Protein AF-0000000073463140 (afdb_homodimer)

Solvent-accessible surface area (backbone atoms only — not comparable to full-atom values): 70148 Å² total; per-residue (Å²): 127,76,88,93,91,85,76,89,81,84,81,78,77,73,81,72,80,77,78,74,76,75,75,69,74,69,65,76,69,77,68,77,70,64,74,68,78,74,73,71,63,72,69,52,74,62,47,70,52,56,40,43,68,49,73,24,52,40,45,48,52,51,49,51,51,53,41,50,51,52,51,51,52,51,53,52,48,55,56,46,47,73,68,43,88,80,56,73,58,58,66,54,51,58,48,49,56,59,61,62,65,50,59,75,55,67,75,65,39,47,66,61,47,65,58,56,66,74,60,82,83,72,88,78,72,89,72,83,78,39,94,58,63,52,84,53,73,46,73,44,83,37,68,55,44,85,81,75,66,85,51,87,43,47,28,49,34,39,29,29,46,39,62,60,37,51,43,53,58,90,75,44,62,91,86,49,55,33,41,35,38,40,30,44,38,32,86,33,44,41,75,78,49,46,57,29,51,66,35,4,42,38,28,53,52,14,59,74,65,26,10,30,20,31,42,36,35,26,76,63,17,66,78,14,43,56,58,66,71,69,60,44,89,72,60,53,68,37,39,56,60,46,67,58,73,38,72,69,45,49,51,46,49,54,51,53,47,61,78,63,55,73,56,90,96,56,75,68,82,53,60,68,38,32,34,31,29,14,49,30,69,17,2,23,48,16,48,48,42,34,70,77,35,50,92,67,24,63,22,19,40,15,21,35,22,41,38,29,41,36,51,77,27,34,53,45,50,37,27,48,46,71,62,37,54,55,67,36,34,30,30,46,11,17,15,31,41,53,48,26,60,39,73,32,64,51,72,88,45,40,82,65,49,90,82,45,50,63,66,61,39,52,52,50,28,47,53,31,65,34,64,80,51,81,57,68,43,38,55,31,37,57,64,38,38,62,62,46,32,54,50,41,36,52,87,48,77,92,67,32,37,58,54,36,59,52,51,34,49,39,36,64,48,44,47,68,86,75,53,58,59,90,85,33,64,64,38,52,41,44,73,73,62,58,86,71,54,57,32,36,50,17,49,25,46,51,48,18,68,71,48,38,43,44,44,41,62,24,53,98,87,42,75,42,40,54,43,47,55,21,45,31,64,55,41,68,60,60,37,53,31,60,67,87,43,47,44,59,47,50,51,52,38,27,32,43,31,38,25,56,41,42,28,34,47,55,71,58,42,82,42,66,38,96,86,63,69,44,56,46,70,38,71,38,32,45,35,73,47,28,53,39,24,27,67,72,62,38,46,40,55,47,58,56,31,35,57,70,45,94,82,32,63,67,49,97,46,29,45,30,60,77,46,34,74,70,38,23,60,69,58,77,54,78,38,36,29,41,39,35,21,66,34,12,32,59,32,57,32,18,49,52,2,35,47,57,33,32,40,23,50,53,69,64,40,70,50,35,32,58,44,62,33,67,93,28,24,52,39,62,67,44,62,52,52,89,58,60,84,59,45,56,66,69,48,44,52,48,54,51,48,51,52,52,32,50,56,55,52,69,73,52,135,136,96,64,99,72,88,80,78,85,76,79,81,83,75,80,74,81,77,77,72,76,74,73,70,74,68,65,76,68,77,67,76,70,64,74,68,80,74,71,72,62,72,69,52,74,62,49,70,53,55,40,41,67,49,73,24,51,39,45,48,54,52,51,51,51,52,41,51,50,52,53,51,52,51,52,51,49,54,56,46,48,73,68,43,88,78,60,74,58,58,68,54,52,60,48,51,55,58,58,63,68,51,60,75,57,67,76,65,41,47,67,60,48,65,59,56,67,78,58,78,83,70,87,80,71,89,72,82,76,41,94,58,62,51,84,53,74,47,72,44,84,38,68,55,44,84,82,76,66,84,51,86,42,47,29,49,34,38,30,28,47,39,62,61,39,52,44,54,57,90,75,43,62,90,87,48,55,34,40,34,35,40,29,43,38,32,85,30,44,41,75,79,49,46,59,29,50,68,36,4,40,39,28,52,51,14,59,75,66,24,10,32,22,30,43,37,36,27,75,60,18,66,76,15,42,57,58,65,71,69,61,45,90,76,60,52,66,38,38,57,60,46,66,56,72,40,70,69,45,48,51,47,49,53,51,53,47,62,77,63,54,72,54,88,95,56,74,67,83,53,59,68,39,30,36,31,28,14,50,31,69,18,2,22,48,16,48,48,42,34,71,76,36,51,94,68,24,64,23,19,38,15,21,35,21,41,38,29,42,37,49,76,26,34,53,43,50,38,28,49,47,71,62,38,54,56,66,37,34,32,31,47,12,16,16,32,41,52,48,26,59,39,73,31,66,50,70,88,45,40,82,63,48,92,83,46,50,64,67,60,38,52,51,51,28,48,54,32,66,33,62,80,50,79,57,68,44,36,56,30,37,57,64,39,38,62,63,46,33,53,51,42,37,52,88,50,80,91,70,32,36,58,52,36,60,52,51,34,48,38,37,65,48,44,46,68,86,76,54,58,60,88,87,33,63,63,37,53,41,44,74,72,62,57,85,70,52,57,30,36,50,18,48,26,46,50,46,17,67,71,50,38,42,43,44,41,63,23,52,98,87,43,76,39,41,55,42,47,55,20,44,30,64,55,41,68,60,60,37,53,31,60,65,87,42,48,43,58,48,49,50,53,35,27,32,44,32,39,26,57,42,43,28,34,47,56,72,58,43,82,42,67,38,95,84,63,68,44,56,45,70,39,70,38,31,44,36,75,49,29,54,40,25,28,65,72,63,38,46,41,55,48,59,56,31,34,57,69,44,94,82,34,62,65,50,99,46,28,46,28,60,77,45,35,74,72,37,22,61,68,57,80,54,78,38,36,29,40,39,34,22,64,34,11,32,60,31,56,32,19,51,51,2,35,47,57,32,32,40,24,50,52,70,64,41,69,51,34,32,57,45,63,35,68,92,28,24,53,38,62,66,42,61,52,52,88,57,61,85,60,44,56,66,71,50,44,50,48,54,53,47,51,51,52,32,50,57,54,54,69,73,51,134

Nearest PDB structures (foldseek):
  8bbx-assembly2_B  TM=8.433E-01  e=7.398E-31  Aspergillus niger
  7wab-assembly1_A  TM=8.331E-01  e=1.067E-30  Aspergillus niger
  3n2z-assembly1_B-2  TM=7.384E-01  e=7.784E-21  Homo sapiens
  7omo-assembly1_A  TM=4.587E-01  e=1.616E-05  Renilla reniformis
  6yn2-assembly2_B  TM=4.564E-01  e=3.934E-05  Renilla reniformis

Sequence (1306 aa):
MKLAASLTPWLVLAFSFSALPSSTYAVPRGSNLASSNDAAFYISAERLTHSTPRRMDGFQRMLDRRYRQQQQRAAIQLKQSHTESNSIDVLSRMWTAVSAALPSQQGIGSTLASYVEYITVDAISPNKKSKHDIKEPAYHRQPLDHFDNTTQAQFDQRFFYSTRHYKPASARNKGEAVPIYILDSGEADATARIPFLDTGILDILSKATGGIGIVLEHRYYGTSLPNRTDLGPGDTWGVDQLRWLTNKQALEDSADFIRHLSIPGTDNSEKRKIIYYGGSYPGARSAHMRLLYPELVHGAIASSAVVTAVDEFPEYFYPVARGAPTNCSQAIQAAIAGIDEIVAPNPLTGGDQPDRDANRTQQLLELFGLEGLTNLGDLANLNTFPLGSFQSLNWDPAVTSTEFGQFCQVLTTYGAGGSYEQGSVSEHLESKGLNVSREVHAYAHYIRTNYVQPCTQGEDGERGASPDDCFGTDFDAFASETKLSADRAWTFQYCSTWGYIMTAPPVSRYLPTRDGKSKYFVSSGPKLVSTLLDYAYAHEICEKGFPAGKFFTMPARPDIDEVNKLGNFELSVDRLAFVDGQYDPWRPATVHSEEFAYGGNRPDTIQRPFKLIPDCWHHCDENGVKDDTKTPQRVRLIHEQQLEFVKAWLKQDMKLAASLTPWLVLAFSFSALPSSTYAVPRGSNLASSNDAAFYISAERLTHSTPRRMDGFQRMLDRRYRQQQQRAAIQLKQSHTESNSIDVLSRMWTAVSAALPSQQGIGSTLASYVEYITVDAISPNKKSKHDIKEPAYHRQPLDHFDNTTQAQFDQRFFYSTRHYKPASARNKGEAVPIYILDSGEADATARIPFLDTGILDILSKATGGIGIVLEHRYYGTSLPNRTDLGPGDTWGVDQLRWLTNKQALEDSADFIRHLSIPGTDNSEKRKIIYYGGSYPGARSAHMRLLYPELVHGAIASSAVVTAVDEFPEYFYPVARGAPTNCSQAIQAAIAGIDEIVAPNPLTGGDQPDRDANRTQQLLELFGLEGLTNLGDLANLNTFPLGSFQSLNWDPAVTSTEFGQFCQVLTTYGAGGSYEQGSVSEHLESKGLNVSREVHAYAHYIRTNYVQPCTQGEDGERGASPDDCFGTDFDAFASETKLSADRAWTFQYCSTWGYIMTAPPVSRYLPTRDGKSKYFVSSGPKLVSTLLDYAYAHEICEKGFPAGKFFTMPARPDIDEVNKLGNFELSVDRLAFVDGQYDPWRPATVHSEEFAYGGNRPDTIQRPFKLIPDCWHHCDENGVKDDTKTPQRVRLIHEQQLEFVKAWLKQD

Secondary structure (DSSP, 8-state):
------------------------------------TT------HHHHHSSSSS--HHHHHHHHHHHHHHHHHHHHHHHHHHH-S-THHHHHHHHHHHHHHS---HHHHHHHHTT---------------SS-TTS-EEEEEES-SSS-S---EEEEEEEEE-TT---GGGS-TTPPEEEEEEE--SS-GGGGHHHHHTSHHHHHHHHHT-EEEEEPPTTBTTB---GGGGSSSS---HHHHTT--HHHHHHHHHHHHHT---TTS-TTS-EEEEEEEESHHHHHHHHHHHH-TTT-SEEEEET---S-EEE-GGGGHHHHHHS-HHHHHHHHHHHHHHHHHH-S-TTSTT--TT--HHHHHHHHHHHT-TT---HHHHHHHTTHHHHGGGG--SSTTT---HHHHHHHHHHHTTTTS-PPTT-HHHHHHHTT----HHHHHHHHHHIIIIIHHHHH-STTPPP--HHHHHS--HHHHHT-SS--HHHHHHHHIIIIIEEE--PPPPP-EEE-TTSSSEEEPP-----S-TTS-HHHHHHHHHHSS---SS----SS--THHHHTTTGGG---TTEEEEEETT-TTGGGSTT-TTTSTTT-S---SSS-EEEETT--TTTTS---SSGGGS-HHHHHHHHHHHHHHHHHHT--/------------------------------------TT-PPP--HHHHHSSSSS--HHHHHHHHHHHHHHHHHHHHHHHHHHH-S-THHHHHHHHHHHHHHS---HHHHHHHHTT---------------SS-TTS-EEEEEES-SSS-S---EEEEEEEEE-TT---GGGS-TTPPEEEEEEE--SS-GGGGHHHHHTSHHHHHHHHHT-EEEEEPPTTBTTB---GGGG-SSS---HHHHTT--HHHHHHHHHHHHHT---TTS-TTS-EEEEEEEESHHHHHHHHHHHH-TTT-SEEEEET---S-EEE-GGGGHHHHHHS-HHHHHHHHHHHHHHHHHH-S-TTSTT--TT--HHHHHHHHHHHT-TT---HHHHHHHTTHHHHGGGG--SSTTT---HHHHHHHHHHHTTTTS---TT-HHHHHHHTT----HHHHHHHHHHIIIIIHHHHH-STTPPP--HHHHHS--HHHHHT-SS--HHHHHHHHIIIIIEEE--PPPPP-EEE-TTSS-EEEPP-----S-TTS-HHHHHHHHHHSS---SS----SS--THHHHTTTGGG---TTEEEEEETT-TTGGGSTT-TTTSTT--S---SSS-EEEETT--TTTTS---SSGGGS-HHHHHHHHHHHHHHHHHHT--

Radius of gyration: 34.3 Å; Cα contacts (8 Å, |Δi|>4): 2460; chains: 2; bounding box: 104×109×112 Å

Organism: Mycosarcoma maydis (NCBI:txid5270)

Structure (mmCIF, N/CA/C/O backbone):
data_AF-0000000073463140-model_v1
#
loop_
_entity.id
_entity.type
_entity.pdbx_description
1 polymer 'Serine protease'
#
loop_
_atom_site.group_PDB
_atom_site.id
_atom_site.type_symbol
_atom_site.label_atom_id
_atom_site.label_alt_id
_atom_site.label_comp_id
_atom_site.label_asym_id
_atom_site.label_entity_id
_atom_site.label_seq_id
_atom_site.pdbx_PDB_ins_code
_atom_site.Cartn_x
_atom_site.Cartn_y
_atom_site.Cartn_z
_atom_site.occupancy
_atom_site.B_iso_or_equiv
_atom_site.auth_seq_id
_atom_site.auth_comp_id
_atom_site.auth_asym_id
_atom_site.auth_atom_id
_atom_site.pdbx_PDB_model_num
ATOM 1 N N . MET A 1 1 ? 34.375 -37.469 -74.375 1 16.23 1 MET A N 1
ATOM 2 C CA . MET A 1 1 ? 34.5 -36.969 -73 1 16.23 1 MET A CA 1
ATOM 3 C C . MET A 1 1 ? 34.125 -35.5 -72.938 1 16.23 1 MET A C 1
ATOM 5 O O . MET A 1 1 ? 33.5 -35.062 -72 1 16.23 1 MET A O 1
ATOM 9 N N . LYS A 1 2 ? 34.625 -34.625 -73.75 1 15.27 2 LYS A N 1
ATOM 10 C CA . LYS A 1 2 ? 34.375 -33.469 -72.938 1 15.27 2 LYS A CA 1
ATOM 11 C C . LYS A 1 2 ? 32.906 -33 -73.125 1 15.27 2 LYS A C 1
ATOM 13 O O . LYS A 1 2 ? 32.375 -32.312 -72.25 1 15.27 2 LYS A O 1
ATOM 18 N N . LEU A 1 3 ? 31.844 -33.031 -73.938 1 13.63 3 LEU A N 1
ATOM 19 C CA . LEU A 1 3 ? 31.844 -31.703 -74.562 1 13.63 3 LEU A CA 1
ATOM 20 C C . LEU A 1 3 ? 31.312 -30.672 -73.562 1 13.63 3 LEU A C 1
ATOM 22 O O . LEU A 1 3 ? 31.922 -29.625 -73.312 1 13.63 3 LEU A O 1
ATOM 26 N N . ALA A 1 4 ? 29.906 -30.438 -73.562 1 16.56 4 ALA A N 1
ATOM 27 C CA . ALA A 1 4 ? 29.094 -29.297 -74 1 16.56 4 ALA A CA 1
ATOM 28 C C . ALA A 1 4 ? 28.797 -28.344 -72.812 1 16.56 4 ALA A C 1
ATOM 30 O O . ALA A 1 4 ? 28.312 -28.766 -71.812 1 16.56 4 ALA A O 1
ATOM 31 N N . ALA A 1 5 ? 28.719 -26.75 -72.938 1 16.42 5 ALA A N 1
ATOM 32 C CA . ALA A 1 5 ? 29.25 -25.438 -73.312 1 16.42 5 ALA A CA 1
ATOM 33 C C . ALA A 1 5 ? 28.328 -24.328 -72.812 1 16.42 5 ALA A C 1
ATOM 35 O O . ALA A 1 5 ? 27.125 -24.547 -72.625 1 16.42 5 ALA A O 1
ATOM 36 N N . SER A 1 6 ? 28.562 -22.953 -72.875 1 16.34 6 SER A N 1
ATOM 37 C CA . SER A 1 6 ? 29.031 -21.781 -72.125 1 16.34 6 SER A CA 1
ATOM 38 C C . SER A 1 6 ? 27.922 -20.734 -72 1 16.34 6 SER A C 1
ATOM 40 O O . SER A 1 6 ? 28 -19.859 -71.125 1 16.34 6 SER A O 1
ATOM 42 N N . LEU A 1 7 ? 26.953 -20.516 -72.938 1 15.85 7 LEU A N 1
ATOM 43 C CA . LEU A 1 7 ? 27.062 -19.188 -73.5 1 15.85 7 LEU A CA 1
ATOM 44 C C . LEU A 1 7 ? 26.453 -18.125 -72.625 1 15.85 7 LEU A C 1
ATOM 46 O O . LEU A 1 7 ? 27.094 -17.125 -72.312 1 15.85 7 LEU A O 1
ATOM 50 N N . THR A 1 8 ? 25.172 -17.641 -72.812 1 16.31 8 THR A N 1
ATOM 51 C CA . THR A 1 8 ? 25.016 -16.344 -73.5 1 16.31 8 THR A CA 1
ATOM 52 C C . THR A 1 8 ? 24.859 -15.242 -72.438 1 16.31 8 THR A C 1
ATOM 54 O O . THR A 1 8 ? 24.578 -15.516 -71.25 1 16.31 8 THR A O 1
ATOM 57 N N . PRO A 1 9 ? 23.969 -14.305 -72.625 1 17.39 9 PRO A N 1
ATOM 58 C CA . PRO A 1 9 ? 24.062 -12.891 -73 1 17.39 9 PRO A CA 1
ATOM 59 C C . PRO A 1 9 ? 23.984 -11.969 -71.75 1 17.39 9 PRO A C 1
ATOM 61 O O . PRO A 1 9 ? 24.859 -11.133 -71.562 1 17.39 9 PRO A O 1
ATOM 64 N N . TRP A 1 10 ? 22.828 -11.391 -71.5 1 17.83 10 TRP A N 1
ATOM 65 C CA . TRP A 1 10 ? 22.578 -9.961 -71.688 1 17.83 10 TRP A CA 1
ATOM 66 C C . TRP A 1 10 ? 22.797 -9.211 -70.375 1 17.83 10 TRP A C 1
ATOM 68 O O . TRP A 1 10 ? 22.75 -9.805 -69.25 1 17.83 10 TRP A O 1
ATOM 78 N N . LEU A 1 11 ? 22.953 -7.883 -70.375 1 18.05 11 LEU A N 1
ATOM 79 C CA . LEU A 1 11 ? 23.5 -6.594 -69.938 1 18.05 11 LEU A CA 1
ATOM 80 C C . LEU A 1 11 ? 22.766 -6.098 -68.688 1 18.05 11 LEU A C 1
ATOM 82 O O . LEU A 1 11 ? 21.562 -5.832 -68.75 1 18.05 11 LEU A O 1
ATOM 86 N N . VAL A 1 12 ? 23 -6.707 -67.562 1 19.55 12 VAL A N 1
ATOM 87 C CA . VAL A 1 12 ? 22.344 -6.426 -66.25 1 19.55 12 VAL A CA 1
ATOM 88 C C . VAL A 1 12 ? 22.547 -4.957 -65.875 1 19.55 12 VAL A C 1
ATOM 90 O O . VAL A 1 12 ? 23.672 -4.531 -65.625 1 19.55 12 VAL A O 1
ATOM 93 N N . LEU A 1 13 ? 21.812 -4.059 -66.688 1 18.48 13 LEU A N 1
ATOM 94 C CA . LEU A 1 13 ? 22.016 -2.619 -66.562 1 18.48 13 LEU A CA 1
ATOM 95 C C . LEU A 1 13 ? 22.047 -2.209 -65.125 1 18.48 13 LEU A C 1
ATOM 97 O O . LEU A 1 13 ? 21.203 -2.646 -64.312 1 18.48 13 LEU A O 1
ATOM 101 N N . ALA A 1 14 ? 23.172 -1.653 -64.625 1 19.91 14 ALA A N 1
ATOM 102 C CA . ALA A 1 14 ? 23.766 -1.188 -63.375 1 19.91 14 ALA A CA 1
ATOM 103 C C . ALA A 1 14 ? 23.016 0.003 -62.781 1 19.91 14 ALA A C 1
ATOM 105 O O . ALA A 1 14 ? 23.422 1.151 -62.969 1 19.91 14 ALA A O 1
ATOM 106 N N . PHE A 1 15 ? 21.641 0.103 -62.938 1 19.89 15 PHE A N 1
ATOM 107 C CA . PHE A 1 15 ? 21.188 1.457 -62.656 1 19.89 15 PHE A CA 1
ATOM 108 C C . PHE A 1 15 ? 21.672 1.93 -61.281 1 19.89 15 PHE A C 1
ATOM 110 O O . PHE A 1 15 ? 21.562 1.211 -60.281 1 19.89 15 PHE A O 1
ATOM 117 N N . SER A 1 16 ? 22.656 2.9 -61.188 1 19.34 16 SER A N 1
ATOM 118 C CA . SER A 1 16 ? 23.484 3.594 -60.188 1 19.34 16 SER A CA 1
ATOM 119 C C . SER A 1 16 ? 22.609 4.375 -59.219 1 19.34 16 SER A C 1
ATOM 121 O O . SER A 1 16 ? 22.266 5.527 -59.469 1 19.34 16 SER A O 1
ATOM 123 N N . PHE A 1 17 ? 21.469 3.941 -58.781 1 20.98 17 PHE A N 1
ATOM 124 C CA . PHE A 1 17 ? 20.656 4.953 -58.125 1 20.98 17 PHE A CA 1
ATOM 125 C C . PHE A 1 17 ? 21.453 5.633 -57 1 20.98 17 PHE A C 1
ATOM 127 O O . PHE A 1 17 ? 22.141 4.969 -56.25 1 20.98 17 PHE A O 1
ATOM 134 N N . SER A 1 18 ? 21.797 6.965 -57.125 1 19.58 18 SER A N 1
ATOM 135 C CA . SER A 1 18 ? 22.484 8.023 -56.406 1 19.58 18 SER A CA 1
ATOM 136 C C . SER A 1 18 ? 22.016 8.094 -54.938 1 19.58 18 SER A C 1
ATOM 138 O O . SER A 1 18 ? 20.844 7.848 -54.656 1 19.58 18 SER A O 1
ATOM 140 N N . ALA A 1 19 ? 22.984 8.164 -54 1 21.31 19 ALA A N 1
ATOM 141 C CA . ALA A 1 19 ? 23.125 8.117 -52.531 1 21.31 19 ALA A CA 1
ATOM 142 C C . ALA A 1 19 ? 22.375 9.273 -51.875 1 21.31 19 ALA A C 1
ATOM 144 O O . ALA A 1 19 ? 22.766 10.438 -52.031 1 21.31 19 ALA A O 1
ATOM 145 N N . LEU A 1 20 ? 21.062 9.398 -52.094 1 21.98 20 LEU A N 1
ATOM 146 C CA . LEU A 1 20 ? 20.516 10.609 -51.469 1 21.98 20 LEU A CA 1
ATOM 147 C C . LEU A 1 20 ? 21.062 10.805 -50.062 1 21.98 20 LEU A C 1
ATOM 149 O O . LEU A 1 20 ? 21.203 9.844 -49.312 1 21.98 20 LEU A O 1
ATOM 153 N N . PRO A 1 21 ? 21.828 11.945 -49.812 1 21.17 21 PRO A N 1
ATOM 154 C CA . PRO A 1 21 ? 22.594 12.281 -48.625 1 21.17 21 PRO A CA 1
ATOM 155 C C . PRO A 1 21 ? 21.75 12.18 -47.344 1 21.17 21 PRO A C 1
ATOM 157 O O . PRO A 1 21 ? 20.531 12.328 -47.406 1 21.17 21 PRO A O 1
ATOM 160 N N . SER A 1 22 ? 22.109 11.234 -46.5 1 21.72 22 SER A N 1
ATOM 161 C CA . SER A 1 22 ? 21.594 10.961 -45.156 1 21.72 22 SER A CA 1
ATOM 162 C C . SER A 1 22 ? 21.484 12.242 -44.312 1 21.72 22 SER A C 1
ATOM 164 O O . SER A 1 22 ? 22.5 12.875 -44.031 1 21.72 22 SER A O 1
ATOM 166 N N . SER A 1 23 ? 20.609 13.164 -44.781 1 21.72 23 SER A N 1
ATOM 167 C CA . SER A 1 23 ? 20.5 14.375 -43.969 1 21.72 23 SER A CA 1
ATOM 168 C C . SER A 1 23 ? 20.578 14.039 -42.469 1 21.72 23 SER A C 1
ATOM 170 O O . SER A 1 23 ? 19.891 13.148 -42 1 21.72 23 SER A O 1
ATOM 172 N N . THR A 1 24 ? 21.766 14.195 -41.906 1 22.73 24 THR A N 1
ATOM 173 C CA . THR A 1 24 ? 22.219 14.07 -40.531 1 22.73 24 THR A CA 1
ATOM 174 C C . THR A 1 24 ? 21.234 14.758 -39.562 1 22.73 24 THR A C 1
ATOM 176 O O . THR A 1 24 ? 21.031 15.969 -39.656 1 22.73 24 THR A O 1
ATOM 179 N N . TYR A 1 25 ? 20.062 14.172 -39.469 1 22.08 25 TYR A N 1
ATOM 180 C CA . TYR A 1 25 ? 19.219 14.789 -38.469 1 22.08 25 TYR A CA 1
ATOM 181 C C . TYR A 1 25 ? 20.016 15.141 -37.219 1 22.08 25 TYR A C 1
ATOM 183 O O . TYR A 1 25 ? 20.625 14.266 -36.594 1 22.08 25 TYR A O 1
ATOM 191 N N . ALA A 1 26 ? 20.672 16.266 -37.281 1 22.61 26 ALA A N 1
ATOM 192 C CA . ALA A 1 26 ? 21.422 16.828 -36.156 1 22.61 26 ALA A CA 1
ATOM 193 C C . ALA A 1 26 ? 20.672 16.625 -34.844 1 22.61 26 ALA A C 1
ATOM 195 O O . ALA A 1 26 ? 19.5 16.984 -34.719 1 22.61 26 ALA A O 1
ATOM 196 N N . VAL A 1 27 ? 21.031 15.562 -34.219 1 24.14 27 VAL A N 1
ATOM 197 C CA . VAL A 1 27 ? 20.625 15.383 -32.812 1 24.14 27 VAL A CA 1
ATOM 198 C C . VAL A 1 27 ? 20.766 16.703 -32.062 1 24.14 27 VAL A C 1
ATOM 200 O O . VAL A 1 27 ? 21.844 17.312 -32.062 1 24.14 27 VAL A O 1
ATOM 203 N N . PRO A 1 28 ? 19.734 17.453 -32.156 1 23.52 28 PRO A N 1
ATOM 204 C CA . PRO A 1 28 ? 20.031 18.703 -31.453 1 23.52 28 PRO A CA 1
ATOM 205 C C . PRO A 1 28 ? 20.969 18.516 -30.266 1 23.52 28 PRO A C 1
ATOM 207 O O . PRO A 1 28 ? 20.875 17.531 -29.547 1 23.52 28 PRO A O 1
ATOM 210 N N . ARG A 1 29 ? 22.156 18.875 -30.422 1 24.31 29 ARG A N 1
ATOM 211 C CA . ARG A 1 29 ? 23.172 19.062 -29.375 1 24.31 29 ARG A CA 1
ATOM 212 C C . ARG A 1 29 ? 22.531 19.609 -28.109 1 24.31 29 ARG A C 1
ATOM 214 O O . ARG A 1 29 ? 21.578 20.391 -28.172 1 24.31 29 ARG A O 1
ATOM 221 N N . GLY A 1 30 ? 22.812 18.891 -27.016 1 23.33 30 GLY A N 1
ATOM 222 C CA . GLY A 1 30 ? 22.453 19.109 -25.625 1 23.33 30 GLY A CA 1
ATOM 223 C C . GLY A 1 30 ? 22.562 20.562 -25.219 1 23.33 30 GLY A C 1
ATOM 224 O O . GLY A 1 30 ? 23.656 21.141 -25.25 1 23.33 30 GLY A O 1
ATOM 225 N N . SER A 1 31 ? 21.703 21.375 -25.797 1 24.08 31 SER A N 1
ATOM 226 C CA . SER A 1 31 ? 21.797 22.703 -25.234 1 24.08 31 SER A CA 1
ATOM 227 C C . SER A 1 31 ? 22.172 22.656 -23.75 1 24.08 31 SER A C 1
ATOM 229 O O . SER A 1 31 ? 21.844 21.688 -23.062 1 24.08 31 SER A O 1
ATOM 231 N N . ASN A 1 32 ? 23.281 23.297 -23.484 1 24.27 32 ASN A N 1
ATOM 232 C CA . ASN A 1 32 ? 23.688 23.672 -22.141 1 24.27 32 ASN A CA 1
ATOM 233 C C . ASN A 1 32 ? 22.5 24.078 -21.281 1 24.27 32 ASN A C 1
ATOM 235 O O . ASN A 1 32 ? 21.875 25.125 -21.516 1 24.27 32 ASN A O 1
ATOM 239 N N . LEU A 1 33 ? 21.672 23.156 -21.031 1 25.95 33 LEU A N 1
ATOM 240 C CA . LEU A 1 33 ? 20.812 23.547 -19.906 1 25.95 33 LEU A CA 1
ATOM 241 C C . LEU A 1 33 ? 21.609 24.344 -18.875 1 25.95 33 LEU A C 1
ATOM 243 O O . LEU A 1 33 ? 22.484 23.797 -18.203 1 25.95 33 LEU A O 1
ATOM 247 N N . ALA A 1 34 ? 21.953 25.562 -19.219 1 26.14 34 ALA A N 1
ATOM 248 C CA . ALA A 1 34 ? 22.344 26.453 -18.125 1 26.14 34 ALA A CA 1
ATOM 249 C C . ALA A 1 34 ? 21.609 26.078 -16.828 1 26.14 34 ALA A C 1
ATOM 251 O O . ALA A 1 34 ? 20.422 25.766 -16.859 1 26.14 34 ALA A O 1
ATOM 252 N N . SER A 1 35 ? 22.359 25.5 -15.93 1 30.22 35 SER A N 1
ATOM 253 C CA . SER A 1 35 ? 21.984 25.406 -14.523 1 30.22 35 SER A CA 1
ATOM 254 C C . SER A 1 35 ? 21.078 26.562 -14.125 1 30.22 35 SER A C 1
ATOM 256 O O . SER A 1 35 ? 21.531 27.703 -14 1 30.22 35 SER A O 1
ATOM 258 N N . SER A 1 36 ? 20.094 26.844 -14.82 1 29.95 36 SER A N 1
ATOM 259 C CA . SER A 1 36 ? 19.297 27.875 -14.156 1 29.95 36 SER A CA 1
ATOM 260 C C . SER A 1 36 ? 19.219 27.625 -12.656 1 29.95 36 SER A C 1
ATOM 262 O O . SER A 1 36 ? 18.531 26.719 -12.195 1 29.95 36 SER A O 1
ATOM 264 N N . ASN A 1 37 ? 20.312 27.812 -11.961 1 33.94 37 ASN A N 1
ATOM 265 C CA . ASN A 1 37 ? 20.516 27.969 -10.531 1 33.94 37 ASN A CA 1
ATOM 266 C C . ASN A 1 37 ? 19.266 28.5 -9.836 1 33.94 37 ASN A C 1
ATOM 268 O O . ASN A 1 37 ? 19.234 28.609 -8.609 1 33.94 37 ASN A O 1
ATOM 272 N N . ASP A 1 38 ? 18.516 29.422 -10.5 1 38.19 38 ASP A N 1
ATOM 273 C CA . ASP A 1 38 ? 17.594 30.203 -9.68 1 38.19 38 ASP A CA 1
ATOM 274 C C . ASP A 1 38 ? 16.328 29.406 -9.375 1 38.19 38 ASP A C 1
ATOM 276 O O . ASP A 1 38 ? 15.273 29.969 -9.094 1 38.19 38 ASP A O 1
ATOM 280 N N . ALA A 1 39 ? 16.078 28.281 -9.875 1 43.97 39 ALA A N 1
ATOM 281 C CA . ALA A 1 39 ? 14.719 27.781 -9.766 1 43.97 39 ALA A CA 1
ATOM 282 C C . ALA A 1 39 ? 14.406 27.328 -8.344 1 43.97 39 ALA A C 1
ATOM 284 O O . ALA A 1 39 ? 14.594 26.156 -8.008 1 43.97 39 ALA A O 1
ATOM 285 N N . ALA A 1 40 ? 14.43 28.203 -7.438 1 58.5 40 ALA A N 1
ATOM 286 C CA . ALA A 1 40 ? 13.992 27.906 -6.074 1 58.5 40 ALA A CA 1
ATOM 287 C C . ALA A 1 40 ? 12.617 27.25 -6.07 1 58.5 40 ALA A C 1
ATOM 289 O O . ALA A 1 40 ? 11.711 27.672 -6.789 1 58.5 40 ALA A O 1
ATOM 290 N N . PHE A 1 41 ? 12.648 25.984 -5.59 1 68.88 41 PHE A N 1
ATOM 291 C CA . PHE A 1 41 ? 11.398 25.25 -5.41 1 68.88 41 PHE A CA 1
ATOM 292 C C . PHE A 1 41 ? 10.414 26.062 -4.57 1 68.88 41 PHE A C 1
ATOM 294 O O . PHE A 1 41 ? 10.828 26.828 -3.697 1 68.88 41 PHE A O 1
ATOM 301 N N . TYR A 1 42 ? 9.211 26.031 -4.996 1 70.56 42 TYR A N 1
ATOM 302 C CA . TYR A 1 42 ? 8.18 26.625 -4.148 1 70.56 42 TYR A CA 1
ATOM 303 C C . TYR A 1 42 ? 8.203 26.016 -2.754 1 70.56 42 TYR A C 1
ATOM 305 O O . TYR A 1 42 ? 8.266 24.797 -2.607 1 70.56 42 TYR A O 1
ATOM 313 N N . ILE A 1 43 ? 8.344 26.797 -1.778 1 75.19 43 ILE A N 1
ATOM 314 C CA . ILE A 1 43 ? 8.32 26.375 -0.383 1 75.19 43 ILE A CA 1
ATOM 315 C C . ILE A 1 43 ? 7.02 26.828 0.276 1 75.19 43 ILE A C 1
ATOM 317 O O . ILE A 1 43 ? 6.734 28.031 0.33 1 75.19 43 ILE A O 1
ATOM 321 N N . SER A 1 44 ? 6.211 25.844 0.751 1 72.25 44 SER A N 1
ATOM 322 C CA . SER A 1 44 ? 4.992 26.188 1.479 1 72.25 44 SER A CA 1
ATOM 323 C C . SER A 1 44 ? 5.285 26.453 2.949 1 72.25 44 SER A C 1
ATOM 325 O O . SER A 1 44 ? 6.34 26.078 3.459 1 72.25 44 SER A O 1
ATOM 327 N N . ALA A 1 45 ? 4.336 27.188 3.562 1 69.75 45 ALA A N 1
ATOM 328 C CA . ALA A 1 45 ? 4.453 27.422 5 1 69.75 45 ALA A CA 1
ATOM 329 C C . ALA A 1 45 ? 4.516 26.094 5.762 1 69.75 45 ALA A C 1
ATOM 331 O O . ALA A 1 45 ? 5.25 25.969 6.746 1 69.75 45 ALA A O 1
ATOM 332 N N . GLU A 1 46 ? 3.824 25.172 5.305 1 74.5 46 GLU A N 1
ATOM 333 C CA . GLU A 1 46 ? 3.801 23.859 5.945 1 74.5 46 GLU A CA 1
ATOM 334 C C . GLU A 1 46 ? 5.148 23.172 5.82 1 74.5 46 GLU A C 1
ATOM 336 O O . GLU A 1 46 ? 5.602 22.5 6.758 1 74.5 46 GLU A O 1
ATOM 341 N N . ARG A 1 47 ? 5.738 23.312 4.688 1 78.31 47 ARG A N 1
ATOM 342 C CA . ARG A 1 47 ? 7.047 22.719 4.457 1 78.31 47 ARG A CA 1
ATOM 343 C C . ARG A 1 47 ? 8.094 23.297 5.402 1 78.31 47 ARG A C 1
ATOM 345 O O . ARG A 1 47 ? 9.023 22.609 5.816 1 78.31 47 ARG A O 1
ATOM 352 N N . LEU A 1 48 ? 7.902 24.547 5.746 1 75.06 48 LEU A N 1
ATOM 353 C CA . LEU A 1 48 ? 8.82 25.203 6.672 1 75.06 48 LEU A CA 1
ATOM 354 C C . LEU A 1 48 ? 8.664 24.641 8.086 1 75.06 48 LEU A C 1
ATOM 356 O O . LEU A 1 48 ? 9.648 24.469 8.805 1 75.06 48 LEU A O 1
ATOM 360 N N . THR A 1 49 ? 7.43 24.281 8.391 1 71.88 49 THR A N 1
ATOM 361 C CA . THR A 1 49 ? 7.129 23.812 9.734 1 71.88 49 THR A CA 1
ATOM 362 C C . THR A 1 49 ? 7.48 22.328 9.867 1 71.88 49 THR A C 1
ATOM 364 O O . THR A 1 49 ? 7.906 21.875 10.938 1 71.88 49 THR A O 1
ATOM 367 N N . HIS A 1 50 ? 7.305 21.531 8.773 1 70.38 50 HIS A N 1
ATOM 368 C CA . HIS A 1 50 ? 7.477 20.094 8.781 1 70.38 50 HIS A CA 1
ATOM 369 C C . HIS A 1 50 ? 8.562 19.656 7.801 1 70.38 50 HIS A C 1
ATOM 371 O O . HIS A 1 50 ? 8.359 18.734 7.008 1 70.38 50 HIS A O 1
ATOM 377 N N . SER A 1 51 ? 9.672 20.234 7.961 1 71.5 51 SER A N 1
ATOM 378 C CA . SER A 1 51 ? 10.672 20.031 6.922 1 71.5 51 SER A CA 1
ATOM 379 C C . SER A 1 51 ? 11.32 18.656 7.043 1 71.5 51 SER A C 1
ATOM 381 O O . SER A 1 51 ? 11.422 17.922 6.059 1 71.5 51 SER A O 1
ATOM 383 N N . THR A 1 52 ? 11.703 18.297 8.273 1 82.81 52 THR A N 1
ATOM 384 C CA . THR A 1 52 ? 12.359 17.031 8.555 1 82.81 52 THR A CA 1
ATOM 385 C C . THR A 1 52 ? 11.883 16.453 9.891 1 82.81 52 THR A C 1
ATOM 387 O O . THR A 1 52 ? 11.281 17.172 10.695 1 82.81 52 THR A O 1
ATOM 390 N N . PRO A 1 53 ? 12.156 15.219 10.078 1 84 53 PRO A N 1
ATOM 391 C CA . PRO A 1 53 ? 11.758 14.609 11.352 1 84 53 PRO A CA 1
ATOM 392 C C . PRO A 1 53 ? 12.359 15.32 12.555 1 84 53 PRO A C 1
ATOM 394 O O . PRO A 1 53 ? 11.719 15.414 13.609 1 84 53 PRO A O 1
ATOM 397 N N . ARG A 1 54 ? 13.578 15.852 12.359 1 91.75 54 ARG A N 1
ATOM 398 C CA . ARG A 1 54 ? 14.227 16.656 13.383 1 91.75 54 ARG A CA 1
ATOM 399 C C . ARG A 1 54 ? 14.789 17.953 12.789 1 91.75 54 ARG A C 1
ATOM 401 O O . ARG A 1 54 ? 15.383 17.922 11.703 1 91.75 54 ARG A O 1
ATOM 408 N N . ARG A 1 55 ? 14.633 19 13.508 1 92.69 55 ARG A N 1
ATOM 409 C CA . ARG A 1 55 ? 15.07 20.312 13.039 1 92.69 55 ARG A CA 1
ATOM 410 C C . ARG A 1 55 ? 16.578 20.344 12.82 1 92.69 55 ARG A C 1
ATOM 412 O O . ARG A 1 55 ? 17.344 19.812 13.633 1 92.69 55 ARG A O 1
ATOM 419 N N . MET A 1 56 ? 16.953 20.859 11.695 1 94.69 56 MET A N 1
ATOM 420 C CA . MET A 1 56 ? 18.328 21.219 11.367 1 94.69 56 MET A CA 1
ATOM 421 C C . MET A 1 56 ? 18.5 22.734 11.289 1 94.69 56 MET A C 1
ATOM 423 O O . MET A 1 56 ? 18.109 23.359 10.305 1 94.69 56 MET A O 1
ATOM 427 N N . ASP A 1 57 ? 19.172 23.312 12.297 1 92.06 57 ASP A N 1
ATOM 428 C CA . ASP A 1 57 ? 19.078 24.734 12.555 1 92.06 57 ASP A CA 1
ATOM 429 C C . ASP A 1 57 ? 19.625 25.547 11.383 1 92.06 57 ASP A C 1
ATOM 431 O O . ASP A 1 57 ? 18.969 26.484 10.906 1 92.06 57 ASP A O 1
ATOM 435 N N . GLY A 1 58 ? 20.859 25.219 10.992 1 91.62 58 GLY A N 1
ATOM 436 C CA . GLY A 1 58 ? 21.422 25.953 9.867 1 91.62 58 GLY A CA 1
ATOM 437 C C . GLY A 1 58 ? 20.609 25.812 8.594 1 91.62 58 GLY A C 1
ATOM 438 O O . GLY A 1 58 ? 20.406 26.797 7.875 1 91.62 58 GLY A O 1
ATOM 439 N N . PHE A 1 59 ? 20.172 24.641 8.312 1 93.38 59 PHE A N 1
ATOM 440 C CA . PHE A 1 59 ? 19.359 24.359 7.137 1 93.38 59 PHE A CA 1
ATOM 441 C C . PHE A 1 59 ? 18.016 25.078 7.207 1 93.38 59 PHE A C 1
ATOM 443 O O . PHE A 1 59 ? 17.562 25.641 6.207 1 93.38 59 PHE A O 1
ATOM 450 N N . GLN A 1 60 ? 17.406 25.094 8.383 1 90.69 60 GLN A N 1
ATOM 451 C CA . GLN A 1 60 ? 16.141 25.781 8.586 1 90.69 60 GLN A CA 1
ATOM 452 C C . GLN A 1 60 ? 16.281 27.281 8.312 1 90.69 60 GLN A C 1
ATOM 454 O O . GLN A 1 60 ? 15.391 27.891 7.723 1 90.69 60 GLN A O 1
ATOM 459 N N . ARG A 1 61 ? 17.359 27.859 8.797 1 89.38 61 ARG A N 1
ATOM 460 C CA . ARG A 1 61 ? 17.594 29.281 8.539 1 89.38 61 ARG A CA 1
ATOM 461 C C . ARG A 1 61 ? 17.688 29.547 7.039 1 89.38 61 ARG A C 1
ATOM 463 O O . ARG A 1 61 ? 17.188 30.562 6.551 1 89.38 61 ARG A O 1
ATOM 470 N N . MET A 1 62 ? 18.328 28.625 6.359 1 91.19 62 MET A N 1
ATOM 471 C CA . MET A 1 62 ? 18.438 28.75 4.91 1 91.19 62 MET A CA 1
ATOM 472 C C . MET A 1 62 ? 17.062 28.703 4.258 1 91.19 62 MET A C 1
ATOM 474 O O . MET A 1 62 ? 16.75 29.516 3.396 1 91.19 62 MET A O 1
ATOM 478 N N . LEU A 1 63 ? 16.234 27.766 4.688 1 88.81 63 LEU A N 1
ATOM 479 C CA . LEU A 1 63 ? 14.883 27.609 4.137 1 88.81 63 LEU A CA 1
ATOM 480 C C . LEU A 1 63 ? 14.039 28.844 4.434 1 88.81 63 LEU A C 1
ATOM 482 O O . LEU A 1 63 ? 13.266 29.297 3.584 1 88.81 63 LEU A O 1
ATOM 486 N N . ASP A 1 64 ? 14.172 29.359 5.637 1 86.12 64 ASP A N 1
ATOM 487 C CA . ASP A 1 64 ? 13.445 30.562 6.023 1 86.12 64 ASP A CA 1
ATOM 488 C C . ASP A 1 64 ? 13.805 31.734 5.121 1 86.12 64 ASP A C 1
ATOM 490 O O . ASP A 1 64 ? 12.938 32.531 4.734 1 86.12 64 ASP A O 1
ATOM 494 N N . ARG A 1 65 ? 15.062 31.875 4.879 1 88 65 ARG A N 1
ATOM 495 C CA . ARG A 1 65 ? 15.508 32.938 3.99 1 88 65 ARG A CA 1
ATOM 496 C C . ARG A 1 65 ? 14.938 32.75 2.588 1 88 65 ARG A C 1
ATOM 498 O O . ARG A 1 65 ? 14.477 33.719 1.979 1 88 65 ARG A O 1
ATOM 505 N N . ARG A 1 66 ? 14.969 31.516 2.088 1 87.19 66 ARG A N 1
ATOM 506 C CA . ARG A 1 66 ? 14.406 31.219 0.773 1 87.19 66 ARG A CA 1
ATOM 507 C C . ARG A 1 66 ? 12.922 31.562 0.727 1 87.19 66 ARG A C 1
ATOM 509 O O . ARG A 1 66 ? 12.43 32.094 -0.269 1 87.19 66 ARG A O 1
ATOM 516 N N . TYR A 1 67 ? 12.289 31.203 1.771 1 84.12 67 TYR A N 1
ATOM 517 C CA . TYR A 1 67 ? 10.859 31.453 1.859 1 84.12 67 TYR A CA 1
ATOM 518 C C . TYR A 1 67 ? 10.562 32.938 1.861 1 84.12 67 TYR A C 1
ATOM 520 O O . TYR A 1 67 ? 9.648 33.406 1.178 1 84.12 67 TYR A O 1
ATOM 528 N N . ARG A 1 68 ? 11.312 33.719 2.6 1 83.69 68 ARG A N 1
ATOM 529 C CA . ARG A 1 68 ? 11.141 35.156 2.656 1 83.69 68 ARG A CA 1
ATOM 530 C C . ARG A 1 68 ? 11.367 35.781 1.288 1 83.69 68 ARG A C 1
ATOM 532 O O . ARG A 1 68 ? 10.625 36.688 0.876 1 83.69 68 ARG A O 1
ATOM 539 N N . GLN A 1 69 ? 12.367 35.344 0.671 1 83.94 69 GLN A N 1
ATOM 540 C CA . GLN A 1 69 ? 12.656 35.844 -0.667 1 83.94 69 GLN A CA 1
ATOM 541 C C . GLN A 1 69 ? 11.531 35.5 -1.64 1 83.94 69 GLN A C 1
ATOM 543 O O . GLN A 1 69 ? 11.18 36.312 -2.496 1 83.94 69 GLN A O 1
ATOM 548 N N . GLN A 1 70 ? 11.047 34.25 -1.486 1 81.5 70 GLN A N 1
ATOM 549 C CA . GLN A 1 70 ? 9.906 33.812 -2.283 1 81.5 70 GLN A CA 1
ATOM 550 C C . GLN A 1 70 ? 8.703 34.719 -2.064 1 81.5 70 GLN A C 1
ATOM 552 O O . GLN A 1 70 ? 8.031 35.094 -3.021 1 81.5 70 GLN A O 1
ATOM 557 N N . GLN A 1 71 ? 8.438 35.094 -0.88 1 77.44 71 GLN A N 1
ATOM 558 C CA . GLN A 1 71 ? 7.316 35.969 -0.546 1 77.44 71 GLN A CA 1
ATOM 559 C C . GLN A 1 71 ? 7.531 37.375 -1.097 1 77.44 71 GLN A C 1
ATOM 561 O O . GLN A 1 71 ? 6.59 38.031 -1.571 1 77.44 71 GLN A O 1
ATOM 566 N N . GLN A 1 72 ? 8.734 37.844 -1.04 1 77.19 72 GLN A N 1
ATOM 567 C CA . GLN A 1 72 ? 9.062 39.188 -1.546 1 77.19 72 GLN A CA 1
ATOM 568 C C . GLN A 1 72 ? 8.891 39.25 -3.061 1 77.19 72 GLN A C 1
ATOM 570 O O . GLN A 1 72 ? 8.359 40.219 -3.586 1 77.19 72 GLN A O 1
ATOM 575 N N . ARG A 1 73 ? 9.328 38.25 -3.691 1 75.88 73 ARG A N 1
ATOM 576 C CA . ARG A 1 73 ? 9.195 38.188 -5.145 1 75.88 73 ARG A CA 1
ATOM 577 C C . ARG A 1 73 ? 7.727 38.156 -5.555 1 75.88 73 ARG A C 1
ATOM 579 O O . ARG A 1 73 ? 7.332 38.812 -6.52 1 75.88 73 ARG A O 1
ATOM 586 N N . ALA A 1 74 ? 6.973 37.344 -4.852 1 70.31 74 ALA A N 1
ATOM 587 C CA . ALA A 1 74 ? 5.543 37.25 -5.137 1 70.31 74 ALA A CA 1
ATOM 588 C C . ALA A 1 74 ? 4.848 38.594 -4.914 1 70.31 74 ALA A C 1
ATOM 590 O O . ALA A 1 74 ? 3.971 39 -5.688 1 70.31 74 ALA A O 1
ATOM 591 N N . ALA A 1 75 ? 5.207 39.344 -3.939 1 67.06 75 ALA A N 1
ATOM 592 C CA . ALA A 1 75 ? 4.637 40.656 -3.633 1 67.06 75 ALA A CA 1
ATOM 593 C C . ALA A 1 75 ? 4.98 41.688 -4.719 1 67.06 75 ALA A C 1
ATOM 595 O O . ALA A 1 75 ? 4.141 42.5 -5.098 1 67.06 75 ALA A O 1
ATOM 596 N N . ILE A 1 76 ? 6.121 41.562 -5.191 1 68.12 76 ILE A N 1
ATOM 597 C CA . ILE A 1 76 ? 6.566 42.469 -6.242 1 68.12 76 ILE A CA 1
ATOM 598 C C . ILE A 1 76 ? 5.801 42.156 -7.531 1 68.12 76 ILE A C 1
ATOM 600 O O . ILE A 1 76 ? 5.359 43.094 -8.219 1 68.12 76 ILE A O 1
ATOM 604 N N . GLN A 1 77 ? 5.629 40.875 -7.805 1 63.69 77 GLN A N 1
ATOM 605 C CA . GLN A 1 77 ? 4.902 40.469 -9.008 1 63.69 77 GLN A CA 1
ATOM 606 C C . GLN A 1 77 ? 3.439 40.906 -8.922 1 63.69 77 GLN A C 1
ATOM 608 O O . GLN A 1 77 ? 2.85 41.312 -9.93 1 63.69 77 GLN A O 1
ATOM 613 N N . LEU A 1 78 ? 2.824 40.719 -7.805 1 57.06 78 LEU A N 1
ATOM 614 C CA . LEU A 1 78 ? 1.439 41.125 -7.594 1 57.06 78 LEU A CA 1
ATOM 615 C C . LEU A 1 78 ? 1.285 42.625 -7.75 1 57.06 78 LEU A C 1
ATOM 617 O O . LEU A 1 78 ? 0.29 43.125 -8.297 1 57.06 78 LEU A O 1
ATOM 621 N N . LYS A 1 79 ? 2.168 43.5 -7.363 1 57.28 79 LYS A N 1
ATOM 622 C CA . LYS A 1 79 ? 2.154 44.938 -7.512 1 57.28 79 LYS A CA 1
ATOM 623 C C . LYS A 1 79 ? 2.326 45.344 -8.977 1 57.28 79 LYS A C 1
ATOM 625 O O . LYS A 1 79 ? 1.676 46.281 -9.445 1 57.28 79 LYS A O 1
ATOM 630 N N . GLN A 1 80 ? 3.152 44.562 -9.617 1 55.09 80 GLN A N 1
ATOM 631 C CA . GLN A 1 80 ? 3.387 44.875 -11.023 1 55.09 80 GLN A CA 1
ATOM 632 C C . GLN A 1 80 ? 2.191 44.469 -11.875 1 55.09 80 GLN A C 1
ATOM 634 O O . GLN A 1 80 ? 1.871 45.125 -12.867 1 55.09 80 GLN A O 1
ATOM 639 N N . SER A 1 81 ? 1.649 43.25 -11.555 1 48.75 81 SER A N 1
ATOM 640 C CA . SER A 1 81 ? 0.46 42.812 -12.289 1 48.75 81 SER A CA 1
ATOM 641 C C . SER A 1 81 ? -0.702 43.781 -12.062 1 48.75 81 SER A C 1
ATOM 643 O O . SER A 1 81 ? -1.553 43.969 -12.938 1 48.75 81 SER A O 1
ATOM 645 N N . HIS A 1 82 ? -0.86 44.312 -10.93 1 44.28 82 HIS A N 1
ATOM 646 C CA . HIS A 1 82 ? -1.9 45.312 -10.734 1 44.28 82 HIS A CA 1
ATOM 647 C C . HIS A 1 82 ? -1.64 46.562 -11.578 1 44.28 82 HIS A C 1
ATOM 649 O O . HIS A 1 82 ? -2.557 47.344 -11.844 1 44.28 82 HIS A O 1
ATOM 655 N N . THR A 1 83 ? -0.397 46.844 -11.859 1 37.97 83 THR A N 1
ATOM 656 C CA . THR A 1 83 ? -0.149 47.969 -12.75 1 37.97 83 THR A CA 1
ATOM 657 C C . THR A 1 83 ? -0.316 47.562 -14.211 1 37.97 83 THR A C 1
ATOM 659 O O . THR A 1 83 ? -0.63 48.406 -15.062 1 37.97 83 THR A O 1
ATOM 662 N N . GLU A 1 84 ? 0.317 46.438 -14.617 1 36.75 84 GLU A N 1
ATOM 663 C CA . GLU A 1 84 ? 0.233 46.062 -16.031 1 36.75 84 GLU A CA 1
ATOM 664 C C . GLU A 1 84 ? -1.021 45.25 -16.297 1 36.75 84 GLU A C 1
ATOM 666 O O . GLU A 1 84 ? -1.287 44.25 -15.609 1 36.75 84 GLU A O 1
ATOM 671 N N . SER A 1 85 ? -2.139 45.844 -16.891 1 35.31 85 SER A N 1
ATOM 672 C CA . SER A 1 85 ? -3.42 45.281 -17.297 1 35.31 85 SER A CA 1
ATOM 673 C C . SER A 1 85 ? -3.246 43.844 -17.859 1 35.31 85 SER A C 1
ATOM 675 O O . SER A 1 85 ? -4.145 43.031 -17.75 1 35.31 85 SER A O 1
ATOM 677 N N . ASN A 1 86 ? -2.354 43.594 -18.984 1 31.55 86 ASN A N 1
ATOM 678 C CA . ASN A 1 86 ? -2.379 42.5 -19.953 1 31.55 86 ASN A CA 1
ATOM 679 C C . ASN A 1 86 ? -1.596 41.281 -19.453 1 31.55 86 ASN A C 1
ATOM 681 O O . ASN A 1 86 ? -0.579 40.906 -20.031 1 31.55 86 ASN A O 1
ATOM 685 N N . SER A 1 87 ? -1.403 41.031 -18.297 1 30.67 87 SER A N 1
ATOM 686 C CA . SER A 1 87 ? -0.434 40.125 -17.703 1 30.67 87 SER A CA 1
ATOM 687 C C . SER A 1 87 ? -0.86 38.656 -17.875 1 30.67 87 SER A C 1
ATOM 689 O O . SER A 1 87 ? -0.279 37.781 -17.266 1 30.67 87 SER A O 1
ATOM 691 N N . ILE A 1 88 ? -1.812 38.375 -18.719 1 32.16 88 ILE A N 1
ATOM 692 C CA . ILE A 1 88 ? -2.207 37 -18.984 1 32.16 88 ILE A CA 1
ATOM 693 C C . ILE A 1 88 ? -1.014 36.219 -19.531 1 32.16 88 ILE A C 1
ATOM 695 O O . ILE A 1 88 ? -0.958 35 -19.406 1 32.16 88 ILE A O 1
ATOM 699 N N . ASP A 1 89 ? -0.022 36.938 -20.125 1 32.91 89 ASP A N 1
ATOM 700 C CA . ASP A 1 89 ? 0.965 36.281 -20.984 1 32.91 89 ASP A CA 1
ATOM 701 C C . ASP A 1 89 ? 2.059 35.625 -20.141 1 32.91 89 ASP A C 1
ATOM 703 O O . ASP A 1 89 ? 2.68 34.656 -20.578 1 32.91 89 ASP A O 1
ATOM 707 N N . VAL A 1 90 ? 2.355 36.156 -19.016 1 31.91 90 VAL A N 1
ATOM 708 C CA . VAL A 1 90 ? 3.549 35.656 -18.344 1 31.91 90 VAL A CA 1
ATOM 709 C C . VAL A 1 90 ? 3.262 34.281 -17.734 1 31.91 90 VAL A C 1
ATOM 711 O O . VAL A 1 90 ? 4.117 33.406 -17.75 1 31.91 90 VAL A O 1
ATOM 714 N N . LEU A 1 91 ? 2.076 34.062 -17.266 1 30.75 91 LEU A N 1
ATOM 715 C CA . LEU A 1 91 ? 1.816 32.781 -16.641 1 30.75 91 LEU A CA 1
ATOM 716 C C . LEU A 1 91 ? 1.817 31.672 -17.672 1 30.75 91 LEU A C 1
ATOM 718 O O . LEU A 1 91 ? 2.174 30.531 -17.359 1 30.75 91 LEU A O 1
ATOM 722 N N . SER A 1 92 ? 1.515 32.094 -18.969 1 30.2 92 SER A N 1
ATOM 723 C CA . SER A 1 92 ? 1.536 31.078 -20.031 1 30.2 92 SER A CA 1
ATOM 724 C C . SER A 1 92 ? 2.961 30.625 -20.328 1 30.2 92 SER A C 1
ATOM 726 O O . SER A 1 92 ? 3.193 29.453 -20.625 1 30.2 92 SER A O 1
ATOM 728 N N . ARG A 1 93 ? 3.895 31.562 -20.234 1 31.48 93 ARG A N 1
ATOM 729 C CA . ARG A 1 93 ? 5.27 31.25 -20.625 1 31.48 93 ARG A CA 1
ATOM 730 C C . ARG A 1 93 ? 5.941 30.375 -19.562 1 31.48 93 ARG A C 1
ATOM 732 O O . ARG A 1 93 ? 6.855 29.609 -19.875 1 31.48 93 ARG A O 1
ATOM 739 N N . MET A 1 94 ? 5.695 30.656 -18.344 1 28.72 94 MET A N 1
ATOM 740 C CA . MET A 1 94 ? 6.305 29.797 -17.328 1 28.72 94 MET A CA 1
ATOM 741 C C . MET A 1 94 ? 5.797 28.375 -17.438 1 28.72 94 MET A C 1
ATOM 743 O O . MET A 1 94 ? 6.488 27.422 -17.047 1 28.72 94 MET A O 1
ATOM 747 N N . TRP A 1 95 ? 4.605 28.281 -17.953 1 30.45 95 TRP A N 1
ATOM 748 C CA . TRP A 1 95 ? 4.059 26.938 -18.156 1 30.45 95 TRP A CA 1
ATOM 749 C C . TRP A 1 95 ? 4.777 26.234 -19.297 1 30.45 95 TRP A C 1
ATOM 751 O O . TRP A 1 95 ? 5 25.016 -19.234 1 30.45 95 TRP A O 1
ATOM 761 N N . THR A 1 96 ? 5.16 27.016 -20.344 1 31.14 96 THR A N 1
ATOM 762 C CA . THR A 1 96 ? 5.832 26.375 -21.453 1 31.14 96 THR A CA 1
ATOM 763 C C . THR A 1 96 ? 7.188 25.812 -21.031 1 31.14 96 THR A C 1
ATOM 765 O O . THR A 1 96 ? 7.648 24.812 -21.562 1 31.14 96 THR A O 1
ATOM 768 N N . ALA A 1 97 ? 7.871 26.516 -20.156 1 30.16 97 ALA A N 1
ATOM 769 C CA . ALA A 1 97 ? 9.203 26.031 -19.797 1 30.16 97 ALA A CA 1
ATOM 770 C C . ALA A 1 97 ? 9.109 24.75 -18.969 1 30.16 97 ALA A C 1
ATOM 772 O O . ALA A 1 97 ? 9.977 23.875 -19.062 1 30.16 97 ALA A O 1
ATOM 773 N N . VAL A 1 98 ? 8.094 24.672 -18.141 1 30.7 98 VAL A N 1
ATOM 774 C CA . VAL A 1 98 ? 8 23.453 -17.359 1 30.7 98 VAL A CA 1
ATOM 775 C C . VAL A 1 98 ? 7.551 22.297 -18.25 1 30.7 98 VAL A C 1
ATOM 777 O O . VAL A 1 98 ? 7.961 21.156 -18.047 1 30.7 98 VAL A O 1
ATOM 780 N N . SER A 1 99 ? 6.734 22.594 -19.297 1 29.75 99 SER A N 1
ATOM 781 C CA . SER A 1 99 ? 6.316 21.516 -20.172 1 29.75 99 SER A CA 1
ATOM 782 C C . SER A 1 99 ? 7.484 21 -21 1 29.75 99 SER A C 1
ATOM 784 O O . SER A 1 99 ? 7.473 19.844 -21.438 1 29.75 99 SER A O 1
ATOM 786 N N . ALA A 1 100 ? 8.367 21.844 -21.469 1 29.69 100 ALA A N 1
ATOM 787 C CA . ALA A 1 100 ? 9.406 21.406 -22.406 1 29.69 100 ALA A CA 1
ATOM 788 C C . ALA A 1 100 ? 10.469 20.578 -21.688 1 29.69 100 ALA A C 1
ATOM 790 O O . ALA A 1 100 ? 11.219 19.844 -22.328 1 29.69 100 ALA A O 1
ATOM 791 N N . ALA A 1 101 ? 10.852 21.062 -20.516 1 28.67 101 ALA A N 1
ATOM 792 C CA . ALA A 1 101 ? 11.984 20.344 -19.938 1 28.67 101 ALA A CA 1
ATOM 793 C C . ALA A 1 101 ? 11.547 18.984 -19.422 1 28.67 101 ALA A C 1
ATOM 795 O O . ALA A 1 101 ? 12.367 18.234 -18.875 1 28.67 101 ALA A O 1
ATOM 796 N N . LEU A 1 102 ? 10.266 18.812 -19.094 1 29.58 102 LEU A N 1
ATOM 797 C CA . LEU A 1 102 ? 10.07 17.406 -18.734 1 29.58 102 LEU A CA 1
ATOM 798 C C . LEU A 1 102 ? 10.273 16.516 -19.953 1 29.58 102 LEU A C 1
ATOM 800 O O . LEU A 1 102 ? 9.516 16.578 -20.922 1 29.58 102 LEU A O 1
ATOM 804 N N . PRO A 1 103 ? 11.492 16.266 -20.297 1 26.34 103 PRO A N 1
ATOM 805 C CA . PRO A 1 103 ? 11.578 15.258 -21.344 1 26.34 103 PRO A CA 1
ATOM 806 C C . PRO A 1 103 ? 10.508 14.18 -21.219 1 26.34 103 PRO A C 1
ATOM 808 O O . PRO A 1 103 ? 10.023 13.914 -20.125 1 26.34 103 PRO A O 1
ATOM 811 N N . SER A 1 104 ? 9.734 13.992 -22.297 1 27.88 104 SER A N 1
ATOM 812 C CA . SER A 1 104 ? 8.867 12.852 -22.547 1 27.88 104 SER A CA 1
ATOM 813 C C . SER A 1 104 ? 9.445 11.57 -21.953 1 27.88 104 SER A C 1
ATOM 815 O O . SER A 1 104 ? 9.289 10.492 -22.516 1 27.88 104 SER A O 1
ATOM 817 N N . GLN A 1 105 ? 10.469 11.727 -21.188 1 26.86 105 GLN A N 1
ATOM 818 C CA . GLN A 1 105 ? 10.719 10.328 -20.875 1 26.86 105 GLN A CA 1
ATOM 819 C C . GLN A 1 105 ? 9.477 9.68 -20.266 1 26.86 105 GLN A C 1
ATOM 821 O O . GLN A 1 105 ? 8.875 10.211 -19.328 1 26.86 105 GLN A O 1
ATOM 826 N N . GLN A 1 106 ? 8.812 8.727 -21 1 28.94 106 GLN A N 1
ATOM 827 C CA . GLN A 1 106 ? 7.539 8.023 -21.031 1 28.94 106 GLN A CA 1
ATOM 828 C C . GLN A 1 106 ? 7.094 7.629 -19.625 1 28.94 106 GLN A C 1
ATOM 830 O O . GLN A 1 106 ? 5.898 7.492 -19.359 1 28.94 106 GLN A O 1
ATOM 835 N N . GLY A 1 107 ? 8.023 7.129 -18.828 1 29.05 107 GLY A N 1
ATOM 836 C CA . GLY A 1 107 ? 7.539 6.449 -17.641 1 29.05 107 GLY A CA 1
ATOM 837 C C . GLY A 1 107 ? 7.074 7.398 -16.547 1 29.05 107 GLY A C 1
ATOM 838 O O . GLY A 1 107 ? 6.145 7.086 -15.805 1 29.05 107 GLY A O 1
ATOM 839 N N . ILE A 1 108 ? 7.93 8.359 -16.266 1 30.05 108 ILE A N 1
ATOM 840 C CA . ILE A 1 108 ? 7.691 9.203 -15.102 1 30.05 108 ILE A CA 1
ATOM 841 C C . ILE A 1 108 ? 6.559 10.18 -15.398 1 30.05 108 ILE A C 1
ATOM 843 O O . ILE A 1 108 ? 5.77 10.516 -14.508 1 30.05 108 ILE A O 1
ATOM 847 N N . GLY A 1 109 ? 6.527 10.68 -16.625 1 30.23 109 GLY A N 1
ATOM 848 C CA . GLY A 1 109 ? 5.664 11.758 -17.078 1 30.23 109 GLY A CA 1
ATOM 849 C C . GLY A 1 109 ? 4.191 11.391 -17.062 1 30.23 109 GLY A C 1
ATOM 850 O O . GLY A 1 109 ? 3.332 12.273 -17 1 30.23 109 GLY A O 1
ATOM 851 N N . SER A 1 110 ? 3.951 10.102 -17.391 1 32.38 110 SER A N 1
ATOM 852 C CA . SER A 1 110 ? 2.541 9.828 -17.656 1 32.38 110 SER A CA 1
ATOM 853 C C . SER A 1 110 ? 1.715 9.969 -16.375 1 32.38 110 SER A C 1
ATOM 855 O O . SER A 1 110 ? 0.6 10.5 -16.406 1 32.38 110 SER A O 1
ATOM 857 N N . THR A 1 111 ? 2.291 9.406 -15.297 1 31.2 111 THR A N 1
ATOM 858 C CA . THR A 1 111 ? 1.394 9.461 -14.148 1 31.2 111 THR A CA 1
ATOM 859 C C . THR A 1 111 ? 1.322 10.875 -13.578 1 31.2 111 THR A C 1
ATOM 861 O O . THR A 1 111 ? 0.244 11.352 -13.219 1 31.2 111 THR A O 1
ATOM 864 N N . LEU A 1 112 ? 2.455 11.523 -13.453 1 31.34 112 LEU A N 1
ATOM 865 C CA . LEU A 1 112 ? 2.35 12.906 -12.992 1 31.34 112 LEU A CA 1
ATOM 866 C C . LEU A 1 112 ? 1.77 13.805 -14.078 1 31.34 112 LEU A C 1
ATOM 868 O O . LEU A 1 112 ? 1.032 14.75 -13.781 1 31.34 112 LEU A O 1
ATOM 872 N N . ALA A 1 113 ? 2.174 13.625 -15.344 1 31.61 113 ALA A N 1
ATOM 873 C CA . ALA A 1 113 ? 1.658 14.391 -16.484 1 31.61 113 ALA A CA 1
ATOM 874 C C . ALA A 1 113 ? 0.165 14.148 -16.672 1 31.61 113 ALA A C 1
ATOM 876 O O . ALA A 1 113 ? -0.561 15.031 -17.141 1 31.61 113 ALA A O 1
ATOM 877 N N . SER A 1 114 ? -0.259 12.891 -16.453 1 32.81 114 SER A N 1
ATOM 878 C CA . SER A 1 114 ? -1.699 12.695 -16.578 1 32.81 114 SER A CA 1
ATOM 879 C C . SER A 1 114 ? -2.467 13.578 -15.602 1 32.81 114 SER A C 1
ATOM 881 O O . SER A 1 114 ? -3.693 13.68 -15.68 1 32.81 114 SER A O 1
ATOM 883 N N . TYR A 1 115 ? -1.709 13.906 -14.648 1 31.81 115 TYR A N 1
ATOM 884 C CA . TYR A 1 115 ? -2.473 14.664 -13.664 1 31.81 115 TYR A CA 1
ATOM 885 C C . TYR A 1 115 ? -2.68 16.094 -14.133 1 31.81 115 TYR A C 1
ATOM 887 O O . TYR A 1 115 ? -3.539 16.812 -13.602 1 31.81 115 TYR A O 1
ATOM 895 N N . VAL A 1 116 ? -1.747 16.609 -15.008 1 29.92 116 VAL A N 1
ATOM 896 C CA . VAL A 1 116 ? -1.921 18.016 -15.352 1 29.92 116 VAL A CA 1
ATOM 897 C C . VAL A 1 116 ? -2.854 18.141 -16.547 1 29.92 116 VAL A C 1
ATOM 899 O O . VAL A 1 116 ? -2.443 17.906 -17.688 1 29.92 116 VAL A O 1
ATOM 902 N N . GLU A 1 117 ? -4.012 17.656 -16.562 1 29.2 117 GLU A N 1
ATOM 903 C CA . GLU A 1 117 ? -4.922 18.156 -17.594 1 29.2 117 GLU A CA 1
ATOM 904 C C . GLU A 1 117 ? -4.957 19.672 -17.594 1 29.2 117 GLU A C 1
ATOM 906 O O . GLU A 1 117 ? -5.418 20.297 -16.625 1 29.2 117 GLU A O 1
ATOM 911 N N . TYR A 1 118 ? -3.975 20.25 -18.125 1 27 118 TYR A N 1
ATOM 912 C CA . TYR A 1 118 ? -4.035 21.703 -18.219 1 27 118 TYR A CA 1
ATOM 913 C C . TYR A 1 118 ? -5.25 22.141 -19.031 1 27 118 TYR A C 1
ATOM 915 O O . TYR A 1 118 ? -5.422 21.734 -20.172 1 27 118 TYR A O 1
ATOM 923 N N . ILE A 1 119 ? -6.395 22.344 -18.438 1 27.62 119 ILE A N 1
ATOM 924 C CA . ILE A 1 119 ? -7.453 23.031 -19.172 1 27.62 119 ILE A CA 1
ATOM 925 C C . ILE A 1 119 ? -7.027 24.469 -19.469 1 27.62 119 ILE A C 1
ATOM 927 O O . ILE A 1 119 ? -6.359 25.109 -18.641 1 27.62 119 ILE A O 1
ATOM 931 N N . THR A 1 120 ? -7.109 24.844 -20.656 1 25.59 120 THR A N 1
ATOM 932 C CA . THR A 1 120 ? -7.074 26.172 -21.25 1 25.59 120 THR A CA 1
ATOM 933 C C . THR A 1 120 ? -7.957 27.141 -20.453 1 25.59 120 THR A C 1
ATOM 935 O O . THR A 1 120 ? -9.078 26.797 -20.078 1 25.59 120 THR A O 1
ATOM 938 N N . VAL A 1 121 ? -7.406 28.109 -19.781 1 28.03 121 VAL A N 1
ATOM 939 C CA . VAL A 1 121 ? -7.906 29.219 -18.984 1 28.03 121 VAL A CA 1
ATOM 940 C C . VAL A 1 121 ? -8.828 30.094 -19.828 1 28.03 121 VAL A C 1
ATOM 942 O O . VAL A 1 121 ? -8.383 30.75 -20.781 1 28.03 121 VAL A O 1
ATOM 945 N N . ASP A 1 122 ? -10.094 29.672 -20.062 1 26.66 122 ASP A N 1
ATOM 946 C CA . ASP A 1 122 ? -10.953 30.688 -20.641 1 26.66 122 ASP A CA 1
ATOM 947 C C . ASP A 1 122 ? -11.148 31.859 -19.672 1 26.66 122 ASP A C 1
ATOM 949 O O . ASP A 1 122 ? -10.945 31.703 -18.453 1 26.66 122 ASP A O 1
ATOM 953 N N . ALA A 1 123 ? -11.875 33 -20.062 1 29.77 123 ALA A N 1
ATOM 954 C CA . ALA A 1 123 ? -12.172 34.344 -19.609 1 29.77 123 ALA A CA 1
ATOM 955 C C . ALA A 1 123 ? -12.93 34.312 -18.281 1 29.77 123 ALA A C 1
ATOM 957 O O . ALA A 1 123 ? -13.953 33.656 -18.156 1 29.77 123 ALA A O 1
ATOM 958 N N . ILE A 1 124 ? -12.344 34.719 -17.156 1 32.59 124 ILE A N 1
ATOM 959 C CA . ILE A 1 124 ? -12.688 34.938 -15.758 1 32.59 124 ILE A CA 1
ATOM 960 C C . ILE A 1 124 ? -13.914 35.844 -15.664 1 32.59 124 ILE A C 1
ATOM 962 O O . ILE A 1 124 ? -13.906 36.969 -16.188 1 32.59 124 ILE A O 1
ATOM 966 N N . SER A 1 125 ? -15.07 35.406 -15.516 1 32.91 125 SER A N 1
ATOM 967 C CA . SER A 1 125 ? -16.203 36.281 -15.203 1 32.91 125 SER A CA 1
ATOM 968 C C . SER A 1 125 ? -15.898 37.156 -13.992 1 32.91 125 SER A C 1
ATOM 970 O O . SER A 1 125 ? -15.234 36.719 -13.055 1 32.91 125 SER A O 1
ATOM 972 N N . PRO A 1 126 ? -16.172 38.438 -13.953 1 36.22 126 PRO A N 1
ATOM 973 C CA . PRO A 1 126 ? -15.906 39.375 -12.852 1 36.22 126 PRO A CA 1
ATOM 974 C C . PRO A 1 126 ? -16.547 38.938 -11.547 1 36.22 126 PRO A C 1
ATOM 976 O O . PRO A 1 126 ? -17.75 38.625 -11.516 1 36.22 126 PRO A O 1
ATOM 979 N N . ASN A 1 127 ? -15.859 38.312 -10.648 1 46.41 127 ASN A N 1
ATOM 980 C CA . ASN A 1 127 ? -16.266 37.844 -9.328 1 46.41 127 ASN A CA 1
ATOM 981 C C . ASN A 1 127 ? -16.797 38.969 -8.477 1 46.41 127 ASN A C 1
ATOM 983 O O . ASN A 1 127 ? -16.359 40.125 -8.609 1 46.41 127 ASN A O 1
ATOM 987 N N . LYS A 1 128 ? -17.906 38.938 -7.766 1 52.44 128 LYS A N 1
ATOM 988 C CA . LYS A 1 128 ? -18.469 39.844 -6.773 1 52.44 128 LYS A CA 1
ATOM 989 C C . LYS A 1 128 ? -17.438 40.219 -5.711 1 52.44 128 LYS A C 1
ATOM 991 O O . LYS A 1 128 ? -16.766 39.344 -5.176 1 52.44 128 LYS A O 1
ATOM 996 N N . LYS A 1 129 ? -17 41.469 -5.578 1 54.62 129 LYS A N 1
ATOM 997 C CA . LYS A 1 129 ? -16.047 41.969 -4.594 1 54.62 129 LYS A CA 1
ATOM 998 C C . LYS A 1 129 ? -16.688 42.094 -3.215 1 54.62 129 LYS A C 1
ATOM 1000 O O . LYS A 1 129 ? -17.828 42.562 -3.088 1 54.62 129 LYS A O 1
ATOM 1005 N N . SER A 1 130 ? -16.25 41.375 -2.102 1 59.12 130 SER A N 1
ATOM 1006 C CA . SER A 1 130 ? -16.672 41.594 -0.719 1 59.12 130 SER A CA 1
ATOM 1007 C C . SER A 1 130 ? -16.5 43.062 -0.306 1 59.12 130 SER A C 1
ATOM 1009 O O . SER A 1 130 ? -15.547 43.719 -0.713 1 59.12 130 SER A O 1
ATOM 1011 N N . LYS A 1 131 ? -17.562 43.656 0.301 1 65.69 131 LYS A N 1
ATOM 1012 C CA . LYS A 1 131 ? -17.438 45 0.866 1 65.69 131 LYS A CA 1
ATOM 1013 C C . LYS A 1 131 ? -16.281 45.062 1.865 1 65.69 131 LYS A C 1
ATOM 1015 O O . LYS A 1 131 ? -15.602 46.094 1.97 1 65.69 131 LYS A O 1
ATOM 1020 N N . HIS A 1 132 ? -16.109 43.938 2.514 1 78.88 132 HIS A N 1
ATOM 1021 C CA . HIS A 1 132 ? -15.016 43.781 3.469 1 78.88 132 HIS A CA 1
ATOM 1022 C C . HIS A 1 132 ? -13.789 43.156 2.816 1 78.88 132 HIS A C 1
ATOM 1024 O O . HIS A 1 132 ? -13.906 42.219 2.029 1 78.88 132 HIS A O 1
ATOM 1030 N N . ASP A 1 133 ? -12.625 43.812 3.182 1 85.94 133 ASP A N 1
ATOM 1031 C CA . ASP A 1 133 ? -11.359 43.219 2.758 1 85.94 133 ASP A CA 1
ATOM 1032 C C . ASP A 1 133 ? -11.062 41.938 3.539 1 85.94 133 ASP A C 1
ATOM 1034 O O . ASP A 1 133 ? -10.773 42 4.738 1 85.94 133 ASP A O 1
ATOM 1038 N N . ILE A 1 134 ? -11.039 40.812 2.934 1 91.69 134 ILE A N 1
ATOM 1039 C CA . ILE A 1 134 ? -10.906 39.531 3.605 1 91.69 134 ILE A CA 1
ATOM 1040 C C . ILE A 1 134 ? -9.508 39.406 4.211 1 91.69 134 ILE A C 1
ATOM 1042 O O . ILE A 1 134 ? -9.242 38.5 4.996 1 91.69 134 ILE A O 1
ATOM 1046 N N . LYS A 1 135 ? -8.617 40.344 3.863 1 91.38 135 LYS A N 1
ATOM 1047 C CA . LYS A 1 135 ? -7.258 40.344 4.395 1 91.38 135 LYS A CA 1
ATOM 1048 C C . LYS A 1 135 ? -7.152 41.156 5.672 1 91.38 135 LYS A C 1
ATOM 1050 O O . LYS A 1 135 ? -6.113 41.156 6.34 1 91.38 135 LYS A O 1
ATOM 1055 N N . GLU A 1 136 ? -8.219 41.875 5.984 1 93.5 136 GLU A N 1
ATOM 1056 C CA . GLU A 1 136 ? -8.25 42.625 7.234 1 93.5 136 GLU A CA 1
ATOM 1057 C C . GLU A 1 136 ? -8.703 41.75 8.398 1 93.5 136 GLU A C 1
ATOM 1059 O O . GLU A 1 136 ? -9.812 41.219 8.375 1 93.5 136 GLU A O 1
ATOM 1064 N N . PRO A 1 137 ? -7.875 41.688 9.43 1 95.5 137 PRO A N 1
ATOM 1065 C CA . PRO A 1 137 ? -8.219 40.781 10.516 1 95.5 137 PRO A CA 1
ATOM 1066 C C . PRO A 1 137 ? -9.234 41.375 11.492 1 95.5 137 PRO A C 1
ATOM 1068 O O . PRO A 1 137 ? -9.375 42.594 11.578 1 95.5 137 PRO A O 1
ATOM 1071 N N . ALA A 1 138 ? -9.969 40.562 12.141 1 96.69 138 ALA A N 1
ATOM 1072 C CA . ALA A 1 138 ? -10.734 40.812 13.359 1 96.69 138 ALA A CA 1
ATOM 1073 C C . ALA A 1 138 ? -10.203 40 14.523 1 96.69 138 ALA A C 1
ATOM 1075 O O . ALA A 1 138 ? -9.344 39.125 14.336 1 96.69 138 ALA A O 1
ATOM 1076 N N . TYR A 1 139 ? -10.641 40.375 15.773 1 97.25 139 TYR A N 1
ATOM 1077 C CA . TYR A 1 139 ? -10.07 39.719 16.938 1 97.25 139 TYR A CA 1
ATOM 1078 C C . TYR A 1 139 ? -11.156 39.344 17.953 1 97.25 139 TYR A C 1
ATOM 1080 O O . TYR A 1 139 ? -12.18 40.031 18.031 1 97.25 139 TYR A O 1
ATOM 1088 N N . HIS A 1 140 ? -10.953 38.281 18.578 1 97.81 140 HIS A N 1
ATOM 1089 C CA . HIS A 1 140 ? -11.742 37.812 19.719 1 97.81 140 HIS A CA 1
ATOM 1090 C C . HIS A 1 140 ? -10.867 37.594 20.938 1 97.81 140 HIS A C 1
ATOM 1092 O O . HIS A 1 140 ? -9.875 36.844 20.875 1 97.81 140 HIS A O 1
ATOM 1098 N N . ARG A 1 141 ? -11.219 38.219 22.047 1 97.81 141 ARG A N 1
ATOM 1099 C CA . ARG A 1 141 ? -10.414 38.094 23.25 1 97.81 141 ARG A CA 1
ATOM 1100 C C . ARG A 1 141 ? -10.672 36.75 23.922 1 97.81 141 ARG A C 1
ATOM 1102 O O . ARG A 1 141 ? -11.828 36.375 24.188 1 97.81 141 ARG A O 1
ATOM 1109 N N . GLN A 1 142 ? -9.562 35.969 24.219 1 98 142 GLN A N 1
ATOM 1110 C CA . GLN A 1 142 ? -9.648 34.656 24.797 1 98 142 GLN A CA 1
ATOM 1111 C C . GLN A 1 142 ? -8.875 34.562 26.109 1 98 142 GLN A C 1
ATOM 1113 O O . GLN A 1 142 ? -7.797 35.125 26.234 1 98 142 GLN A O 1
ATOM 1118 N N . PRO A 1 143 ? -9.477 33.844 27.125 1 98 143 PRO A N 1
ATOM 1119 C CA . PRO A 1 143 ? -8.602 33.469 28.234 1 98 143 PRO A CA 1
ATOM 1120 C C . PRO A 1 143 ? -7.562 32.406 27.812 1 98 143 PRO A C 1
ATOM 1122 O O . PRO A 1 143 ? -7.848 31.562 26.969 1 98 143 PRO A O 1
ATOM 1125 N N . LEU A 1 144 ? -6.418 32.438 28.422 1 98.31 144 LEU A N 1
ATOM 1126 C CA . LEU A 1 144 ? -5.387 31.453 28.125 1 98.31 144 LEU A CA 1
ATOM 1127 C C . LEU A 1 144 ? -5.723 30.109 28.75 1 98.31 144 LEU A C 1
ATOM 1129 O O . LEU A 1 144 ? -5.379 29.062 28.188 1 98.31 144 LEU A O 1
ATOM 1133 N N . ASP A 1 145 ? -6.293 30.109 29.859 1 98.31 145 ASP A N 1
ATOM 1134 C CA . ASP A 1 145 ? -6.762 28.906 30.547 1 98.31 145 ASP A CA 1
ATOM 1135 C C . ASP A 1 145 ? -8.273 28.938 30.734 1 98.31 145 ASP A C 1
ATOM 1137 O O . ASP A 1 145 ? -8.781 29.672 31.594 1 98.31 145 ASP A O 1
ATOM 1141 N N . HIS A 1 146 ? -8.992 28.125 30.047 1 98.06 146 HIS A N 1
ATOM 1142 C CA . HIS A 1 146 ? -10.445 28.094 30.078 1 98.06 146 HIS A CA 1
ATOM 1143 C C . HIS A 1 146 ? -10.961 27.297 31.266 1 98.06 146 HIS A C 1
ATOM 1145 O O . HIS A 1 146 ? -12.133 27.391 31.625 1 98.06 146 HIS A O 1
ATOM 1151 N N . PHE A 1 147 ? -10.211 26.531 31.938 1 97.56 147 PHE A N 1
ATOM 1152 C CA . PHE A 1 147 ? -10.773 25.484 32.781 1 97.56 147 PHE A CA 1
ATOM 1153 C C . PHE A 1 147 ? -10.328 25.625 34.219 1 97.56 147 PHE A C 1
ATOM 1155 O O . PHE A 1 147 ? -11.117 25.438 35.156 1 97.56 147 PHE A O 1
ATOM 1162 N N . ASP A 1 148 ? -8.992 25.938 34.5 1 95.81 148 ASP A N 1
ATOM 1163 C CA . ASP A 1 148 ? -8.461 25.703 35.844 1 95.81 148 ASP A CA 1
ATOM 1164 C C . ASP A 1 148 ? -8.008 27 36.5 1 95.81 148 ASP A C 1
ATOM 1166 O O . ASP A 1 148 ? -7.465 26.984 37.594 1 95.81 148 ASP A O 1
ATOM 1170 N N . ASN A 1 149 ? -8.102 28.125 35.875 1 95.38 149 ASN A N 1
ATOM 1171 C CA . ASN A 1 149 ? -7.73 29.438 36.375 1 95.38 149 ASN A CA 1
ATOM 1172 C C . ASN A 1 149 ? -6.285 29.469 36.875 1 95.38 149 ASN A C 1
ATOM 1174 O O . ASN A 1 149 ? -5.992 30.016 37.938 1 95.38 149 ASN A O 1
ATOM 1178 N N . THR A 1 150 ? -5.434 28.797 36.188 1 95.88 150 THR A N 1
ATOM 1179 C CA . THR A 1 150 ? -4.023 28.734 36.562 1 95.88 150 THR A CA 1
ATOM 1180 C C . THR A 1 150 ? -3.309 30.016 36.188 1 95.88 150 THR A C 1
ATOM 1182 O O . THR A 1 150 ? -2.191 30.281 36.625 1 95.88 150 THR A O 1
ATOM 1185 N N . THR A 1 151 ? -3.92 30.844 35.344 1 96.38 151 THR A N 1
ATOM 1186 C CA . THR A 1 151 ? -3.412 32.156 34.906 1 96.38 151 THR A CA 1
ATOM 1187 C C . THR A 1 151 ? -4.559 33.094 34.562 1 96.38 151 THR A C 1
ATOM 1189 O O . THR A 1 151 ? -5.684 32.656 34.312 1 96.38 151 THR A O 1
ATOM 1192 N N . GLN A 1 152 ? -4.258 34.375 34.594 1 95.69 152 GLN A N 1
ATOM 1193 C CA . GLN A 1 152 ? -5.234 35.375 34.188 1 95.69 152 GLN A CA 1
ATOM 1194 C C . GLN A 1 152 ? -4.891 35.938 32.812 1 95.69 152 GLN A C 1
ATOM 1196 O O . GLN A 1 152 ? -5.555 36.875 32.312 1 95.69 152 GLN A O 1
ATOM 1201 N N . ALA A 1 153 ? -3.863 35.344 32.25 1 97.5 153 ALA A N 1
ATOM 1202 C CA . ALA A 1 153 ? -3.434 35.812 30.922 1 97.5 153 ALA A CA 1
ATOM 1203 C C . ALA A 1 153 ? -4.535 35.594 29.891 1 97.5 153 ALA A C 1
ATOM 1205 O O . ALA A 1 153 ? -5.305 34.656 29.969 1 97.5 153 ALA A O 1
ATOM 1206 N N . GLN A 1 154 ? -4.582 36.594 28.969 1 97.75 154 GLN A N 1
ATOM 1207 C CA . GLN A 1 154 ? -5.484 36.562 27.828 1 97.75 154 GLN A CA 1
ATOM 1208 C C . GLN A 1 154 ? -4.727 36.812 26.531 1 97.75 154 GLN A C 1
ATOM 1210 O O . GLN A 1 154 ? -3.557 37.219 26.547 1 97.75 154 GLN A O 1
ATOM 1215 N N . PHE A 1 155 ? -5.324 36.531 25.484 1 98.19 155 PHE A N 1
ATOM 1216 C CA . PHE A 1 155 ? -4.75 36.875 24.172 1 98.19 155 PHE A CA 1
ATOM 1217 C C . PHE A 1 155 ? -5.844 37.188 23.172 1 98.19 155 PHE A C 1
ATOM 1219 O O . PHE A 1 155 ? -7.004 36.812 23.359 1 98.19 155 PHE A O 1
ATOM 1226 N N . ASP A 1 156 ? -5.539 37.969 22.156 1 98.06 156 ASP A N 1
ATOM 1227 C CA . ASP A 1 156 ? -6.449 38.281 21.062 1 98.06 156 ASP A CA 1
ATOM 1228 C C . ASP A 1 156 ? -6.336 37.219 19.953 1 98.06 156 ASP A C 1
ATOM 1230 O O . ASP A 1 156 ? -5.305 37.125 19.297 1 98.06 156 ASP A O 1
ATOM 1234 N N . GLN A 1 157 ? -7.367 36.469 19.812 1 98.38 157 GLN A N 1
ATOM 1235 C CA . GLN A 1 157 ? -7.398 35.469 18.734 1 98.38 157 GLN A CA 1
ATOM 1236 C C . GLN A 1 157 ? -7.816 36.125 17.406 1 98.38 157 GLN A C 1
ATOM 1238 O O . GLN A 1 157 ? -8.906 36.688 17.312 1 98.38 157 GLN A O 1
ATOM 1243 N N . ARG A 1 158 ? -6.977 36 16.438 1 98.38 158 ARG A N 1
ATOM 1244 C CA . ARG A 1 158 ? -7.156 36.625 15.133 1 98.38 158 ARG A CA 1
ATOM 1245 C C . ARG A 1 158 ? -8.039 35.781 14.219 1 98.38 158 ARG A C 1
ATOM 1247 O O . ARG A 1 158 ? -7.914 34.562 14.203 1 98.38 158 ARG A O 1
ATOM 1254 N N . PHE A 1 159 ? -8.938 36.438 13.5 1 97.94 159 PHE A N 1
ATOM 1255 C CA . PHE A 1 159 ? -9.688 35.719 12.484 1 97.94 159 PHE A CA 1
ATOM 1256 C C . PHE A 1 159 ? -9.953 36.594 11.273 1 97.94 159 PHE A C 1
ATOM 1258 O O . PHE A 1 159 ? -9.891 37.812 11.367 1 97.94 159 PHE A O 1
ATOM 1265 N N . PHE A 1 160 ? -10.102 35.969 10.094 1 97.62 160 PHE A N 1
ATOM 1266 C CA . PHE A 1 160 ? -10.477 36.594 8.836 1 97.62 160 PHE A CA 1
ATOM 1267 C C . PHE A 1 160 ? -11.836 36.094 8.359 1 97.62 160 PHE A C 1
ATOM 1269 O O . PHE A 1 160 ? -12.234 34.969 8.711 1 97.62 160 PHE A O 1
ATOM 1276 N N . TYR A 1 161 ? -12.586 36.906 7.645 1 97.38 161 TYR A N 1
ATOM 1277 C CA . TYR A 1 161 ? -13.914 36.469 7.211 1 97.38 161 TYR A CA 1
ATOM 1278 C C . TYR A 1 161 ? -14.273 37.062 5.859 1 97.38 161 TYR A C 1
ATOM 1280 O O . TYR A 1 161 ? -13.664 38.062 5.434 1 97.38 161 TYR A O 1
ATOM 1288 N N . SER A 1 162 ? -15.109 36.438 5.148 1 96.62 162 SER A N 1
ATOM 1289 C CA . SER A 1 162 ? -15.656 36.906 3.889 1 96.62 162 SER A CA 1
ATOM 1290 C C . SER A 1 162 ? -17.188 36.938 3.92 1 96.62 162 SER A C 1
ATOM 1292 O O . SER A 1 162 ? -17.812 35.938 4.227 1 96.62 162 SER A O 1
ATOM 1294 N N . THR A 1 163 ? -17.75 38.094 3.572 1 95.38 163 THR A N 1
ATOM 1295 C CA . THR A 1 163 ? -19.203 38.219 3.49 1 95.38 163 THR A CA 1
ATOM 1296 C C . THR A 1 163 ? -19.656 38.344 2.035 1 95.38 163 THR A C 1
ATOM 1298 O O . THR A 1 163 ? -20.75 38.844 1.758 1 95.38 163 THR A O 1
ATOM 1301 N N . ARG A 1 164 ? -18.781 37.875 1.165 1 93.94 164 ARG A N 1
ATOM 1302 C CA . ARG A 1 164 ? -19.016 38 -0.271 1 93.94 164 ARG A CA 1
ATOM 1303 C C . ARG A 1 164 ? -20.328 37.375 -0.673 1 93.94 164 ARG A C 1
ATOM 1305 O O . ARG A 1 164 ? -21.047 37.875 -1.537 1 93.94 164 ARG A O 1
ATOM 1312 N N . HIS A 1 165 ? -20.703 36.312 -0.075 1 95.19 165 HIS A N 1
ATOM 1313 C CA . HIS A 1 165 ? -21.859 35.531 -0.489 1 95.19 165 HIS A CA 1
ATOM 1314 C C . HIS A 1 165 ? -22.938 35.562 0.585 1 95.19 165 HIS A C 1
ATOM 1316 O O . HIS A 1 165 ? -23.938 34.844 0.48 1 95.19 165 HIS A O 1
ATOM 1322 N N . TYR A 1 166 ? -22.734 36.375 1.59 1 96.12 166 TYR A N 1
ATOM 1323 C CA . TYR A 1 166 ? -23.609 36.438 2.76 1 96.12 166 TYR A CA 1
ATOM 1324 C C . TYR A 1 166 ? -25.031 36.844 2.367 1 96.12 166 TYR A C 1
ATOM 1326 O O . TYR A 1 166 ? -25.25 37.875 1.752 1 96.12 166 TYR A O 1
ATOM 1334 N N . LYS A 1 167 ? -25.984 35.906 2.674 1 96.38 167 LYS A N 1
ATOM 1335 C CA . LYS A 1 167 ? -27.422 36.188 2.609 1 96.38 167 LYS A CA 1
ATOM 1336 C C . LYS A 1 167 ? -28.016 36.281 4.004 1 96.38 167 LYS A C 1
ATOM 1338 O O . LYS A 1 167 ? -28.172 35.281 4.695 1 96.38 167 LYS A O 1
ATOM 1343 N N . PRO A 1 168 ? -28.406 37.469 4.414 1 95.5 168 PRO A N 1
ATOM 1344 C CA . PRO A 1 168 ? -28.969 37.625 5.754 1 95.5 168 PRO A CA 1
ATOM 1345 C C . PRO A 1 168 ? -30.297 36.906 5.922 1 95.5 168 PRO A C 1
ATOM 1347 O O . PRO A 1 168 ? -30.906 36.469 4.934 1 95.5 168 PRO A O 1
ATOM 1350 N N . ALA A 1 169 ? -30.547 36.75 7.188 1 93.88 169 ALA A N 1
ATOM 1351 C CA . ALA A 1 169 ? -31.797 36.062 7.516 1 93.88 169 ALA A CA 1
ATOM 1352 C C . ALA A 1 169 ? -32.969 36.656 6.762 1 93.88 169 ALA A C 1
ATOM 1354 O O . ALA A 1 169 ? -33.906 35.938 6.375 1 93.88 169 ALA A O 1
ATOM 1355 N N . SER A 1 170 ? -33 37.938 6.523 1 91.81 170 SER A N 1
ATOM 1356 C CA . SER A 1 170 ? -34.094 38.656 5.855 1 91.81 170 SER A CA 1
ATOM 1357 C C . SER A 1 170 ? -34.219 38.219 4.402 1 91.81 170 SER A C 1
ATOM 1359 O O . SER A 1 170 ? -35.281 38.375 3.797 1 91.81 170 SER A O 1
ATOM 1361 N N . ALA A 1 171 ? -33.188 37.656 3.896 1 94.31 171 ALA A N 1
ATOM 1362 C CA . ALA A 1 171 ? -33.188 37.25 2.494 1 94.31 171 ALA A CA 1
ATOM 1363 C C . ALA A 1 171 ? -33.344 35.719 2.365 1 94.31 171 ALA A C 1
ATOM 1365 O O . ALA A 1 171 ? -33.094 35.156 1.298 1 94.31 171 ALA A O 1
ATOM 1366 N N . ARG A 1 172 ? -33.688 35.031 3.484 1 94.81 172 ARG A N 1
ATOM 1367 C CA . ARG A 1 172 ? -33.812 33.594 3.523 1 94.81 172 ARG A CA 1
ATOM 1368 C C . ARG A 1 172 ? -35.25 33.188 3.855 1 94.81 172 ARG A C 1
ATOM 1370 O O . ARG A 1 172 ? -36.062 34.031 4.238 1 94.81 172 ARG A O 1
ATOM 1377 N N . ASN A 1 173 ? -35.562 31.844 3.525 1 91.69 173 ASN A N 1
ATOM 1378 C CA . ASN A 1 173 ? -36.844 31.344 3.996 1 91.69 173 ASN A CA 1
ATOM 1379 C C . ASN A 1 173 ? -36.969 31.453 5.516 1 91.69 173 ASN A C 1
ATOM 1381 O O . ASN A 1 173 ? -35.969 31.375 6.227 1 91.69 173 ASN A O 1
ATOM 1385 N N . LYS A 1 174 ? -38.219 31.656 5.906 1 88.31 174 LYS A N 1
ATOM 1386 C CA . LYS A 1 174 ? -38.469 31.844 7.336 1 88.31 174 LYS A CA 1
ATOM 1387 C C . LYS A 1 174 ? -37.875 30.688 8.148 1 88.31 174 LYS A C 1
ATOM 1389 O O . LYS A 1 174 ? -38.125 29.516 7.848 1 88.31 174 LYS A O 1
ATOM 1394 N N . GLY A 1 175 ? -37.031 31.047 9.008 1 88 175 GLY A N 1
ATOM 1395 C CA . GLY A 1 175 ? -36.5 30.062 9.938 1 88 175 GLY A CA 1
ATOM 1396 C C . GLY A 1 175 ? -35.188 29.453 9.469 1 88 175 GLY A C 1
ATOM 1397 O O . GLY A 1 175 ? -34.531 28.75 10.227 1 88 175 GLY A O 1
ATOM 1398 N N . GLU A 1 176 ? -34.812 29.719 8.312 1 93.69 176 GLU A N 1
ATOM 1399 C CA . GLU A 1 176 ? -33.562 29.156 7.785 1 93.69 176 GLU A CA 1
ATOM 1400 C C . GLU A 1 176 ? -32.344 29.844 8.398 1 93.69 176 GLU A C 1
ATOM 1402 O O . GLU A 1 176 ? -32.281 31.062 8.469 1 93.69 176 GLU A O 1
ATOM 1407 N N . ALA A 1 177 ? -31.422 29.047 8.82 1 96.38 177 ALA A N 1
ATOM 1408 C CA . ALA A 1 177 ? -30.234 29.578 9.469 1 96.38 177 ALA A CA 1
ATOM 1409 C C . ALA A 1 177 ? -29.203 30.016 8.438 1 96.38 177 ALA A C 1
ATOM 1411 O O . ALA A 1 177 ? -29.172 29.5 7.316 1 96.38 177 ALA A O 1
ATOM 1412 N N . VAL A 1 178 ? -28.438 31.016 8.781 1 97.44 178 VAL A N 1
ATOM 1413 C CA . VAL A 1 178 ? -27.281 31.406 7.992 1 97.44 178 VAL A CA 1
ATOM 1414 C C . VAL A 1 178 ? -26.109 30.469 8.297 1 97.44 178 VAL A C 1
ATOM 1416 O O . VAL A 1 178 ? -25.656 30.375 9.438 1 97.44 178 VAL A O 1
ATOM 1419 N N . PRO A 1 179 ? -25.625 29.766 7.312 1 98.25 179 PRO A N 1
ATOM 1420 C CA . PRO A 1 179 ? -24.469 28.906 7.57 1 98.25 179 PRO A CA 1
ATOM 1421 C C . PRO A 1 179 ? -23.172 29.703 7.766 1 98.25 179 PRO A C 1
ATOM 1423 O O . PRO A 1 179 ? -22.906 30.641 7.023 1 98.25 179 PRO A O 1
ATOM 1426 N N . ILE A 1 180 ? -22.438 29.375 8.758 1 98.56 180 ILE A N 1
ATOM 1427 C CA . ILE A 1 180 ? -21.109 29.906 9.016 1 98.56 180 ILE A CA 1
ATOM 1428 C C . ILE A 1 180 ? -20.062 28.797 8.875 1 98.56 180 ILE A C 1
ATOM 1430 O O . ILE A 1 180 ? -20.172 27.75 9.516 1 98.56 180 ILE A O 1
ATOM 1434 N N . TYR A 1 181 ? -19.125 29 7.996 1 98.75 181 TYR A N 1
ATOM 1435 C CA . TYR A 1 181 ? -18.047 28.031 7.789 1 98.75 181 TYR A CA 1
ATOM 1436 C C . TYR A 1 181 ? -16.766 28.516 8.453 1 98.75 181 TYR A C 1
ATOM 1438 O O . TYR A 1 181 ? -16.172 29.516 8.047 1 98.75 181 TYR A O 1
ATOM 1446 N N . ILE A 1 182 ? -16.281 27.812 9.453 1 98.75 182 ILE A N 1
ATOM 1447 C CA . ILE A 1 182 ? -15.094 28.203 10.203 1 98.75 182 ILE A CA 1
ATOM 1448 C C . ILE A 1 182 ? -13.953 27.219 9.898 1 98.75 182 ILE A C 1
ATOM 1450 O O . ILE A 1 182 ? -14.062 26.031 10.195 1 98.75 182 ILE A O 1
ATOM 1454 N N . LEU A 1 183 ? -12.953 27.719 9.289 1 98.25 183 LEU A N 1
ATOM 1455 C CA . LEU A 1 183 ? -11.758 26.922 9.047 1 98.25 183 LEU A CA 1
ATOM 1456 C C . LEU A 1 183 ? -10.672 27.234 10.07 1 98.25 183 LEU A C 1
ATOM 1458 O O . LEU A 1 183 ? -10.258 28.391 10.195 1 98.25 183 LEU A O 1
ATOM 1462 N N . ASP A 1 184 ? -10.266 26.188 10.75 1 96.06 184 ASP A N 1
ATOM 1463 C CA . ASP A 1 184 ? -9.156 26.266 11.695 1 96.06 184 ASP A CA 1
ATOM 1464 C C . ASP A 1 184 ? -7.816 26.359 10.961 1 96.06 184 ASP A C 1
ATOM 1466 O O . ASP A 1 184 ? -7.508 25.516 10.125 1 96.06 184 ASP A O 1
ATOM 1470 N N . SER A 1 185 ? -7 27.344 11.359 1 94.06 185 SER A N 1
ATOM 1471 C CA . SER A 1 185 ? -5.77 27.562 10.602 1 94.06 185 SER A CA 1
ATOM 1472 C C . SER A 1 185 ? -4.695 26.562 10.977 1 94.06 185 SER A C 1
ATOM 1474 O O . SER A 1 185 ? -3.742 26.344 10.227 1 94.06 185 SER A O 1
ATOM 1476 N N . GLY A 1 186 ? -4.793 26.031 12.141 1 93.56 186 GLY A N 1
ATOM 1477 C CA . GLY A 1 186 ? -3.848 25.016 12.57 1 93.56 186 GLY A CA 1
ATOM 1478 C C . GLY A 1 186 ? -2.455 25.562 12.82 1 93.56 186 GLY A C 1
ATOM 1479 O O . GLY A 1 186 ? -2.295 26.594 13.469 1 93.56 186 GLY A O 1
ATOM 1480 N N . GLU A 1 187 ? -1.367 24.859 12.352 1 91.56 187 GLU A N 1
ATOM 1481 C CA . GLU A 1 187 ? 0.033 25.047 12.727 1 91.56 187 GLU A CA 1
ATOM 1482 C C . GLU A 1 187 ? 0.697 26.125 11.867 1 91.56 187 GLU A C 1
ATOM 1484 O O . GLU A 1 187 ? 1.837 25.953 11.43 1 91.56 187 GLU A O 1
ATOM 1489 N N . ALA A 1 188 ? -0.118 27.141 11.531 1 86.88 188 ALA A N 1
ATOM 1490 C CA . ALA A 1 188 ? 0.427 28.203 10.68 1 86.88 188 ALA A CA 1
ATOM 1491 C C . ALA A 1 188 ? -0.254 29.531 10.969 1 86.88 188 ALA A C 1
ATOM 1493 O O . ALA A 1 188 ? -1.283 29.578 11.641 1 86.88 188 ALA A O 1
ATOM 1494 N N . ASP A 1 189 ? 0.431 30.594 10.422 1 91.12 189 ASP A N 1
ATOM 1495 C CA . ASP A 1 189 ? -0.215 31.891 10.383 1 91.12 189 ASP A CA 1
ATOM 1496 C C . ASP A 1 189 ? -1.494 31.859 9.555 1 91.12 189 ASP A C 1
ATOM 1498 O O . ASP A 1 189 ? -1.505 31.297 8.453 1 91.12 189 ASP A O 1
ATOM 1502 N N . ALA A 1 190 ? -2.521 32.406 10.102 1 95.06 190 ALA A N 1
ATOM 1503 C CA . ALA A 1 190 ? -3.84 32.312 9.484 1 95.06 190 ALA A CA 1
ATOM 1504 C C . ALA A 1 190 ? -3.838 32.906 8.086 1 95.06 190 ALA A C 1
ATOM 1506 O O . ALA A 1 190 ? -4.68 32.594 7.25 1 95.06 190 ALA A O 1
ATOM 1507 N N . THR A 1 191 ? -2.916 33.844 7.812 1 91.75 191 THR A N 1
ATOM 1508 C CA . THR A 1 191 ? -2.867 34.469 6.5 1 91.75 191 THR A CA 1
ATOM 1509 C C . THR A 1 191 ? -2.611 33.469 5.406 1 91.75 191 THR A C 1
ATOM 1511 O O . THR A 1 191 ? -3.018 33.656 4.258 1 91.75 191 THR A O 1
ATOM 1514 N N . ALA A 1 192 ? -2.004 32.344 5.801 1 86.38 192 ALA A N 1
ATOM 1515 C CA . ALA A 1 192 ? -1.7 31.266 4.848 1 86.38 192 ALA A CA 1
ATOM 1516 C C . ALA A 1 192 ? -2.973 30.562 4.395 1 86.38 192 ALA A C 1
ATOM 1518 O O . ALA A 1 192 ? -2.965 29.828 3.398 1 86.38 192 ALA A O 1
ATOM 1519 N N . ARG A 1 193 ? -4.098 30.797 5.07 1 91.69 193 ARG A N 1
ATOM 1520 C CA . ARG A 1 193 ? -5.34 30.094 4.766 1 91.69 193 ARG A CA 1
ATOM 1521 C C . ARG A 1 193 ? -6.32 31.016 4.047 1 91.69 193 ARG A C 1
ATOM 1523 O O . ARG A 1 193 ? -7.402 30.594 3.637 1 91.69 193 ARG A O 1
ATOM 1530 N N . ILE A 1 194 ? -5.984 32.25 3.777 1 91.69 194 ILE A N 1
ATOM 1531 C CA . ILE A 1 194 ? -6.855 33.25 3.152 1 91.69 194 ILE A CA 1
ATOM 1532 C C . ILE A 1 194 ? -7.262 32.75 1.759 1 91.69 194 ILE A C 1
ATOM 1534 O O . ILE A 1 194 ? -8.391 33 1.321 1 91.69 194 ILE A O 1
ATOM 1538 N N . PRO A 1 195 ? -6.387 32 1.035 1 88.5 195 PRO A N 1
ATOM 1539 C CA . PRO A 1 195 ? -6.797 31.516 -0.281 1 88.5 195 PRO A CA 1
ATOM 1540 C C . PRO A 1 195 ? -8.023 30.594 -0.216 1 88.5 195 PRO A C 1
ATOM 1542 O O . PRO A 1 195 ? -8.812 30.562 -1.161 1 88.5 195 PRO A O 1
ATOM 1545 N N . PHE A 1 196 ? -8.211 29.938 0.881 1 91.75 196 PHE A N 1
ATOM 1546 C CA . PHE A 1 196 ? -9.391 29.094 1.034 1 91.75 196 PHE A CA 1
ATOM 1547 C C . PHE A 1 196 ? -10.648 29.938 1.161 1 91.75 196 PHE A C 1
ATOM 1549 O O . PHE A 1 196 ? -11.742 29.484 0.812 1 91.75 196 PHE A O 1
ATOM 1556 N N . LEU A 1 197 ? -10.492 31.156 1.683 1 92.81 197 LEU A N 1
ATOM 1557 C CA . LEU A 1 197 ? -11.578 32.125 1.807 1 92.81 197 LEU A CA 1
ATOM 1558 C C . LEU A 1 197 ? -11.898 32.75 0.458 1 92.81 197 LEU A C 1
ATOM 1560 O O . LEU A 1 197 ? -13.047 33.125 0.189 1 92.81 197 LEU A O 1
ATOM 1564 N N . ASP A 1 198 ? -10.945 32.844 -0.327 1 91.31 198 ASP A N 1
ATOM 1565 C CA . ASP A 1 198 ? -11.062 33.594 -1.57 1 91.31 198 ASP A CA 1
ATOM 1566 C C . ASP A 1 198 ? -11.625 32.719 -2.691 1 91.31 198 ASP A C 1
ATOM 1568 O O . ASP A 1 198 ? -12.625 33.062 -3.322 1 91.31 198 ASP A O 1
ATOM 1572 N N . THR A 1 199 ? -10.922 31.578 -2.885 1 90.62 199 THR A N 1
ATOM 1573 C CA . THR A 1 199 ? -11.344 30.75 -4.012 1 90.62 199 THR A CA 1
ATOM 1574 C C . THR A 1 199 ? -11.508 29.297 -3.584 1 90.62 199 THR A C 1
ATOM 1576 O O . THR A 1 199 ? -12.023 28.484 -4.344 1 90.62 199 THR A O 1
ATOM 1579 N N . GLY A 1 200 ? -11.086 28.938 -2.41 1 93.75 200 GLY A N 1
ATOM 1580 C CA . GLY A 1 200 ? -11.078 27.562 -1.96 1 93.75 200 GLY A CA 1
ATOM 1581 C C . GLY A 1 200 ? -12.414 27.109 -1.399 1 93.75 200 GLY A C 1
ATOM 1582 O O . GLY A 1 200 ? -13.469 27.594 -1.824 1 93.75 200 GLY A O 1
ATOM 1583 N N . ILE A 1 201 ? -12.328 26.141 -0.558 1 95.5 201 ILE A N 1
ATOM 1584 C CA . ILE A 1 201 ? -13.484 25.375 -0.107 1 95.5 201 ILE A CA 1
ATOM 1585 C C . ILE A 1 201 ? -14.445 26.297 0.64 1 95.5 201 ILE A C 1
ATOM 1587 O O . ILE A 1 201 ? -15.664 26.125 0.565 1 95.5 201 ILE A O 1
ATOM 1591 N N . LEU A 1 202 ? -13.938 27.344 1.386 1 97.44 202 LEU A N 1
ATOM 1592 C CA . LEU A 1 202 ? -14.812 28.25 2.121 1 97.44 202 LEU A CA 1
ATOM 1593 C C . LEU A 1 202 ? -15.641 29.109 1.164 1 97.44 202 LEU A C 1
ATOM 1595 O O . LEU A 1 202 ? -16.812 29.375 1.426 1 97.44 202 LEU A O 1
ATOM 1599 N N . ASP A 1 203 ? -15.008 29.531 0.107 1 96.06 203 ASP A N 1
ATOM 1600 C CA . ASP A 1 203 ? -15.742 30.297 -0.904 1 96.06 203 ASP A CA 1
ATOM 1601 C C . ASP A 1 203 ? -16.75 29.406 -1.626 1 96.06 203 ASP A C 1
ATOM 1603 O O . ASP A 1 203 ? -17.875 29.844 -1.888 1 96.06 203 ASP A O 1
ATOM 1607 N N . ILE A 1 204 ? -16.375 28.188 -1.933 1 96.69 204 ILE A N 1
ATOM 1608 C CA . ILE A 1 204 ? -17.219 27.234 -2.645 1 96.69 204 ILE A CA 1
ATOM 1609 C C . ILE A 1 204 ? -18.469 26.953 -1.829 1 96.69 204 ILE A C 1
ATOM 1611 O O . ILE A 1 204 ? -19.594 27.047 -2.344 1 96.69 204 ILE A O 1
ATOM 1615 N N . LEU A 1 205 ? -18.297 26.672 -0.584 1 98.12 205 LEU A N 1
ATOM 1616 C CA . LEU A 1 205 ? -19.422 26.344 0.293 1 98.12 205 LEU A CA 1
ATOM 1617 C C . LEU A 1 205 ? -20.297 27.578 0.529 1 98.12 205 LEU A C 1
ATOM 1619 O O . LEU A 1 205 ? -21.516 27.5 0.471 1 98.12 205 LEU A O 1
ATOM 1623 N N . SER A 1 206 ? -19.688 28.781 0.786 1 97.5 206 SER A N 1
ATOM 1624 C CA . SER A 1 206 ? -20.422 30 1.054 1 97.5 206 SER A CA 1
ATOM 1625 C C . SER A 1 206 ? -21.234 30.438 -0.161 1 97.5 206 SER A C 1
ATOM 1627 O O . SER A 1 206 ? -22.375 30.875 -0.024 1 97.5 206 SER A O 1
ATOM 1629 N N . LYS A 1 207 ? -20.609 30.281 -1.318 1 96.5 207 LYS A N 1
ATOM 1630 C CA . LYS A 1 207 ? -21.297 30.641 -2.559 1 96.5 207 LYS A CA 1
ATOM 1631 C C . LYS A 1 207 ? -22.547 29.781 -2.77 1 96.5 207 LYS A C 1
ATOM 1633 O O . LYS A 1 207 ? -23.594 30.297 -3.133 1 96.5 207 LYS A O 1
ATOM 1638 N N . ALA A 1 208 ? -22.391 28.562 -2.48 1 97.06 208 ALA A N 1
ATOM 1639 C CA . ALA A 1 208 ? -23.453 27.609 -2.76 1 97.06 208 ALA A CA 1
ATOM 1640 C C . ALA A 1 208 ? -24.594 27.75 -1.756 1 97.06 208 ALA A C 1
ATOM 1642 O O . ALA A 1 208 ? -25.734 27.391 -2.047 1 97.06 208 ALA A O 1
ATOM 1643 N N . THR A 1 209 ? -24.359 28.312 -0.515 1 97.75 209 THR A N 1
ATOM 1644 C CA . THR A 1 209 ? -25.359 28.25 0.545 1 97.75 209 THR A CA 1
ATOM 1645 C C . THR A 1 209 ? -25.703 29.656 1.042 1 97.75 209 THR A C 1
ATOM 1647 O O . THR A 1 209 ? -26.562 29.828 1.907 1 97.75 209 THR A O 1
ATOM 1650 N N . GLY A 1 210 ? -25.016 30.688 0.525 1 97.25 210 GLY A N 1
ATOM 1651 C CA . GLY A 1 210 ? -25.219 32.031 1.028 1 97.25 210 GLY A CA 1
ATOM 1652 C C . GLY A 1 210 ? -24.656 32.25 2.424 1 97.25 210 GLY A C 1
ATOM 1653 O O . GLY A 1 210 ? -25.266 32.938 3.25 1 97.25 210 GLY A O 1
ATOM 1654 N N . GLY A 1 211 ? -23.578 31.594 2.65 1 97.69 211 GLY A N 1
ATOM 1655 C CA . GLY A 1 211 ? -23 31.625 3.988 1 97.69 211 GLY A CA 1
ATOM 1656 C C . GLY A 1 211 ? -21.859 32.594 4.121 1 97.69 211 GLY A C 1
ATOM 1657 O O . GLY A 1 211 ? -21.688 33.5 3.281 1 97.69 211 GLY A O 1
ATOM 1658 N N . ILE A 1 212 ? -21.172 32.5 5.289 1 97.5 212 ILE A N 1
ATOM 1659 C CA . ILE A 1 212 ? -20 33.312 5.625 1 97.5 212 ILE A CA 1
ATOM 1660 C C . ILE A 1 212 ? -18.828 32.375 5.938 1 97.5 212 ILE A C 1
ATOM 1662 O O . ILE A 1 212 ? -18.969 31.422 6.691 1 97.5 212 ILE A O 1
ATOM 1666 N N . GLY A 1 213 ? -17.703 32.656 5.285 1 97.88 213 GLY A N 1
ATOM 1667 C CA . GLY A 1 213 ? -16.484 31.938 5.602 1 97.88 213 GLY A CA 1
ATOM 1668 C C . GLY A 1 213 ? -15.602 32.656 6.605 1 97.88 213 GLY A C 1
ATOM 1669 O O . GLY A 1 213 ? -15.477 33.875 6.555 1 97.88 213 GLY A O 1
ATOM 1670 N N . ILE A 1 214 ? -15.031 31.938 7.508 1 98.38 214 ILE A N 1
ATOM 1671 C CA . ILE A 1 214 ? -14.141 32.469 8.531 1 98.38 214 ILE A CA 1
ATOM 1672 C C . ILE A 1 214 ? -12.883 31.625 8.625 1 98.38 214 ILE A C 1
ATOM 1674 O O . ILE A 1 214 ? -12.953 30.391 8.609 1 98.38 214 ILE A O 1
ATOM 1678 N N . VAL A 1 215 ? -11.703 32.219 8.617 1 98.12 215 VAL A N 1
ATOM 1679 C CA . VAL A 1 215 ? -10.453 31.562 9.008 1 98.12 215 VAL A CA 1
ATOM 1680 C C . VAL A 1 215 ? -10.094 31.969 10.438 1 98.12 215 VAL A C 1
ATOM 1682 O O . VAL A 1 215 ? -9.914 33.156 10.734 1 98.12 215 VAL A O 1
ATOM 1685 N N . LEU A 1 216 ? -10.023 31.016 11.312 1 98.5 216 LEU A N 1
ATOM 1686 C CA . LEU A 1 216 ? -9.742 31.266 12.727 1 98.5 216 LEU A CA 1
ATOM 1687 C C . LEU A 1 216 ? -8.336 30.812 13.086 1 98.5 216 LEU A C 1
ATOM 1689 O O . LEU A 1 216 ? -7.977 29.641 12.875 1 98.5 216 LEU A O 1
ATOM 1693 N N . GLU A 1 217 ? -7.574 31.688 13.633 1 98.44 217 GLU A N 1
ATOM 1694 C CA . GLU A 1 217 ? -6.188 31.375 13.961 1 98.44 217 GLU A CA 1
ATOM 1695 C C . GLU A 1 217 ? -6.098 30.547 15.234 1 98.44 217 GLU A C 1
ATOM 1697 O O . GLU A 1 217 ? -6.848 30.781 16.188 1 98.44 217 GLU A O 1
ATOM 1702 N N . HIS A 1 218 ? -5.211 29.625 15.273 1 97.94 218 HIS A N 1
ATOM 1703 C CA . HIS A 1 218 ? -4.977 28.734 16.406 1 97.94 218 HIS A CA 1
ATOM 1704 C C . HIS A 1 218 ? -4.148 29.422 17.484 1 97.94 218 HIS A C 1
ATOM 1706 O O . HIS A 1 218 ? -3.246 30.203 17.172 1 97.94 218 HIS A O 1
ATOM 1712 N N . ARG A 1 219 ? -4.453 29.156 18.766 1 98.31 219 ARG A N 1
ATOM 1713 C CA . ARG A 1 219 ? -3.609 29.703 19.828 1 98.31 219 ARG A CA 1
ATOM 1714 C C . ARG A 1 219 ? -2.145 29.344 19.594 1 98.31 219 ARG A C 1
ATOM 1716 O O . ARG A 1 219 ? -1.838 28.266 19.094 1 98.31 219 ARG A O 1
ATOM 1723 N N . TYR A 1 220 ? -1.22 30.281 19.953 1 97.56 220 TYR A N 1
ATOM 1724 C CA . TYR A 1 220 ? 0.229 30.109 19.953 1 97.56 220 TYR A CA 1
ATOM 1725 C C . TYR A 1 220 ? 0.771 30.047 18.531 1 97.56 220 TYR A C 1
ATOM 1727 O O . TYR A 1 220 ? 1.919 29.641 18.312 1 97.56 220 TYR A O 1
ATOM 1735 N N . TYR A 1 221 ? -0.041 30.344 17.516 1 95.81 221 TYR A N 1
ATOM 1736 C CA . TYR A 1 221 ? 0.414 30.484 16.141 1 95.81 221 TYR A CA 1
ATOM 1737 C C . TYR A 1 221 ? 0.074 31.859 15.586 1 95.81 221 TYR A C 1
ATOM 1739 O O . TYR A 1 221 ? -0.833 32.531 16.078 1 95.81 221 TYR A O 1
ATOM 1747 N N . GLY A 1 222 ? 0.806 32.281 14.555 1 94.44 222 GLY A N 1
ATOM 1748 C CA . GLY A 1 222 ? 0.574 33.594 14.016 1 94.44 222 GLY A CA 1
ATOM 1749 C C . GLY A 1 222 ? 0.708 34.688 15.047 1 94.44 222 GLY A C 1
ATOM 1750 O O . GLY A 1 222 ? 1.729 34.781 15.734 1 94.44 222 GLY A O 1
ATOM 1751 N N . THR A 1 223 ? -0.407 35.469 15.188 1 95.81 223 THR A N 1
ATOM 1752 C CA . THR A 1 223 ? -0.366 36.562 16.156 1 95.81 223 THR A CA 1
ATOM 1753 C C . THR A 1 223 ? -1.299 36.281 17.328 1 95.81 223 THR A C 1
ATOM 1755 O O . THR A 1 223 ? -1.462 37.125 18.203 1 95.81 223 THR A O 1
ATOM 1758 N N . SER A 1 224 ? -1.835 35.094 17.312 1 98 224 SER A N 1
ATOM 1759 C CA . SER A 1 224 ? -2.76 34.719 18.375 1 98 224 SER A CA 1
ATOM 1760 C C . SER A 1 224 ? -2.018 34.094 19.562 1 98 224 SER A C 1
ATOM 1762 O O . SER A 1 224 ? -2.172 32.906 19.844 1 98 224 SER A O 1
ATOM 1764 N N . LEU A 1 225 ? -1.256 34.844 20.25 1 95.56 225 LEU A N 1
ATOM 1765 C CA . LEU A 1 225 ? -0.464 34.375 21.375 1 95.56 225 LEU A CA 1
ATOM 1766 C C . LEU A 1 225 ? -0.494 35.375 22.516 1 95.56 225 LEU A C 1
ATOM 1768 O O . LEU A 1 225 ? -0.636 36.562 22.297 1 95.56 225 LEU A O 1
ATOM 1772 N N . PRO A 1 226 ? -0.412 34.875 23.734 1 96 226 PRO A N 1
ATOM 1773 C CA . PRO A 1 226 ? -0.33 35.75 24.891 1 96 226 PRO A CA 1
ATOM 1774 C C . PRO A 1 226 ? 0.967 36.562 24.922 1 96 226 PRO A C 1
ATOM 1776 O O . PRO A 1 226 ? 1.939 36.219 24.266 1 96 226 PRO A O 1
ATOM 1779 N N . ASN A 1 227 ? 0.829 37.562 25.672 1 95.38 227 ASN A N 1
ATOM 1780 C CA . ASN A 1 227 ? 2.072 38.312 25.922 1 95.38 227 ASN A CA 1
ATOM 1781 C C . ASN A 1 227 ? 3.039 37.469 26.766 1 95.38 227 ASN A C 1
ATOM 1783 O O . ASN A 1 227 ? 2.668 36.969 27.828 1 95.38 227 ASN A O 1
ATOM 1787 N N . ARG A 1 228 ? 4.23 37.406 26.25 1 95.56 228 ARG A N 1
ATOM 1788 C CA . ARG A 1 228 ? 5.238 36.562 26.906 1 95.56 228 ARG A CA 1
ATOM 1789 C C . ARG A 1 228 ? 5.438 37 28.359 1 95.56 228 ARG A C 1
ATOM 1791 O O . ARG A 1 228 ? 5.668 36.156 29.234 1 95.56 228 ARG A O 1
ATOM 1798 N N . THR A 1 229 ? 5.332 38.25 28.688 1 93.69 229 THR A N 1
ATOM 1799 C CA . THR A 1 229 ? 5.586 38.812 30.016 1 93.69 229 THR A CA 1
ATOM 1800 C C . THR A 1 229 ? 4.484 38.406 30.984 1 93.69 229 THR A C 1
ATOM 1802 O O . THR A 1 229 ? 4.684 38.406 32.188 1 93.69 229 THR A O 1
ATOM 1805 N N . ASP A 1 230 ? 3.367 38 30.438 1 95.25 230 ASP A N 1
ATOM 1806 C CA . ASP A 1 230 ? 2.252 37.594 31.281 1 95.25 230 ASP A CA 1
ATOM 1807 C C . ASP A 1 230 ? 2.451 36.156 31.797 1 95.25 230 ASP A C 1
ATOM 1809 O O . ASP A 1 230 ? 1.752 35.719 32.719 1 95.25 230 ASP A O 1
ATOM 1813 N N . LEU A 1 231 ? 3.443 35.5 31.312 1 96 231 LEU A N 1
ATOM 1814 C CA . LEU A 1 231 ? 3.58 34.094 31.594 1 96 231 LEU A CA 1
ATOM 1815 C C . LEU A 1 231 ? 4.773 33.812 32.5 1 96 231 LEU A C 1
ATOM 1817 O O . LEU A 1 231 ? 5.281 32.688 32.562 1 96 231 LEU A O 1
ATOM 1821 N N . GLY A 1 232 ? 5.219 34.812 33.156 1 91.88 232 GLY A N 1
ATOM 1822 C CA . GLY A 1 232 ? 6.328 34.656 34.094 1 91.88 232 GLY A CA 1
ATOM 1823 C C . GLY A 1 232 ? 7.582 35.406 33.656 1 91.88 232 GLY A C 1
ATOM 1824 O O . GLY A 1 232 ? 7.602 36 32.562 1 91.88 232 GLY A O 1
ATOM 1825 N N . PRO A 1 233 ? 8.625 35.312 34.469 1 92.25 233 PRO A N 1
ATOM 1826 C CA . PRO A 1 233 ? 9.859 36.031 34.156 1 92.25 233 PRO A CA 1
ATOM 1827 C C . PRO A 1 233 ? 10.648 35.406 33 1 92.25 233 PRO A C 1
ATOM 1829 O O . PRO A 1 233 ? 10.453 34.219 32.688 1 92.25 233 PRO A O 1
ATOM 1832 N N . GLY A 1 234 ? 11.445 36.25 32.375 1 92.81 234 GLY A N 1
ATOM 1833 C CA . GLY A 1 234 ? 12.289 35.781 31.281 1 92.81 234 GLY A CA 1
ATOM 1834 C C . GLY A 1 234 ? 11.688 36.031 29.922 1 92.81 234 GLY A C 1
ATOM 1835 O O . GLY A 1 234 ? 10.641 36.656 29.797 1 92.81 234 GLY A O 1
ATOM 1836 N N . ASP A 1 235 ? 12.422 35.5 28.891 1 94.69 235 ASP A N 1
ATOM 1837 C CA . ASP A 1 235 ? 11.992 35.781 27.516 1 94.69 235 ASP A CA 1
ATOM 1838 C C . ASP A 1 235 ? 11.805 34.5 26.719 1 94.69 235 ASP A C 1
ATOM 1840 O O . ASP A 1 235 ? 11.312 34.531 25.594 1 94.69 235 ASP A O 1
ATOM 1844 N N . THR A 1 236 ? 12.156 33.375 27.359 1 95.75 236 THR A N 1
ATOM 1845 C CA . THR A 1 236 ? 12.156 32.094 26.641 1 95.75 236 THR A CA 1
ATOM 1846 C C . THR A 1 236 ? 10.742 31.516 26.594 1 95.75 236 THR A C 1
ATOM 1848 O O . THR A 1 236 ? 9.992 31.609 27.562 1 95.75 236 THR A O 1
ATOM 1851 N N . TRP A 1 237 ? 10.359 31.016 25.469 1 97.12 237 TRP A N 1
ATOM 1852 C CA . TRP A 1 237 ? 9.141 30.219 25.344 1 97.12 237 TRP A CA 1
ATOM 1853 C C . TRP A 1 237 ? 9.414 28.75 25.719 1 97.12 237 TRP A C 1
ATOM 1855 O O . TRP A 1 237 ? 9.531 27.906 24.844 1 97.12 237 TRP A O 1
ATOM 1865 N N . GLY A 1 238 ? 9.539 28.453 27.016 1 96.62 238 GLY A N 1
ATOM 1866 C CA . GLY A 1 238 ? 9.773 27.125 27.531 1 96.62 238 GLY A CA 1
ATOM 1867 C C . GLY A 1 238 ? 8.5 26.344 27.812 1 96.62 238 GLY A C 1
ATOM 1868 O O . GLY A 1 238 ? 7.414 26.781 27.422 1 96.62 238 GLY A O 1
ATOM 1869 N N . VAL A 1 239 ? 8.617 25.188 28.484 1 97.62 239 VAL A N 1
ATOM 1870 C CA . VAL A 1 239 ? 7.492 24.281 28.703 1 97.62 239 VAL A CA 1
ATOM 1871 C C . VAL A 1 239 ? 6.449 24.969 29.594 1 97.62 239 VAL A C 1
ATOM 1873 O O . VAL A 1 239 ? 5.246 24.75 29.422 1 97.62 239 VAL A O 1
ATOM 1876 N N . ASP A 1 240 ? 6.867 25.844 30.531 1 97.44 240 ASP A N 1
ATOM 1877 C CA . ASP A 1 240 ? 5.938 26.531 31.422 1 97.44 240 ASP A CA 1
ATOM 1878 C C . ASP A 1 240 ? 5.074 27.531 30.656 1 97.44 240 ASP A C 1
ATOM 1880 O O . ASP A 1 240 ? 3.918 27.766 31 1 97.44 240 ASP A O 1
ATOM 1884 N N . GLN A 1 241 ? 5.641 28.156 29.656 1 97.44 241 GLN A N 1
ATOM 1885 C CA . GLN A 1 241 ? 4.934 29.141 28.859 1 97.44 241 GLN A CA 1
ATOM 1886 C C . GLN A 1 241 ? 4.062 28.484 27.797 1 97.44 241 GLN A C 1
ATOM 1888 O O . GLN A 1 241 ? 3.078 29.078 27.344 1 97.44 241 GLN A O 1
ATOM 1893 N N . LEU A 1 242 ? 4.418 27.203 27.438 1 98.06 242 LEU A N 1
ATOM 1894 C CA . LEU A 1 242 ? 3.73 26.516 26.344 1 98.06 242 LEU A CA 1
ATOM 1895 C C . LEU A 1 242 ? 2.695 25.531 26.875 1 98.06 242 LEU A C 1
ATOM 1897 O O . LEU A 1 242 ? 1.896 25 26.109 1 98.06 242 LEU A O 1
ATOM 1901 N N . ARG A 1 243 ? 2.57 25.375 28.156 1 97.5 243 ARG A N 1
ATOM 1902 C CA . ARG A 1 243 ? 1.819 24.281 28.781 1 97.5 243 ARG A CA 1
ATOM 1903 C C . ARG A 1 243 ? 0.328 24.422 28.5 1 97.5 243 ARG A C 1
ATOM 1905 O O . ARG A 1 243 ? -0.429 23.469 28.656 1 97.5 243 ARG A O 1
ATOM 1912 N N . TRP A 1 244 ? -0.178 25.594 28.016 1 98 244 TRP A N 1
ATOM 1913 C CA . TRP A 1 244 ? -1.596 25.766 27.703 1 98 244 TRP A CA 1
ATOM 1914 C C . TRP A 1 244 ? -1.866 25.484 26.234 1 98 244 TRP A C 1
ATOM 1916 O O . TRP A 1 244 ? -3.008 25.594 25.766 1 98 244 TRP A O 1
ATOM 1926 N N . LEU A 1 245 ? -0.827 25.141 25.453 1 97.94 245 LEU A N 1
ATOM 1927 C CA . LEU A 1 245 ? -0.991 24.688 24.062 1 97.94 245 LEU A CA 1
ATOM 1928 C C . LEU A 1 245 ? -1.421 23.219 24.031 1 97.94 245 LEU A C 1
ATOM 1930 O O . LEU A 1 245 ? -0.655 22.359 23.594 1 97.94 245 LEU A O 1
ATOM 1934 N N . THR A 1 246 ? -2.662 23.016 24.484 1 97.19 246 THR A N 1
ATOM 1935 C CA . THR A 1 246 ? -3.254 21.688 24.5 1 97.19 246 THR A CA 1
ATOM 1936 C C . THR A 1 246 ? -4.457 21.609 23.578 1 97.19 246 THR A C 1
ATOM 1938 O O . THR A 1 246 ? -5.027 22.641 23.219 1 97.19 246 THR A O 1
ATOM 1941 N N . ASN A 1 247 ? -4.785 20.422 23.172 1 97.19 247 ASN A N 1
ATOM 1942 C CA . ASN A 1 247 ? -5.969 20.219 22.344 1 97.19 247 ASN A CA 1
ATOM 1943 C C . ASN A 1 247 ? -7.234 20.703 23.047 1 97.19 247 ASN A C 1
ATOM 1945 O O . ASN A 1 247 ? -8.094 21.328 22.422 1 97.19 247 ASN A O 1
ATOM 1949 N N . LYS A 1 248 ? -7.332 20.453 24.312 1 97.12 248 LYS A N 1
ATOM 1950 C CA . LYS A 1 248 ? -8.5 20.812 25.109 1 97.12 248 LYS A CA 1
ATOM 1951 C C . LYS A 1 248 ? -8.688 22.328 25.156 1 97.12 248 LYS A C 1
ATOM 1953 O O . LYS A 1 248 ? -9.789 22.828 24.922 1 97.12 248 LYS A O 1
ATOM 1958 N N . GLN A 1 249 ? -7.641 23.125 25.453 1 97.94 249 GLN A N 1
ATOM 1959 C CA . GLN A 1 249 ? -7.703 24.578 25.484 1 97.94 249 GLN A CA 1
ATOM 1960 C C . GLN A 1 249 ? -8.047 25.156 24.109 1 97.94 249 GLN A C 1
ATOM 1962 O O . GLN A 1 249 ? -8.867 26.062 24 1 97.94 249 GLN A O 1
ATOM 1967 N N . ALA A 1 250 ? -7.402 24.562 23.125 1 98.19 250 ALA A N 1
ATOM 1968 C CA . ALA A 1 250 ? -7.605 25.078 21.781 1 98.19 250 ALA A CA 1
ATOM 1969 C C . ALA A 1 250 ? -9.039 24.828 21.312 1 98.19 250 ALA A C 1
ATOM 1971 O O . ALA A 1 250 ? -9.625 25.672 20.625 1 98.19 250 ALA A O 1
ATOM 1972 N N . LEU A 1 251 ? -9.594 23.641 21.609 1 98.56 251 LEU A N 1
ATOM 1973 C CA . LEU A 1 251 ? -10.984 23.375 21.25 1 98.56 251 LEU A CA 1
ATOM 1974 C C . LEU A 1 251 ? -11.93 24.344 21.953 1 98.56 251 LEU A C 1
ATOM 1976 O O . LEU A 1 251 ? -12.906 24.797 21.375 1 98.56 251 LEU A O 1
ATOM 1980 N N . GLU A 1 252 ? -11.586 24.641 23.172 1 98.69 252 GLU A N 1
ATOM 1981 C CA . GLU A 1 252 ? -12.43 25.562 23.922 1 98.69 252 GLU A CA 1
ATOM 1982 C C . GLU A 1 252 ? -12.305 26.984 23.375 1 98.69 252 GLU A C 1
ATOM 1984 O O . GLU A 1 252 ? -13.25 27.766 23.453 1 98.69 252 GLU A O 1
ATOM 1989 N N . ASP A 1 253 ? -11.141 27.375 22.844 1 98.69 253 ASP A N 1
ATOM 1990 C CA . ASP A 1 253 ? -11.047 28.625 22.109 1 98.69 253 ASP A CA 1
ATOM 1991 C C . ASP A 1 253 ? -12.133 28.719 21.031 1 98.69 253 ASP A C 1
ATOM 1993 O O . ASP A 1 253 ? -12.82 29.734 20.922 1 98.69 253 ASP A O 1
ATOM 1997 N N . SER A 1 254 ? -12.211 27.656 20.25 1 98.75 254 SER A N 1
ATOM 1998 C CA . SER A 1 254 ? -13.18 27.609 19.156 1 98.75 254 SER A CA 1
ATOM 1999 C C . SER A 1 254 ? -14.602 27.688 19.688 1 98.75 254 SER A C 1
ATOM 2001 O O . SER A 1 254 ? -15.445 28.391 19.125 1 98.75 254 SER A O 1
ATOM 2003 N N . ALA A 1 255 ? -14.867 26.953 20.75 1 98.81 255 ALA A N 1
ATOM 2004 C CA . ALA A 1 255 ? -16.203 26.953 21.344 1 98.81 255 ALA A CA 1
ATOM 2005 C C . ALA A 1 255 ? -16.562 28.344 21.844 1 98.81 255 ALA A C 1
ATOM 2007 O O . ALA A 1 255 ? -17.672 28.844 21.594 1 98.81 255 ALA A O 1
ATOM 2008 N N . ASP A 1 256 ? -15.664 28.969 22.547 1 98.69 256 ASP A N 1
ATOM 2009 C CA . ASP A 1 256 ? -15.891 30.297 23.078 1 98.69 256 ASP A CA 1
ATOM 2010 C C . ASP A 1 256 ? -16.094 31.312 21.953 1 98.69 256 ASP A C 1
ATOM 2012 O O . ASP A 1 256 ? -16.953 32.188 22.031 1 98.69 256 ASP A O 1
ATOM 2016 N N . PHE A 1 257 ? -15.289 31.25 20.938 1 98.62 257 PHE A N 1
ATOM 2017 C CA . PHE A 1 257 ? -15.414 32.094 19.75 1 98.62 257 PHE A CA 1
ATOM 2018 C C . PHE A 1 257 ? -16.812 31.984 19.156 1 98.62 257 PHE A C 1
ATOM 2020 O O . PHE A 1 257 ? -17.438 33 18.844 1 98.62 257 PHE A O 1
ATOM 2027 N N . ILE A 1 258 ? -17.297 30.719 19.016 1 98.56 258 ILE A N 1
ATOM 2028 C CA . ILE A 1 258 ? -18.594 30.453 18.406 1 98.56 258 ILE A CA 1
ATOM 2029 C C . ILE A 1 258 ? -19.703 31.016 19.297 1 98.56 258 ILE A C 1
ATOM 2031 O O . ILE A 1 258 ? -20.625 31.672 18.812 1 98.56 258 ILE A O 1
ATOM 2035 N N . ARG A 1 259 ? -19.641 30.891 20.641 1 97.88 259 ARG A N 1
ATOM 2036 C CA . ARG A 1 259 ? -20.641 31.359 21.594 1 97.88 259 ARG A CA 1
ATOM 2037 C C . ARG A 1 259 ? -20.781 32.875 21.531 1 97.88 259 ARG A C 1
ATOM 2039 O O . ARG A 1 259 ? -21.875 33.406 21.75 1 97.88 259 ARG A O 1
ATOM 2046 N N . HIS A 1 260 ? -19.672 33.531 21.141 1 97.12 260 HIS A N 1
ATOM 2047 C CA . HIS A 1 260 ? -19.656 35 21.172 1 97.12 260 HIS A CA 1
ATOM 2048 C C . HIS A 1 260 ? -19.438 35.562 19.781 1 97.12 260 HIS A C 1
ATOM 2050 O O . HIS A 1 260 ? -18.938 36.688 19.656 1 97.12 260 HIS A O 1
ATOM 2056 N N . LEU A 1 261 ? -19.734 34.781 18.875 1 95.94 261 LEU A N 1
ATOM 2057 C CA . LEU A 1 261 ? -19.422 35.156 17.484 1 95.94 261 LEU A CA 1
ATOM 2058 C C . LEU A 1 261 ? -20.109 36.469 17.109 1 95.94 261 LEU A C 1
ATOM 2060 O O . LEU A 1 261 ? -21.328 36.562 17.156 1 95.94 261 LEU A O 1
ATOM 2064 N N . SER A 1 262 ? -19.281 37.406 16.781 1 94.25 262 SER A N 1
ATOM 2065 C CA . SER A 1 262 ? -19.719 38.719 16.25 1 94.25 262 SER A CA 1
ATOM 2066 C C . SER A 1 262 ? -18.953 39.062 14.969 1 94.25 262 SER A C 1
ATOM 2068 O O . SER A 1 262 ? -17.734 39.281 15.008 1 94.25 262 SER A O 1
ATOM 2070 N N . ILE A 1 263 ? -19.672 39.094 13.859 1 94.88 263 ILE A N 1
ATOM 2071 C CA . ILE A 1 263 ? -19.062 39.375 12.57 1 94.88 263 ILE A CA 1
ATOM 2072 C C . ILE A 1 263 ? -19.438 40.781 12.102 1 94.88 263 ILE A C 1
ATOM 2074 O O . ILE A 1 263 ? -20.609 41.031 11.789 1 94.88 263 ILE A O 1
ATOM 2078 N N . PRO A 1 264 ? -18.469 41.625 12.016 1 91.62 264 PRO A N 1
ATOM 2079 C CA . PRO A 1 264 ? -18.781 43 11.57 1 91.62 264 PRO A CA 1
ATOM 2080 C C . PRO A 1 264 ? -19.5 43.031 10.227 1 91.62 264 PRO A C 1
ATOM 2082 O O . PRO A 1 264 ? -19.156 42.281 9.32 1 91.62 264 PRO A O 1
ATOM 2085 N N . GLY A 1 265 ? -20.469 43.812 10.172 1 89.56 265 GLY A N 1
ATOM 2086 C CA . GLY A 1 265 ? -21.172 44 8.914 1 89.56 265 GLY A CA 1
ATOM 2087 C C . GLY A 1 265 ? -22.281 43 8.695 1 89.56 265 GLY A C 1
ATOM 2088 O O . GLY A 1 265 ? -22.938 43 7.641 1 89.56 265 GLY A O 1
ATOM 2089 N N . THR A 1 266 ? -22.531 42.156 9.68 1 93.44 266 THR A N 1
ATOM 2090 C CA . THR A 1 266 ? -23.609 41.156 9.586 1 93.44 266 THR A CA 1
ATOM 2091 C C . THR A 1 266 ? -24.578 41.312 10.75 1 93.44 266 THR A C 1
ATOM 2093 O O . THR A 1 266 ? -24.297 42.031 11.711 1 93.44 266 THR A O 1
ATOM 2096 N N . ASP A 1 267 ? -25.766 40.781 10.617 1 93 267 ASP A N 1
ATOM 2097 C CA . ASP A 1 267 ? -26.719 40.688 11.727 1 93 267 ASP A CA 1
ATOM 2098 C C . ASP A 1 267 ? -26.344 39.562 12.68 1 93 267 ASP A C 1
ATOM 2100 O O . ASP A 1 267 ? -26.609 38.375 12.398 1 93 267 ASP A O 1
ATOM 2104 N N . ASN A 1 268 ? -25.844 39.906 13.812 1 92.12 268 ASN A N 1
ATOM 2105 C CA . ASN A 1 268 ? -25.312 38.906 14.742 1 92.12 268 ASN A CA 1
ATOM 2106 C C . ASN A 1 268 ? -26.422 38.312 15.609 1 92.12 268 ASN A C 1
ATOM 2108 O O . ASN A 1 268 ? -26.172 37.438 16.438 1 92.12 268 ASN A O 1
ATOM 2112 N N . SER A 1 269 ? -27.703 38.719 15.328 1 91 269 SER A N 1
ATOM 2113 C CA . SER A 1 269 ? -28.844 38.156 16.062 1 91 269 SER A CA 1
ATOM 2114 C C . SER A 1 269 ? -29.516 37.031 15.297 1 91 269 SER A C 1
ATOM 2116 O O . SER A 1 269 ? -30.344 36.312 15.852 1 91 269 SER A O 1
ATOM 2118 N N . GLU A 1 270 ? -29.094 36.875 14.125 1 93.31 270 GLU A N 1
ATOM 2119 C CA . GLU A 1 270 ? -29.734 35.844 13.273 1 93.31 270 GLU A CA 1
ATOM 2120 C C . GLU A 1 270 ? -29.344 34.438 13.719 1 93.31 270 GLU A C 1
ATOM 2122 O O . GLU A 1 270 ? -28.328 34.25 14.375 1 93.31 270 GLU A O 1
ATOM 2127 N N . LYS A 1 271 ? -30.266 33.469 13.391 1 94.56 271 LYS A N 1
ATOM 2128 C CA . LYS A 1 271 ? -29.953 32.062 13.617 1 94.56 271 LYS A CA 1
ATOM 2129 C C . LYS A 1 271 ? -28.812 31.609 12.727 1 94.56 271 LYS A C 1
ATOM 2131 O O . LYS A 1 271 ? -28.812 31.891 11.523 1 94.56 271 LYS A O 1
ATOM 2136 N N . ARG A 1 272 ? -27.891 30.953 13.344 1 96.88 272 ARG A N 1
ATOM 2137 C CA . ARG A 1 272 ? -26.719 30.5 12.594 1 96.88 272 ARG A CA 1
ATOM 2138 C C . ARG A 1 272 ? -26.469 29.016 12.797 1 96.88 272 ARG A C 1
ATOM 2140 O O . ARG A 1 272 ? -26.859 28.453 13.828 1 96.88 272 ARG A O 1
ATOM 2147 N N . LYS A 1 273 ? -25.969 28.328 11.828 1 98.12 273 LYS A N 1
ATOM 2148 C CA . LYS A 1 273 ? -25.453 26.969 11.906 1 98.12 273 LYS A CA 1
ATOM 2149 C C . LYS A 1 273 ? -23.984 26.922 11.531 1 98.12 273 LYS A C 1
ATOM 2151 O O . LYS A 1 273 ? -23.578 27.422 10.477 1 98.12 273 LYS A O 1
ATOM 2156 N N . ILE A 1 274 ? -23.234 26.328 12.422 1 98.75 274 ILE A N 1
ATOM 2157 C CA . ILE A 1 274 ? -21.797 26.312 12.227 1 98.75 274 ILE A CA 1
ATOM 2158 C C . ILE A 1 274 ? -21.375 24.984 11.57 1 98.75 274 ILE A C 1
ATOM 2160 O O . ILE A 1 274 ? -21.734 23.906 12.047 1 98.75 274 ILE A O 1
ATOM 2164 N N . ILE A 1 275 ? -20.719 25.062 10.445 1 98.88 275 ILE A N 1
ATOM 2165 C CA . ILE A 1 275 ? -19.969 23.938 9.875 1 98.88 275 ILE A CA 1
ATOM 2166 C C . ILE A 1 275 ? -18.469 24.172 10.07 1 98.88 275 ILE A C 1
ATOM 2168 O O . ILE A 1 275 ? -17.906 25.109 9.5 1 98.88 275 ILE A O 1
ATOM 2172 N N . TYR A 1 276 ? -17.875 23.359 10.883 1 98.75 276 TYR A N 1
ATOM 2173 C CA . TYR A 1 276 ? -16.453 23.5 11.18 1 98.75 276 TYR A CA 1
ATOM 2174 C C . TYR A 1 276 ? -15.602 22.734 10.172 1 98.75 276 TYR A C 1
ATOM 2176 O O . TYR A 1 276 ? -15.961 21.625 9.766 1 98.75 276 TYR A O 1
ATOM 2184 N N . TYR A 1 277 ? -14.531 23.328 9.703 1 98.38 277 TYR A N 1
ATOM 2185 C CA . TYR A 1 277 ? -13.664 22.766 8.68 1 98.38 277 TYR A CA 1
ATOM 2186 C C . TYR A 1 277 ? -12.203 22.797 9.125 1 98.38 277 TYR A C 1
ATOM 2188 O O . TYR A 1 277 ? -11.773 23.75 9.789 1 98.38 277 TYR A O 1
ATOM 2196 N N . GLY A 1 278 ? -11.453 21.766 8.75 1 97.5 278 GLY A N 1
ATOM 2197 C CA . GLY A 1 278 ? -10.016 21.75 8.977 1 97.5 278 GLY A CA 1
ATOM 2198 C C . GLY A 1 278 ? -9.297 20.719 8.133 1 97.5 278 GLY A C 1
ATOM 2199 O O . GLY A 1 278 ? -9.891 19.719 7.711 1 97.5 278 GLY A O 1
ATOM 2200 N N . GLY A 1 279 ? -8.039 20.953 7.883 1 96.38 279 GLY A N 1
ATOM 2201 C CA . GLY A 1 279 ? -7.156 20.031 7.191 1 96.38 279 GLY A CA 1
ATOM 2202 C C . GLY A 1 279 ? -5.961 19.609 8.023 1 96.38 279 GLY A C 1
ATOM 2203 O O . GLY A 1 279 ? -5.336 20.438 8.688 1 96.38 279 GLY A O 1
ATOM 2204 N N . SER A 1 280 ? -5.668 18.328 7.953 1 96 280 SER A N 1
ATOM 2205 C CA . SER A 1 280 ? -4.512 17.828 8.688 1 96 280 SER A CA 1
ATOM 2206 C C . SER A 1 280 ? -4.75 17.875 10.195 1 96 280 SER A C 1
ATOM 2208 O O . SER A 1 280 ? -5.754 17.344 10.688 1 96 280 SER A O 1
ATOM 2210 N N . TYR A 1 281 ? -3.857 18.531 10.945 1 96.56 281 TYR A N 1
ATOM 2211 C CA . TYR A 1 281 ? -4.043 18.734 12.383 1 96.56 281 TYR A CA 1
ATOM 2212 C C . TYR A 1 281 ? -5.336 19.484 12.664 1 96.56 281 TYR A C 1
ATOM 2214 O O . TYR A 1 281 ? -6.152 19.047 13.484 1 96.56 281 TYR A O 1
ATOM 2222 N N . PRO A 1 282 ? -5.613 20.547 11.969 1 97.38 282 PRO A N 1
ATOM 2223 C CA . PRO A 1 282 ? -6.914 21.188 12.164 1 97.38 282 PRO A CA 1
ATOM 2224 C C . PRO A 1 282 ? -8.078 20.297 11.742 1 97.38 282 PRO A C 1
ATOM 2226 O O . PRO A 1 282 ? -9.211 20.5 12.195 1 97.38 282 PRO A O 1
ATOM 2229 N N . GLY A 1 283 ? -7.801 19.344 10.789 1 98.31 283 GLY A N 1
ATOM 2230 C CA . GLY A 1 283 ? -8.828 18.359 10.477 1 98.31 283 GLY A CA 1
ATOM 2231 C C . GLY A 1 283 ? -9.25 17.547 11.68 1 98.31 283 GLY A C 1
ATOM 2232 O O . GLY A 1 283 ? -10.445 17.328 11.906 1 98.31 283 GLY A O 1
ATOM 2233 N N . ALA A 1 284 ? -8.258 17.062 12.398 1 98.62 284 ALA A N 1
ATOM 2234 C CA . ALA A 1 284 ? -8.555 16.359 13.641 1 98.62 284 ALA A CA 1
ATOM 2235 C C . ALA A 1 284 ? -9.367 17.219 14.594 1 98.62 284 ALA A C 1
ATOM 2237 O O . ALA A 1 284 ? -10.328 16.75 15.203 1 98.62 284 ALA A O 1
ATOM 2238 N N . ARG A 1 285 ? -9.023 18.469 14.695 1 98.38 285 ARG A N 1
ATOM 2239 C CA . ARG A 1 285 ? -9.727 19.375 15.594 1 98.38 285 ARG A CA 1
ATOM 2240 C C . ARG A 1 285 ? -11.156 19.609 15.133 1 98.38 285 ARG A C 1
ATOM 2242 O O . ARG A 1 285 ? -12.07 19.734 15.961 1 98.38 285 ARG A O 1
ATOM 2249 N N . SER A 1 286 ? -11.32 19.672 13.82 1 98.62 286 SER A N 1
ATOM 2250 C CA . SER A 1 286 ? -12.688 19.797 13.328 1 98.62 286 SER A CA 1
ATOM 2251 C C . SER A 1 286 ? -13.547 18.609 13.742 1 98.62 286 SER A C 1
ATOM 2253 O O . SER A 1 286 ? -14.703 18.797 14.141 1 98.62 286 SER A O 1
ATOM 2255 N N . ALA A 1 287 ? -12.961 17.422 13.633 1 98.88 287 ALA A N 1
ATOM 2256 C CA . ALA A 1 287 ? -13.672 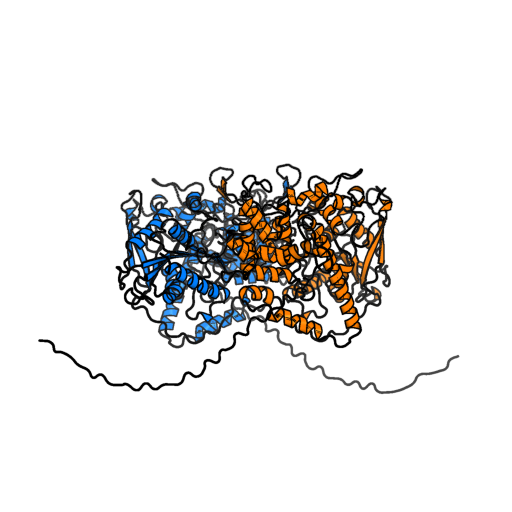16.234 14.062 1 98.88 287 ALA A CA 1
ATOM 2257 C C . ALA A 1 287 ? -13.953 16.266 15.562 1 98.88 287 ALA A C 1
ATOM 2259 O O . ALA A 1 287 ? -15.055 15.922 16.016 1 98.88 287 ALA A O 1
ATOM 2260 N N . HIS A 1 288 ? -12.992 16.719 16.344 1 98.88 288 HIS A N 1
ATOM 2261 C CA . HIS A 1 288 ? -13.133 16.781 17.781 1 98.88 288 HIS A CA 1
ATOM 2262 C C . HIS A 1 288 ? -14.164 17.844 18.188 1 98.88 288 HIS A C 1
ATOM 2264 O O . HIS A 1 288 ? -14.891 17.656 19.156 1 98.88 288 HIS A O 1
ATOM 2270 N N . MET A 1 289 ? -14.203 18.953 17.422 1 98.81 289 MET A N 1
ATOM 2271 C CA . MET A 1 289 ? -15.219 19.969 17.688 1 98.81 289 MET A CA 1
ATOM 2272 C C . MET A 1 289 ? -16.625 19.406 17.516 1 98.81 289 MET A C 1
ATOM 2274 O O . MET A 1 289 ? -17.5 19.641 18.344 1 98.81 289 MET A O 1
ATOM 2278 N N . ARG A 1 290 ? -16.828 18.656 16.438 1 98.81 290 ARG A N 1
ATOM 2279 C CA . ARG A 1 290 ? -18.141 18.062 16.188 1 98.81 290 ARG A CA 1
ATOM 2280 C C . ARG A 1 290 ? -18.484 17.047 17.281 1 98.81 290 ARG A C 1
ATOM 2282 O O . ARG A 1 290 ? -19.641 16.953 17.688 1 98.81 290 ARG A O 1
ATOM 2289 N N . LEU A 1 291 ? -17.5 16.297 17.703 1 98.81 291 LEU A N 1
ATOM 2290 C CA . LEU A 1 291 ? -17.703 15.242 18.688 1 98.81 291 LEU A CA 1
ATOM 2291 C C . LEU A 1 291 ? -18.047 15.828 20.047 1 98.81 291 LEU A C 1
ATOM 2293 O O . LEU A 1 291 ? -18.984 15.375 20.703 1 98.81 291 LEU A O 1
ATOM 2297 N N . LEU A 1 292 ? -17.344 16.875 20.484 1 98.62 292 LEU A N 1
ATOM 2298 C CA . LEU A 1 292 ? -17.375 17.328 21.875 1 98.62 292 LEU A CA 1
ATOM 2299 C C . LEU A 1 292 ? -18.344 18.484 22.047 1 98.62 292 LEU A C 1
ATOM 2301 O O . LEU A 1 292 ? -18.828 18.75 23.156 1 98.62 292 LEU A O 1
ATOM 2305 N N . TYR A 1 293 ? -18.609 19.25 20.953 1 98.56 293 TYR A N 1
ATOM 2306 C CA . TYR A 1 293 ? -19.484 20.422 21.031 1 98.56 293 TYR A CA 1
ATOM 2307 C C . TYR A 1 293 ? -20.594 20.344 20 1 98.56 293 TYR A C 1
ATOM 2309 O O . TYR A 1 293 ? -20.797 21.266 19.219 1 98.56 293 TYR A O 1
ATOM 2317 N N . PRO A 1 294 ? -21.344 19.266 20.016 1 97.94 294 PRO A N 1
ATOM 2318 C CA . PRO A 1 294 ? -22.391 19.109 18.984 1 97.94 294 PRO A CA 1
ATOM 2319 C C . PRO A 1 294 ? -23.469 20.188 19.062 1 97.94 294 PRO A C 1
ATOM 2321 O O . PRO A 1 294 ? -24.156 20.438 18.078 1 97.94 294 PRO A O 1
ATOM 2324 N N . GLU A 1 295 ? -23.656 20.859 20.188 1 97.69 295 GLU A N 1
ATOM 2325 C CA . GLU A 1 295 ? -24.656 21.922 20.344 1 97.69 295 GLU A CA 1
ATOM 2326 C C . GLU A 1 295 ? -24.203 23.203 19.641 1 97.69 295 GLU A C 1
ATOM 2328 O O . GLU A 1 295 ? -25.047 24.047 19.297 1 97.69 295 GLU A O 1
ATOM 2333 N N . LEU A 1 296 ? -22.891 23.359 19.438 1 98.56 296 LEU A N 1
ATOM 2334 C CA . LEU A 1 296 ? -22.344 24.562 18.828 1 98.56 296 LEU A CA 1
ATOM 2335 C C . LEU A 1 296 ? -22 24.312 17.359 1 98.56 296 LEU A C 1
ATOM 2337 O O . LEU A 1 296 ? -22.109 25.219 16.531 1 98.56 296 LEU A O 1
ATOM 2341 N N . VAL A 1 297 ? -21.578 23.078 17.094 1 98.81 297 VAL A N 1
ATOM 2342 C CA . VAL A 1 297 ? -21.109 22.719 15.766 1 98.81 297 VAL A CA 1
ATOM 2343 C C . VAL A 1 297 ? -22.141 21.797 15.094 1 98.81 297 VAL A C 1
ATOM 2345 O O . VAL A 1 297 ? -22.188 20.594 15.383 1 98.81 297 VAL A O 1
ATOM 2348 N N . HIS A 1 298 ? -22.812 22.359 14.141 1 98.69 298 HIS A N 1
ATOM 2349 C CA . HIS A 1 298 ? -23.875 21.641 13.445 1 98.69 298 HIS A CA 1
ATOM 2350 C C . HIS A 1 298 ? -23.312 20.5 12.617 1 98.69 298 HIS A C 1
ATOM 2352 O O . HIS A 1 298 ? -23.938 19.422 12.523 1 98.69 298 HIS A O 1
ATOM 2358 N N . GLY A 1 299 ? -22.25 20.672 11.969 1 98.81 299 GLY A N 1
ATOM 2359 C CA . GLY A 1 299 ? -21.5 19.672 11.211 1 98.81 299 GLY A CA 1
ATOM 2360 C C . GLY A 1 299 ? -20.031 20.031 11.062 1 98.81 299 GLY A C 1
ATOM 2361 O O . GLY A 1 299 ? -19.609 21.125 11.422 1 98.81 299 GLY A O 1
ATOM 2362 N N . ALA A 1 300 ? -19.266 19.078 10.539 1 98.94 300 ALA A N 1
ATOM 2363 C CA . ALA A 1 300 ? -17.844 19.328 10.352 1 98.94 300 ALA A CA 1
ATOM 2364 C C . ALA A 1 300 ? -17.297 18.531 9.164 1 98.94 300 ALA A C 1
ATOM 2366 O O . ALA A 1 300 ? -17.781 17.438 8.875 1 98.94 300 ALA A O 1
ATOM 2367 N N . ILE A 1 301 ? -16.391 19.062 8.477 1 98.88 301 ILE A N 1
ATOM 2368 C CA . ILE A 1 301 ? -15.633 18.391 7.422 1 98.88 301 ILE A CA 1
ATOM 2369 C C . ILE A 1 301 ? -14.164 18.297 7.832 1 98.88 301 ILE A C 1
ATOM 2371 O O . ILE A 1 301 ? -13.5 19.328 8.031 1 98.88 301 ILE A O 1
ATOM 2375 N N . ALA A 1 302 ? -13.727 17.109 7.988 1 98.75 302 ALA A N 1
ATOM 2376 C CA . ALA A 1 302 ? -12.352 16.812 8.406 1 98.75 302 ALA A CA 1
ATOM 2377 C C . ALA A 1 302 ? -11.523 16.312 7.227 1 98.75 302 ALA A C 1
ATOM 2379 O O . ALA A 1 302 ? -11.578 15.133 6.883 1 98.75 302 ALA A O 1
ATOM 2380 N N . SER A 1 303 ? -10.672 17.188 6.676 1 98.38 303 SER A N 1
ATOM 2381 C CA . SER A 1 303 ? -9.836 16.891 5.52 1 98.38 303 SER A CA 1
ATOM 2382 C C . SER A 1 303 ? -8.438 16.453 5.945 1 98.38 303 SER A C 1
ATOM 2384 O O . SER A 1 303 ? -7.781 17.141 6.73 1 98.38 303 SER A O 1
ATOM 2386 N N . SER A 1 304 ? -7.973 15.289 5.395 1 97.94 304 SER A N 1
ATOM 2387 C CA . SER A 1 304 ? -6.668 14.758 5.781 1 97.94 304 SER A CA 1
ATOM 2388 C C . SER A 1 304 ? -6.48 14.797 7.297 1 97.94 304 SER A C 1
ATOM 2390 O O . SER A 1 304 ? -5.422 15.188 7.785 1 97.94 304 SER A O 1
ATOM 2392 N N . ALA A 1 305 ? -7.535 14.422 8.039 1 98.56 305 ALA A N 1
ATOM 2393 C CA . ALA A 1 305 ? -7.605 14.641 9.484 1 98.56 305 ALA A CA 1
ATOM 2394 C C . ALA A 1 305 ? -6.816 13.578 10.242 1 98.56 305 ALA A C 1
ATOM 2396 O O . ALA A 1 305 ? -7.188 12.398 10.234 1 98.56 305 ALA A O 1
ATOM 2397 N N . VAL A 1 306 ? -5.793 13.953 10.875 1 98.12 306 VAL A N 1
ATOM 2398 C CA . VAL A 1 306 ? -5 13.023 11.672 1 98.12 306 VAL A CA 1
ATOM 2399 C C . VAL A 1 306 ? -5.637 12.852 13.055 1 98.12 306 VAL A C 1
ATOM 2401 O O . VAL A 1 306 ? -5.051 13.234 14.062 1 98.12 306 VAL A O 1
ATOM 2404 N N . VAL A 1 307 ? -6.773 12.156 13.102 1 98.5 307 VAL A N 1
ATOM 2405 C CA . VAL A 1 307 ? -7.578 12 14.305 1 98.5 307 VAL A CA 1
ATOM 2406 C C . VAL A 1 307 ? -6.906 11.008 15.25 1 98.5 307 VAL A C 1
ATOM 2408 O O . VAL A 1 307 ? -7.355 10.82 16.391 1 98.5 307 VAL A O 1
ATOM 2411 N N . THR A 1 308 ? -5.836 10.391 14.844 1 98.5 308 THR A N 1
ATOM 2412 C CA . THR A 1 308 ? -5.117 9.43 15.672 1 98.5 308 THR A CA 1
ATOM 2413 C C . THR A 1 308 ? -3.689 9.906 15.938 1 98.5 308 THR A C 1
ATOM 2415 O O . THR A 1 308 ? -2.93 10.148 14.992 1 98.5 308 THR A O 1
ATOM 2418 N N . ALA A 1 309 ? -3.377 10.07 17.203 1 98.5 309 ALA A N 1
ATOM 2419 C CA . ALA A 1 309 ? -1.99 10.305 17.609 1 98.5 309 ALA A CA 1
ATOM 2420 C C . ALA A 1 309 ? -1.186 9.008 17.578 1 98.5 309 ALA A C 1
ATOM 2422 O O . ALA A 1 309 ? -1.69 7.949 17.953 1 98.5 309 ALA A O 1
ATOM 2423 N N . VAL A 1 310 ? -0.026 9.07 17.047 1 98 310 VAL A N 1
ATOM 2424 C CA . VAL A 1 310 ? 0.852 7.918 16.891 1 98 310 VAL A CA 1
ATOM 2425 C C . VAL A 1 310 ? 2.242 8.242 17.422 1 98 310 VAL A C 1
ATOM 2427 O O . VAL A 1 310 ? 2.887 9.188 16.953 1 98 310 VAL A O 1
ATOM 2430 N N . ASP A 1 311 ? 2.738 7.516 18.391 1 97.69 311 ASP A N 1
ATOM 2431 C CA . ASP A 1 311 ? 4.023 7.793 19.016 1 97.69 311 ASP A CA 1
ATOM 2432 C C . ASP A 1 311 ? 5.168 7.688 18.016 1 97.69 311 ASP A C 1
ATOM 2434 O O . ASP A 1 311 ? 5.652 8.703 17.516 1 97.69 311 ASP A O 1
ATOM 2438 N N . GLU A 1 312 ? 5.52 6.488 17.562 1 96.56 312 GLU A N 1
ATOM 2439 C CA . GLU A 1 312 ? 6.488 6.238 16.5 1 96.56 312 GLU A CA 1
ATOM 2440 C C . GLU A 1 312 ? 5.797 6.023 15.156 1 96.56 312 GLU A C 1
ATOM 2442 O O . GLU A 1 312 ? 4.898 5.188 15.047 1 96.56 312 GLU A O 1
ATOM 2447 N N . PHE A 1 313 ? 6.246 6.801 14.109 1 97.12 313 PHE A N 1
ATOM 2448 C CA . PHE A 1 313 ? 5.402 6.922 12.922 1 97.12 313 PHE A CA 1
ATOM 2449 C C . PHE A 1 313 ? 6.219 6.707 11.656 1 97.12 313 PHE A C 1
ATOM 2451 O O . PHE A 1 313 ? 6.289 7.598 10.797 1 97.12 313 PHE A O 1
ATOM 2458 N N . PRO A 1 314 ? 6.812 5.469 11.422 1 97 314 PRO A N 1
ATOM 2459 C CA . PRO A 1 314 ? 7.469 5.188 10.141 1 97 314 PRO A CA 1
ATOM 2460 C C . PRO A 1 314 ? 6.504 5.215 8.961 1 97 314 PRO A C 1
ATOM 2462 O O . PRO A 1 314 ? 6.918 5.449 7.824 1 97 314 PRO A O 1
ATOM 2465 N N . GLU A 1 315 ? 5.195 5.125 9.227 1 97.19 315 GLU A N 1
ATOM 2466 C CA . GLU A 1 315 ? 4.164 4.953 8.203 1 97.19 315 GLU A CA 1
ATOM 2467 C C . GLU A 1 315 ? 3.961 6.238 7.406 1 97.19 315 GLU A C 1
ATOM 2469 O O . GLU A 1 315 ? 3.346 6.223 6.34 1 97.19 315 GLU A O 1
ATOM 2474 N N . TYR A 1 316 ? 4.52 7.391 7.895 1 97.38 316 TYR A N 1
ATOM 2475 C CA . TYR A 1 316 ? 4.461 8.633 7.137 1 97.38 316 TYR A CA 1
ATOM 2476 C C . TYR A 1 316 ? 5.012 8.445 5.727 1 97.38 316 TYR A C 1
ATOM 2478 O O . TYR A 1 316 ? 4.516 9.047 4.773 1 97.38 316 TYR A O 1
ATOM 2486 N N . PHE A 1 317 ? 5.984 7.59 5.52 1 97.62 317 PHE A N 1
ATOM 2487 C CA . PHE A 1 317 ? 6.719 7.48 4.262 1 97.62 317 PHE A CA 1
ATOM 2488 C C . PHE A 1 317 ? 6.086 6.434 3.354 1 97.62 317 PHE A C 1
ATOM 2490 O O . PHE A 1 317 ? 6.426 6.344 2.174 1 97.62 317 PHE A O 1
ATOM 2497 N N . TYR A 1 318 ? 5.125 5.66 3.871 1 97.19 318 TYR A N 1
ATOM 2498 C CA . TYR A 1 318 ? 4.582 4.543 3.105 1 97.19 318 TYR A CA 1
ATOM 2499 C C . TYR A 1 318 ? 3.793 5.043 1.9 1 97.19 318 TYR A C 1
ATOM 2501 O O . TYR A 1 318 ? 4.012 4.59 0.775 1 97.19 318 TYR A O 1
ATOM 2509 N N . PRO A 1 319 ? 2.873 6.07 2.088 1 97.38 319 PRO A N 1
ATOM 2510 C CA . PRO A 1 319 ? 2.16 6.57 0.909 1 97.38 319 PRO A CA 1
ATOM 2511 C C . PRO A 1 319 ? 3.092 7.223 -0.111 1 97.38 319 PRO A C 1
ATOM 2513 O O . PRO A 1 319 ? 2.791 7.23 -1.308 1 97.38 319 PRO A O 1
ATOM 2516 N N . VAL A 1 320 ? 4.23 7.754 0.35 1 97.38 320 VAL A N 1
ATOM 2517 C CA . VAL A 1 320 ? 5.203 8.336 -0.567 1 97.38 320 VAL A CA 1
ATOM 2518 C C . VAL A 1 320 ? 5.754 7.254 -1.494 1 97.38 320 VAL A C 1
ATOM 2520 O O . VAL A 1 320 ? 5.82 7.445 -2.711 1 97.38 320 VAL A O 1
ATOM 2523 N N . ALA A 1 321 ? 6.094 6.156 -0.909 1 97.44 321 ALA A N 1
ATOM 2524 C CA . ALA A 1 321 ? 6.602 5.035 -1.696 1 97.44 321 ALA A CA 1
ATOM 2525 C C . ALA A 1 321 ? 5.543 4.523 -2.668 1 97.44 321 ALA A C 1
ATOM 2527 O O . ALA A 1 321 ? 5.848 4.23 -3.828 1 97.44 321 ALA A O 1
ATOM 2528 N N . ARG A 1 322 ? 4.316 4.43 -2.238 1 96.06 322 ARG A N 1
ATOM 2529 C CA . ARG A 1 322 ? 3.229 3.836 -3.012 1 96.06 322 ARG A CA 1
ATOM 2530 C C . ARG A 1 322 ? 2.766 4.777 -4.117 1 96.06 322 ARG A C 1
ATOM 2532 O O . ARG A 1 322 ? 2.348 4.328 -5.188 1 96.06 322 ARG A O 1
ATOM 2539 N N . GLY A 1 323 ? 2.852 6.07 -3.828 1 96.19 323 GLY A N 1
ATOM 2540 C CA . GLY A 1 323 ? 2.314 7.051 -4.758 1 96.19 323 GLY A CA 1
ATOM 2541 C C . GLY A 1 323 ? 3.342 7.555 -5.754 1 96.19 323 GLY A C 1
ATOM 2542 O O . GLY A 1 323 ? 2.984 8.133 -6.781 1 96.19 323 GLY A O 1
ATOM 2543 N N . ALA A 1 324 ? 4.652 7.348 -5.488 1 96.44 324 ALA A N 1
ATOM 2544 C CA . ALA A 1 324 ? 5.711 7.73 -6.418 1 96.44 324 ALA A CA 1
ATOM 2545 C C . ALA A 1 324 ? 5.746 6.805 -7.629 1 96.44 324 ALA A C 1
ATOM 2547 O O . ALA A 1 324 ? 5.289 5.66 -7.555 1 96.44 324 ALA A O 1
ATOM 2548 N N . PRO A 1 325 ? 6.285 7.367 -8.758 1 94.25 325 PRO A N 1
ATOM 2549 C CA . PRO A 1 325 ? 6.555 6.41 -9.828 1 94.25 325 PRO A CA 1
ATOM 2550 C C . PRO A 1 325 ? 7.383 5.215 -9.359 1 94.25 325 PRO A C 1
ATOM 2552 O O . PRO A 1 325 ? 8.297 5.375 -8.547 1 94.25 325 PRO A O 1
ATOM 2555 N N . THR A 1 326 ? 7.062 3.998 -9.867 1 94.25 326 THR A N 1
ATOM 2556 C CA . THR A 1 326 ? 7.652 2.764 -9.359 1 94.25 326 THR A CA 1
ATOM 2557 C C . THR A 1 326 ? 9.172 2.799 -9.484 1 94.25 326 THR A C 1
ATOM 2559 O O . THR A 1 326 ? 9.883 2.363 -8.578 1 94.25 326 THR A O 1
ATOM 2562 N N . ASN A 1 327 ? 9.68 3.314 -10.609 1 93.94 327 ASN A N 1
ATOM 2563 C CA . ASN A 1 327 ? 11.125 3.344 -10.797 1 93.94 327 ASN A CA 1
ATOM 2564 C C . ASN A 1 327 ? 11.797 4.32 -9.828 1 93.94 327 ASN A C 1
ATOM 2566 O O . ASN A 1 327 ? 12.914 4.078 -9.375 1 93.94 327 ASN A O 1
ATOM 2570 N N . CYS A 1 328 ? 11.148 5.426 -9.516 1 96.69 328 CYS A N 1
ATOM 2571 C CA . CYS A 1 328 ? 11.68 6.383 -8.555 1 96.69 328 CYS A CA 1
ATOM 2572 C C . CYS A 1 328 ? 11.688 5.797 -7.148 1 96.69 328 CYS A C 1
ATOM 2574 O O . CYS A 1 328 ? 12.688 5.883 -6.438 1 96.69 328 CYS A O 1
ATOM 2576 N N . SER A 1 329 ? 10.531 5.234 -6.766 1 96.94 329 SER A N 1
ATOM 2577 C CA . SER A 1 329 ? 10.453 4.59 -5.461 1 96.94 329 SER A CA 1
ATOM 2578 C C . SER A 1 329 ? 11.539 3.531 -5.301 1 96.94 329 SER A C 1
ATOM 2580 O O . SER A 1 329 ? 12.195 3.455 -4.254 1 96.94 329 SER A O 1
ATOM 2582 N N . GLN A 1 330 ? 11.773 2.689 -6.301 1 96.38 330 GLN A N 1
ATOM 2583 C CA . GLN A 1 330 ? 12.805 1.662 -6.266 1 96.38 330 GLN A CA 1
ATOM 2584 C C . GLN A 1 330 ? 14.195 2.285 -6.148 1 96.38 330 GLN A C 1
ATOM 2586 O O . GLN A 1 330 ? 15.047 1.773 -5.422 1 96.38 330 GLN A O 1
ATOM 2591 N N . ALA A 1 331 ? 14.398 3.375 -6.883 1 97.06 331 ALA A N 1
ATOM 2592 C CA . ALA A 1 331 ? 15.703 4.043 -6.852 1 97.06 331 ALA A CA 1
ATOM 2593 C C . ALA A 1 331 ? 15.992 4.609 -5.461 1 97.06 331 ALA A C 1
ATOM 2595 O O . ALA A 1 331 ? 17.109 4.516 -4.969 1 97.06 331 ALA A O 1
ATOM 2596 N N . ILE A 1 332 ? 14.984 5.23 -4.824 1 98.31 332 ILE A N 1
ATOM 2597 C CA . ILE A 1 332 ? 15.148 5.762 -3.479 1 98.31 332 ILE A CA 1
ATOM 2598 C C . ILE A 1 332 ? 15.516 4.633 -2.516 1 98.31 332 ILE A C 1
ATOM 2600 O O . ILE A 1 332 ? 16.469 4.746 -1.745 1 98.31 332 ILE A O 1
ATOM 2604 N N . GLN A 1 333 ? 14.773 3.545 -2.604 1 97.75 333 GLN A N 1
ATOM 2605 C CA . GLN A 1 333 ? 14.984 2.42 -1.697 1 97.75 333 GLN A CA 1
ATOM 2606 C C . GLN A 1 333 ? 16.359 1.782 -1.924 1 97.75 333 GLN A C 1
ATOM 2608 O O . GLN A 1 333 ? 17.031 1.396 -0.969 1 97.75 333 GLN A O 1
ATOM 2613 N N . ALA A 1 334 ? 16.766 1.651 -3.172 1 97.56 334 ALA A N 1
ATOM 2614 C CA . ALA A 1 334 ? 18.094 1.13 -3.488 1 97.56 334 ALA A CA 1
ATOM 2615 C C . ALA A 1 334 ? 19.188 2.031 -2.924 1 97.56 334 ALA A C 1
ATOM 2617 O O . ALA A 1 334 ? 20.172 1.547 -2.385 1 97.56 334 ALA A O 1
ATOM 2618 N N . ALA A 1 335 ? 19 3.328 -3.098 1 98.44 335 ALA A N 1
ATOM 2619 C CA . ALA A 1 335 ? 19.984 4.281 -2.592 1 98.44 335 ALA A CA 1
ATOM 2620 C C . ALA A 1 335 ? 20.125 4.18 -1.075 1 98.44 335 ALA A C 1
ATOM 2622 O O . ALA A 1 335 ? 21.234 4.121 -0.546 1 98.44 335 ALA A O 1
ATOM 2623 N N . ILE A 1 336 ? 19.031 4.148 -0.376 1 98.25 336 ILE A N 1
ATOM 2624 C CA . ILE A 1 336 ? 19.031 4.086 1.081 1 98.25 336 ILE A CA 1
ATOM 2625 C C . ILE A 1 336 ? 19.672 2.771 1.535 1 98.25 336 ILE A C 1
ATOM 2627 O O . ILE A 1 336 ? 20.438 2.748 2.496 1 98.25 336 ILE A O 1
ATOM 2631 N N . ALA A 1 337 ? 19.328 1.684 0.82 1 97 337 ALA A N 1
ATOM 2632 C CA . ALA A 1 337 ? 19.953 0.403 1.141 1 97 337 ALA A CA 1
ATOM 2633 C C . ALA A 1 337 ? 21.469 0.486 1.015 1 97 337 ALA A C 1
ATOM 2635 O O . ALA A 1 337 ? 22.203 -0.012 1.877 1 97 337 ALA A O 1
ATOM 2636 N N . GLY A 1 338 ? 21.953 1.084 -0.097 1 97.5 338 GLY A N 1
ATOM 2637 C CA . GLY A 1 338 ? 23.391 1.241 -0.299 1 97.5 338 GLY A CA 1
ATOM 2638 C C . GLY A 1 338 ? 24.047 2.127 0.743 1 97.5 338 GLY A C 1
ATOM 2639 O O . GLY A 1 338 ? 25.141 1.842 1.2 1 97.5 338 GLY A O 1
ATOM 2640 N N . ILE A 1 339 ? 23.359 3.168 1.11 1 98.44 339 ILE A N 1
ATOM 2641 C CA . ILE A 1 339 ? 23.859 4.07 2.141 1 98.44 339 ILE A CA 1
ATOM 2642 C C . ILE A 1 339 ? 23.953 3.334 3.475 1 98.44 339 ILE A C 1
ATOM 2644 O O . ILE A 1 339 ? 24.969 3.402 4.164 1 98.44 339 ILE A O 1
ATOM 2648 N N . ASP A 1 340 ? 22.953 2.594 3.846 1 97.19 340 ASP A N 1
ATOM 2649 C CA . ASP A 1 340 ? 22.891 1.882 5.121 1 97.19 340 ASP A CA 1
ATOM 2650 C C . ASP A 1 340 ? 23.969 0.803 5.195 1 97.19 340 ASP A C 1
ATOM 2652 O O . ASP A 1 340 ? 24.469 0.497 6.277 1 97.19 340 ASP A O 1
ATOM 2656 N N . GLU A 1 341 ? 24.328 0.219 4.055 1 96.69 341 GLU A N 1
ATOM 2657 C CA . GLU A 1 341 ? 25.406 -0.756 4.051 1 96.69 341 GLU A CA 1
ATOM 2658 C C . GLU A 1 341 ? 26.688 -0.16 4.633 1 96.69 341 GLU A C 1
ATOM 2660 O O . GLU A 1 341 ? 27.516 -0.876 5.215 1 96.69 341 GLU A O 1
ATOM 2665 N N . ILE A 1 342 ? 26.781 1.115 4.461 1 97.81 342 ILE A N 1
ATOM 2666 C CA . ILE A 1 342 ? 28 1.796 4.895 1 97.81 342 ILE A CA 1
ATOM 2667 C C . ILE A 1 342 ? 27.781 2.389 6.285 1 97.81 342 ILE A C 1
ATOM 2669 O O . ILE A 1 342 ? 28.547 2.104 7.211 1 97.81 342 ILE A O 1
ATOM 2673 N N . VAL A 1 343 ? 26.703 3.107 6.527 1 98 343 VAL A N 1
ATOM 2674 C CA . VAL A 1 343 ? 26.594 3.924 7.73 1 98 343 VAL A CA 1
ATOM 2675 C C . VAL A 1 343 ? 25.891 3.129 8.828 1 98 343 VAL A C 1
ATOM 2677 O O . VAL A 1 343 ? 26.016 3.451 10.016 1 98 343 VAL A O 1
ATOM 2680 N N . ALA A 1 344 ? 25.156 2.135 8.477 1 97.31 344 ALA A N 1
ATOM 2681 C CA . ALA A 1 344 ? 24.406 1.302 9.422 1 97.31 344 ALA A CA 1
ATOM 2682 C C . ALA A 1 344 ? 24.453 -0.167 9.008 1 97.31 344 ALA A C 1
ATOM 2684 O O . ALA A 1 344 ? 23.406 -0.796 8.82 1 97.31 344 ALA A O 1
ATOM 2685 N N . PRO A 1 345 ? 25.641 -0.765 9.055 1 96.12 345 PRO A N 1
ATOM 2686 C CA . PRO A 1 345 ? 25.781 -2.143 8.578 1 96.12 345 PRO A CA 1
ATOM 2687 C C . PRO A 1 345 ? 24.984 -3.143 9.422 1 96.12 345 PRO A C 1
ATOM 2689 O O . PRO A 1 345 ? 24.609 -4.211 8.93 1 96.12 345 PRO A O 1
ATOM 2692 N N . ASN A 1 346 ? 24.734 -2.834 10.695 1 95.31 346 ASN A N 1
ATOM 2693 C CA . ASN A 1 346 ? 23.828 -3.625 11.523 1 95.31 346 ASN A CA 1
ATOM 2694 C C . ASN A 1 346 ? 22.5 -2.914 11.734 1 95.31 346 ASN A C 1
ATOM 2696 O O . ASN A 1 346 ? 22.375 -2.049 12.602 1 95.31 346 ASN A O 1
ATOM 2700 N N . PRO A 1 347 ? 21.5 -3.316 10.984 1 91.81 347 PRO A N 1
ATOM 2701 C CA . PRO A 1 347 ? 20.234 -2.578 11.031 1 91.81 347 PRO A CA 1
ATOM 2702 C C . PRO A 1 347 ? 19.5 -2.738 12.367 1 91.81 347 PRO A C 1
ATOM 2704 O O . PRO A 1 347 ? 18.531 -2.027 12.633 1 91.81 347 PRO A O 1
ATOM 2707 N N . LEU A 1 348 ? 19.953 -3.602 13.281 1 92.19 348 LEU A N 1
ATOM 2708 C CA . LEU A 1 348 ? 19.219 -3.928 14.5 1 92.19 348 LEU A CA 1
ATOM 2709 C C . LEU A 1 348 ? 19.719 -3.074 15.672 1 92.19 348 LEU A C 1
ATOM 2711 O O . LEU A 1 348 ? 19.109 -3.078 16.75 1 92.19 348 LEU A O 1
ATOM 2715 N N . THR A 1 349 ? 20.781 -2.254 15.398 1 92.81 349 THR A N 1
ATOM 2716 C CA . THR A 1 349 ? 21.375 -1.603 16.547 1 92.81 349 THR A CA 1
ATOM 2717 C C . THR A 1 349 ? 21.328 -0.084 16.406 1 92.81 349 THR A C 1
ATOM 2719 O O . THR A 1 349 ? 22.062 0.637 17.078 1 92.81 349 THR A O 1
ATOM 2722 N N . GLY A 1 350 ? 20.547 0.432 15.5 1 89.31 350 GLY A N 1
ATOM 2723 C CA . GLY A 1 350 ? 20.359 1.865 15.352 1 89.31 350 GLY A CA 1
ATOM 2724 C C . GLY A 1 350 ? 21.656 2.625 15.18 1 89.31 350 GLY A C 1
ATOM 2725 O O . GLY A 1 350 ? 22.484 2.264 14.344 1 89.31 350 GLY A O 1
ATOM 2726 N N . GLY A 1 351 ? 21.875 3.641 15.984 1 90.19 351 GLY A N 1
ATOM 2727 C CA . GLY A 1 351 ? 23.047 4.5 15.906 1 90.19 351 GLY A CA 1
ATOM 2728 C C . GLY A 1 351 ? 24.312 3.828 16.391 1 90.19 351 GLY A C 1
ATOM 2729 O O . GLY A 1 351 ? 25.422 4.293 16.109 1 90.19 351 GLY A O 1
ATOM 2730 N N . ASP A 1 352 ? 24.188 2.717 17.094 1 93.12 352 ASP A N 1
ATOM 2731 C CA . ASP A 1 352 ? 25.344 2.004 17.609 1 93.12 352 ASP A CA 1
ATOM 2732 C C . ASP A 1 352 ? 25.906 1.037 16.578 1 93.12 352 ASP A C 1
ATOM 2734 O O . ASP A 1 352 ? 25.469 -0.108 16.469 1 93.12 352 ASP A O 1
ATOM 2738 N N . GLN A 1 353 ? 26.984 1.561 15.898 1 95.81 353 GLN A N 1
ATOM 2739 C CA . GLN A 1 353 ? 27.562 0.818 14.781 1 95.81 353 GLN A CA 1
ATOM 2740 C C . GLN A 1 353 ? 29.062 0.618 14.977 1 95.81 353 GLN A C 1
ATOM 2742 O O . GLN A 1 353 ? 29.875 1.205 14.258 1 95.81 353 GLN A O 1
ATOM 2747 N N . PRO A 1 354 ? 29.469 -0.319 15.867 1 93.56 354 PRO A N 1
ATOM 2748 C CA . PRO A 1 354 ? 30.891 -0.461 16.156 1 93.56 354 PRO A CA 1
ATOM 2749 C C . PRO A 1 354 ? 31.688 -1.006 14.969 1 93.56 354 PRO A C 1
ATOM 2751 O O . PRO A 1 354 ? 32.875 -0.762 14.859 1 93.56 354 PRO A O 1
ATOM 2754 N N . ASP A 1 355 ? 31.031 -1.725 14.016 1 93.56 355 ASP A N 1
ATOM 2755 C CA . ASP A 1 355 ? 31.75 -2.379 12.922 1 93.56 355 ASP A CA 1
ATOM 2756 C C . ASP A 1 355 ? 31.703 -1.53 11.656 1 93.56 355 ASP A C 1
ATOM 2758 O O . ASP A 1 355 ? 32.125 -1.984 10.586 1 93.56 355 ASP A O 1
ATOM 2762 N N . ARG A 1 356 ? 31.281 -0.306 11.758 1 96.12 356 ARG A N 1
ATOM 2763 C CA . ARG A 1 356 ? 31.172 0.581 10.602 1 96.12 356 ARG A CA 1
ATOM 2764 C C . ARG A 1 356 ? 32.562 0.875 10.023 1 96.12 356 ARG A C 1
ATOM 2766 O O . ARG A 1 356 ? 33.5 1.134 10.758 1 96.12 356 ARG A O 1
ATOM 2773 N N . ASP A 1 357 ? 32.688 0.831 8.711 1 96.5 357 ASP A N 1
ATOM 2774 C CA . ASP A 1 357 ? 33.906 1.138 8.008 1 96.5 357 ASP A CA 1
ATOM 2775 C C . ASP A 1 357 ? 34.156 2.645 7.941 1 96.5 357 ASP A C 1
ATOM 2777 O O . ASP A 1 357 ? 33.469 3.354 7.199 1 96.5 357 ASP A O 1
ATOM 2781 N N . ALA A 1 358 ? 35.156 3.115 8.617 1 95.62 358 ALA A N 1
ATOM 2782 C CA . ALA A 1 358 ? 35.438 4.547 8.734 1 95.62 358 ALA A CA 1
ATOM 2783 C C . ALA A 1 358 ? 35.812 5.148 7.391 1 95.62 358 ALA A C 1
ATOM 2785 O O . ALA A 1 358 ? 35.438 6.273 7.066 1 95.62 358 ALA A O 1
ATOM 2786 N N . ASN A 1 359 ? 36.625 4.449 6.641 1 96.25 359 ASN A N 1
ATOM 2787 C CA . ASN A 1 359 ? 37.062 4.957 5.352 1 96.25 359 ASN A CA 1
ATOM 2788 C C . ASN A 1 359 ? 35.906 5.082 4.359 1 96.25 359 ASN A C 1
ATOM 2790 O O . ASN A 1 359 ? 35.781 6.105 3.684 1 96.25 359 ASN A O 1
ATOM 2794 N N . ARG A 1 360 ? 35.094 4.039 4.258 1 97.06 360 ARG A N 1
ATOM 2795 C CA . ARG A 1 360 ? 33.938 4.09 3.369 1 97.06 360 ARG A CA 1
ATOM 2796 C C . ARG A 1 360 ? 32.969 5.18 3.795 1 97.06 360 ARG A C 1
ATOM 2798 O O . ARG A 1 360 ? 32.344 5.836 2.949 1 97.06 360 ARG A O 1
ATOM 2805 N N . THR A 1 361 ? 32.844 5.32 5.113 1 97.81 361 THR A N 1
ATOM 2806 C CA . THR A 1 361 ? 31.984 6.367 5.641 1 97.81 361 THR A CA 1
ATOM 2807 C C . THR A 1 361 ? 32.5 7.746 5.223 1 97.81 361 THR A C 1
ATOM 2809 O O . THR A 1 361 ? 31.703 8.602 4.805 1 97.81 361 THR A O 1
ATOM 2812 N N . GLN A 1 362 ? 33.781 7.98 5.324 1 97.5 362 GLN A N 1
ATOM 2813 C CA . GLN A 1 362 ? 34.375 9.258 4.926 1 97.5 362 GLN A CA 1
ATOM 2814 C C . GLN A 1 362 ? 34.156 9.516 3.438 1 97.5 362 GLN A C 1
ATOM 2816 O O . GLN A 1 362 ? 33.844 10.641 3.035 1 97.5 362 GLN A O 1
ATOM 2821 N N . GLN A 1 363 ? 34.312 8.477 2.619 1 98.06 363 GLN A N 1
ATOM 2822 C CA . GLN A 1 363 ? 34.094 8.602 1.182 1 98.06 363 GLN A CA 1
ATOM 2823 C C . GLN A 1 363 ? 32.656 8.945 0.874 1 98.06 363 GLN A C 1
ATOM 2825 O O . GLN A 1 363 ? 32.375 9.758 -0.009 1 98.06 363 GLN A O 1
ATOM 2830 N N . LEU A 1 364 ? 31.719 8.258 1.581 1 98.56 364 LEU A N 1
ATOM 2831 C CA . LEU A 1 364 ? 30.297 8.547 1.391 1 98.56 364 LEU A CA 1
ATOM 2832 C C . LEU A 1 364 ? 29.984 9.992 1.762 1 98.56 364 LEU A C 1
ATOM 2834 O O . LEU A 1 364 ? 29.25 10.672 1.051 1 98.56 364 LEU A O 1
ATOM 2838 N N . LEU A 1 365 ? 30.547 10.492 2.918 1 98.69 365 LEU A N 1
ATOM 2839 C CA . LEU A 1 365 ? 30.328 11.875 3.338 1 98.69 365 LEU A CA 1
ATOM 2840 C C . LEU A 1 365 ? 30.891 12.852 2.311 1 98.69 365 LEU A C 1
ATOM 2842 O O . LEU A 1 365 ? 30.297 13.898 2.055 1 98.69 365 LEU A O 1
ATOM 2846 N N . GLU A 1 366 ? 32.031 12.523 1.737 1 98.44 366 GLU A N 1
ATOM 2847 C CA . GLU A 1 366 ? 32.562 13.344 0.662 1 98.44 366 GLU A CA 1
ATOM 2848 C C . GLU A 1 366 ? 31.641 13.375 -0.541 1 98.44 366 GLU A C 1
ATOM 2850 O O . GLU A 1 366 ? 31.453 14.43 -1.155 1 98.44 366 GLU A O 1
ATOM 2855 N N . LEU A 1 367 ? 31.062 12.195 -0.905 1 98.69 367 LEU A N 1
ATOM 2856 C CA . LEU A 1 367 ? 30.125 12.102 -2.02 1 98.69 367 LEU A CA 1
ATOM 2857 C C . LEU A 1 367 ? 28.938 13.047 -1.817 1 98.69 367 LEU A C 1
ATOM 2859 O O . LEU A 1 367 ? 28.469 13.664 -2.773 1 98.69 367 LEU A O 1
ATOM 2863 N N . PHE A 1 368 ? 28.484 13.211 -0.542 1 98.81 368 PHE A N 1
ATOM 2864 C CA . PHE A 1 368 ? 27.359 14.07 -0.193 1 98.81 368 PHE A CA 1
ATOM 2865 C C . PHE A 1 368 ? 27.828 15.5 0.021 1 98.81 368 PHE A C 1
ATOM 2867 O O . PHE A 1 368 ? 27 16.406 0.202 1 98.81 368 PHE A O 1
ATOM 2874 N N . GLY A 1 369 ? 29.156 15.789 0.019 1 98.31 369 GLY A N 1
ATOM 2875 C CA . GLY A 1 369 ? 29.688 17.109 0.352 1 98.31 369 GLY A CA 1
ATOM 2876 C C . GLY A 1 369 ? 29.594 17.422 1.83 1 98.31 369 GLY A C 1
ATOM 2877 O O . GLY A 1 369 ? 29.469 18.594 2.209 1 98.31 369 GLY A O 1
ATOM 2878 N N . LEU A 1 370 ? 29.594 16.422 2.652 1 98.62 370 LEU A N 1
ATOM 2879 C CA . LEU A 1 370 ? 29.344 16.578 4.078 1 98.62 370 LEU A CA 1
ATOM 2880 C C . LEU A 1 370 ? 30.578 16.219 4.898 1 98.62 370 LEU A C 1
ATOM 2882 O O . LEU A 1 370 ? 30.453 15.711 6.016 1 98.62 370 LEU A O 1
ATOM 2886 N N . GLU A 1 371 ? 31.734 16.359 4.301 1 96.88 371 GLU A N 1
ATOM 2887 C CA . GLU A 1 371 ? 32.969 16.125 5.066 1 96.88 371 GLU A CA 1
ATOM 2888 C C . GLU A 1 371 ? 32.938 16.906 6.375 1 96.88 371 GLU A C 1
ATOM 2890 O O . GLU A 1 371 ? 32.688 18.109 6.379 1 96.88 371 GLU A O 1
ATOM 2895 N N . GLY A 1 372 ? 33.188 16.141 7.477 1 95 372 GLY A N 1
ATOM 2896 C CA . GLY A 1 372 ? 33.219 16.812 8.766 1 95 372 GLY A CA 1
ATOM 2897 C C . GLY A 1 372 ? 31.938 16.656 9.562 1 95 372 GLY A C 1
ATOM 2898 O O . GLY A 1 372 ? 31.891 17 10.742 1 95 372 GLY A O 1
ATOM 2899 N N . LEU A 1 373 ? 30.875 16.109 8.945 1 98 373 LEU A N 1
ATOM 2900 C CA . LEU A 1 373 ? 29.656 15.852 9.688 1 98 373 LEU A CA 1
ATOM 2901 C C . LEU A 1 373 ? 29.906 14.828 10.797 1 98 373 LEU A C 1
ATOM 2903 O O . LEU A 1 373 ? 30.406 13.734 10.539 1 98 373 LEU A O 1
ATOM 2907 N N . THR A 1 374 ? 29.5 15.125 12.008 1 96.56 374 THR A N 1
ATOM 2908 C CA . THR A 1 374 ? 29.891 14.32 13.156 1 96.56 374 THR A CA 1
ATOM 2909 C C . THR A 1 374 ? 28.812 13.273 13.469 1 96.56 374 THR A C 1
ATOM 2911 O O . THR A 1 374 ? 29.141 12.164 13.906 1 96.56 374 THR A O 1
ATOM 2914 N N . ASN A 1 375 ? 27.562 13.625 13.383 1 97 375 ASN A N 1
ATOM 2915 C CA . ASN A 1 375 ? 26.453 12.727 13.664 1 97 375 ASN A CA 1
ATOM 2916 C C . ASN A 1 375 ? 25.797 12.219 12.375 1 97 375 ASN A C 1
ATOM 2918 O O . ASN A 1 375 ? 25.094 12.969 11.695 1 97 375 ASN A O 1
ATOM 2922 N N . LEU A 1 376 ? 25.906 10.906 12.086 1 98 376 LEU A N 1
ATOM 2923 C CA . LEU A 1 376 ? 25.422 10.344 10.828 1 98 376 LEU A CA 1
ATOM 2924 C C . LEU A 1 376 ? 23.891 10.273 10.828 1 98 376 LEU A C 1
ATOM 2926 O O . LEU A 1 376 ? 23.281 10.109 9.773 1 98 376 LEU A O 1
ATOM 2930 N N . GLY A 1 377 ? 23.234 10.398 12.016 1 97.94 377 GLY A N 1
ATOM 2931 C CA . GLY A 1 377 ? 21.797 10.594 12.062 1 97.94 377 GLY A CA 1
ATOM 2932 C C . GLY A 1 377 ? 21.344 11.836 11.328 1 97.94 377 GLY A C 1
ATOM 2933 O O . GLY A 1 377 ? 20.219 11.883 10.797 1 97.94 377 GLY A O 1
ATOM 2934 N N . ASP A 1 378 ? 22.234 12.883 11.273 1 98.19 378 ASP A N 1
ATOM 2935 C CA . ASP A 1 378 ? 21.922 14.117 10.562 1 98.19 378 ASP A CA 1
ATOM 2936 C C . ASP A 1 378 ? 21.891 13.883 9.047 1 98.19 378 ASP A C 1
ATOM 2938 O O . ASP A 1 378 ? 21.125 14.523 8.336 1 98.19 378 ASP A O 1
ATOM 2942 N N . LEU A 1 379 ? 22.781 12.977 8.555 1 98.5 379 LEU A N 1
ATOM 2943 C CA . LEU A 1 379 ? 22.703 12.586 7.152 1 98.5 379 LEU A CA 1
ATOM 2944 C C . LEU A 1 379 ? 21.375 11.898 6.852 1 98.5 379 LEU A C 1
ATOM 2946 O O . LEU A 1 379 ? 20.734 12.203 5.844 1 98.5 379 LEU A O 1
ATOM 2950 N N . ALA A 1 380 ? 21 10.938 7.73 1 98.5 380 ALA A N 1
ATOM 2951 C CA . ALA A 1 380 ? 19.719 10.242 7.586 1 98.5 380 ALA A CA 1
ATOM 2952 C C . ALA A 1 380 ? 18.547 11.219 7.586 1 98.5 380 ALA A C 1
ATOM 2954 O O . ALA A 1 380 ? 17.625 11.102 6.773 1 98.5 380 ALA A O 1
ATOM 2955 N N . ASN A 1 381 ? 18.578 12.195 8.484 1 98.12 381 ASN A N 1
ATOM 2956 C CA . ASN A 1 381 ? 17.547 13.227 8.594 1 98.12 381 ASN A CA 1
ATOM 2957 C C . ASN A 1 381 ? 17.5 14.109 7.352 1 98.12 381 ASN A C 1
ATOM 2959 O O . ASN A 1 381 ? 16.422 14.367 6.809 1 98.12 381 ASN A O 1
ATOM 2963 N N . LEU A 1 382 ? 18.641 14.555 6.883 1 97.94 382 LEU A N 1
ATOM 2964 C CA . LEU A 1 382 ? 18.75 15.398 5.699 1 97.94 382 LEU A CA 1
ATOM 2965 C C . LEU A 1 382 ? 18.172 14.695 4.477 1 97.94 382 LEU A C 1
ATOM 2967 O O . LEU A 1 382 ? 17.5 15.32 3.65 1 97.94 382 LEU A O 1
ATOM 2971 N N . ASN A 1 383 ? 18.391 13.398 4.383 1 98.25 383 ASN A N 1
ATOM 2972 C CA . ASN A 1 383 ? 17.953 12.609 3.234 1 98.25 383 ASN A CA 1
ATOM 2973 C C . ASN A 1 383 ? 16.438 12.523 3.162 1 98.25 383 ASN A C 1
ATOM 2975 O O . ASN A 1 383 ? 15.883 12.117 2.141 1 98.25 383 ASN A O 1
ATOM 2979 N N . THR A 1 384 ? 15.711 12.938 4.191 1 97.69 384 THR A N 1
ATOM 2980 C CA . THR A 1 384 ? 14.25 12.891 4.168 1 97.69 384 THR A CA 1
ATOM 2981 C C . THR A 1 384 ? 13.672 14.148 3.533 1 97.69 384 THR A C 1
ATOM 2983 O O . THR A 1 384 ? 12.5 14.188 3.174 1 97.69 384 THR A O 1
ATOM 2986 N N . PHE A 1 385 ? 14.484 15.203 3.381 1 96.06 385 PHE A N 1
ATOM 2987 C CA . PHE A 1 385 ? 13.953 16.516 3.025 1 96.06 385 PHE A CA 1
ATOM 2988 C C . PHE A 1 385 ? 13.219 16.453 1.691 1 96.06 385 PHE A C 1
ATOM 2990 O O . PHE A 1 385 ? 12.086 16.938 1.579 1 96.06 385 PHE A O 1
ATOM 2997 N N . PRO A 1 386 ? 13.797 15.82 0.622 1 95.81 386 PRO A N 1
ATOM 2998 C CA . PRO A 1 386 ? 13.062 15.789 -0.645 1 95.81 386 PRO A CA 1
ATOM 2999 C C . PRO A 1 386 ? 11.781 14.969 -0.561 1 95.81 386 PRO A C 1
ATOM 3001 O O . PRO A 1 386 ? 10.836 15.203 -1.32 1 95.81 386 PRO A O 1
ATOM 3004 N N . LEU A 1 387 ? 11.758 13.953 0.331 1 96.81 387 LEU A N 1
ATOM 3005 C CA . LEU A 1 387 ? 10.57 13.117 0.492 1 96.81 387 LEU A CA 1
ATOM 3006 C C . LEU A 1 387 ? 9.398 13.945 1.008 1 96.81 387 LEU A C 1
ATOM 3008 O O . LEU A 1 387 ? 8.25 13.703 0.627 1 96.81 387 LEU A O 1
ATOM 3012 N N . GLY A 1 388 ? 9.742 14.953 1.834 1 93.25 388 GLY A N 1
ATOM 3013 C CA . GLY A 1 388 ? 8.711 15.836 2.367 1 93.25 388 GLY A CA 1
ATOM 3014 C C . GLY A 1 388 ? 8.008 16.641 1.298 1 93.25 388 GLY A C 1
ATOM 3015 O O . GLY A 1 388 ? 6.879 17.109 1.501 1 93.25 388 GLY A O 1
ATOM 3016 N N . SER A 1 389 ? 8.656 16.812 0.113 1 93 389 SER A N 1
ATOM 3017 C CA . SER A 1 389 ? 8.055 17.594 -0.961 1 93 389 SER A CA 1
ATOM 3018 C C . SER A 1 389 ? 6.902 16.844 -1.618 1 93 389 SER A C 1
ATOM 3020 O O . SER A 1 389 ? 6.098 17.438 -2.34 1 93 389 SER A O 1
ATOM 3022 N N . PHE A 1 390 ? 6.832 15.539 -1.358 1 94.75 390 PHE A N 1
ATOM 3023 C CA . PHE A 1 390 ? 5.715 14.758 -1.877 1 94.75 390 PHE A CA 1
ATOM 3024 C C . PHE A 1 390 ? 4.391 15.273 -1.321 1 94.75 390 PHE A C 1
ATOM 3026 O O . PHE A 1 390 ? 3.387 15.312 -2.035 1 94.75 390 PHE A O 1
ATOM 3033 N N . GLN A 1 391 ? 4.379 15.648 -0.078 1 92.5 391 GLN A N 1
ATOM 3034 C CA . GLN A 1 391 ? 3.191 16.203 0.562 1 92.5 391 GLN A CA 1
ATOM 3035 C C . GLN A 1 391 ? 2.812 17.547 -0.053 1 92.5 391 GLN A C 1
ATOM 3037 O O . GLN A 1 391 ? 1.666 17.984 0.059 1 92.5 391 GLN A O 1
ATOM 3042 N N . SER A 1 392 ? 3.775 18.234 -0.688 1 89.44 392 SER A N 1
ATOM 3043 C CA . SER A 1 392 ? 3.555 19.547 -1.284 1 89.44 392 SER A CA 1
ATOM 3044 C C . SER A 1 392 ? 2.99 19.422 -2.695 1 89.44 392 SER A C 1
ATOM 3046 O O . SER A 1 392 ? 2.756 20.438 -3.365 1 89.44 392 SER A O 1
ATOM 3048 N N . LEU A 1 393 ? 2.787 18.172 -3.133 1 90.81 393 LEU A N 1
ATOM 3049 C CA . LEU A 1 393 ? 2.094 17.984 -4.402 1 90.81 393 LEU A CA 1
ATOM 3050 C C . LEU A 1 393 ? 0.636 18.422 -4.293 1 90.81 393 LEU A C 1
ATOM 3052 O O . LEU A 1 393 ? 0.016 18.281 -3.238 1 90.81 393 LEU A O 1
ATOM 3056 N N . ASN A 1 394 ? 0.172 19.047 -5.371 1 89.62 394 ASN A N 1
ATOM 3057 C CA . ASN A 1 394 ? -1.197 19.531 -5.473 1 89.62 394 ASN A CA 1
ATOM 3058 C C . ASN A 1 394 ? -1.713 19.469 -6.91 1 89.62 394 ASN A C 1
ATOM 3060 O O . ASN A 1 394 ? -0.927 19.484 -7.855 1 89.62 394 ASN A O 1
ATOM 3064 N N . TRP A 1 395 ? -3.01 19.297 -7.047 1 90.06 395 TRP A N 1
ATOM 3065 C CA . TRP A 1 395 ? -3.6 19.281 -8.383 1 90.06 395 TRP A CA 1
ATOM 3066 C C . TRP A 1 395 ? -3.605 20.672 -9 1 90.06 395 TRP A C 1
ATOM 3068 O O . TRP A 1 395 ? -3.703 20.812 -10.219 1 90.06 395 TRP A O 1
ATOM 3078 N N . ASP A 1 396 ? -3.531 21.703 -8.148 1 85.25 396 ASP A N 1
ATOM 3079 C CA . ASP A 1 396 ? -3.455 23.078 -8.602 1 85.25 396 ASP A CA 1
ATOM 3080 C C . ASP A 1 396 ? -2.031 23.453 -9.016 1 85.25 396 ASP A C 1
ATOM 3082 O O . ASP A 1 396 ? -1.135 23.531 -8.18 1 85.25 396 ASP A O 1
ATOM 3086 N N . PRO A 1 397 ? -1.829 23.75 -10.258 1 81.5 397 PRO A N 1
ATOM 3087 C CA . PRO A 1 397 ? -0.474 24.047 -10.734 1 81.5 397 PRO A CA 1
ATOM 3088 C C . PRO A 1 397 ? 0.115 25.297 -10.094 1 81.5 397 PRO A C 1
ATOM 3090 O O . PRO A 1 397 ? 1.337 25.484 -10.078 1 81.5 397 PRO A O 1
ATOM 3093 N N . ALA A 1 398 ? -0.719 26.172 -9.562 1 74.75 398 ALA A N 1
ATOM 3094 C CA . ALA A 1 398 ? -0.242 27.422 -8.969 1 74.75 398 ALA A CA 1
ATOM 3095 C C . ALA A 1 398 ? 0.44 27.156 -7.625 1 74.75 398 ALA A C 1
ATOM 3097 O O . ALA A 1 398 ? 1.226 27.984 -7.152 1 74.75 398 ALA A O 1
ATOM 3098 N N . VAL A 1 399 ? 0.185 26 -7.07 1 79.69 399 VAL A N 1
ATOM 3099 C CA . VAL A 1 399 ? 0.683 25.828 -5.711 1 79.69 399 VAL A CA 1
ATOM 3100 C C . VAL A 1 399 ? 1.459 24.516 -5.605 1 79.69 399 VAL A C 1
ATOM 3102 O O . VAL A 1 399 ? 2.156 24.281 -4.617 1 79.69 399 VAL A O 1
ATOM 3105 N N . THR A 1 400 ? 1.454 23.672 -6.566 1 85.44 400 THR A N 1
ATOM 3106 C CA . THR A 1 400 ? 2.133 22.391 -6.473 1 85.44 400 THR A CA 1
ATOM 3107 C C . THR A 1 400 ? 3.646 22.562 -6.512 1 85.44 400 THR A C 1
ATOM 3109 O O . THR A 1 400 ? 4.156 23.438 -7.219 1 85.44 400 THR A O 1
ATOM 3112 N N . SER A 1 401 ? 4.344 21.719 -5.773 1 86.88 401 SER A N 1
ATOM 3113 C CA . SER A 1 401 ? 5.805 21.719 -5.801 1 86.88 401 SER A CA 1
ATOM 3114 C C . SER A 1 401 ? 6.336 20.828 -6.922 1 86.88 401 SER A C 1
ATOM 3116 O O . SER A 1 401 ? 5.781 19.766 -7.188 1 86.88 401 SER A O 1
ATOM 3118 N N . THR A 1 402 ? 7.422 21.188 -7.531 1 89.06 402 THR A N 1
ATOM 3119 C CA . THR A 1 402 ? 8.07 20.375 -8.555 1 89.06 402 THR A CA 1
ATOM 3120 C C . THR A 1 402 ? 9.273 19.656 -7.984 1 89.06 402 THR A C 1
ATOM 3122 O O . THR A 1 402 ? 9.953 18.906 -8.695 1 89.06 402 THR A O 1
ATOM 3125 N N . GLU A 1 403 ? 9.531 19.891 -6.781 1 92.12 403 GLU A N 1
ATOM 3126 C CA . GLU A 1 403 ? 10.75 19.391 -6.137 1 92.12 403 GLU A CA 1
ATOM 3127 C C . GLU A 1 403 ? 10.82 17.875 -6.188 1 92.12 403 GLU A C 1
ATOM 3129 O O . GLU A 1 403 ? 11.859 17.312 -6.539 1 92.12 403 GLU A O 1
ATOM 3134 N N . PHE A 1 404 ? 9.828 17.141 -5.871 1 94.94 404 PHE A N 1
ATOM 3135 C CA . PHE A 1 404 ? 9.836 15.688 -5.848 1 94.94 404 PHE A CA 1
ATOM 3136 C C . PHE A 1 404 ? 10.07 15.125 -7.242 1 94.94 404 PHE A C 1
ATOM 3138 O O . PHE A 1 404 ? 10.789 14.133 -7.406 1 94.94 404 PHE A O 1
ATOM 3145 N N . GLY A 1 405 ? 9.406 15.758 -8.195 1 94.19 405 GLY A N 1
ATOM 3146 C CA . GLY A 1 405 ? 9.617 15.336 -9.57 1 94.19 405 GLY A CA 1
ATOM 3147 C C . GLY A 1 405 ? 11.062 15.484 -10.016 1 94.19 405 GLY A C 1
ATOM 3148 O O . GLY A 1 405 ? 11.602 14.609 -10.695 1 94.19 405 GLY A O 1
ATOM 3149 N N . GLN A 1 406 ? 11.68 16.531 -9.656 1 94.81 406 GLN A N 1
ATOM 3150 C CA . GLN A 1 406 ? 13.078 16.766 -10 1 94.81 406 GLN A CA 1
ATOM 3151 C C . GLN A 1 406 ? 13.984 15.742 -9.297 1 94.81 406 GLN A C 1
ATOM 3153 O O . GLN A 1 406 ? 14.93 15.234 -9.898 1 94.81 406 GLN A O 1
ATOM 3158 N N . PHE A 1 407 ? 13.68 15.562 -8.094 1 97.5 407 PHE A N 1
ATOM 3159 C CA . PHE A 1 407 ? 14.391 14.547 -7.32 1 97.5 407 PHE A CA 1
ATOM 3160 C C . PHE A 1 407 ? 14.328 13.195 -8.016 1 97.5 407 PHE A C 1
ATOM 3162 O O . PHE A 1 407 ? 15.359 12.547 -8.227 1 97.5 407 PHE A O 1
ATOM 3169 N N . CYS A 1 408 ? 13.141 12.789 -8.422 1 97.44 408 CYS A N 1
ATOM 3170 C CA . CYS A 1 408 ? 12.93 11.516 -9.109 1 97.44 408 CYS A CA 1
ATOM 3171 C C . CYS A 1 408 ? 13.68 11.484 -10.438 1 97.44 408 CYS A C 1
ATOM 3173 O O . CYS A 1 408 ? 14.266 10.461 -10.797 1 97.44 408 CYS A O 1
ATOM 3175 N N . GLN A 1 409 ? 13.633 12.625 -11.109 1 96.06 409 GLN A N 1
ATOM 3176 C CA . GLN A 1 409 ? 14.328 12.703 -12.391 1 96.06 409 GLN A CA 1
ATOM 3177 C C . GLN A 1 409 ? 15.82 12.438 -12.219 1 96.06 409 GLN A C 1
ATOM 3179 O O . GLN A 1 409 ? 16.406 11.648 -12.961 1 96.06 409 GLN A O 1
ATOM 3184 N N . VAL A 1 410 ? 16.391 13.039 -11.258 1 97.5 410 VAL A N 1
ATOM 3185 C CA . VAL A 1 410 ? 17.812 12.859 -11.023 1 97.5 410 VAL A CA 1
ATOM 3186 C C . VAL A 1 410 ? 18.094 11.422 -10.609 1 97.5 410 VAL A C 1
ATOM 3188 O O . VAL A 1 410 ? 19.016 10.781 -11.125 1 97.5 410 VAL A O 1
ATOM 3191 N N . LEU A 1 411 ? 17.297 10.891 -9.703 1 97.5 411 LEU A N 1
ATOM 3192 C CA . LEU A 1 411 ? 17.531 9.547 -9.18 1 97.5 411 LEU A CA 1
ATOM 3193 C C . LEU A 1 411 ? 17.453 8.508 -10.289 1 97.5 411 LEU A C 1
ATOM 3195 O O . LEU A 1 411 ? 18.141 7.484 -10.242 1 97.5 411 LEU A O 1
ATOM 3199 N N . THR A 1 412 ? 16.641 8.766 -11.297 1 95.31 412 THR A N 1
ATOM 3200 C CA . THR A 1 412 ? 16.391 7.734 -12.305 1 95.31 412 THR A CA 1
ATOM 3201 C C . THR A 1 412 ? 17.25 7.965 -13.547 1 95.31 412 THR A C 1
ATOM 3203 O O . THR A 1 412 ? 17.328 7.105 -14.422 1 95.31 412 THR A O 1
ATOM 3206 N N . THR A 1 413 ? 18 9.164 -13.68 1 95 413 THR A N 1
ATOM 3207 C CA . THR A 1 413 ? 18.719 9.438 -14.922 1 95 413 THR A CA 1
ATOM 3208 C C . THR A 1 413 ? 20.203 9.625 -14.664 1 95 413 THR A C 1
ATOM 3210 O O . THR A 1 413 ? 21.031 9.352 -15.531 1 95 413 THR A O 1
ATOM 3213 N N . TYR A 1 414 ? 20.562 10.156 -13.547 1 96.56 414 TYR A N 1
ATOM 3214 C CA . TYR A 1 414 ? 21.953 10.453 -13.258 1 96.56 414 TYR A CA 1
ATOM 3215 C C . TYR A 1 414 ? 22.797 9.188 -13.305 1 96.56 414 TYR A C 1
ATOM 3217 O O . TYR A 1 414 ? 22.516 8.219 -12.594 1 96.56 414 TYR A O 1
ATOM 3225 N N . GLY A 1 415 ? 23.781 9.188 -14.172 1 94.31 415 GLY A N 1
ATOM 3226 C CA . GLY A 1 415 ? 24.688 8.055 -14.297 1 94.31 415 GLY A CA 1
ATOM 3227 C C . GLY A 1 415 ? 24.078 6.895 -15.07 1 94.31 415 GLY A C 1
ATOM 3228 O O . GLY A 1 415 ? 24.672 5.809 -15.125 1 94.31 415 GLY A O 1
ATOM 3229 N N . ALA A 1 416 ? 22.922 7.016 -15.664 1 88.62 416 ALA A N 1
ATOM 3230 C CA . ALA A 1 416 ? 22.219 5.93 -16.328 1 88.62 416 ALA A CA 1
ATOM 3231 C C . ALA A 1 416 ? 22.953 5.461 -17.578 1 88.62 416 ALA A C 1
ATOM 3233 O O . ALA A 1 416 ? 22.797 4.32 -18.016 1 88.62 416 ALA A O 1
ATOM 3234 N N . GLY A 1 417 ? 23.812 6.309 -18.094 1 86.06 417 GLY A N 1
ATOM 3235 C CA . GLY A 1 417 ? 24.594 5.945 -19.266 1 86.06 417 GLY A CA 1
ATOM 3236 C C . GLY A 1 417 ? 25.859 5.164 -18.922 1 86.06 417 GLY A C 1
ATOM 3237 O O . GLY A 1 417 ? 26.625 4.789 -19.797 1 86.06 417 GLY A O 1
ATOM 3238 N N . GLY A 1 418 ? 26.109 4.922 -17.688 1 86.75 418 GLY A N 1
ATOM 3239 C CA . GLY A 1 418 ? 27.219 4.09 -17.266 1 86.75 418 GLY A CA 1
ATOM 3240 C C . GLY A 1 418 ? 28.453 4.891 -16.891 1 86.75 418 GLY A C 1
ATOM 3241 O O . GLY A 1 418 ? 29.5 4.316 -16.578 1 86.75 418 GLY A O 1
ATOM 3242 N N . SER A 1 419 ? 28.297 6.191 -17 1 89.69 419 SER A N 1
ATOM 3243 C CA . SER A 1 419 ? 29.422 7.035 -16.625 1 89.69 419 SER A CA 1
ATOM 3244 C C . SER A 1 419 ? 28.953 8.344 -16 1 89.69 419 SER A C 1
ATOM 3246 O O . SER A 1 419 ? 27.781 8.711 -16.141 1 89.69 419 SER A O 1
ATOM 3248 N N . TYR A 1 420 ? 29.828 8.883 -15.219 1 95.56 420 TYR A N 1
ATOM 3249 C CA . TYR A 1 420 ? 29.562 10.195 -14.641 1 95.56 420 TYR A CA 1
ATOM 3250 C C . TYR A 1 420 ? 30.344 11.281 -15.359 1 95.56 420 TYR A C 1
ATOM 3252 O O . TYR A 1 420 ? 31.391 11.008 -15.969 1 95.56 420 TYR A O 1
ATOM 3260 N N . GLU A 1 421 ? 29.906 12.531 -15.289 1 94.06 421 GLU A N 1
ATOM 3261 C CA . GLU A 1 421 ? 30.594 13.656 -15.922 1 94.06 421 GLU A CA 1
ATOM 3262 C C . GLU A 1 421 ? 32.031 13.789 -15.406 1 94.06 421 GLU A C 1
ATOM 3264 O O . GLU A 1 421 ? 32.281 13.625 -14.211 1 94.06 421 GLU A O 1
ATOM 3269 N N . GLN A 1 422 ? 32.938 14.109 -16.391 1 94 422 GLN A N 1
ATOM 3270 C CA . GLN A 1 422 ? 34.344 14.32 -16.016 1 94 422 GLN A CA 1
ATOM 3271 C C . GLN A 1 422 ? 34.469 15.445 -14.992 1 94 422 GLN A C 1
ATOM 3273 O O . GLN A 1 422 ? 33.875 16.516 -15.164 1 94 422 GLN A O 1
ATOM 3278 N N . GLY A 1 423 ? 35.188 15.148 -13.961 1 94.75 423 GLY A N 1
ATOM 3279 C CA . GLY A 1 423 ? 35.406 16.156 -12.945 1 94.75 423 GLY A CA 1
ATOM 3280 C C . GLY A 1 423 ? 34.344 16.172 -11.859 1 94.75 423 GLY A C 1
ATOM 3281 O O . GLY A 1 423 ? 34.5 16.891 -10.859 1 94.75 423 GLY A O 1
ATOM 3282 N N . SER A 1 424 ? 33.344 15.391 -12.039 1 96.62 424 SER A N 1
ATOM 3283 C CA . SER A 1 424 ? 32.281 15.328 -11.023 1 96.62 424 SER A CA 1
ATOM 3284 C C . SER A 1 424 ? 32.781 14.609 -9.773 1 96.62 424 SER A C 1
ATOM 3286 O O . SER A 1 424 ? 33.75 13.875 -9.82 1 96.62 424 SER A O 1
ATOM 3288 N N . VAL A 1 425 ? 32.156 14.906 -8.703 1 97.69 425 VAL A N 1
ATOM 3289 C CA . VAL A 1 425 ? 32.469 14.258 -7.441 1 97.69 425 VAL A CA 1
ATOM 3290 C C . VAL A 1 425 ? 32.312 12.742 -7.574 1 97.69 425 VAL A C 1
ATOM 3292 O O . VAL A 1 425 ? 33.125 11.969 -7.09 1 97.69 425 VAL A O 1
ATOM 3295 N N . SER A 1 426 ? 31.234 12.273 -8.242 1 97.75 426 SER A N 1
ATOM 3296 C CA . SER A 1 426 ? 30.953 10.859 -8.453 1 97.75 426 SER A CA 1
ATOM 3297 C C . SER A 1 426 ? 32.094 10.172 -9.203 1 97.75 426 SER A C 1
ATOM 3299 O O . SER A 1 426 ? 32.531 9.094 -8.812 1 97.75 426 SER A O 1
ATOM 3301 N N . GLU A 1 427 ? 32.531 10.875 -10.289 1 96.81 427 GLU A N 1
ATOM 3302 C CA . GLU A 1 427 ? 33.625 10.32 -11.07 1 96.81 427 GLU A CA 1
ATOM 3303 C C . GLU A 1 427 ? 34.906 10.195 -10.227 1 96.81 427 GLU A C 1
ATOM 3305 O O . GLU A 1 427 ? 35.594 9.172 -10.273 1 96.81 427 GLU A O 1
ATOM 3310 N N . HIS A 1 428 ? 35.188 11.188 -9.531 1 97.25 428 HIS A N 1
ATOM 3311 C CA . HIS A 1 428 ? 36.375 11.234 -8.695 1 97.25 428 HIS A CA 1
ATOM 3312 C C . HIS A 1 428 ? 36.375 10.117 -7.656 1 97.25 428 HIS A C 1
ATOM 3314 O O . HIS A 1 428 ? 37.344 9.391 -7.512 1 97.25 428 HIS A O 1
ATOM 3320 N N . LEU A 1 429 ? 35.25 9.969 -6.941 1 97.19 429 LEU A N 1
ATOM 3321 C CA . LEU A 1 429 ? 35.188 9.008 -5.848 1 97.19 429 LEU A CA 1
ATOM 3322 C C . LEU A 1 429 ? 35.156 7.578 -6.383 1 97.19 429 LEU A C 1
ATOM 3324 O O . LEU A 1 429 ? 35.688 6.656 -5.758 1 97.19 429 LEU A O 1
ATOM 3328 N N . GLU A 1 430 ? 34.469 7.402 -7.453 1 94.75 430 GLU A N 1
ATOM 3329 C CA . GLU A 1 430 ? 34.5 6.09 -8.094 1 94.75 430 GLU A CA 1
ATOM 3330 C C . GLU A 1 430 ? 35.938 5.699 -8.43 1 94.75 430 GLU A C 1
ATOM 3332 O O . GLU A 1 430 ? 36.344 4.551 -8.227 1 94.75 430 GLU A O 1
ATOM 3337 N N . SER A 1 431 ? 36.688 6.645 -8.969 1 94.56 431 SER A N 1
ATOM 3338 C CA . SER A 1 431 ? 38.094 6.402 -9.312 1 94.56 431 SER A CA 1
ATOM 3339 C C . SER A 1 431 ? 38.938 6.105 -8.07 1 94.56 431 SER A C 1
ATOM 3341 O O . SER A 1 431 ? 39.938 5.41 -8.148 1 94.56 431 SER A O 1
ATOM 3343 N N . LYS A 1 432 ? 38.531 6.594 -6.957 1 95 432 LYS A N 1
ATOM 3344 C CA . LYS A 1 432 ? 39.219 6.371 -5.703 1 95 432 LYS A CA 1
ATOM 3345 C C . LYS A 1 432 ? 38.781 5.074 -5.035 1 95 432 LYS A C 1
ATOM 3347 O O . LYS A 1 432 ? 39.188 4.77 -3.916 1 95 432 LYS A O 1
ATOM 3352 N N . GLY A 1 433 ? 37.844 4.375 -5.648 1 93.44 433 GLY A N 1
ATOM 3353 C CA . GLY A 1 433 ? 37.531 3.031 -5.188 1 93.44 433 GLY A CA 1
ATOM 3354 C C . GLY A 1 433 ? 36.219 2.951 -4.434 1 93.44 433 GLY A C 1
ATOM 3355 O O . GLY A 1 433 ? 35.875 1.907 -3.869 1 93.44 433 GLY A O 1
ATOM 3356 N N . LEU A 1 434 ? 35.438 4.059 -4.301 1 95.38 434 LEU A N 1
ATOM 3357 C CA . LEU A 1 434 ? 34.125 3.953 -3.691 1 95.38 434 LEU A CA 1
ATOM 3358 C C . LEU A 1 434 ? 33.219 3.09 -4.543 1 95.38 434 LEU A C 1
ATOM 3360 O O . LEU A 1 434 ? 32.812 3.484 -5.648 1 95.38 434 LEU A O 1
ATOM 3364 N N . ASN A 1 435 ? 32.938 1.938 -4.02 1 93.69 435 ASN A N 1
ATOM 3365 C CA . ASN A 1 435 ? 32.062 1.004 -4.734 1 93.69 435 ASN A CA 1
ATOM 3366 C C . ASN A 1 435 ? 30.641 1.032 -4.188 1 93.69 435 ASN A C 1
ATOM 3368 O O . ASN A 1 435 ? 30.297 0.251 -3.299 1 93.69 435 ASN A O 1
ATOM 3372 N N . VAL A 1 436 ? 29.781 1.866 -4.68 1 96.56 436 VAL A N 1
ATOM 3373 C CA . VAL A 1 436 ? 28.359 1.96 -4.363 1 96.56 436 VAL A CA 1
ATOM 3374 C C . VAL A 1 436 ? 27.531 2.01 -5.652 1 96.56 436 VAL A C 1
ATOM 3376 O O . VAL A 1 436 ? 28.094 2.209 -6.738 1 96.56 436 VAL A O 1
ATOM 3379 N N . SER A 1 437 ? 26.266 1.806 -5.543 1 96.12 437 SER A N 1
ATOM 3380 C CA . SER A 1 437 ? 25.391 1.741 -6.711 1 96.12 437 SER A CA 1
ATOM 3381 C C . SER A 1 437 ? 25.219 3.117 -7.344 1 96.12 437 SER A C 1
ATOM 3383 O O . SER A 1 437 ? 25.484 4.137 -6.707 1 96.12 437 SER A O 1
ATOM 3385 N N . ARG A 1 438 ? 24.75 3.139 -8.586 1 96.5 438 ARG A N 1
ATOM 3386 C CA . ARG A 1 438 ? 24.422 4.371 -9.289 1 96.5 438 ARG A CA 1
ATOM 3387 C C . ARG A 1 438 ? 23.391 5.191 -8.523 1 96.5 438 ARG A C 1
ATOM 3389 O O . ARG A 1 438 ? 23.453 6.422 -8.508 1 96.5 438 ARG A O 1
ATOM 3396 N N . GLU A 1 439 ? 22.406 4.488 -7.871 1 97.62 439 GLU A N 1
ATOM 3397 C CA . GLU A 1 439 ? 21.344 5.148 -7.129 1 97.62 439 GLU A CA 1
ATOM 3398 C C . GLU A 1 439 ? 21.906 5.934 -5.941 1 97.62 439 GLU A C 1
ATOM 3400 O O . GLU A 1 439 ? 21.391 7.008 -5.613 1 97.62 439 GLU A O 1
ATOM 3405 N N . VAL A 1 440 ? 22.969 5.402 -5.285 1 98.5 440 VAL A N 1
ATOM 3406 C CA . VAL A 1 440 ? 23.609 6.129 -4.191 1 98.5 440 VAL A CA 1
ATOM 3407 C C . VAL A 1 440 ? 24.266 7.398 -4.73 1 98.5 440 VAL A C 1
ATOM 3409 O O . VAL A 1 440 ? 24.109 8.477 -4.145 1 98.5 440 VAL A O 1
ATOM 3412 N N . HIS A 1 441 ? 25.016 7.277 -5.883 1 98.5 441 HIS A N 1
ATOM 3413 C CA . HIS A 1 441 ? 25.625 8.438 -6.508 1 98.5 441 HIS A CA 1
ATOM 3414 C C . HIS A 1 441 ? 24.578 9.492 -6.867 1 98.5 441 HIS A C 1
ATOM 3416 O O . HIS A 1 441 ? 24.797 10.688 -6.648 1 98.5 441 HIS A O 1
ATOM 3422 N N . ALA A 1 442 ? 23.438 9.023 -7.426 1 98.56 442 ALA A N 1
ATOM 3423 C CA . ALA A 1 442 ? 22.375 9.938 -7.855 1 98.56 442 ALA A CA 1
ATOM 3424 C C . ALA A 1 442 ? 21.766 10.664 -6.66 1 98.56 442 ALA A C 1
ATOM 3426 O O . ALA A 1 442 ? 21.547 11.875 -6.707 1 98.56 442 ALA A O 1
ATOM 3427 N N . TYR A 1 443 ? 21.453 9.883 -5.605 1 98.69 443 TYR A N 1
ATOM 3428 C CA . TYR A 1 443 ? 20.875 10.453 -4.395 1 98.69 443 TYR A CA 1
ATOM 3429 C C . TYR A 1 443 ? 21.812 11.5 -3.789 1 98.69 443 TYR A C 1
ATOM 3431 O O . TYR A 1 443 ? 21.375 12.609 -3.475 1 98.69 443 TYR A O 1
ATOM 3439 N N . ALA A 1 444 ? 23.078 11.164 -3.652 1 98.81 444 ALA A N 1
ATOM 3440 C CA . ALA A 1 444 ? 24.078 12.07 -3.08 1 98.81 444 ALA A CA 1
ATOM 3441 C C . ALA A 1 444 ? 24.25 13.32 -3.938 1 98.81 444 ALA A C 1
ATOM 3443 O O . ALA A 1 444 ? 24.375 14.43 -3.412 1 98.81 444 ALA A O 1
ATOM 3444 N N . HIS A 1 445 ? 24.266 13.102 -5.266 1 98.5 445 HIS A N 1
ATOM 3445 C CA . HIS A 1 445 ? 24.391 14.234 -6.18 1 98.5 445 HIS A CA 1
ATOM 3446 C C . HIS A 1 445 ? 23.266 15.242 -5.977 1 98.5 445 HIS A C 1
ATOM 3448 O O . HIS A 1 445 ? 23.516 16.438 -5.902 1 98.5 445 HIS A O 1
ATOM 3454 N N . TYR A 1 446 ? 22.062 14.75 -5.91 1 98.56 446 TYR A N 1
ATOM 3455 C CA . TYR A 1 446 ? 20.906 15.633 -5.734 1 98.56 446 TYR A CA 1
ATOM 3456 C C . TYR A 1 446 ? 21 16.391 -4.41 1 98.56 446 TYR A C 1
ATOM 3458 O O . TYR A 1 446 ? 20.828 17.609 -4.371 1 98.56 446 TYR A O 1
ATOM 3466 N N . ILE A 1 447 ? 21.266 15.664 -3.295 1 98.5 447 ILE A N 1
ATOM 3467 C CA . ILE A 1 447 ? 21.328 16.25 -1.959 1 98.5 447 ILE A CA 1
ATOM 3468 C C . ILE A 1 447 ? 22.453 17.281 -1.899 1 98.5 447 ILE A C 1
ATOM 3470 O O . ILE A 1 447 ? 22.266 18.391 -1.383 1 98.5 447 ILE A O 1
ATOM 3474 N N . ARG A 1 448 ? 23.578 16.938 -2.439 1 98.25 448 ARG A N 1
ATOM 3475 C CA . ARG A 1 448 ? 24.766 17.797 -2.398 1 98.25 448 ARG A CA 1
ATOM 3476 C C . ARG A 1 448 ? 24.5 19.109 -3.135 1 98.25 448 ARG A C 1
ATOM 3478 O O . ARG A 1 448 ? 24.734 20.188 -2.594 1 98.25 448 ARG A O 1
ATOM 3485 N N . THR A 1 449 ? 23.938 19.016 -4.309 1 96.94 449 THR A N 1
ATOM 3486 C CA . THR A 1 449 ? 23.812 20.172 -5.188 1 96.94 449 THR A CA 1
ATOM 3487 C C . THR A 1 449 ? 22.656 21.078 -4.758 1 96.94 449 THR A C 1
ATOM 3489 O O . THR A 1 449 ? 22.734 22.297 -4.875 1 96.94 449 THR A O 1
ATOM 3492 N N . ASN A 1 450 ? 21.625 20.469 -4.223 1 95.25 450 ASN A N 1
ATOM 3493 C CA . ASN A 1 450 ? 20.406 21.234 -3.986 1 95.25 450 ASN A CA 1
ATOM 3494 C C . ASN A 1 450 ? 20.328 21.734 -2.543 1 95.25 450 ASN A C 1
ATOM 3496 O O . ASN A 1 450 ? 19.656 22.719 -2.254 1 95.25 450 ASN A O 1
ATOM 3500 N N . TYR A 1 451 ? 21.047 21.062 -1.599 1 95.81 451 TYR A N 1
ATOM 3501 C CA . TYR A 1 451 ? 20.844 21.406 -0.196 1 95.81 451 TYR A CA 1
ATOM 3502 C C . TYR A 1 451 ? 22.172 21.641 0.513 1 95.81 451 TYR A C 1
ATOM 3504 O O . TYR A 1 451 ? 22.328 22.625 1.231 1 95.81 451 TYR A O 1
ATOM 3512 N N . VAL A 1 452 ? 23.125 20.75 0.297 1 97.94 452 VAL A N 1
ATOM 3513 C CA . VAL A 1 452 ? 24.359 20.797 1.073 1 97.94 452 VAL A CA 1
ATOM 3514 C C . VAL A 1 452 ? 25.203 21.984 0.637 1 97.94 452 VAL A C 1
ATOM 3516 O O . VAL A 1 452 ? 25.578 22.828 1.462 1 97.94 452 VAL A O 1
ATOM 3519 N N . GLN A 1 453 ? 25.484 22.141 -0.631 1 96.75 453 GLN A N 1
ATOM 3520 C CA . GLN A 1 453 ? 26.359 23.188 -1.134 1 96.75 453 GLN A CA 1
ATOM 3521 C C . GLN A 1 453 ? 25.797 24.578 -0.84 1 96.75 453 GLN A C 1
ATOM 3523 O O . GLN A 1 453 ? 26.5 25.453 -0.346 1 96.75 453 GLN A O 1
ATOM 3528 N N . PRO A 1 454 ? 24.484 24.734 -1.062 1 95 454 PRO A N 1
ATOM 3529 C CA . PRO A 1 454 ? 23.938 26.062 -0.737 1 95 454 PRO A CA 1
ATOM 3530 C C . PRO A 1 454 ? 24.094 26.406 0.741 1 95 454 PRO A C 1
ATOM 3532 O O . PRO A 1 454 ? 24.281 27.578 1.084 1 95 454 PRO A O 1
ATOM 3535 N N . CYS A 1 455 ? 24.016 25.438 1.613 1 95.81 455 CYS A N 1
ATOM 3536 C CA . CYS A 1 455 ? 24.125 25.688 3.045 1 95.81 455 CYS A CA 1
ATOM 3537 C C . CYS A 1 455 ? 25.578 25.859 3.453 1 95.81 455 CYS A C 1
ATOM 3539 O O . CYS A 1 455 ? 25.922 26.766 4.223 1 95.81 455 CYS A O 1
ATOM 3541 N N . THR A 1 456 ? 26.484 25.062 2.914 1 96.94 456 THR A N 1
ATOM 3542 C CA . THR A 1 456 ? 27.859 25.031 3.367 1 96.94 456 THR A CA 1
ATOM 3543 C C . THR A 1 456 ? 28.703 26.062 2.615 1 96.94 456 THR A C 1
ATOM 3545 O O . THR A 1 456 ? 29.719 26.516 3.121 1 96.94 456 THR A O 1
ATOM 3548 N N . GLN A 1 457 ? 28.312 26.422 1.422 1 94.88 457 GLN A N 1
ATOM 3549 C CA . GLN A 1 457 ? 29.078 27.391 0.632 1 94.88 457 GLN A CA 1
ATOM 3550 C C . GLN A 1 457 ? 28.406 28.766 0.672 1 94.88 457 GLN A C 1
ATOM 3552 O O . GLN A 1 457 ? 29.031 29.781 0.351 1 94.88 457 GLN A O 1
ATOM 3557 N N . GLY A 1 458 ? 27.203 28.75 1.113 1 92.25 458 GLY A N 1
ATOM 3558 C CA . GLY A 1 458 ? 26.438 30 1.141 1 92.25 458 GLY A CA 1
ATOM 3559 C C . GLY A 1 458 ? 25.672 30.25 -0.141 1 92.25 458 GLY A C 1
ATOM 3560 O O . GLY A 1 458 ? 25.953 29.641 -1.174 1 92.25 458 GLY A O 1
ATOM 3561 N N . GLU A 1 459 ? 24.609 31.016 -0.02 1 88.94 459 GLU A N 1
ATOM 3562 C CA . GLU A 1 459 ? 23.828 31.438 -1.176 1 88.94 459 GLU A CA 1
ATOM 3563 C C . GLU A 1 459 ? 23.266 32.844 -0.977 1 88.94 459 GLU A C 1
ATOM 3565 O O . GLU A 1 459 ? 23.125 33.312 0.157 1 88.94 459 GLU A O 1
ATOM 3570 N N . ASP A 1 460 ? 23.109 33.562 -2.037 1 83.56 460 ASP A N 1
ATOM 3571 C CA . ASP A 1 460 ? 22.484 34.875 -2.049 1 83.56 460 ASP A CA 1
ATOM 3572 C C . ASP A 1 460 ? 23.172 35.812 -1.054 1 83.56 460 ASP A C 1
ATOM 3574 O O . ASP A 1 460 ? 22.5 36.5 -0.264 1 83.56 460 ASP A O 1
ATOM 3578 N N . GLY A 1 461 ? 24.453 35.75 -0.912 1 85.5 461 GLY A N 1
ATOM 3579 C CA . GLY A 1 461 ? 25.234 36.688 -0.106 1 85.5 461 GLY A CA 1
ATOM 3580 C C . GLY A 1 461 ? 25.484 36.188 1.304 1 85.5 461 GLY A C 1
ATOM 3581 O O . GLY A 1 461 ? 26.203 36.812 2.072 1 85.5 461 GLY A O 1
ATOM 3582 N N . GLU A 1 462 ? 24.828 35.156 1.721 1 89.31 462 GLU A N 1
ATOM 3583 C CA . GLU A 1 462 ? 25.062 34.562 3.043 1 89.31 462 GLU A CA 1
ATOM 3584 C C . GLU A 1 462 ? 26.297 33.656 3.049 1 89.31 462 GLU A C 1
ATOM 3586 O O . GLU A 1 462 ? 26.531 32.938 2.086 1 89.31 462 GLU A O 1
ATOM 3591 N N . ARG A 1 463 ? 27.016 33.719 4.086 1 91.62 463 ARG A N 1
ATOM 3592 C CA . ARG A 1 463 ? 28.219 32.906 4.219 1 91.62 463 ARG A CA 1
ATOM 3593 C C . ARG A 1 463 ? 27.859 31.438 4.492 1 91.62 463 ARG A C 1
ATOM 3595 O O . ARG A 1 463 ? 26.859 31.156 5.16 1 91.62 463 ARG A O 1
ATOM 3602 N N . GLY A 1 464 ? 28.672 30.625 4.02 1 93 464 GLY A N 1
ATOM 3603 C CA . GLY A 1 464 ? 28.5 29.203 4.289 1 93 464 GLY A CA 1
ATOM 3604 C C . GLY A 1 464 ? 28.828 28.828 5.723 1 93 464 GLY A C 1
ATOM 3605 O O . GLY A 1 464 ? 29.344 29.656 6.484 1 93 464 GLY A O 1
ATOM 3606 N N . ALA A 1 465 ? 28.422 27.672 6.105 1 95.56 465 ALA A N 1
ATOM 3607 C CA . ALA A 1 465 ? 28.672 27.125 7.438 1 95.56 465 ALA A CA 1
ATOM 3608 C C . ALA A 1 465 ? 29.172 25.688 7.355 1 95.56 465 ALA A C 1
ATOM 3610 O O . ALA A 1 465 ? 29.109 25.062 6.293 1 95.56 465 ALA A O 1
ATOM 3611 N N . SER A 1 466 ? 29.703 25.172 8.461 1 97.38 466 SER A N 1
ATOM 3612 C CA . SER A 1 466 ? 30.141 23.797 8.508 1 97.38 466 SER A CA 1
ATOM 3613 C C . SER A 1 466 ? 28.969 22.828 8.375 1 97.38 466 SER A C 1
ATOM 3615 O O . SER A 1 466 ? 27.812 23.203 8.617 1 97.38 466 SER A O 1
ATOM 3617 N N . PRO A 1 467 ? 29.234 21.578 7.996 1 97.88 467 PRO A N 1
ATOM 3618 C CA . PRO A 1 467 ? 28.156 20.594 7.93 1 97.88 467 PRO A CA 1
ATOM 3619 C C . PRO A 1 467 ? 27.406 20.438 9.258 1 97.88 467 PRO A C 1
ATOM 3621 O O . PRO A 1 467 ? 26.172 20.359 9.273 1 97.88 467 PRO A O 1
ATOM 3624 N N . ASP A 1 468 ? 28.078 20.5 10.375 1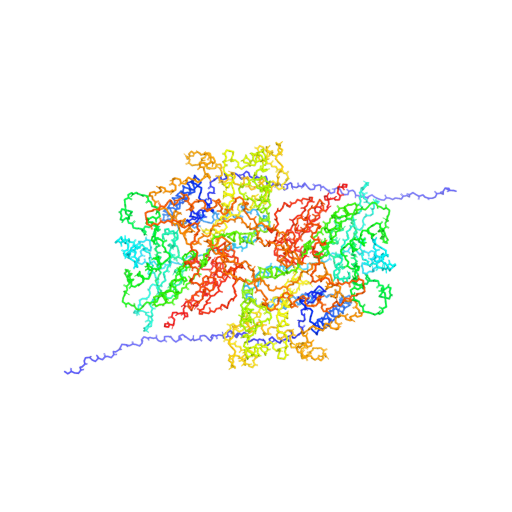 97.88 468 ASP A N 1
ATOM 3625 C CA . ASP A 1 468 ? 27.422 20.391 11.68 1 97.88 468 ASP A CA 1
ATOM 3626 C C . ASP A 1 468 ? 26.547 21.594 11.953 1 97.88 468 ASP A C 1
ATOM 3628 O O . ASP A 1 468 ? 25.453 21.469 12.516 1 97.88 468 ASP A O 1
ATOM 3632 N N . ASP A 1 469 ? 27.016 22.781 11.539 1 96.88 469 ASP A N 1
ATOM 3633 C CA . ASP A 1 469 ? 26.234 24 11.75 1 96.88 469 ASP A CA 1
ATOM 3634 C C . ASP A 1 469 ? 25 24.031 10.852 1 96.88 469 ASP A C 1
ATOM 3636 O O . ASP A 1 469 ? 23.953 24.562 11.242 1 96.88 469 ASP A O 1
ATOM 3640 N N . CYS A 1 470 ? 25.141 23.438 9.703 1 96.62 470 CYS A N 1
ATOM 3641 C CA . CYS A 1 470 ? 24.047 23.422 8.734 1 96.62 470 CYS A CA 1
ATOM 3642 C C . CYS A 1 470 ? 23 22.375 9.117 1 96.62 470 CYS A C 1
ATOM 3644 O O . CYS A 1 470 ? 21.812 22.672 9.094 1 96.62 470 CYS A O 1
ATOM 3646 N N . PHE A 1 471 ? 23.453 21.172 9.492 1 97.5 471 PHE A N 1
ATOM 3647 C CA . PHE A 1 471 ? 22.516 20.047 9.469 1 97.5 471 PHE A CA 1
ATOM 3648 C C . PHE A 1 471 ? 22.375 19.422 10.852 1 97.5 471 PHE A C 1
ATOM 3650 O O . PHE A 1 471 ? 21.547 18.531 11.055 1 97.5 471 PHE A O 1
ATOM 3657 N N . GLY A 1 472 ? 23.156 19.891 11.828 1 96.5 472 GLY A N 1
ATOM 3658 C CA . GLY A 1 472 ? 22.969 19.5 13.219 1 96.5 472 GLY A CA 1
ATOM 3659 C C . GLY A 1 472 ? 21.859 20.281 13.906 1 96.5 472 GLY A C 1
ATOM 3660 O O . GLY A 1 472 ? 21.281 21.188 13.312 1 96.5 472 GLY A O 1
ATOM 3661 N N . THR A 1 473 ? 21.516 19.859 15.117 1 95.88 473 THR A N 1
ATOM 3662 C CA . THR A 1 473 ? 20.531 20.547 15.945 1 95.88 473 THR A CA 1
ATOM 3663 C C . THR A 1 473 ? 21.219 21.281 17.094 1 95.88 473 THR A C 1
ATOM 3665 O O . THR A 1 473 ? 21.969 20.656 17.875 1 95.88 473 THR A O 1
ATOM 3668 N N . ASP A 1 474 ? 21.047 22.531 17.172 1 95.44 474 ASP A N 1
ATOM 3669 C CA . ASP A 1 474 ? 21.5 23.312 18.312 1 95.44 474 ASP A CA 1
ATOM 3670 C C . ASP A 1 474 ? 20.469 23.281 19.438 1 95.44 474 ASP A C 1
ATOM 3672 O O . ASP A 1 474 ? 19.703 24.234 19.609 1 95.44 474 ASP A O 1
ATOM 3676 N N . PHE A 1 475 ? 20.578 22.281 20.281 1 96.19 475 PHE A N 1
ATOM 3677 C CA . PHE A 1 475 ? 19.594 22.031 21.328 1 96.19 475 PHE A CA 1
ATOM 3678 C C . PHE A 1 475 ? 19.516 23.203 22.281 1 96.19 475 PHE A C 1
ATOM 3680 O O . PHE A 1 475 ? 18.438 23.578 22.75 1 96.19 475 PHE A O 1
ATOM 3687 N N . ASP A 1 476 ? 20.641 23.812 22.594 1 95.81 476 ASP A N 1
ATOM 3688 C CA . ASP A 1 476 ? 20.672 24.938 23.516 1 95.81 476 ASP A CA 1
ATOM 3689 C C . ASP A 1 476 ? 19.969 26.156 22.938 1 95.81 476 ASP A C 1
ATOM 3691 O O . ASP A 1 476 ? 19.188 26.828 23.625 1 95.81 476 ASP A O 1
ATOM 3695 N N . ALA A 1 477 ? 20.297 26.391 21.688 1 94.25 477 ALA A N 1
ATOM 3696 C CA . ALA A 1 477 ? 19.625 27.5 21.031 1 94.25 477 ALA A CA 1
ATOM 3697 C C . ALA A 1 477 ? 18.125 27.281 20.922 1 94.25 477 ALA A C 1
ATOM 3699 O O . ALA A 1 477 ? 17.328 28.203 21.141 1 94.25 477 ALA A O 1
ATOM 3700 N N . PHE A 1 478 ? 17.75 26.094 20.547 1 94.5 478 PHE A N 1
ATOM 3701 C CA . PHE A 1 478 ? 16.344 25.75 20.438 1 94.5 478 PHE A CA 1
ATOM 3702 C C . PHE A 1 478 ? 15.648 25.875 21.781 1 94.5 478 PHE A C 1
ATOM 3704 O O . PHE A 1 478 ? 14.539 26.406 21.875 1 94.5 478 PHE A O 1
ATOM 3711 N N . ALA A 1 479 ? 16.297 25.453 22.859 1 95.81 479 ALA A N 1
ATOM 3712 C CA . ALA A 1 479 ? 15.734 25.469 24.203 1 95.81 479 ALA A CA 1
ATOM 3713 C C . ALA A 1 479 ? 15.578 26.891 24.719 1 95.81 479 ALA A C 1
ATOM 3715 O O . ALA A 1 479 ? 14.773 27.141 25.609 1 95.81 479 ALA A O 1
ATOM 3716 N N . SER A 1 480 ? 16.297 27.859 24.141 1 95.12 480 SER A N 1
ATOM 3717 C CA . SER A 1 480 ? 16.328 29.219 24.672 1 95.12 480 SER A CA 1
ATOM 3718 C C . SER A 1 480 ? 15.641 30.203 23.719 1 95.12 480 SER A C 1
ATOM 3720 O O . SER A 1 480 ? 15.852 31.422 23.812 1 95.12 480 SER A O 1
ATOM 3722 N N . GLU A 1 481 ? 14.867 29.703 22.844 1 93.75 481 GLU A N 1
ATOM 3723 C CA . GLU A 1 481 ? 14.227 30.578 21.859 1 93.75 481 GLU A CA 1
ATOM 3724 C C . GLU A 1 481 ? 13.336 31.609 22.547 1 93.75 481 GLU A C 1
ATOM 3726 O O . GLU A 1 481 ? 12.531 31.281 23.406 1 93.75 481 GLU A O 1
ATOM 3731 N N . THR A 1 482 ? 13.477 32.875 22.078 1 95.5 482 THR A N 1
ATOM 3732 C CA . THR A 1 482 ? 12.742 33.969 22.703 1 95.5 482 THR A CA 1
ATOM 3733 C C . THR A 1 482 ? 11.578 34.438 21.828 1 95.5 482 THR A C 1
ATOM 3735 O O . THR A 1 482 ? 10.711 35.188 22.266 1 95.5 482 THR A O 1
ATOM 3738 N N . LYS A 1 483 ? 11.555 34.031 20.656 1 93.19 483 LYS A N 1
ATOM 3739 C CA . LYS A 1 483 ? 10.406 34.188 19.766 1 93.19 483 LYS A CA 1
ATOM 3740 C C . LYS A 1 483 ? 9.719 32.875 19.5 1 93.19 483 LYS A C 1
ATOM 3742 O O . LYS A 1 483 ? 10.383 31.844 19.297 1 93.19 483 LYS A O 1
ATOM 3747 N N . LEU A 1 484 ? 8.445 32.906 19.531 1 94.69 484 LEU A N 1
ATOM 3748 C CA . LEU A 1 484 ? 7.719 31.656 19.297 1 94.69 484 LEU A CA 1
ATOM 3749 C C . LEU A 1 484 ? 7.488 31.438 17.812 1 94.69 484 LEU A C 1
ATOM 3751 O O . LEU A 1 484 ? 6.672 32.125 17.188 1 94.69 484 LEU A O 1
ATOM 3755 N N . SER A 1 485 ? 8.211 30.516 17.234 1 89.12 485 SER A N 1
ATOM 3756 C CA . SER A 1 485 ? 7.996 30.109 15.852 1 89.12 485 SER A CA 1
ATOM 3757 C C . SER A 1 485 ? 6.957 29 15.75 1 89.12 485 SER A C 1
ATOM 3759 O O . SER A 1 485 ? 6.668 28.328 16.734 1 89.12 485 SER A O 1
ATOM 3761 N N . ALA A 1 486 ? 6.316 28.875 14.586 1 90.38 486 ALA A N 1
ATOM 3762 C CA . ALA A 1 486 ? 5.391 27.781 14.344 1 90.38 486 ALA A CA 1
ATOM 3763 C C . ALA A 1 486 ? 6.074 26.422 14.578 1 90.38 486 ALA A C 1
ATOM 3765 O O . ALA A 1 486 ? 5.453 25.484 15.078 1 90.38 486 ALA A O 1
ATOM 3766 N N . ASP A 1 487 ? 7.324 26.344 14.234 1 90.31 487 ASP A N 1
ATOM 3767 C CA . ASP A 1 487 ? 8.102 25.109 14.398 1 90.31 487 ASP A CA 1
ATOM 3768 C C . ASP A 1 487 ? 8.234 24.75 15.875 1 90.31 487 ASP A C 1
ATOM 3770 O O . ASP A 1 487 ? 8.125 23.578 16.25 1 90.31 487 ASP A O 1
ATOM 3774 N N . ARG A 1 488 ? 8.562 25.734 16.672 1 92.94 488 ARG A N 1
ATOM 3775 C CA . ARG A 1 488 ? 8.703 25.453 18.109 1 92.94 488 ARG A CA 1
ATOM 3776 C C . ARG A 1 488 ? 7.375 25.016 18.719 1 92.94 488 ARG A C 1
ATOM 3778 O O . ARG A 1 488 ? 7.328 24.078 19.5 1 92.94 488 ARG A O 1
ATOM 3785 N N . ALA A 1 489 ? 6.285 25.734 18.328 1 95.81 489 ALA A N 1
ATOM 3786 C CA . ALA A 1 489 ? 4.961 25.391 18.844 1 95.81 489 ALA A CA 1
ATOM 3787 C C . ALA A 1 489 ? 4.578 23.969 18.453 1 95.81 489 ALA A C 1
ATOM 3789 O O . ALA A 1 489 ? 4.121 23.188 19.281 1 95.81 489 ALA A O 1
ATOM 3790 N N . TRP A 1 490 ? 4.789 23.609 17.219 1 95.44 490 TRP A N 1
ATOM 3791 C CA . TRP A 1 490 ? 4.434 22.281 16.734 1 95.44 490 TRP A CA 1
ATOM 3792 C C . TRP A 1 490 ? 5.305 21.219 17.391 1 95.44 490 TRP A C 1
ATOM 3794 O O . TRP A 1 490 ? 4.824 20.125 17.719 1 95.44 490 TRP A O 1
ATOM 3804 N N . THR A 1 491 ? 6.617 21.484 17.562 1 96.19 491 THR A N 1
ATOM 3805 C CA . THR A 1 491 ? 7.504 20.547 18.234 1 96.19 491 THR A CA 1
ATOM 3806 C C . THR A 1 491 ? 7.012 20.266 19.641 1 96.19 491 THR A C 1
ATOM 3808 O O . THR A 1 491 ? 7.043 19.109 20.094 1 96.19 491 THR A O 1
ATOM 3811 N N . PHE A 1 492 ? 6.57 21.344 20.344 1 97.31 492 PHE A N 1
ATOM 3812 C CA . PHE A 1 492 ? 6.016 21.141 21.672 1 97.31 492 PHE A CA 1
ATOM 3813 C C . PHE A 1 492 ? 4.809 20.203 21.625 1 97.31 492 PHE A C 1
ATOM 3815 O O . PHE A 1 492 ? 4.68 19.312 22.453 1 97.31 492 PHE A O 1
ATOM 3822 N N . GLN A 1 493 ? 3.955 20.375 20.625 1 97.62 493 GLN A N 1
ATOM 3823 C CA . GLN A 1 493 ? 2.717 19.609 20.5 1 97.62 493 GLN A CA 1
ATOM 3824 C C . GLN A 1 493 ? 3.004 18.141 20.203 1 97.62 493 GLN A C 1
ATOM 3826 O O . GLN A 1 493 ? 2.4 17.25 20.797 1 97.62 493 GLN A O 1
ATOM 3831 N N . TYR A 1 494 ? 3.898 17.812 19.219 1 96.81 494 TYR A N 1
ATOM 3832 C CA . TYR A 1 494 ? 4.098 16.406 18.891 1 96.81 494 TYR A CA 1
ATOM 3833 C C . TYR A 1 494 ? 4.918 15.711 19.953 1 96.81 494 TYR A C 1
ATOM 3835 O O . TYR A 1 494 ? 4.812 14.492 20.141 1 96.81 494 TYR A O 1
ATOM 3843 N N . CYS A 1 495 ? 5.73 16.516 20.766 1 97.56 495 CYS A N 1
ATOM 3844 C CA . CYS A 1 495 ? 6.488 15.938 21.875 1 97.56 495 CYS A CA 1
ATOM 3845 C C . CYS A 1 495 ? 5.582 15.641 23.062 1 97.56 495 CYS A C 1
ATOM 3847 O O . CYS A 1 495 ? 5.82 14.695 23.812 1 97.56 495 CYS A O 1
ATOM 3849 N N . SER A 1 496 ? 4.562 16.453 23.219 1 97.94 496 SER A N 1
ATOM 3850 C CA . SER A 1 496 ? 3.756 16.344 24.438 1 97.94 496 SER A CA 1
ATOM 3851 C C . SER A 1 496 ? 2.57 15.398 24.219 1 97.94 496 SER A C 1
ATOM 3853 O O . SER A 1 496 ? 2.227 14.617 25.109 1 97.94 496 SER A O 1
ATOM 3855 N N . THR A 1 497 ? 1.931 15.461 23.031 1 97.5 497 THR A N 1
ATOM 3856 C CA . THR A 1 497 ? 0.62 14.82 22.969 1 97.5 497 THR A CA 1
ATOM 3857 C C . THR A 1 497 ? 0.453 14.039 21.672 1 97.5 497 THR A C 1
ATOM 3859 O O . THR A 1 497 ? -0.146 12.961 21.656 1 97.5 497 THR A O 1
ATOM 3862 N N . TRP A 1 498 ? 0.894 14.477 20.5 1 97.62 498 TRP A N 1
ATOM 3863 C CA . TRP A 1 498 ? 0.469 13.969 19.203 1 97.62 498 TRP A CA 1
ATOM 3864 C C . TRP A 1 498 ? 1.408 12.867 18.719 1 97.62 498 TRP A C 1
ATOM 3866 O O . TRP A 1 498 ? 0.977 11.922 18.062 1 97.62 498 TRP A O 1
ATOM 3876 N N . GLY A 1 499 ? 2.729 13.023 19.109 1 97.56 499 GLY A N 1
ATOM 3877 C CA . GLY A 1 499 ? 3.717 12.078 18.625 1 97.56 499 GLY A CA 1
ATOM 3878 C C . GLY A 1 499 ? 4.109 12.328 17.172 1 97.56 499 GLY A C 1
ATOM 3879 O O . GLY A 1 499 ? 4.496 13.445 16.812 1 97.56 499 GLY A O 1
ATOM 3880 N N . TYR A 1 500 ? 4.008 11.328 16.359 1 97.44 500 TYR A N 1
ATOM 3881 C CA . TYR A 1 500 ? 4.395 11.383 14.953 1 97.44 500 TYR A CA 1
ATOM 3882 C C . TYR A 1 500 ? 5.91 11.484 14.805 1 97.44 500 TYR A C 1
ATOM 3884 O O . TYR A 1 500 ? 6.414 12.258 13.992 1 97.44 500 TYR A O 1
ATOM 3892 N N . ILE A 1 501 ? 6.609 10.789 15.734 1 97.56 501 ILE A N 1
ATOM 3893 C CA . ILE A 1 501 ? 8.062 10.688 15.594 1 97.56 501 ILE A CA 1
ATOM 3894 C C . ILE A 1 501 ? 8.398 9.82 14.391 1 97.56 501 ILE A C 1
ATOM 3896 O O . ILE A 1 501 ? 8.297 8.594 14.445 1 97.56 501 ILE A O 1
ATOM 3900 N N . MET A 1 502 ? 8.805 10.445 13.32 1 97.38 502 MET A N 1
ATOM 3901 C CA . MET A 1 502 ? 9.031 9.758 12.055 1 97.38 502 MET A CA 1
ATOM 3902 C C . MET A 1 502 ? 10.352 8.992 12.078 1 97.38 502 MET A C 1
ATOM 3904 O O . MET A 1 502 ? 11.398 9.562 12.398 1 97.38 502 MET A O 1
ATOM 3908 N N . THR A 1 503 ? 10.336 7.715 11.797 1 97.19 503 THR A N 1
ATOM 3909 C CA . THR A 1 503 ? 11.508 6.852 11.836 1 97.19 503 THR A CA 1
ATOM 3910 C C . THR A 1 503 ? 11.523 5.902 10.641 1 97.19 503 THR A C 1
ATOM 3912 O O . THR A 1 503 ? 10.609 5.922 9.812 1 97.19 503 THR A O 1
ATOM 3915 N N . ALA A 1 504 ? 12.656 5.168 10.469 1 96.75 504 ALA A N 1
ATOM 3916 C CA . ALA A 1 504 ? 12.703 4.051 9.531 1 96.75 504 ALA A CA 1
ATOM 3917 C C . ALA A 1 504 ? 11.742 2.943 9.945 1 96.75 504 ALA A C 1
ATOM 3919 O O . ALA A 1 504 ? 11.422 2.807 11.125 1 96.75 504 ALA A O 1
ATOM 3920 N N . PRO A 1 505 ? 11.203 2.203 8.953 1 95.88 505 PRO A N 1
ATOM 3921 C CA . PRO A 1 505 ? 10.32 1.093 9.32 1 95.88 505 PRO A CA 1
ATOM 3922 C C . PRO A 1 505 ? 11.055 -0.015 10.07 1 95.88 505 PRO A C 1
ATOM 3924 O O . PRO A 1 505 ? 12.289 -0.058 10.07 1 95.88 505 PRO A O 1
ATOM 3927 N N . PRO A 1 506 ? 10.328 -0.875 10.734 1 92.5 506 PRO A N 1
ATOM 3928 C CA . PRO A 1 506 ? 10.961 -1.998 11.43 1 92.5 506 PRO A CA 1
ATOM 3929 C C . PRO A 1 506 ? 11.812 -2.861 10.5 1 92.5 506 PRO A C 1
ATOM 3931 O O . PRO A 1 506 ? 11.477 -3.025 9.32 1 92.5 506 PRO A O 1
ATOM 3934 N N . VAL A 1 507 ? 12.852 -3.391 11.086 1 91.69 507 VAL A N 1
ATOM 3935 C CA . VAL A 1 507 ? 13.727 -4.273 10.32 1 91.69 507 VAL A CA 1
ATOM 3936 C C . VAL A 1 507 ? 13.023 -5.602 10.055 1 91.69 507 VAL A C 1
ATOM 3938 O O . VAL A 1 507 ? 12.438 -6.191 10.969 1 91.69 507 VAL A O 1
ATOM 3941 N N . SER A 1 508 ? 12.992 -5.98 8.75 1 86.62 508 SER A N 1
ATOM 3942 C CA . SER A 1 508 ? 12.43 -7.285 8.422 1 86.62 508 SER A CA 1
ATOM 3943 C C . SER A 1 508 ? 13.25 -8.414 9.039 1 86.62 508 SER A C 1
ATOM 3945 O O . SER A 1 508 ? 14.484 -8.375 9.008 1 86.62 508 SER A O 1
ATOM 3947 N N . ARG A 1 509 ? 12.641 -9.336 9.812 1 91.5 509 ARG A N 1
ATOM 3948 C CA . ARG A 1 509 ? 13.273 -10.492 10.438 1 91.5 509 ARG A CA 1
ATOM 3949 C C . ARG A 1 509 ? 12.453 -11.758 10.211 1 91.5 509 ARG A C 1
ATOM 3951 O O . ARG A 1 509 ? 11.242 -11.695 10.008 1 91.5 509 ARG A O 1
ATOM 3958 N N . TYR A 1 510 ? 13.125 -12.797 10.07 1 95.69 510 TYR A N 1
ATOM 3959 C CA . TYR A 1 510 ? 12.562 -14.141 9.953 1 95.69 510 TYR A CA 1
ATOM 3960 C C . TYR A 1 510 ? 12.664 -14.891 11.281 1 95.69 510 TYR A C 1
ATOM 3962 O O . TYR A 1 510 ? 13.75 -15.297 11.688 1 95.69 510 TYR A O 1
ATOM 3970 N N . LEU A 1 511 ? 11.492 -15.023 12.062 1 96 511 LEU A N 1
ATOM 3971 C CA . LEU A 1 511 ? 11.5 -15.5 13.438 1 96 511 LEU A CA 1
ATOM 3972 C C . LEU A 1 511 ? 10.578 -16.703 13.609 1 96 511 LEU A C 1
ATOM 3974 O O . LEU A 1 511 ? 9.633 -16.875 12.828 1 96 511 LEU A O 1
ATOM 3978 N N . PRO A 1 512 ? 10.836 -17.562 14.562 1 95.75 512 PRO A N 1
ATOM 3979 C CA . PRO A 1 512 ? 9.914 -18.656 14.859 1 95.75 512 PRO A CA 1
ATOM 3980 C C . PRO A 1 512 ? 8.562 -18.172 15.391 1 95.75 512 PRO A C 1
ATOM 3982 O O . PRO A 1 512 ? 8.508 -17.156 16.094 1 95.75 512 PRO A O 1
ATOM 3985 N N . THR A 1 513 ? 7.535 -18.797 14.984 1 93 513 THR A N 1
ATOM 3986 C CA . THR A 1 513 ? 6.246 -18.516 15.602 1 93 513 THR A CA 1
ATOM 3987 C C . THR A 1 513 ? 6.285 -18.828 17.094 1 93 513 THR A C 1
ATOM 3989 O O . THR A 1 513 ? 7.172 -19.547 17.562 1 93 513 THR A O 1
ATOM 3992 N N . ARG A 1 514 ? 5.309 -18.297 17.844 1 87.75 514 ARG A N 1
ATOM 3993 C CA . ARG A 1 514 ? 5.273 -18.453 19.297 1 87.75 514 ARG A CA 1
ATOM 3994 C C . ARG A 1 514 ? 5.215 -19.938 19.672 1 87.75 514 ARG A C 1
ATOM 3996 O O . ARG A 1 514 ? 5.824 -20.344 20.672 1 87.75 514 ARG A O 1
ATOM 4003 N N . ASP A 1 515 ? 4.512 -20.797 18.844 1 88.38 515 ASP A N 1
ATOM 4004 C CA . ASP A 1 515 ? 4.34 -22.203 19.156 1 88.38 515 ASP A CA 1
ATOM 4005 C C . ASP A 1 515 ? 5.531 -23.016 18.641 1 88.38 515 ASP A C 1
ATOM 4007 O O . ASP A 1 515 ? 5.613 -24.234 18.891 1 88.38 515 ASP A O 1
ATOM 4011 N N . GLY A 1 516 ? 6.418 -22.391 17.891 1 90.38 516 GLY A N 1
ATOM 4012 C CA . GLY A 1 516 ? 7.637 -23.031 17.422 1 90.38 516 GLY A CA 1
ATOM 4013 C C . GLY A 1 516 ? 7.402 -23.969 16.25 1 90.38 516 GLY A C 1
ATOM 4014 O O . GLY A 1 516 ? 8.312 -24.703 15.844 1 90.38 516 GLY A O 1
ATOM 4015 N N . LYS A 1 517 ? 6.219 -23.969 15.68 1 90.5 517 LYS A N 1
ATOM 4016 C CA . LYS A 1 517 ? 5.871 -24.953 14.656 1 90.5 517 LYS A CA 1
ATOM 4017 C C . LYS A 1 517 ? 6.156 -24.422 13.258 1 90.5 517 LYS A C 1
ATOM 4019 O O . LYS A 1 517 ? 6.137 -25.172 12.281 1 90.5 517 LYS A O 1
ATOM 4024 N N . SER A 1 518 ? 6.344 -23.172 13.18 1 94.88 518 SER A N 1
ATOM 4025 C CA . SER A 1 518 ? 6.672 -22.516 11.922 1 94.88 518 SER A CA 1
ATOM 4026 C C . SER A 1 518 ? 7.496 -21.25 12.164 1 94.88 518 SER A C 1
ATOM 4028 O O . SER A 1 518 ? 8.039 -21.062 13.25 1 94.88 518 SER A O 1
ATOM 4030 N N . LYS A 1 519 ? 7.734 -20.531 11.148 1 96.19 519 LYS A N 1
ATOM 4031 C CA . LYS A 1 519 ? 8.375 -19.219 11.211 1 96.19 519 LYS A CA 1
ATOM 4032 C C . LYS A 1 519 ? 7.559 -18.172 10.461 1 96.19 519 LYS A C 1
ATOM 4034 O O . LYS A 1 519 ? 6.602 -18.5 9.758 1 96.19 519 LYS A O 1
ATOM 4039 N N . TYR A 1 520 ? 7.797 -16.953 10.727 1 94.56 520 TYR A N 1
ATOM 4040 C CA . TYR A 1 520 ? 7.117 -15.859 10.055 1 94.56 520 TYR A CA 1
ATOM 4041 C C . TYR A 1 520 ? 8.062 -14.68 9.836 1 94.56 520 TYR A C 1
ATOM 4043 O O . TYR A 1 520 ? 9.117 -14.602 10.469 1 94.56 520 TYR A O 1
ATOM 4051 N N . PHE A 1 521 ? 7.75 -13.859 8.891 1 93.88 521 PHE A N 1
ATOM 4052 C CA . PHE A 1 521 ? 8.477 -12.617 8.656 1 93.88 521 PHE A CA 1
ATOM 4053 C C . PHE A 1 521 ? 7.836 -11.461 9.406 1 93.88 521 PHE A C 1
ATOM 4055 O O . PHE A 1 521 ? 6.613 -11.289 9.367 1 93.88 521 PHE A O 1
ATOM 4062 N N . VAL A 1 522 ? 8.656 -10.703 10.125 1 91.62 522 VAL A N 1
ATOM 4063 C CA . VAL A 1 522 ? 8.18 -9.484 10.773 1 91.62 522 VAL A CA 1
ATOM 4064 C C . VAL A 1 522 ? 7.836 -8.438 9.719 1 91.62 522 VAL A C 1
ATOM 4066 O O . VAL A 1 522 ? 8.648 -8.141 8.844 1 91.62 522 VAL A O 1
ATOM 4069 N N . SER A 1 523 ? 6.637 -7.91 9.859 1 91.19 523 SER A N 1
ATOM 4070 C CA . SER A 1 523 ? 6.191 -6.91 8.891 1 91.19 523 SER A CA 1
ATOM 4071 C C . SER A 1 523 ? 7.008 -5.629 9.008 1 91.19 523 SER A C 1
ATOM 4073 O O . SER A 1 523 ? 7.254 -5.137 10.109 1 91.19 523 SER A O 1
ATOM 4075 N N . SER A 1 524 ? 7.418 -5.125 7.961 1 92.75 524 SER A N 1
ATOM 4076 C CA . SER A 1 524 ? 8.117 -3.846 7.844 1 92.75 524 SER A CA 1
ATOM 4077 C C . SER A 1 524 ? 7.289 -2.84 7.047 1 92.75 524 SER A C 1
ATOM 4079 O O . SER A 1 524 ? 6.152 -2.531 7.414 1 92.75 524 SER A O 1
ATOM 4081 N N . GLY A 1 525 ? 7.602 -2.312 5.957 1 94.06 525 GLY A N 1
ATOM 4082 C CA . GLY A 1 525 ? 7.09 -1.385 4.957 1 94.06 525 GLY A CA 1
ATOM 4083 C C . GLY A 1 525 ? 8.164 -0.886 4.004 1 94.06 525 GLY A C 1
ATOM 4084 O O . GLY A 1 525 ? 9.328 -1.258 4.125 1 94.06 525 GLY A O 1
ATOM 4085 N N . PRO A 1 526 ? 7.691 -0.155 3.051 1 96.38 526 PRO A N 1
ATOM 4086 C CA . PRO A 1 526 ? 8.719 0.428 2.184 1 96.38 526 PRO A CA 1
ATOM 4087 C C . PRO A 1 526 ? 9.695 1.321 2.943 1 96.38 526 PRO A C 1
ATOM 4089 O O . PRO A 1 526 ? 9.289 2.057 3.846 1 96.38 526 PRO A O 1
ATOM 4092 N N . LYS A 1 527 ? 10.914 1.152 2.678 1 96.69 527 LYS A N 1
ATOM 4093 C CA . LYS A 1 527 ? 11.945 1.856 3.438 1 96.69 527 LYS A CA 1
ATOM 4094 C C . LYS A 1 527 ? 12.586 2.963 2.604 1 96.69 527 LYS A C 1
ATOM 4096 O O . LYS A 1 527 ? 13.555 2.719 1.88 1 96.69 527 LYS A O 1
ATOM 4101 N N . LEU A 1 528 ? 12.148 4.168 2.846 1 97.75 528 LEU A N 1
ATOM 4102 C CA . LEU A 1 528 ? 12.648 5.324 2.107 1 97.75 528 LEU A CA 1
ATOM 4103 C C . LEU A 1 528 ? 13.664 6.102 2.938 1 97.75 528 LEU A C 1
ATOM 4105 O O . LEU A 1 528 ? 14.234 7.086 2.461 1 97.75 528 LEU A O 1
ATOM 4109 N N . VAL A 1 529 ? 13.93 5.637 4.156 1 97.5 529 VAL A N 1
ATOM 4110 C CA . VAL A 1 529 ? 14.828 6.391 5.027 1 97.5 529 VAL A CA 1
ATOM 4111 C C . VAL A 1 529 ? 15.797 5.438 5.727 1 97.5 529 VAL A C 1
ATOM 4113 O O . VAL A 1 529 ? 15.484 4.262 5.918 1 97.5 529 VAL A O 1
ATOM 4116 N N . SER A 1 530 ? 16.953 5.934 6.117 1 97.88 530 SER A N 1
ATOM 4117 C CA . SER A 1 530 ? 18.016 5.152 6.762 1 97.88 530 SER A CA 1
ATOM 4118 C C . SER A 1 530 ? 17.578 4.68 8.148 1 97.88 530 SER A C 1
ATOM 4120 O O . SER A 1 530 ? 16.859 5.387 8.852 1 97.88 530 SER A O 1
ATOM 4122 N N . THR A 1 531 ? 18.141 3.541 8.539 1 96.06 531 THR A N 1
ATOM 4123 C CA . THR A 1 531 ? 17.891 2.971 9.859 1 96.06 531 THR A CA 1
ATOM 4124 C C . THR A 1 531 ? 18.422 3.887 10.953 1 96.06 531 THR A C 1
ATOM 4126 O O . THR A 1 531 ? 18.016 3.791 12.109 1 96.06 531 THR A O 1
ATOM 4129 N N . LEU A 1 532 ? 19.25 4.84 10.57 1 97.88 532 LEU A N 1
ATOM 4130 C CA . LEU A 1 532 ? 19.812 5.754 11.555 1 97.88 532 LEU A CA 1
ATOM 4131 C C . LEU A 1 532 ? 18.781 6.801 11.984 1 97.88 532 LEU A C 1
ATOM 4133 O O . LEU A 1 532 ? 18.969 7.492 12.984 1 97.88 532 LEU A O 1
ATOM 4137 N N . LEU A 1 533 ? 17.766 6.969 11.172 1 97.75 533 LEU A N 1
ATOM 4138 C CA . LEU A 1 533 ? 16.625 7.754 11.625 1 97.75 533 LEU A CA 1
ATOM 4139 C C . LEU A 1 533 ? 15.734 6.934 12.555 1 97.75 533 LEU A C 1
ATOM 4141 O O . LEU A 1 533 ? 14.617 6.57 12.195 1 97.75 533 LEU A O 1
ATOM 4145 N N . ASP A 1 534 ? 16.188 6.625 13.719 1 96.38 534 ASP A N 1
ATOM 4146 C CA . ASP A 1 534 ? 15.461 5.828 14.695 1 96.38 534 ASP A CA 1
ATOM 4147 C C . ASP A 1 534 ? 14.844 6.719 15.773 1 96.38 534 ASP A C 1
ATOM 4149 O O . ASP A 1 534 ? 14.953 7.945 15.711 1 96.38 534 ASP A O 1
ATOM 4153 N N . TYR A 1 535 ? 14.109 6.148 16.688 1 95.88 535 TYR A N 1
ATOM 4154 C CA . TYR A 1 535 ? 13.352 6.883 17.688 1 95.88 535 TYR A CA 1
ATOM 4155 C C . TYR A 1 535 ? 14.273 7.711 18.578 1 95.88 535 TYR A C 1
ATOM 4157 O O . TYR A 1 535 ? 13.961 8.859 18.906 1 95.88 535 TYR A O 1
ATOM 4165 N N . ALA A 1 536 ? 15.438 7.152 18.984 1 95.62 536 ALA A N 1
ATOM 4166 C CA . ALA A 1 536 ? 16.375 7.867 19.844 1 95.62 536 ALA A CA 1
ATOM 4167 C C . ALA A 1 536 ? 16.859 9.156 19.188 1 95.62 536 ALA A C 1
ATOM 4169 O O . ALA A 1 536 ? 16.906 10.211 19.812 1 95.62 536 ALA A O 1
ATOM 4170 N N . TYR A 1 537 ? 17.156 9.078 17.922 1 97 537 TYR A N 1
ATOM 4171 C CA . TYR A 1 537 ? 17.641 10.25 17.188 1 97 537 TYR A CA 1
ATOM 4172 C C . TYR A 1 537 ? 16.531 11.289 17.047 1 97 537 TYR A C 1
ATOM 4174 O O . TYR A 1 537 ? 16.703 12.461 17.391 1 97 537 TYR A O 1
ATOM 4182 N N . ALA A 1 538 ? 15.383 10.859 16.516 1 96.75 538 ALA A N 1
ATOM 4183 C CA . ALA A 1 538 ? 14.312 11.781 16.141 1 96.75 538 ALA A CA 1
ATOM 4184 C C . ALA A 1 538 ? 13.672 12.406 17.375 1 96.75 538 ALA A C 1
ATOM 4186 O O . ALA A 1 538 ? 13.227 13.555 17.344 1 96.75 538 ALA A O 1
ATOM 4187 N N . HIS A 1 539 ? 13.625 11.688 18.484 1 96.81 539 HIS A N 1
ATOM 4188 C CA . HIS A 1 539 ? 12.945 12.109 19.688 1 96.81 539 HIS A CA 1
ATOM 4189 C C . HIS A 1 539 ? 13.852 12.977 20.562 1 96.81 539 HIS A C 1
ATOM 4191 O O . HIS A 1 539 ? 13.383 13.648 21.484 1 96.81 539 HIS A O 1
ATOM 4197 N N . GLU A 1 540 ? 15.102 13.07 20.266 1 96.81 540 GLU A N 1
ATOM 4198 C CA . GLU A 1 540 ? 16.078 13.758 21.109 1 96.81 540 GLU A CA 1
ATOM 4199 C C . GLU A 1 540 ? 15.703 15.219 21.312 1 96.81 540 GLU A C 1
ATOM 4201 O O . GLU A 1 540 ? 15.945 15.789 22.375 1 96.81 540 GLU A O 1
ATOM 4206 N N . ILE A 1 541 ? 15.117 15.852 20.328 1 97.06 541 ILE A N 1
ATOM 4207 C CA . ILE A 1 541 ? 14.75 17.266 20.422 1 97.06 541 ILE A CA 1
ATOM 4208 C C . ILE A 1 541 ? 13.656 17.438 21.469 1 97.06 541 ILE A C 1
ATOM 4210 O O . ILE A 1 541 ? 13.531 18.516 22.062 1 97.06 541 ILE A O 1
ATOM 4214 N N . CYS A 1 542 ? 12.797 16.453 21.672 1 97.25 542 CYS A N 1
ATOM 4215 C CA . CYS A 1 542 ? 11.758 16.5 22.688 1 97.25 542 CYS A CA 1
ATOM 4216 C C . CYS A 1 542 ? 12.367 16.484 24.094 1 97.25 542 CYS A C 1
ATOM 4218 O O . CYS A 1 542 ? 11.805 17.078 25.016 1 97.25 542 CYS A O 1
ATOM 4220 N N . GLU A 1 543 ? 13.453 15.852 24.203 1 96.06 543 GLU A N 1
ATOM 4221 C CA . GLU A 1 543 ? 14.141 15.742 25.5 1 96.06 543 GLU A CA 1
ATOM 4222 C C . GLU A 1 543 ? 15.016 16.953 25.766 1 96.06 543 GLU A C 1
ATOM 4224 O O . GLU A 1 543 ? 14.883 17.609 26.797 1 96.06 543 GLU A O 1
ATOM 4229 N N . LYS A 1 544 ? 15.836 17.312 24.812 1 97.06 544 LYS A N 1
ATOM 4230 C CA . LYS A 1 544 ? 16.844 18.344 25.016 1 97.06 544 LYS A CA 1
ATOM 4231 C C . LYS A 1 544 ? 16.297 19.734 24.672 1 97.06 544 LYS A C 1
ATOM 4233 O O . LYS A 1 544 ? 16.781 20.734 25.188 1 97.06 544 LYS A O 1
ATOM 4238 N N . GLY A 1 545 ? 15.328 19.797 23.844 1 96.81 545 GLY A N 1
ATOM 4239 C CA . GLY A 1 545 ? 14.781 21.078 23.391 1 96.81 545 GLY A CA 1
ATOM 4240 C C . GLY A 1 545 ? 13.789 21.672 24.375 1 96.81 545 GLY A C 1
ATOM 4241 O O . GLY A 1 545 ? 13.453 22.859 24.281 1 96.81 545 GLY A O 1
ATOM 4242 N N . PHE A 1 546 ? 13.406 20.922 25.375 1 97.75 546 PHE A N 1
ATOM 4243 C CA . PHE A 1 546 ? 12.406 21.375 26.328 1 97.75 546 PHE A CA 1
ATOM 4244 C C . PHE A 1 546 ? 12.82 21 27.75 1 97.75 546 PHE A C 1
ATOM 4246 O O . PHE A 1 546 ? 12.211 20.141 28.375 1 97.75 546 PHE A O 1
ATOM 4253 N N . PRO A 1 547 ? 13.742 21.719 28.312 1 97.12 547 PRO A N 1
ATOM 4254 C CA . PRO A 1 547 ? 14.125 21.469 29.703 1 97.12 547 PRO A CA 1
ATOM 4255 C C . PRO A 1 547 ? 12.961 21.625 30.672 1 97.12 547 PRO A C 1
ATOM 4257 O O . PRO A 1 547 ? 12.047 22.422 30.422 1 97.12 547 PRO A O 1
ATOM 4260 N N . ALA A 1 548 ? 13.055 20.906 31.75 1 97.75 548 ALA A N 1
ATOM 4261 C CA . ALA A 1 548 ? 11.984 20.906 32.75 1 97.75 548 ALA A CA 1
ATOM 4262 C C . ALA A 1 548 ? 11.758 22.312 33.281 1 97.75 548 ALA A C 1
ATOM 4264 O O . ALA A 1 548 ? 12.711 23.062 33.531 1 97.75 548 ALA A O 1
ATOM 4265 N N . GLY A 1 549 ? 10.484 22.703 33.406 1 96.75 549 GLY A N 1
ATOM 4266 C CA . GLY A 1 549 ? 10.102 23.969 34.031 1 96.75 549 GLY A CA 1
ATOM 4267 C C . GLY A 1 549 ? 9.672 23.797 35.469 1 96.75 549 GLY A C 1
ATOM 4268 O O . GLY A 1 549 ? 9.953 22.781 36.094 1 96.75 549 GLY A O 1
ATOM 4269 N N . LYS A 1 550 ? 9.133 24.859 35.969 1 96.69 550 LYS A N 1
ATOM 4270 C CA . LYS A 1 550 ? 8.617 24.844 37.344 1 96.69 550 LYS A CA 1
ATOM 4271 C C . LYS A 1 550 ? 7.273 24.125 37.406 1 96.69 550 LYS A C 1
ATOM 4273 O O . LYS A 1 550 ? 6.969 23.453 38.406 1 96.69 550 LYS A O 1
ATOM 4278 N N . PHE A 1 551 ? 6.477 24.266 36.344 1 96.5 551 PHE A N 1
ATOM 4279 C CA . PHE A 1 551 ? 5.09 23.828 36.406 1 96.5 551 PHE A CA 1
ATOM 4280 C C . PHE A 1 551 ? 4.859 22.656 35.469 1 96.5 551 PHE A C 1
ATOM 4282 O O . PHE A 1 551 ? 3.857 21.953 35.562 1 96.5 551 PHE A O 1
ATOM 4289 N N . PHE A 1 552 ? 5.742 22.469 34.5 1 97.19 552 PHE A N 1
ATOM 4290 C CA . PHE A 1 552 ? 5.535 21.453 33.469 1 97.19 552 PHE A CA 1
ATOM 4291 C C . PHE A 1 552 ? 6.848 20.75 33.125 1 97.19 552 PHE A C 1
ATOM 4293 O O . PHE A 1 552 ? 7.902 21.391 33.062 1 97.19 552 PHE A O 1
ATOM 4300 N N . THR A 1 553 ? 6.832 19.469 32.969 1 97.94 553 THR A N 1
ATOM 4301 C CA . THR A 1 553 ? 7.926 18.641 32.469 1 97.94 553 THR A CA 1
ATOM 4302 C C . THR A 1 553 ? 7.488 17.844 31.234 1 97.94 553 THR A C 1
ATOM 4304 O O . THR A 1 553 ? 6.461 17.156 31.266 1 97.94 553 THR A O 1
ATOM 4307 N N . MET A 1 554 ? 8.25 18.047 30.188 1 97.81 554 MET A N 1
ATOM 4308 C CA . MET A 1 554 ? 7.957 17.281 28.969 1 97.81 554 MET A CA 1
ATOM 4309 C C . MET A 1 554 ? 7.945 15.789 29.266 1 97.81 554 MET A C 1
ATOM 4311 O O . MET A 1 554 ? 8.867 15.266 29.891 1 97.81 554 MET A O 1
ATOM 4315 N N . PRO A 1 555 ? 6.863 15.102 28.938 1 96.25 555 PRO A N 1
ATOM 4316 C CA . PRO A 1 555 ? 6.855 13.656 29.172 1 96.25 555 PRO A CA 1
ATOM 4317 C C . PRO A 1 555 ? 7.93 12.922 28.375 1 96.25 555 PRO A C 1
ATOM 4319 O O . PRO A 1 555 ? 8.359 13.398 27.328 1 96.25 555 PRO A O 1
ATOM 4322 N N . ALA A 1 556 ? 8.305 11.695 28.891 1 95.19 556 ALA A N 1
ATOM 4323 C CA . ALA A 1 556 ? 9.344 10.898 28.234 1 95.19 556 ALA A CA 1
ATOM 4324 C C . ALA A 1 556 ? 8.906 10.484 26.828 1 95.19 556 ALA A C 1
ATOM 4326 O O . ALA A 1 556 ? 9.734 10.383 25.922 1 95.19 556 ALA A O 1
ATOM 4327 N N . ARG A 1 557 ? 7.641 10.195 26.672 1 96.69 557 ARG A N 1
ATOM 4328 C CA . ARG A 1 557 ? 6.965 9.961 25.391 1 96.69 557 ARG A CA 1
ATOM 4329 C C . ARG A 1 557 ? 5.648 10.727 25.328 1 96.69 557 ARG A C 1
ATOM 4331 O O . ARG A 1 557 ? 5.035 11.016 26.359 1 96.69 557 ARG A O 1
ATOM 4338 N N . PRO A 1 558 ? 5.285 11.086 24.156 1 97.38 558 PRO A N 1
ATOM 4339 C CA . PRO A 1 558 ? 4.035 11.844 24.062 1 97.38 558 PRO A CA 1
ATOM 4340 C C . PRO A 1 558 ? 2.848 11.102 24.672 1 97.38 558 PRO A C 1
ATOM 4342 O O . PRO A 1 558 ? 2.734 9.883 24.516 1 97.38 558 PRO A O 1
ATOM 4345 N N . ASP A 1 559 ? 2.02 11.82 25.359 1 97.19 559 ASP A N 1
ATOM 4346 C CA . ASP A 1 559 ? 0.785 11.258 25.891 1 97.19 559 ASP A CA 1
ATOM 4347 C C . ASP A 1 559 ? -0.282 11.148 24.812 1 97.19 559 ASP A C 1
ATOM 4349 O O . ASP A 1 559 ? -1.224 11.938 24.766 1 97.19 559 ASP A O 1
ATOM 4353 N N . ILE A 1 560 ? -0.243 10.07 24.031 1 98.25 560 ILE A N 1
ATOM 4354 C CA . ILE A 1 560 ? -1.084 9.945 22.844 1 98.25 560 ILE A CA 1
ATOM 4355 C C . ILE A 1 560 ? -2.51 9.594 23.25 1 98.25 560 ILE A C 1
ATOM 4357 O O . ILE A 1 560 ? -3.447 9.734 22.469 1 98.25 560 ILE A O 1
ATOM 4361 N N . ASP A 1 561 ? -2.795 9.211 24.484 1 97.25 561 ASP A N 1
ATOM 4362 C CA . ASP A 1 561 ? -4.129 8.875 24.969 1 97.25 561 ASP A CA 1
ATOM 4363 C C . ASP A 1 561 ? -5.02 10.117 25.016 1 97.25 561 ASP A C 1
ATOM 4365 O O . ASP A 1 561 ? -6.242 10.016 24.906 1 97.25 561 ASP A O 1
ATOM 4369 N N . GLU A 1 562 ? -4.371 11.305 25.203 1 96.5 562 GLU A N 1
ATOM 4370 C CA . GLU A 1 562 ? -5.148 12.539 25.219 1 96.5 562 GLU A CA 1
ATOM 4371 C C . GLU A 1 562 ? -5.973 12.695 23.953 1 96.5 562 GLU A C 1
ATOM 4373 O O . GLU A 1 562 ? -7.113 13.164 23.984 1 96.5 562 GLU A O 1
ATOM 4378 N N . VAL A 1 563 ? -5.414 12.312 22.875 1 98.12 563 VAL A N 1
ATOM 4379 C CA . VAL A 1 563 ? -6.074 12.438 21.578 1 98.12 563 VAL A CA 1
ATOM 4380 C C . VAL A 1 563 ? -6.906 11.188 21.297 1 98.12 563 VAL A C 1
ATOM 4382 O O . VAL A 1 563 ? -8.07 11.289 20.891 1 98.12 563 VAL A O 1
ATOM 4385 N N . ASN A 1 564 ? -6.301 10.008 21.562 1 98.19 564 ASN A N 1
ATOM 4386 C CA . ASN A 1 564 ? -6.863 8.758 21.078 1 98.19 564 ASN A CA 1
ATOM 4387 C C . ASN A 1 564 ? -8.125 8.375 21.844 1 98.19 564 ASN A C 1
ATOM 4389 O O . ASN A 1 564 ? -8.953 7.602 21.344 1 98.19 564 ASN A O 1
ATOM 4393 N N . LYS A 1 565 ? -8.328 8.906 23.078 1 97.62 565 LYS A N 1
ATOM 4394 C CA . LYS A 1 565 ? -9.547 8.641 23.828 1 97.62 565 LYS A CA 1
ATOM 4395 C C . LYS A 1 565 ? -10.766 9.266 23.141 1 97.62 565 LYS A C 1
ATOM 4397 O O . LYS A 1 565 ? -11.906 8.922 23.453 1 97.62 565 LYS A O 1
ATOM 4402 N N . LEU A 1 566 ? -10.5 10.156 22.172 1 98.25 566 LEU A N 1
ATOM 4403 C CA . LEU A 1 566 ? -11.586 10.844 21.469 1 98.25 566 LEU A CA 1
ATOM 4404 C C . LEU A 1 566 ? -12.062 10.031 20.281 1 98.25 566 LEU A C 1
ATOM 4406 O O . LEU A 1 566 ? -12.789 10.539 19.422 1 98.25 566 LEU A O 1
ATOM 4410 N N . GLY A 1 567 ? -11.648 8.828 20.172 1 96.75 567 GLY A N 1
ATOM 4411 C CA . GLY A 1 567 ? -12.203 7.949 19.141 1 96.75 567 GLY A CA 1
ATOM 4412 C C . GLY A 1 567 ? -11.156 7.41 18.188 1 96.75 567 GLY A C 1
ATOM 4413 O O . GLY A 1 567 ? -11.352 6.363 17.578 1 96.75 567 GLY A O 1
ATOM 4414 N N . ASN A 1 568 ? -9.977 8.086 18 1 97.12 568 ASN A N 1
ATOM 4415 C CA . ASN A 1 568 ? -8.898 7.668 17.109 1 97.12 568 ASN A CA 1
ATOM 4416 C C . ASN A 1 568 ? -9.438 7.195 15.758 1 97.12 568 ASN A C 1
ATOM 4418 O O . ASN A 1 568 ? -10.242 7.887 15.133 1 97.12 568 ASN A O 1
ATOM 4422 N N . PHE A 1 569 ? -9.055 5.984 15.211 1 96.75 569 PHE A N 1
ATOM 4423 C CA . PHE A 1 569 ? -9.438 5.496 13.891 1 96.75 569 PHE A CA 1
ATOM 4424 C C . PHE A 1 569 ? -10.93 5.199 13.828 1 96.75 569 PHE A C 1
ATOM 4426 O O . PHE A 1 569 ? -11.492 5.062 12.742 1 96.75 569 PHE A O 1
ATOM 4433 N N . GLU A 1 570 ? -11.617 5.156 14.953 1 95.19 570 GLU A N 1
ATOM 4434 C CA . GLU A 1 570 ? -13.016 4.727 15.008 1 95.19 570 GLU A CA 1
ATOM 4435 C C . GLU A 1 570 ? -13.953 5.922 15.125 1 95.19 570 GLU A C 1
ATOM 4437 O O . GLU A 1 570 ? -15.172 5.758 15.156 1 95.19 570 GLU A O 1
ATOM 4442 N N . LEU A 1 571 ? -13.406 7.121 15.148 1 97.75 571 LEU A N 1
ATOM 4443 C CA . LEU A 1 571 ? -14.227 8.32 15.312 1 97.75 571 LEU A CA 1
ATOM 4444 C C . LEU A 1 571 ? -15.273 8.414 14.211 1 97.75 571 LEU A C 1
ATOM 4446 O O . LEU A 1 571 ? -14.945 8.383 13.023 1 97.75 571 LEU A O 1
ATOM 4450 N N . SER A 1 572 ? -16.516 8.422 14.633 1 96.81 572 SER A N 1
ATOM 4451 C CA . SER A 1 572 ? -17.656 8.484 13.719 1 96.81 572 SER A CA 1
ATOM 4452 C C . SER A 1 572 ? -18.891 9.062 14.414 1 96.81 572 SER A C 1
ATOM 4454 O O . SER A 1 572 ? -19.375 8.5 15.391 1 96.81 572 SER A O 1
ATOM 4456 N N . VAL A 1 573 ? -19.375 10.188 13.984 1 98.12 573 VAL A N 1
ATOM 4457 C CA . VAL A 1 573 ? -20.609 10.805 14.477 1 98.12 573 VAL A CA 1
ATOM 4458 C C . VAL A 1 573 ? -21.359 11.438 13.312 1 98.12 573 VAL A C 1
ATOM 4460 O O . VAL A 1 573 ? -20.797 11.648 12.234 1 98.12 573 VAL A O 1
ATOM 4463 N N . ASP A 1 574 ? -22.656 11.688 13.492 1 98.25 574 ASP A N 1
ATOM 4464 C CA . ASP A 1 574 ? -23.484 12.273 12.438 1 98.25 574 ASP A CA 1
ATOM 4465 C C . ASP A 1 574 ? -22.984 13.672 12.078 1 98.25 574 ASP A C 1
ATOM 4467 O O . ASP A 1 574 ? -22.531 14.422 12.938 1 98.25 574 ASP A O 1
ATOM 4471 N N . ARG A 1 575 ? -23.078 14.031 10.82 1 98.81 575 ARG A N 1
ATOM 4472 C CA . ARG A 1 575 ? -22.734 15.312 10.211 1 98.81 575 ARG A CA 1
ATOM 4473 C C . ARG A 1 575 ? -21.25 15.617 10.414 1 98.81 575 ARG A C 1
ATOM 4475 O O . ARG A 1 575 ? -20.891 16.75 10.758 1 98.81 575 ARG A O 1
ATOM 4482 N N . LEU A 1 576 ? -20.453 14.562 10.398 1 98.88 576 LEU A N 1
ATOM 4483 C CA . LEU A 1 576 ? -19 14.648 10.344 1 98.88 576 LEU A CA 1
ATOM 4484 C C . LEU A 1 576 ? -18.453 13.922 9.109 1 98.88 576 LEU A C 1
ATOM 4486 O O . LEU A 1 576 ? -18.641 12.711 8.969 1 98.88 576 LEU A O 1
ATOM 4490 N N . ALA A 1 577 ? -17.844 14.656 8.227 1 98.81 577 ALA A N 1
ATOM 4491 C CA . ALA A 1 577 ? -17.281 14.102 6.996 1 98.81 577 ALA A CA 1
ATOM 4492 C C . ALA A 1 577 ? -15.766 13.922 7.125 1 98.81 577 ALA A C 1
ATOM 4494 O O . ALA A 1 577 ? -15.078 14.766 7.699 1 98.81 577 ALA A O 1
ATOM 4495 N N . PHE A 1 578 ? -15.289 12.852 6.684 1 98.62 578 PHE A N 1
ATOM 4496 C CA . PHE A 1 578 ? -13.859 12.633 6.492 1 98.62 578 PHE A CA 1
ATOM 4497 C C . PHE A 1 578 ? -13.508 12.586 5.012 1 98.62 578 PHE A C 1
ATOM 4499 O O . PHE A 1 578 ? -14.117 11.836 4.246 1 98.62 578 PHE A O 1
ATOM 4506 N N . VAL A 1 579 ? -12.578 13.43 4.566 1 98.44 579 VAL A N 1
ATOM 4507 C CA . VAL A 1 579 ? -12.102 13.508 3.191 1 98.44 579 VAL A CA 1
ATOM 4508 C C . VAL A 1 579 ? -10.578 13.359 3.168 1 98.44 579 VAL A C 1
ATOM 4510 O O . VAL A 1 579 ? -9.852 14.234 3.641 1 98.44 579 VAL A O 1
ATOM 4513 N N . ASP A 1 580 ? -10.078 12.266 2.648 1 97.88 580 ASP A N 1
ATOM 4514 C CA . ASP A 1 580 ? -8.648 11.984 2.662 1 97.88 580 ASP A CA 1
ATOM 4515 C C . ASP A 1 580 ? -8.125 11.703 1.253 1 97.88 580 ASP A C 1
ATOM 4517 O O . ASP A 1 580 ? -8.914 11.422 0.342 1 97.88 580 ASP A O 1
ATOM 4521 N N . GLY A 1 581 ? -6.844 11.898 1.026 1 97.44 581 GLY A N 1
ATOM 4522 C CA . GLY A 1 581 ? -6.199 11.586 -0.239 1 97.44 581 GLY A CA 1
ATOM 4523 C C . GLY A 1 581 ? -5.516 10.227 -0.241 1 97.44 581 GLY A C 1
ATOM 4524 O O . GLY A 1 581 ? -4.922 9.828 0.761 1 97.44 581 GLY A O 1
ATOM 4525 N N . GLN A 1 582 ? -5.566 9.578 -1.351 1 97.12 582 GLN A N 1
ATOM 4526 C CA . GLN A 1 582 ? -5.051 8.219 -1.489 1 97.12 582 GLN A CA 1
ATOM 4527 C C . GLN A 1 582 ? -3.562 8.156 -1.16 1 97.12 582 GLN A C 1
ATOM 4529 O O . GLN A 1 582 ? -3.104 7.215 -0.515 1 97.12 582 GLN A O 1
ATOM 4534 N N . TYR A 1 583 ? -2.83 9.148 -1.583 1 97.62 583 TYR A N 1
ATOM 4535 C CA . TYR A 1 583 ? -1.381 9.125 -1.421 1 97.62 583 TYR A CA 1
ATOM 4536 C C . TYR A 1 583 ? -0.917 10.203 -0.454 1 97.62 583 TYR A C 1
ATOM 4538 O O . TYR A 1 583 ? 0.209 10.695 -0.555 1 97.62 583 TYR A O 1
ATOM 4546 N N . ASP A 1 584 ? -1.823 10.672 0.43 1 97.31 584 ASP A N 1
ATOM 4547 C CA . ASP A 1 584 ? -1.473 11.578 1.52 1 97.31 584 ASP A CA 1
ATOM 4548 C C . ASP A 1 584 ? -0.503 10.922 2.494 1 97.31 584 ASP A C 1
ATOM 4550 O O . ASP A 1 584 ? -0.837 9.914 3.123 1 97.31 584 ASP A O 1
ATOM 4554 N N . PRO A 1 585 ? 0.7 11.492 2.666 1 97.19 585 PRO A N 1
ATOM 4555 C CA . PRO A 1 585 ? 1.644 10.891 3.615 1 97.19 585 PRO A CA 1
ATOM 4556 C C . PRO A 1 585 ? 1.067 10.773 5.023 1 97.19 585 PRO A C 1
ATOM 4558 O O . PRO A 1 585 ? 1.502 9.922 5.801 1 97.19 585 PRO A O 1
ATOM 4561 N N . TRP A 1 586 ? 0.056 11.547 5.34 1 97.75 586 TRP A N 1
ATOM 4562 C CA . TRP A 1 586 ? -0.537 11.531 6.672 1 97.75 586 TRP A CA 1
ATOM 4563 C C . TRP A 1 586 ? -1.721 10.578 6.734 1 97.75 586 TRP A C 1
ATOM 4565 O O . TRP A 1 586 ? -2.305 10.367 7.805 1 97.75 586 TRP A O 1
ATOM 4575 N N . ARG A 1 587 ? -2.094 9.875 5.66 1 97.75 587 ARG A N 1
ATOM 4576 C CA . ARG A 1 587 ? -3.23 8.961 5.605 1 97.75 587 ARG A CA 1
ATOM 4577 C C . ARG A 1 587 ? -3.117 7.883 6.672 1 97.75 587 ARG A C 1
ATOM 4579 O O . ARG A 1 587 ? -4.113 7.512 7.297 1 97.75 587 ARG A O 1
ATOM 4586 N N . PRO A 1 588 ? -1.922 7.387 7.02 1 97.81 588 PRO A N 1
ATOM 4587 C CA . PRO A 1 588 ? -1.821 6.328 8.023 1 97.81 588 PRO A CA 1
ATOM 4588 C C . PRO A 1 588 ? -2.291 6.785 9.406 1 97.81 588 PRO A C 1
ATOM 4590 O O . PRO A 1 588 ? -2.512 5.953 10.289 1 97.81 588 PRO A O 1
ATOM 4593 N N . ALA A 1 589 ? -2.432 8.07 9.633 1 98.12 589 ALA A N 1
ATOM 4594 C CA . ALA A 1 589 ? -2.906 8.57 10.914 1 98.12 589 ALA A CA 1
ATOM 4595 C C . ALA A 1 589 ? -4.367 9 10.836 1 98.12 589 ALA A C 1
ATOM 4597 O O . ALA A 1 589 ? -4.902 9.586 11.781 1 98.12 589 ALA A O 1
ATOM 4598 N N . THR A 1 590 ? -5.051 8.781 9.703 1 98.12 590 THR A N 1
ATOM 4599 C CA . THR A 1 590 ? -6.445 9.141 9.484 1 98.12 590 THR A CA 1
ATOM 4600 C C . THR A 1 590 ? -7.344 7.91 9.578 1 98.12 590 THR A C 1
ATOM 4602 O O . THR A 1 590 ? -6.852 6.785 9.688 1 98.12 590 THR A O 1
ATOM 4605 N N . VAL A 1 591 ? -8.609 8.141 9.453 1 97.62 591 VAL A N 1
ATOM 4606 C CA . VAL A 1 591 ? -9.594 7.066 9.539 1 97.62 591 VAL A CA 1
ATOM 4607 C C . VAL A 1 591 ? -9.492 6.168 8.305 1 97.62 591 VAL A C 1
ATOM 4609 O O . VAL A 1 591 ? -10.039 5.062 8.289 1 97.62 591 VAL A O 1
ATOM 4612 N N . HIS A 1 592 ? -8.789 6.562 7.273 1 97.62 592 HIS A N 1
ATOM 4613 C CA . HIS A 1 592 ? -8.57 5.766 6.07 1 97.62 592 HIS A CA 1
ATOM 4614 C C . HIS A 1 592 ? -7.234 5.039 6.129 1 97.62 592 HIS A C 1
ATOM 4616 O O . HIS A 1 592 ? -6.727 4.582 5.102 1 97.62 592 HIS A O 1
ATOM 4622 N N . SER A 1 593 ? -6.645 4.887 7.301 1 97.38 593 SER A N 1
ATOM 4623 C CA . SER A 1 593 ? -5.363 4.211 7.453 1 97.38 593 SER A CA 1
ATOM 4624 C C . SER A 1 593 ? -5.434 2.771 6.953 1 97.38 593 SER A C 1
ATOM 4626 O O . SER A 1 593 ? -6.27 1.99 7.414 1 97.38 593 SER A O 1
ATOM 4628 N N . GLU A 1 594 ? -4.57 2.447 6.039 1 94.88 594 GLU A N 1
ATOM 4629 C CA . GLU A 1 594 ? -4.453 1.062 5.594 1 94.88 594 GLU A CA 1
ATOM 4630 C C . GLU A 1 594 ? -3.809 0.189 6.664 1 94.88 594 GLU A C 1
ATOM 4632 O O . GLU A 1 594 ? -4.184 -0.973 6.836 1 94.88 594 GLU A O 1
ATOM 4637 N N . GLU A 1 595 ? -2.91 0.742 7.402 1 95.31 595 GLU A N 1
ATOM 4638 C CA . GLU A 1 595 ? -2.055 0.024 8.344 1 95.31 595 GLU A CA 1
ATOM 4639 C C . GLU A 1 595 ? -2.801 -0.301 9.633 1 95.31 595 GLU A C 1
ATOM 4641 O O . GLU A 1 595 ? -2.588 -1.357 10.227 1 95.31 595 GLU A O 1
ATOM 4646 N N . PHE A 1 596 ? -3.754 0.662 10.008 1 96.06 596 PHE A N 1
ATOM 4647 C CA . PHE A 1 596 ? -4.254 0.516 11.367 1 96.06 596 PHE A CA 1
ATOM 4648 C C . PHE A 1 596 ? -5.781 0.507 11.383 1 96.06 596 PHE A C 1
ATOM 4650 O O . PHE A 1 596 ? -6.391 0.168 12.398 1 96.06 596 PHE A O 1
ATOM 4657 N N . ALA A 1 597 ? -6.398 0.864 10.219 1 95.12 597 ALA A N 1
ATOM 4658 C CA . ALA A 1 597 ? -7.855 0.961 10.156 1 95.12 597 ALA A CA 1
ATOM 4659 C C . ALA A 1 597 ? -8.398 0.231 8.938 1 95.12 597 ALA A C 1
ATOM 4661 O O . ALA A 1 597 ? -9.414 0.64 8.359 1 95.12 597 ALA A O 1
ATOM 4662 N N . TYR A 1 598 ? -7.707 -0.769 8.406 1 92.38 598 TYR A N 1
ATOM 4663 C CA . TYR A 1 598 ? -8.102 -1.649 7.312 1 92.38 598 TYR A CA 1
ATOM 4664 C C . TYR A 1 598 ? -8.32 -0.859 6.031 1 92.38 598 TYR A C 1
ATOM 4666 O O . TYR A 1 598 ? -9.039 -1.306 5.133 1 92.38 598 TYR A O 1
ATOM 4674 N N . GLY A 1 599 ? -7.871 0.42 5.941 1 86.12 599 GLY A N 1
ATOM 4675 C CA . GLY A 1 599 ? -8.094 1.258 4.773 1 86.12 599 GLY A CA 1
ATOM 4676 C C . GLY A 1 599 ? -9.445 1.946 4.773 1 86.12 599 GLY A C 1
ATOM 4677 O O . GLY A 1 599 ? -9.812 2.609 3.803 1 86.12 599 GLY A O 1
ATOM 4678 N N . GLY A 1 600 ? -10.203 1.853 5.852 1 83.5 600 GLY A N 1
ATOM 4679 C CA . GLY A 1 600 ? -11.523 2.451 5.973 1 83.5 600 GLY A CA 1
ATOM 4680 C C . GLY A 1 600 ? -12.648 1.448 5.82 1 83.5 600 GLY A C 1
ATOM 4681 O O . GLY A 1 600 ? -13.266 1.356 4.758 1 83.5 600 GLY A O 1
ATOM 4682 N N . ASN A 1 601 ? -13.078 0.813 6.836 1 88 601 ASN A N 1
ATOM 4683 C CA . ASN A 1 601 ? -14.07 -0.26 6.82 1 88 601 ASN A CA 1
ATOM 4684 C C . ASN A 1 601 ? -15.43 0.228 7.289 1 88 601 ASN A C 1
ATOM 4686 O O . ASN A 1 601 ? -16.047 -0.382 8.172 1 88 601 ASN A O 1
ATOM 4690 N N . ARG A 1 602 ? -15.93 1.336 6.621 1 94.31 602 ARG A N 1
ATOM 4691 C CA . ARG A 1 602 ? -17.25 1.86 6.965 1 94.31 602 ARG A CA 1
ATOM 4692 C C . ARG A 1 602 ? -17.953 2.42 5.73 1 94.31 602 ARG A C 1
ATOM 4694 O O . ARG A 1 602 ? -17.297 2.758 4.738 1 94.31 602 ARG A O 1
ATOM 4701 N N . PRO A 1 603 ? -19.297 2.547 5.77 1 94.62 603 PRO A N 1
ATOM 4702 C CA . PRO A 1 603 ? -20.031 3.051 4.605 1 94.62 603 PRO A CA 1
ATOM 4703 C C . PRO A 1 603 ? -19.859 4.555 4.406 1 94.62 603 PRO A C 1
ATOM 4705 O O . PRO A 1 603 ? -19.562 5.277 5.359 1 94.62 603 PRO A O 1
ATOM 4708 N N . ASP A 1 604 ? -19.922 4.941 3.215 1 94.88 604 ASP A N 1
ATOM 4709 C CA . ASP A 1 604 ? -20.016 6.344 2.812 1 94.88 604 ASP A CA 1
ATOM 4710 C C . ASP A 1 604 ? -21.469 6.793 2.684 1 94.88 604 ASP A C 1
ATOM 4712 O O . ASP A 1 604 ? -22.172 6.371 1.766 1 94.88 604 ASP A O 1
ATOM 4716 N N . THR A 1 605 ? -21.953 7.664 3.6 1 95.25 605 THR A N 1
ATOM 4717 C CA . THR A 1 605 ? -23.328 8.109 3.619 1 95.25 605 THR A CA 1
ATOM 4718 C C . THR A 1 605 ? -23.422 9.633 3.686 1 95.25 605 THR A C 1
ATOM 4720 O O . THR A 1 605 ? -22.422 10.297 3.949 1 95.25 605 THR A O 1
ATOM 4723 N N . ILE A 1 606 ? -24.594 10.18 3.504 1 95.94 606 ILE A N 1
ATOM 4724 C CA . ILE A 1 606 ? -24.828 11.617 3.6 1 95.94 606 ILE A CA 1
ATOM 4725 C C . ILE A 1 606 ? -24.625 12.078 5.039 1 95.94 606 ILE A C 1
ATOM 4727 O O . ILE A 1 606 ? -24.094 13.164 5.285 1 95.94 606 ILE A O 1
ATOM 4731 N N . GLN A 1 607 ? -25 11.289 6.023 1 97.31 607 GLN A N 1
ATOM 4732 C CA . GLN A 1 607 ? -24.906 11.664 7.434 1 97.31 607 GLN A CA 1
ATOM 4733 C C . GLN A 1 607 ? -23.469 11.539 7.938 1 97.31 607 GLN A C 1
ATOM 4735 O O . GLN A 1 607 ? -23.062 12.258 8.852 1 97.31 607 GLN A O 1
ATOM 4740 N N . ARG A 1 608 ? -22.75 10.594 7.379 1 97.88 608 ARG A N 1
ATOM 4741 C CA . ARG A 1 608 ? -21.344 10.359 7.742 1 97.88 608 ARG A CA 1
ATOM 4742 C C . ARG A 1 608 ? -20.5 10.125 6.5 1 97.88 608 ARG A C 1
ATOM 4744 O O . ARG A 1 608 ? -20.016 9.008 6.273 1 97.88 608 ARG A O 1
ATOM 4751 N N . PRO A 1 609 ? -20.312 11.219 5.711 1 97.94 609 PRO A N 1
ATOM 4752 C CA . PRO A 1 609 ? -19.531 11.055 4.477 1 97.94 609 PRO A CA 1
ATOM 4753 C C . PRO A 1 609 ? -18.125 10.531 4.719 1 97.94 609 PRO A C 1
ATOM 4755 O O . PRO A 1 609 ? -17.469 10.922 5.688 1 97.94 609 PRO A O 1
ATOM 4758 N N . PHE A 1 610 ? -17.672 9.625 4.004 1 97.62 610 PHE A N 1
ATOM 4759 C CA . PHE A 1 610 ? -16.406 8.898 4.078 1 97.62 610 PHE A CA 1
ATOM 4760 C C . PHE A 1 610 ? -15.758 8.812 2.705 1 97.62 610 PHE A C 1
ATOM 4762 O O . PHE A 1 610 ? -15.969 7.84 1.976 1 97.62 610 PHE A O 1
ATOM 4769 N N . LYS A 1 611 ? -14.867 9.859 2.373 1 97.69 611 LYS A N 1
ATOM 4770 C CA . LYS A 1 611 ? -14.398 10.078 1.007 1 97.69 611 LYS A CA 1
ATOM 4771 C C . LYS A 1 611 ? -12.891 9.875 0.902 1 97.69 611 LYS A C 1
ATOM 4773 O O . LYS A 1 611 ? -12.133 10.422 1.707 1 97.69 611 LYS A O 1
ATOM 4778 N N . LEU A 1 612 ? -12.438 9.07 -0.009 1 97.06 612 LEU A N 1
ATOM 4779 C CA . LEU A 1 612 ? -11.031 8.922 -0.372 1 97.06 612 LEU A CA 1
ATOM 4780 C C . LEU A 1 612 ? -10.797 9.359 -1.812 1 97.06 612 LEU A C 1
ATOM 4782 O O . LEU A 1 612 ? -11.305 8.742 -2.748 1 97.06 612 LEU A O 1
ATOM 4786 N N . ILE A 1 613 ? -10.055 10.414 -2.045 1 97.12 613 ILE A N 1
ATOM 4787 C CA . ILE A 1 613 ? -9.828 10.984 -3.367 1 97.12 613 ILE A CA 1
ATOM 4788 C C . ILE A 1 613 ? -8.711 10.219 -4.074 1 97.12 613 ILE A C 1
ATOM 4790 O O . ILE A 1 613 ? -7.582 10.156 -3.576 1 97.12 613 ILE A O 1
ATOM 4794 N N . PRO A 1 614 ? -8.984 9.617 -5.215 1 95.12 614 PRO A N 1
ATOM 4795 C CA . PRO A 1 614 ? -7.93 8.906 -5.938 1 95.12 614 PRO A CA 1
ATOM 4796 C C . PRO A 1 614 ? -6.836 9.844 -6.449 1 95.12 614 PRO A C 1
ATOM 4798 O O . PRO A 1 614 ? -7.125 10.961 -6.875 1 95.12 614 PRO A O 1
ATOM 4801 N N . ASP A 1 615 ? -5.625 9.391 -6.414 1 92.81 615 ASP A N 1
ATOM 4802 C CA . ASP A 1 615 ? -4.473 10.109 -6.949 1 92.81 615 ASP A CA 1
ATOM 4803 C C . ASP A 1 615 ? -4.41 11.531 -6.398 1 92.81 615 ASP A C 1
ATOM 4805 O O . ASP A 1 615 ? -4.324 12.5 -7.164 1 92.81 615 ASP A O 1
ATOM 4809 N N . CYS A 1 616 ? -4.578 11.609 -5.133 1 95.75 616 CYS A N 1
ATOM 4810 C CA . CYS A 1 616 ? -4.527 12.898 -4.457 1 95.75 616 CYS A CA 1
ATOM 4811 C C . CYS A 1 616 ? -3.664 12.82 -3.203 1 95.75 616 CYS A C 1
ATOM 4813 O O . CYS A 1 616 ? -3.357 11.734 -2.721 1 95.75 616 CYS A O 1
ATOM 4815 N N . TRP A 1 617 ? -3.258 13.961 -2.752 1 95.56 617 TRP A N 1
ATOM 4816 C CA . TRP A 1 617 ? -2.297 14.094 -1.662 1 95.56 617 TRP A CA 1
ATOM 4817 C C . TRP A 1 617 ? -2.918 14.82 -0.471 1 95.56 617 TRP A C 1
ATOM 4819 O O . TRP A 1 617 ? -4.059 14.539 -0.096 1 95.56 617 TRP A O 1
ATOM 4829 N N . HIS A 1 618 ? -2.184 15.68 0.157 1 93.56 618 HIS A N 1
ATOM 4830 C CA . HIS A 1 618 ? -2.553 16.281 1.436 1 93.56 618 HIS A CA 1
ATOM 4831 C C . HIS A 1 618 ? -3.605 17.359 1.252 1 93.56 618 HIS A C 1
ATOM 4833 O O . HIS A 1 618 ? -3.367 18.359 0.557 1 93.56 618 HIS A O 1
ATOM 4839 N N . HIS A 1 619 ? -4.84 17.125 1.774 1 87.75 619 HIS A N 1
ATOM 4840 C CA . HIS A 1 619 ? -6.023 17.984 1.812 1 87.75 619 HIS A CA 1
ATOM 4841 C C . HIS A 1 619 ? -6.301 18.609 0.447 1 87.75 619 HIS A C 1
ATOM 4843 O O . HIS A 1 619 ? -6.398 19.828 0.323 1 87.75 619 HIS A O 1
ATOM 4849 N N . CYS A 1 620 ? -6.539 17.75 -0.483 1 91.94 620 CYS A N 1
ATOM 4850 C CA . CYS A 1 620 ? -6.734 18.094 -1.885 1 91.94 620 CYS A CA 1
ATOM 4851 C C . CYS A 1 620 ? -8.039 18.859 -2.076 1 91.94 620 CYS A C 1
ATOM 4853 O O . CYS A 1 620 ? -8.18 19.625 -3.033 1 91.94 620 CYS A O 1
ATOM 4855 N N . ASP A 1 621 ? -8.945 18.766 -1.203 1 95.12 621 ASP A N 1
ATOM 4856 C CA . ASP A 1 621 ? -10.281 19.328 -1.395 1 95.12 621 ASP A CA 1
ATOM 4857 C C . ASP A 1 621 ? -10.336 20.781 -0.92 1 95.12 621 ASP A C 1
ATOM 4859 O O . ASP A 1 621 ? -11.305 21.484 -1.2 1 95.12 621 ASP A O 1
ATOM 4863 N N . GLU A 1 622 ? -9.297 21.25 -0.249 1 93.88 622 GLU A N 1
ATOM 4864 C CA . GLU A 1 622 ? -9.328 22.594 0.331 1 93.88 622 GLU A CA 1
ATOM 4865 C C . GLU A 1 622 ? -9.133 23.656 -0.738 1 93.88 622 GLU A C 1
ATOM 4867 O O . GLU A 1 622 ? -9.695 24.75 -0.647 1 93.88 622 GLU A O 1
ATOM 4872 N N . ASN A 1 623 ? -8.375 23.312 -1.733 1 89.62 623 ASN A N 1
ATOM 4873 C CA . ASN A 1 623 ? -8.062 24.281 -2.779 1 89.62 623 ASN A CA 1
ATOM 4874 C C . ASN A 1 623 ? -9.227 24.453 -3.752 1 89.62 623 ASN A C 1
ATOM 4876 O O . ASN A 1 623 ? -10.109 23.594 -3.83 1 89.62 623 ASN A O 1
ATOM 4880 N N . GLY A 1 624 ? -9.195 25.562 -4.344 1 89.31 624 GLY A N 1
ATOM 4881 C CA . GLY A 1 624 ? -10.125 25.875 -5.418 1 89.31 624 GLY A CA 1
ATOM 4882 C C . GLY A 1 624 ? -9.594 26.938 -6.363 1 89.31 624 GLY A C 1
ATOM 4883 O O . GLY A 1 624 ? -8.625 27.641 -6.043 1 89.31 624 GLY A O 1
ATOM 4884 N N . VAL A 1 625 ? -10.227 26.922 -7.492 1 88.31 625 VAL A N 1
ATOM 4885 C CA . VAL A 1 625 ? -9.891 27.938 -8.484 1 88.31 625 VAL A CA 1
ATOM 4886 C C . VAL A 1 625 ? -11.156 28.641 -8.953 1 88.31 625 VAL A C 1
ATOM 4888 O O . VAL A 1 625 ? -12.258 28.109 -8.805 1 88.31 625 VAL A O 1
ATOM 4891 N N . LYS A 1 626 ? -10.953 29.828 -9.414 1 84.56 626 LYS A N 1
ATOM 4892 C CA . LYS A 1 626 ? -12.102 30.641 -9.82 1 84.56 626 LYS A CA 1
ATOM 4893 C C . LYS A 1 626 ? -12.914 29.922 -10.898 1 84.56 626 LYS A C 1
ATOM 4895 O O . LYS A 1 626 ? -14.141 29.906 -10.852 1 84.56 626 LYS A O 1
ATOM 4900 N N . ASP A 1 627 ? -12.172 29.312 -11.828 1 86.75 627 ASP A N 1
ATOM 4901 C CA . ASP A 1 627 ? -12.805 28.516 -12.883 1 86.75 627 ASP A CA 1
ATOM 4902 C C . ASP A 1 627 ? -12.852 27.047 -12.516 1 86.75 627 ASP A C 1
ATOM 4904 O O . ASP A 1 627 ? -11.898 26.297 -12.758 1 86.75 627 ASP A O 1
ATOM 4908 N N . ASP A 1 628 ? -13.977 26.625 -12.086 1 84.31 628 ASP A N 1
ATOM 4909 C CA . ASP A 1 628 ? -14.141 25.281 -11.562 1 84.31 628 ASP A CA 1
ATOM 4910 C C . ASP A 1 628 ? -13.859 24.234 -12.641 1 84.31 628 ASP A C 1
ATOM 4912 O O . ASP A 1 628 ? -13.578 23.078 -12.328 1 84.31 628 ASP A O 1
ATOM 4916 N N . THR A 1 629 ? -13.992 24.547 -13.859 1 85.94 629 THR A N 1
ATOM 4917 C CA . THR A 1 629 ? -13.773 23.609 -14.938 1 85.94 629 THR A CA 1
ATOM 4918 C C . THR A 1 629 ? -12.297 23.203 -15.016 1 85.94 629 THR A C 1
ATOM 4920 O O . THR A 1 629 ? -11.953 22.203 -15.641 1 85.94 629 THR A O 1
ATOM 4923 N N . LYS A 1 630 ? -11.492 23.969 -14.336 1 87.5 630 LYS A N 1
ATOM 4924 C CA . LYS A 1 630 ? -10.062 23.688 -14.32 1 87.5 630 LYS A CA 1
ATOM 4925 C C . LYS A 1 630 ? -9.695 22.766 -13.164 1 87.5 630 LYS A C 1
ATOM 4927 O O . LYS A 1 630 ? -8.555 22.312 -13.062 1 87.5 630 LYS A O 1
ATOM 4932 N N . THR A 1 631 ? -10.648 22.578 -12.336 1 90.94 631 THR A N 1
ATOM 4933 C CA . THR A 1 631 ? -10.453 21.594 -11.258 1 90.94 631 THR A CA 1
ATOM 4934 C C . THR A 1 631 ? -10.57 20.172 -11.797 1 90.94 631 THR A C 1
ATOM 4936 O O . THR A 1 631 ? -11.531 19.844 -12.5 1 90.94 631 THR A O 1
ATOM 4939 N N . PRO A 1 632 ? -9.555 19.297 -11.531 1 92.12 632 PRO A N 1
ATOM 4940 C CA . PRO A 1 632 ? -9.672 17.922 -12.008 1 92.12 632 PRO A CA 1
ATOM 4941 C C . PRO A 1 632 ? -10.969 17.25 -11.547 1 92.12 632 PRO A C 1
ATOM 4943 O O . PRO A 1 632 ? -11.438 17.5 -10.43 1 92.12 632 PRO A O 1
ATOM 4946 N N . GLN A 1 633 ? -11.477 16.344 -12.359 1 92.56 633 GLN A N 1
ATOM 4947 C CA . GLN A 1 633 ? -12.773 15.711 -12.133 1 92.56 633 GLN A CA 1
ATOM 4948 C C . GLN A 1 633 ? -12.828 15.047 -10.758 1 92.56 633 GLN A C 1
ATOM 4950 O O . GLN A 1 633 ? -13.844 15.133 -10.062 1 92.56 633 GLN A O 1
ATOM 4955 N N . ARG A 1 634 ? -11.758 14.359 -10.352 1 92.62 634 ARG A N 1
ATOM 4956 C CA . ARG A 1 634 ? -11.734 13.633 -9.086 1 92.62 634 ARG A CA 1
ATOM 4957 C C . ARG A 1 634 ? -11.914 14.578 -7.906 1 92.62 634 ARG A C 1
ATOM 4959 O O . ARG A 1 634 ? -12.523 14.211 -6.898 1 92.62 634 ARG A O 1
ATOM 4966 N N . VAL A 1 635 ? -11.453 15.828 -7.977 1 95.62 635 VAL A N 1
ATOM 4967 C CA . VAL A 1 635 ? -11.586 16.812 -6.914 1 95.62 635 VAL A CA 1
ATOM 4968 C C . VAL A 1 635 ? -12.922 17.547 -7.047 1 95.62 635 VAL A C 1
ATOM 4970 O O . VAL A 1 635 ? -13.586 17.828 -6.043 1 95.62 635 VAL A O 1
ATOM 4973 N N . ARG A 1 636 ? -13.305 17.844 -8.281 1 95.12 636 ARG A N 1
ATOM 4974 C CA . ARG A 1 636 ? -14.586 18.484 -8.523 1 95.12 636 ARG A CA 1
ATOM 4975 C C . ARG A 1 636 ? -15.742 17.656 -7.969 1 95.12 636 ARG A C 1
ATOM 4977 O O . ARG A 1 636 ? -16.688 18.188 -7.395 1 95.12 636 ARG A O 1
ATOM 4984 N N . LEU A 1 637 ? -15.633 16.391 -8.203 1 95 637 LEU A N 1
ATOM 4985 C CA . LEU A 1 637 ? -16.656 15.484 -7.688 1 95 637 LEU A CA 1
ATOM 4986 C C . LEU A 1 637 ? -16.75 15.578 -6.168 1 95 637 LEU A C 1
ATOM 4988 O O . LEU A 1 637 ? -17.844 15.523 -5.602 1 95 637 LEU A O 1
ATOM 4992 N N . ILE A 1 638 ? -15.648 15.672 -5.512 1 96.94 638 ILE A N 1
ATOM 4993 C CA . ILE A 1 638 ? -15.625 15.789 -4.055 1 96.94 638 ILE A CA 1
ATOM 4994 C C . ILE A 1 638 ? -16.266 17.109 -3.633 1 96.94 638 ILE A C 1
ATOM 4996 O O . ILE A 1 638 ? -17.031 17.156 -2.674 1 96.94 638 ILE A O 1
ATOM 5000 N N . HIS A 1 639 ? -15.93 18.234 -4.312 1 97 639 HIS A N 1
ATOM 5001 C CA . HIS A 1 639 ? -16.578 19.516 -4.039 1 97 639 HIS A CA 1
ATOM 5002 C C . HIS A 1 639 ? -18.094 19.422 -4.164 1 97 639 HIS A C 1
ATOM 5004 O O . HIS A 1 639 ? -18.828 19.906 -3.305 1 97 639 HIS A O 1
ATOM 5010 N N . GLU A 1 640 ? -18.531 18.75 -5.242 1 96.88 640 GLU A N 1
ATOM 5011 C CA . GLU A 1 640 ? -19.953 18.562 -5.461 1 96.88 640 GLU A CA 1
ATOM 5012 C C . GLU A 1 640 ? -20.594 17.75 -4.332 1 96.88 640 GLU A C 1
ATOM 5014 O O . GLU A 1 640 ? -21.688 18.078 -3.871 1 96.88 640 GLU A O 1
ATOM 5019 N N . GLN A 1 641 ? -19.906 16.766 -3.934 1 97.25 641 GLN A N 1
ATOM 5020 C CA . GLN A 1 641 ? -20.406 15.93 -2.854 1 97.25 641 GLN A CA 1
ATOM 5021 C C . GLN A 1 641 ? -20.422 16.688 -1.527 1 97.25 641 GLN A C 1
ATOM 5023 O O . GLN A 1 641 ? -21.344 16.516 -0.717 1 97.25 641 GLN A O 1
ATOM 5028 N N . GLN A 1 642 ? -19.422 17.453 -1.272 1 98.31 642 GLN A N 1
ATOM 5029 C CA . GLN A 1 642 ? -19.391 18.297 -0.085 1 98.31 642 GLN A CA 1
ATOM 5030 C C . GLN A 1 642 ? -20.594 19.25 -0.059 1 98.31 642 GLN A C 1
ATOM 5032 O O . GLN A 1 642 ? -21.219 19.438 0.987 1 98.31 642 GLN A O 1
ATOM 5037 N N . LEU A 1 643 ? -20.953 19.859 -1.209 1 98.25 643 LEU A N 1
ATOM 5038 C CA . LEU A 1 643 ? -22.125 20.719 -1.298 1 98.25 643 LEU A CA 1
ATOM 5039 C C . LEU A 1 643 ? -23.391 19.922 -0.998 1 98.25 643 LEU A C 1
ATOM 5041 O O . LEU A 1 643 ? -24.281 20.406 -0.276 1 98.25 643 LEU A O 1
ATOM 5045 N N . GLU A 1 644 ? -23.406 18.719 -1.534 1 97.69 644 GLU A N 1
ATOM 5046 C CA . GLU A 1 644 ? -24.578 17.875 -1.377 1 97.69 644 GLU A CA 1
ATOM 5047 C C . GLU A 1 644 ? -24.828 17.547 0.091 1 97.69 644 GLU A C 1
ATOM 5049 O O . GLU A 1 644 ? -25.922 17.781 0.608 1 97.69 644 GLU A O 1
ATOM 5054 N N . PHE A 1 645 ? -23.844 17.047 0.81 1 98.06 645 PHE A N 1
ATOM 5055 C CA . PHE A 1 645 ? -24.109 16.609 2.174 1 98.06 645 PHE A CA 1
ATOM 5056 C C . PHE A 1 645 ? -24.234 17.797 3.115 1 98.06 645 PHE A C 1
ATOM 5058 O O . PHE A 1 645 ? -24.984 17.75 4.09 1 98.06 645 PHE A O 1
ATOM 5065 N N . VAL A 1 646 ? -23.531 18.906 2.861 1 98.69 646 VAL A N 1
ATOM 5066 C CA . VAL A 1 646 ? -23.672 20.094 3.707 1 98.69 646 VAL A CA 1
ATOM 5067 C C . VAL A 1 646 ? -25.078 20.656 3.58 1 98.69 646 VAL A C 1
ATOM 5069 O O . VAL A 1 646 ? -25.703 21.016 4.582 1 98.69 646 VAL A O 1
ATOM 5072 N N . LYS A 1 647 ? -25.609 20.75 2.352 1 98.25 647 LYS A N 1
ATOM 5073 C CA . LYS A 1 647 ? -26.969 21.234 2.148 1 98.25 647 LYS A CA 1
ATOM 5074 C C . LYS A 1 647 ? -27.984 20.328 2.855 1 98.25 647 LYS A C 1
ATOM 5076 O O . LYS A 1 647 ? -28.953 20.812 3.424 1 98.25 647 LYS A O 1
ATOM 5081 N N . ALA A 1 648 ? -27.672 19.062 2.787 1 98.06 648 ALA A N 1
ATOM 5082 C CA . ALA A 1 648 ? -28.531 18.125 3.494 1 98.06 648 ALA A CA 1
ATOM 5083 C C . ALA A 1 648 ? -28.469 18.344 5 1 98.06 648 ALA A C 1
ATOM 5085 O O . ALA A 1 648 ? -29.5 18.312 5.684 1 98.06 648 ALA A O 1
ATOM 5086 N N . TRP A 1 649 ? -27.312 18.578 5.555 1 98.62 649 TRP A N 1
ATOM 5087 C CA . TRP A 1 649 ? -27.125 18.812 6.984 1 98.62 649 TRP A CA 1
ATOM 5088 C C . TRP A 1 649 ? -27.859 20.078 7.418 1 98.62 649 TRP A C 1
ATOM 5090 O O . TRP A 1 649 ? -28.469 20.125 8.5 1 98.62 649 TRP A O 1
ATOM 5100 N N . LEU A 1 650 ? -27.781 21.109 6.57 1 97.88 650 LEU A N 1
ATOM 5101 C CA . LEU A 1 650 ? -28.312 22.422 6.926 1 97.88 650 LEU A CA 1
ATOM 5102 C C . LEU A 1 650 ? -29.844 22.359 7.02 1 97.88 650 LEU A C 1
ATOM 5104 O O . LEU A 1 650 ? -30.453 23.25 7.613 1 97.88 650 LEU A O 1
ATOM 5108 N N . LYS A 1 651 ? -30.5 21.328 6.48 1 96.12 651 LYS A N 1
ATOM 5109 C CA . LYS A 1 651 ? -31.938 21.156 6.555 1 96.12 651 LYS A CA 1
ATOM 5110 C C . LYS A 1 651 ? -32.344 20.453 7.852 1 96.12 651 LYS A C 1
ATOM 5112 O O . LYS A 1 651 ? -33.531 20.406 8.203 1 96.12 651 LYS A O 1
ATOM 5117 N N . GLN A 1 652 ? -31.375 20.016 8.523 1 95.44 652 GLN A N 1
ATOM 5118 C CA . GLN A 1 652 ? -31.641 19.312 9.773 1 95.44 652 GLN A CA 1
ATOM 5119 C C . GLN A 1 652 ? -31.594 20.281 10.961 1 95.44 652 GLN A C 1
ATOM 5121 O O . GLN A 1 652 ? -31.016 21.359 10.875 1 95.44 652 GLN A O 1
ATOM 5126 N N . ASP A 1 653 ? -32.281 19.766 12.125 1 88.06 653 ASP A N 1
ATOM 5127 C CA . ASP A 1 653 ? -32.25 20.562 13.344 1 88.06 653 ASP A CA 1
ATOM 5128 C C . ASP A 1 653 ? -31.047 20.188 14.203 1 88.06 653 ASP A C 1
ATOM 5130 O O . ASP A 1 653 ? -30.609 19.047 14.203 1 88.06 653 ASP A O 1
ATOM 5134 N N . MET B 1 1 ? -64.375 59.75 8.477 1 16.14 1 MET B N 1
ATOM 5135 C CA . MET B 1 1 ? -64.938 58.688 7.68 1 16.14 1 MET B CA 1
ATOM 5136 C C . MET B 1 1 ? -63.938 58.156 6.656 1 16.14 1 MET B C 1
ATOM 5138 O O . MET B 1 1 ? -62.969 58.844 6.344 1 16.14 1 MET B O 1
ATOM 5142 N N . LYS B 1 2 ? -64.375 57.25 5.473 1 16.56 2 LYS B N 1
ATOM 5143 C CA . LYS B 1 2 ? -64 55.844 5.195 1 16.56 2 LYS B CA 1
ATOM 5144 C C . LYS B 1 2 ? -62.812 55.75 4.25 1 16.56 2 LYS B C 1
ATOM 5146 O O . LYS B 1 2 ? -62.219 54.688 4.102 1 16.56 2 LYS B O 1
ATOM 5151 N N . LEU B 1 3 ? -62.188 56.875 3.521 1 13.83 3 LEU B N 1
ATOM 5152 C CA . LEU B 1 3 ? -62.281 57 2.07 1 13.83 3 LEU B CA 1
ATOM 5153 C C . LEU B 1 3 ? -61.031 56.438 1.386 1 13.83 3 LEU B C 1
ATOM 5155 O O . LEU B 1 3 ? -61.031 56.219 0.171 1 13.83 3 LEU B O 1
ATOM 5159 N N . ALA B 1 4 ? -59.875 56.781 1.906 1 17.92 4 ALA B N 1
ATOM 5160 C CA . ALA B 1 4 ? -58.844 57.156 0.947 1 17.92 4 ALA B CA 1
ATOM 5161 C C . ALA B 1 4 ? -58.344 55.938 0.152 1 17.92 4 ALA B C 1
ATOM 5163 O O . ALA B 1 4 ? -57.531 55.156 0.647 1 17.92 4 ALA B O 1
ATOM 5164 N N . ALA B 1 5 ? -59.25 55.406 -1.006 1 15.8 5 ALA B N 1
ATOM 5165 C CA . ALA B 1 5 ? -59.625 54.438 -2.023 1 15.8 5 ALA B CA 1
ATOM 5166 C C . ALA B 1 5 ? -58.594 54.344 -3.127 1 15.8 5 ALA B C 1
ATOM 5168 O O . ALA B 1 5 ? -57.688 55.188 -3.189 1 15.8 5 ALA B O 1
ATOM 5169 N N . SER B 1 6 ? -58.781 54.75 -4.426 1 16.2 6 SER B N 1
ATOM 5170 C CA . SER B 1 6 ? -59.062 53.719 -5.418 1 16.2 6 SER B CA 1
ATOM 5171 C C . SER B 1 6 ? -57.812 53.344 -6.207 1 16.2 6 SER B C 1
ATOM 5173 O O . SER B 1 6 ? -56.781 54.031 -6.098 1 16.2 6 SER B O 1
ATOM 5175 N N . LEU B 1 7 ? -57.812 53.219 -7.66 1 16.95 7 LEU B N 1
ATOM 5176 C CA . LEU B 1 7 ? -58 52.062 -8.531 1 16.95 7 LEU B CA 1
ATOM 5177 C C . LEU B 1 7 ? -56.781 51.844 -9.422 1 16.95 7 LEU B C 1
ATOM 5179 O O . LEU B 1 7 ? -56.344 50.719 -9.609 1 16.95 7 LEU B O 1
ATOM 5183 N N . THR B 1 8 ? -56.062 52.844 -10.195 1 17.02 8 THR B N 1
ATOM 5184 C CA . THR B 1 8 ? -56.219 52.625 -11.633 1 17.02 8 THR B CA 1
ATOM 5185 C C . THR B 1 8 ? -55.062 51.781 -12.188 1 17.02 8 THR B C 1
ATOM 5187 O O . THR B 1 8 ? -55.031 51.469 -13.375 1 17.02 8 THR B O 1
ATOM 5190 N N . PRO B 1 9 ? -54 51.125 -11.508 1 20.58 9 PRO B N 1
ATOM 5191 C CA . PRO B 1 9 ? -52.719 51.156 -12.227 1 20.58 9 PRO B CA 1
ATOM 5192 C C . PRO B 1 9 ? -52.688 50.188 -13.422 1 20.58 9 PRO B C 1
ATOM 5194 O O . PRO B 1 9 ? -53.062 49.031 -13.289 1 20.58 9 PRO B O 1
ATOM 5197 N N . TRP B 1 10 ? -53 50.688 -14.617 1 17.83 10 TRP B N 1
ATOM 5198 C CA . TRP B 1 10 ? -53.25 50.031 -15.906 1 17.83 10 TRP B CA 1
ATOM 5199 C C . TRP B 1 10 ? -52.219 48.938 -16.172 1 17.83 10 TRP B C 1
ATOM 5201 O O . TRP B 1 10 ? -51.156 48.906 -15.547 1 17.83 10 TRP B O 1
ATOM 5211 N N . LEU B 1 11 ? -52.312 48.25 -17.391 1 17.77 11 LEU B N 1
ATOM 5212 C CA . LEU B 1 11 ? -52.5 47 -18.141 1 17.77 11 LEU B CA 1
ATOM 5213 C C . LEU B 1 11 ? -51.188 46.594 -18.828 1 17.77 11 LEU B C 1
ATOM 5215 O O . LEU B 1 11 ? -50.781 47.219 -19.812 1 17.77 11 LEU B O 1
ATOM 5219 N N . VAL B 1 12 ? -49.938 46.875 -18.281 1 20.3 12 VAL B N 1
ATOM 5220 C CA . VAL B 1 12 ? -48.812 46.688 -19.188 1 20.3 12 VAL B CA 1
ATOM 5221 C C . VAL B 1 12 ? -48.938 45.344 -19.906 1 20.3 12 VAL B C 1
ATOM 5223 O O . VAL B 1 12 ? -49.375 44.344 -19.328 1 20.3 12 VAL B O 1
ATOM 5226 N N . LEU B 1 13 ? -48.781 45.312 -21.266 1 19.2 13 LEU B N 1
ATOM 5227 C CA . LEU B 1 13 ? -48.938 44.469 -22.438 1 19.2 13 LEU B CA 1
ATOM 5228 C C . LEU B 1 13 ? -48.219 43.125 -22.25 1 19.2 13 LEU B C 1
ATOM 5230 O O . LEU B 1 13 ? -47.031 43.125 -21.875 1 19.2 13 LEU B O 1
ATOM 5234 N N . ALA B 1 14 ? -48.906 41.938 -22.094 1 19.61 14 ALA B N 1
ATOM 5235 C CA . ALA B 1 14 ? -48.75 40.5 -21.812 1 19.61 14 ALA B CA 1
ATOM 5236 C C . ALA B 1 14 ? -48 39.812 -22.953 1 19.61 14 ALA B C 1
ATOM 5238 O O . ALA B 1 14 ? -48.625 39.188 -23.812 1 19.61 14 ALA B O 1
ATOM 5239 N N . PHE B 1 15 ? -47 40.531 -23.703 1 20.83 15 PHE B N 1
ATOM 5240 C CA . PHE B 1 15 ? -46.719 39.781 -24.906 1 20.83 15 PHE B CA 1
ATOM 5241 C C . PHE B 1 15 ? -46.469 38.312 -24.594 1 20.83 15 PHE B C 1
ATOM 5243 O O . PHE B 1 15 ? -45.781 37.969 -23.625 1 20.83 15 PHE B O 1
ATOM 5250 N N . SER B 1 16 ? -47.312 37.344 -25.062 1 18.81 16 SER B N 1
ATOM 5251 C CA . SER B 1 16 ? -47.594 35.906 -24.938 1 18.81 16 SER B CA 1
ATOM 5252 C C . SER B 1 16 ? -46.438 35.062 -25.5 1 18.81 16 SER B C 1
ATOM 5254 O O . SER B 1 16 ? -46.406 34.781 -26.688 1 18.81 16 SER B O 1
ATOM 5256 N N . PHE B 1 17 ? -45.188 35.469 -25.453 1 21.52 17 PHE B N 1
ATOM 5257 C CA . PHE B 1 17 ? -44.312 34.688 -26.328 1 21.52 17 PHE B CA 1
ATOM 5258 C C . PHE B 1 17 ? -44.5 33.219 -26.094 1 21.52 17 PHE B C 1
ATOM 5260 O O . PHE B 1 17 ? -44.594 32.75 -24.953 1 21.52 17 PHE B O 1
ATOM 5267 N N . SER B 1 18 ? -45.125 32.406 -27.031 1 19.36 18 SER B N 1
ATOM 5268 C CA . SER B 1 18 ? -45.5 31.016 -27.219 1 19.36 18 SER B CA 1
ATOM 5269 C C . SER B 1 18 ? -44.375 30.078 -26.859 1 19.36 18 SER B C 1
ATOM 5271 O O . SER B 1 18 ? -43.188 30.391 -27.094 1 19.36 18 SER B O 1
ATOM 5273 N N . ALA B 1 19 ? -44.656 29.047 -26.031 1 20.62 19 ALA B N 1
ATOM 5274 C CA . ALA B 1 19 ? -44 27.953 -25.312 1 20.62 19 ALA B CA 1
ATOM 5275 C C . ALA B 1 19 ? -43.312 26.984 -26.281 1 20.62 19 ALA B C 1
ATOM 5277 O O . ALA B 1 19 ? -44 26.297 -27.047 1 20.62 19 ALA B O 1
ATOM 5278 N N . LEU B 1 20 ? -42.375 27.484 -27.094 1 22.31 20 LEU B N 1
ATOM 5279 C CA . LEU B 1 20 ? -41.906 26.453 -28.016 1 22.31 20 LEU B CA 1
ATOM 5280 C C . LEU B 1 20 ? -41.75 25.109 -27.281 1 22.31 20 LEU B C 1
ATOM 5282 O O . LEU B 1 20 ? -41.312 25.078 -26.125 1 22.31 20 LEU B O 1
ATOM 5286 N N . PRO B 1 21 ? -42.5 24.031 -27.703 1 21.11 21 PRO B N 1
ATOM 5287 C CA . PRO B 1 21 ? -42.625 22.719 -27.062 1 21.11 21 PRO B CA 1
ATOM 5288 C C . PRO B 1 21 ? -41.25 22.078 -26.766 1 21.11 21 PRO B C 1
ATOM 5290 O O . PRO B 1 21 ? -40.312 22.266 -27.516 1 21.11 21 PRO B O 1
ATOM 5293 N N . SER B 1 22 ? -40.844 22.172 -25.516 1 21.61 22 SER B N 1
ATOM 5294 C CA . SER B 1 22 ? -39.625 21.531 -24.984 1 21.61 22 SER B CA 1
ATOM 5295 C C . SER B 1 22 ? -39.531 20.094 -25.469 1 21.61 22 SER B C 1
ATOM 5297 O O . SER B 1 22 ? -40.406 19.266 -25.188 1 21.61 22 SER B O 1
ATOM 5299 N N . SER B 1 23 ? -39.188 19.906 -26.75 1 21.75 23 SER B N 1
ATOM 5300 C CA . SER B 1 23 ? -39 18.547 -27.234 1 21.75 23 SER B CA 1
ATOM 5301 C C . SER B 1 23 ? -38.344 17.672 -26.172 1 21.75 23 SER B C 1
ATOM 5303 O O . SER B 1 23 ? -37.312 18.062 -25.594 1 21.75 23 SER B O 1
ATOM 5305 N N . THR B 1 24 ? -39.156 16.953 -25.438 1 22.36 24 THR B N 1
ATOM 5306 C CA . THR B 1 24 ? -38.875 15.945 -24.422 1 22.36 24 THR B CA 1
ATOM 5307 C C . THR B 1 24 ? -37.75 15.016 -24.875 1 22.36 24 THR B C 1
ATOM 5309 O O . THR B 1 24 ? -37.875 14.344 -25.906 1 22.36 24 THR B O 1
ATOM 5312 N N . TYR B 1 25 ? -36.562 15.602 -24.922 1 21.48 25 TYR B N 1
ATOM 5313 C CA . TYR B 1 25 ? -35.531 14.625 -25.219 1 21.48 25 TYR B CA 1
ATOM 5314 C C . TYR B 1 25 ? -35.75 13.328 -24.453 1 21.48 25 TYR B C 1
ATOM 5316 O O . TYR B 1 25 ? -35.875 13.328 -23.234 1 21.48 25 TYR B O 1
ATOM 5324 N N . ALA B 1 26 ? -36.594 12.492 -25.031 1 22.17 26 ALA B N 1
ATOM 5325 C CA . ALA B 1 26 ? -36.875 11.156 -24.516 1 22.17 26 ALA B CA 1
ATOM 5326 C C . ALA B 1 26 ? -35.625 10.5 -23.953 1 22.17 26 ALA B C 1
ATOM 5328 O O . ALA B 1 26 ? -34.594 10.422 -24.641 1 22.17 26 ALA B O 1
ATOM 5329 N N . VAL B 1 27 ? -35.469 10.68 -22.672 1 23.8 27 VAL B N 1
ATOM 5330 C CA . VAL B 1 27 ? -34.469 9.883 -21.969 1 23.8 27 VAL B CA 1
ATOM 5331 C C . VAL B 1 27 ? -34.5 8.438 -22.469 1 23.8 27 VAL B C 1
ATOM 5333 O O . VAL B 1 27 ? -35.562 7.812 -22.484 1 23.8 27 VAL B O 1
ATOM 5336 N N . PRO B 1 28 ? -33.75 8.227 -23.484 1 23.55 28 PRO B N 1
ATOM 5337 C CA . PRO B 1 28 ? -33.938 6.832 -23.891 1 23.55 28 PRO B CA 1
ATOM 5338 C C . PRO B 1 28 ? -34.25 5.906 -22.719 1 23.55 28 PRO B C 1
ATOM 5340 O O . PRO B 1 28 ? -33.688 6.062 -21.641 1 23.55 28 PRO B O 1
ATOM 5343 N N . ARG B 1 29 ? -35.438 5.547 -22.594 1 24.69 29 ARG B N 1
ATOM 5344 C CA . ARG B 1 29 ? -35.906 4.465 -21.734 1 24.69 29 ARG B CA 1
ATOM 5345 C C . ARG B 1 29 ? -34.906 3.326 -21.688 1 24.69 29 ARG B C 1
ATOM 5347 O O . ARG B 1 29 ? -34.219 3.064 -22.672 1 24.69 29 ARG B O 1
ATOM 5354 N N . GLY B 1 30 ? -34.594 2.994 -20.422 1 23.2 30 GLY B N 1
ATOM 5355 C CA . GLY B 1 30 ? -33.719 1.931 -19.953 1 23.2 30 GLY B CA 1
ATOM 5356 C C . GLY B 1 30 ? -33.875 0.639 -20.734 1 23.2 30 GLY B C 1
ATOM 5357 O O . GLY B 1 30 ? -34.969 0.042 -20.734 1 23.2 30 GLY B O 1
ATOM 5358 N N . SER B 1 31 ? -33.5 0.708 -22 1 24.12 31 SER B N 1
ATOM 5359 C CA . SER B 1 31 ? -33.562 -0.619 -22.609 1 24.12 31 SER B CA 1
ATOM 5360 C C . SER B 1 31 ? -33.25 -1.708 -21.578 1 24.12 31 SER B C 1
ATOM 5362 O O . SER B 1 31 ? -32.531 -1.479 -20.625 1 24.12 31 SER B O 1
ATOM 5364 N N . ASN B 1 32 ? -34.25 -2.541 -21.422 1 24.09 32 ASN B N 1
ATOM 5365 C CA . ASN B 1 32 ? -34.094 -3.83 -20.75 1 24.09 32 ASN B CA 1
ATOM 5366 C C . ASN B 1 32 ? -32.75 -4.457 -21.047 1 24.09 32 ASN B C 1
ATOM 5368 O O . ASN B 1 32 ? -32.469 -4.863 -22.188 1 24.09 32 ASN B O 1
ATOM 5372 N N . LEU B 1 33 ? -31.75 -3.82 -20.578 1 25.83 33 LEU B N 1
ATOM 5373 C CA . LEU B 1 33 ? -30.594 -4.707 -20.578 1 25.83 33 LEU B CA 1
ATOM 5374 C C . LEU B 1 33 ? -31 -6.133 -20.219 1 25.83 33 LEU B C 1
ATOM 5376 O O . LEU B 1 33 ? -31.422 -6.398 -19.094 1 25.83 33 LEU B O 1
ATOM 5380 N N . ALA B 1 34 ? -31.625 -6.766 -21.141 1 27.83 34 ALA B N 1
ATOM 5381 C CA . ALA B 1 34 ? -31.688 -8.219 -21 1 27.83 34 ALA B CA 1
ATOM 5382 C C . ALA B 1 34 ? -30.453 -8.758 -20.297 1 27.83 34 ALA B C 1
ATOM 5384 O O . ALA B 1 34 ? -29.328 -8.328 -20.578 1 27.83 34 ALA B O 1
ATOM 5385 N N . SER B 1 35 ? -30.688 -9.164 -19.078 1 29.97 35 SER B N 1
ATOM 5386 C CA . SER B 1 35 ? -29.766 -10.055 -18.375 1 29.97 35 SER B CA 1
ATOM 5387 C C . SER B 1 35 ? -29.016 -10.953 -19.344 1 29.97 35 SER B C 1
ATOM 5389 O O . SER B 1 35 ? -29.594 -11.891 -19.906 1 29.97 35 SER B O 1
ATOM 5391 N N . SER B 1 36 ? -28.469 -10.469 -20.359 1 29.84 36 SER B N 1
ATOM 5392 C CA . SER B 1 36 ? -27.688 -11.492 -21.047 1 29.84 36 SER B CA 1
ATOM 5393 C C . SER B 1 36 ? -26.953 -12.383 -20.047 1 29.84 36 SER B C 1
ATOM 5395 O O . SER B 1 36 ? -25.984 -11.961 -19.422 1 29.84 36 SER B O 1
ATOM 5397 N N . ASN B 1 37 ? -27.672 -13.219 -19.375 1 33.78 37 ASN B N 1
ATOM 5398 C CA . ASN B 1 37 ? -27.281 -14.391 -18.594 1 33.78 37 ASN B CA 1
ATOM 5399 C C . ASN B 1 37 ? -25.969 -14.992 -19.094 1 33.78 37 ASN B C 1
ATOM 5401 O O . ASN B 1 37 ? -25.469 -15.969 -18.531 1 33.78 37 ASN B O 1
ATOM 5405 N N . ASP B 1 38 ? -25.703 -14.945 -20.438 1 38.12 38 ASP B N 1
ATOM 5406 C CA . ASP B 1 38 ? -24.672 -15.852 -20.922 1 38.12 38 ASP B CA 1
ATOM 5407 C C . ASP B 1 38 ? -23.281 -15.289 -20.656 1 38.12 38 ASP B C 1
ATOM 5409 O O . ASP B 1 38 ? -22.312 -15.648 -21.344 1 38.12 38 ASP B O 1
ATOM 5413 N N . ALA B 1 39 ? -23.062 -14.172 -20.156 1 43.78 39 ALA B N 1
ATOM 5414 C CA . ALA B 1 39 ? -21.703 -13.633 -20.234 1 43.78 39 ALA B CA 1
ATOM 5415 C C . ALA B 1 39 ? -20.781 -14.344 -19.25 1 43.78 39 ALA B C 1
ATOM 5417 O O . ALA B 1 39 ? -20.625 -13.898 -18.125 1 43.78 39 ALA B O 1
ATOM 5418 N N . ALA B 1 40 ? -20.609 -15.578 -19.422 1 58.19 40 ALA B N 1
ATOM 5419 C CA . ALA B 1 40 ? -19.625 -16.312 -18.625 1 58.19 40 ALA B CA 1
ATOM 5420 C C . ALA B 1 40 ? -18.266 -15.633 -18.672 1 58.19 40 ALA B C 1
ATOM 5422 O O . ALA B 1 40 ? -17.812 -15.211 -19.734 1 58.19 40 ALA B O 1
ATOM 5423 N N . PHE B 1 41 ? -17.875 -15.18 -17.453 1 68.56 41 PHE B N 1
ATOM 5424 C CA . PHE B 1 41 ? -16.547 -14.602 -17.312 1 68.56 41 PHE B CA 1
ATOM 5425 C C . PHE B 1 41 ? -15.484 -15.562 -17.828 1 68.56 41 PHE B C 1
ATOM 5427 O O . PHE B 1 41 ? -15.656 -16.781 -17.75 1 68.56 41 PHE B O 1
ATOM 5434 N N . TYR B 1 42 ? -14.555 -15 -18.5 1 70.62 42 TYR B N 1
ATOM 5435 C CA . TYR B 1 42 ? -13.406 -15.82 -18.859 1 70.62 42 TYR B CA 1
ATOM 5436 C C . TYR B 1 42 ? -12.773 -16.453 -17.641 1 70.62 42 TYR B C 1
ATOM 5438 O O . TYR B 1 42 ? -12.547 -15.781 -16.625 1 70.62 42 TYR B O 1
ATOM 5446 N N . ILE B 1 43 ? -12.664 -17.703 -17.625 1 74.81 43 ILE B N 1
ATOM 5447 C CA . ILE B 1 43 ? -12.023 -18.453 -16.547 1 74.81 43 ILE B CA 1
ATOM 5448 C C . ILE B 1 43 ? -10.68 -19 -17.031 1 74.81 43 ILE B C 1
ATOM 5450 O O . ILE B 1 43 ? -10.617 -19.766 -18 1 74.81 43 ILE B O 1
ATOM 5454 N N . SER B 1 44 ? -9.586 -18.562 -16.344 1 71.94 44 SER B N 1
ATOM 5455 C CA . SER B 1 44 ? -8.266 -19.094 -16.672 1 71.94 44 SER B CA 1
ATOM 5456 C C . SER B 1 44 ? -8.008 -20.422 -15.945 1 71.94 44 SER B C 1
ATOM 5458 O O . SER B 1 44 ? -8.695 -20.75 -14.977 1 71.94 44 SER B O 1
ATOM 5460 N N . ALA B 1 45 ? -7.062 -21.172 -16.516 1 69.5 45 ALA B N 1
ATOM 5461 C CA . ALA B 1 45 ? -6.656 -22.406 -15.844 1 69.5 45 ALA B CA 1
ATOM 5462 C C . ALA B 1 45 ? -6.168 -22.125 -14.422 1 69.5 45 ALA B C 1
ATOM 5464 O O . ALA B 1 45 ? -6.43 -22.906 -13.508 1 69.5 45 ALA B O 1
ATOM 5465 N N . GLU B 1 46 ? -5.551 -21.062 -14.273 1 74.12 46 GLU B N 1
ATOM 5466 C CA . GLU B 1 46 ? -5.035 -20.672 -12.961 1 74.12 46 GLU B CA 1
ATOM 5467 C C . GLU B 1 46 ? -6.172 -20.375 -11.984 1 74.12 46 GLU B C 1
ATOM 5469 O O . GLU B 1 46 ? -6.094 -20.734 -10.805 1 74.12 46 GLU B O 1
ATOM 5474 N N . ARG B 1 47 ? -7.168 -19.75 -12.5 1 77.94 47 ARG B N 1
ATOM 5475 C CA . ARG B 1 47 ? -8.32 -19.422 -11.672 1 77.94 47 ARG B CA 1
ATOM 5476 C C . ARG B 1 47 ? -9.008 -20.703 -11.18 1 77.94 47 ARG B C 1
ATOM 5478 O O . ARG B 1 47 ? -9.562 -20.719 -10.078 1 77.94 47 ARG B O 1
ATOM 5485 N N . LEU B 1 48 ? -8.938 -21.734 -11.977 1 74.69 48 LEU B N 1
ATOM 5486 C CA . LEU B 1 48 ? -9.531 -23 -11.586 1 74.69 48 LEU B CA 1
ATOM 5487 C C . LEU B 1 48 ? -8.734 -23.656 -10.453 1 74.69 48 LEU B C 1
ATOM 5489 O O . LEU B 1 48 ? -9.312 -24.25 -9.547 1 74.69 48 LEU B O 1
ATOM 5493 N N . THR B 1 49 ? -7.438 -23.422 -10.5 1 71.25 49 THR B N 1
ATOM 5494 C CA . THR B 1 49 ? -6.555 -24.047 -9.523 1 71.25 49 THR B CA 1
ATOM 5495 C C . THR B 1 49 ? -6.543 -23.234 -8.219 1 71.25 49 THR B C 1
ATOM 5497 O O . THR B 1 49 ? -6.434 -23.812 -7.133 1 71.25 49 THR B O 1
ATOM 5500 N N . HIS B 1 50 ? -6.668 -21.891 -8.32 1 70 50 HIS B N 1
ATOM 5501 C CA . HIS B 1 50 ? -6.539 -21 -7.176 1 70 50 HIS B CA 1
ATOM 5502 C C . HIS B 1 50 ? -7.816 -20.188 -6.969 1 70 50 HIS B C 1
ATOM 5504 O O . HIS B 1 50 ? -7.766 -18.969 -6.805 1 70 50 HIS B O 1
ATOM 5510 N N . SER B 1 51 ? -8.859 -20.891 -6.879 1 71.44 51 SER B N 1
ATOM 5511 C CA . SER B 1 51 ? -10.133 -20.172 -6.906 1 71.44 51 SER B CA 1
ATOM 5512 C C . SER B 1 51 ? -10.414 -19.484 -5.574 1 71.44 51 SER B C 1
ATOM 5514 O O . SER B 1 51 ? -10.758 -18.312 -5.539 1 71.44 51 SER B O 1
ATOM 5516 N N . THR B 1 52 ? -10.203 -20.234 -4.488 1 82.88 52 THR B N 1
ATOM 5517 C CA . THR B 1 52 ? -10.453 -19.75 -3.137 1 82.88 52 THR B CA 1
ATOM 5518 C C . THR B 1 52 ? -9.391 -20.266 -2.17 1 82.88 52 THR B C 1
ATOM 5520 O O . THR B 1 52 ? -8.672 -21.219 -2.486 1 82.88 52 THR B O 1
ATOM 5523 N N . PRO B 1 53 ? -9.336 -19.656 -1.054 1 84.12 53 PRO B N 1
ATOM 5524 C CA . PRO B 1 53 ? -8.367 -20.109 -0.063 1 84.12 53 PRO B CA 1
ATOM 5525 C C . PRO B 1 53 ? -8.57 -21.578 0.318 1 84.12 53 PRO B C 1
ATOM 5527 O O . PRO B 1 53 ? -7.594 -22.297 0.57 1 84.12 53 PRO B O 1
ATOM 5530 N N . ARG B 1 54 ? -9.844 -22 0.315 1 91.94 54 ARG B N 1
ATOM 5531 C CA . ARG B 1 54 ? -10.172 -23.406 0.533 1 91.94 54 ARG B CA 1
ATOM 5532 C C . ARG B 1 54 ? -11.148 -23.906 -0.523 1 91.94 54 ARG B C 1
ATOM 5534 O O . ARG B 1 54 ? -12.102 -23.203 -0.875 1 91.94 54 ARG B O 1
ATOM 5541 N N . ARG B 1 55 ? -10.922 -25.094 -0.974 1 92.69 55 ARG B N 1
ATOM 5542 C CA . ARG B 1 55 ? -11.734 -25.688 -2.033 1 92.69 55 ARG B CA 1
ATOM 5543 C C . ARG B 1 55 ? -13.188 -25.828 -1.594 1 92.69 55 ARG B C 1
ATOM 5545 O O . ARG B 1 55 ? -13.461 -26.219 -0.458 1 92.69 55 ARG B O 1
ATOM 5552 N N . MET B 1 56 ? -14.062 -25.406 -2.445 1 94.69 56 MET B N 1
ATOM 5553 C CA . MET B 1 56 ? -15.5 -25.641 -2.35 1 94.69 56 MET B CA 1
ATOM 5554 C C . MET B 1 56 ? -15.961 -26.609 -3.436 1 94.69 56 MET B C 1
ATOM 5556 O O . MET B 1 56 ? -16.109 -26.219 -4.594 1 94.69 56 MET B O 1
ATOM 5560 N N . ASP B 1 57 ? -16.281 -27.844 -3.039 1 92 57 ASP B N 1
ATOM 5561 C CA . ASP B 1 57 ? -16.359 -28.953 -3.986 1 92 57 ASP B CA 1
ATOM 5562 C C . ASP B 1 57 ? -17.469 -28.719 -5.02 1 92 57 ASP B C 1
ATOM 5564 O O . ASP B 1 57 ? -17.234 -28.844 -6.223 1 92 57 ASP B O 1
ATOM 5568 N N . GLY B 1 58 ? -18.656 -28.438 -4.512 1 91.62 58 GLY B N 1
ATOM 5569 C CA . GLY B 1 58 ? -19.75 -28.188 -5.445 1 91.62 58 GLY B CA 1
ATOM 5570 C C . GLY B 1 58 ? -19.5 -27.016 -6.363 1 91.62 58 GLY B C 1
ATOM 5571 O O . GLY B 1 58 ? -19.766 -27.078 -7.562 1 91.62 58 GLY B O 1
ATOM 5572 N N . PHE B 1 59 ? -18.984 -25.969 -5.836 1 93.38 59 PHE B N 1
ATOM 5573 C CA . PHE B 1 59 ? -18.672 -24.766 -6.586 1 93.38 59 PHE B CA 1
ATOM 5574 C C . PHE B 1 59 ? -17.562 -25.031 -7.605 1 93.38 59 PHE B C 1
ATOM 5576 O O . PHE B 1 59 ? -17.641 -24.578 -8.75 1 93.38 59 PHE B O 1
ATOM 5583 N N . GLN B 1 60 ? -16.547 -25.797 -7.207 1 90.56 60 GLN B N 1
ATOM 5584 C CA . GLN B 1 60 ? -15.461 -26.172 -8.109 1 90.56 60 GLN B CA 1
ATOM 5585 C C . GLN B 1 60 ? -15.984 -26.953 -9.305 1 90.56 60 GLN B C 1
ATOM 5587 O O . GLN B 1 60 ? -15.523 -26.75 -10.438 1 90.56 60 GLN B O 1
ATOM 5592 N N . ARG B 1 61 ? -16.875 -27.891 -9.047 1 89.31 61 ARG B N 1
ATOM 5593 C CA . ARG B 1 61 ? -17.453 -28.656 -10.141 1 89.31 61 ARG B CA 1
ATOM 5594 C C . ARG B 1 61 ? -18.172 -27.75 -11.125 1 89.31 61 ARG B C 1
ATOM 5596 O O . ARG B 1 61 ? -18.109 -27.953 -12.336 1 89.31 61 ARG B O 1
ATOM 5603 N N . MET B 1 62 ? -18.844 -26.766 -10.57 1 91.12 62 MET B N 1
ATOM 5604 C CA . MET B 1 62 ? -19.531 -25.797 -11.414 1 91.12 62 MET B CA 1
ATOM 5605 C C . MET B 1 62 ? -18.531 -25.031 -12.273 1 91.12 62 MET B C 1
ATOM 5607 O O . MET B 1 62 ? -18.734 -24.875 -13.484 1 91.12 62 MET B O 1
ATOM 5611 N N . LEU B 1 63 ? -17.438 -24.594 -11.672 1 88.75 63 LEU B N 1
ATOM 5612 C CA . LEU B 1 63 ? -16.422 -23.828 -12.391 1 88.75 63 LEU B CA 1
ATOM 5613 C C . LEU B 1 63 ? -15.766 -24.703 -13.469 1 88.75 63 LEU B C 1
ATOM 5615 O O . LEU B 1 63 ? -15.484 -24.219 -14.57 1 88.75 63 LEU B O 1
ATOM 5619 N N . ASP B 1 64 ? -15.508 -25.938 -13.141 1 86.06 64 ASP B N 1
ATOM 5620 C CA . ASP B 1 64 ? -14.93 -26.875 -14.094 1 86.06 64 ASP B CA 1
ATOM 5621 C C . ASP B 1 64 ? -15.828 -27.031 -15.32 1 86.06 64 ASP B C 1
ATOM 5623 O O . ASP B 1 64 ? -15.344 -27.094 -16.453 1 86.06 64 ASP B O 1
ATOM 5627 N N . ARG B 1 65 ? -17.078 -27.172 -15.062 1 87.81 65 ARG B N 1
ATOM 5628 C CA . ARG B 1 65 ? -18.031 -27.281 -16.156 1 87.81 65 ARG B CA 1
ATOM 5629 C C . ARG B 1 65 ? -18.031 -26.031 -17.031 1 87.81 65 ARG B C 1
ATOM 5631 O O . ARG B 1 65 ? -18.031 -26.125 -18.25 1 87.81 65 ARG B O 1
ATOM 5638 N N . ARG B 1 66 ? -18.031 -24.859 -16.375 1 87.06 66 ARG B N 1
ATOM 5639 C CA . ARG B 1 66 ? -17.984 -23.594 -17.094 1 87.06 66 ARG B CA 1
ATOM 5640 C C . ARG B 1 66 ? -16.719 -23.5 -17.953 1 87.06 66 ARG B C 1
ATOM 5642 O O . ARG B 1 66 ? -16.766 -23.016 -19.078 1 87.06 66 ARG B O 1
ATOM 5649 N N . TYR B 1 67 ? -15.68 -23.922 -17.359 1 84.12 67 TYR B N 1
ATOM 5650 C CA . TYR B 1 67 ? -14.398 -23.891 -18.062 1 84.12 67 TYR B CA 1
ATOM 5651 C C . TYR B 1 67 ? -14.414 -24.797 -19.266 1 84.12 67 TYR B C 1
ATOM 5653 O O . TYR B 1 67 ? -13.938 -24.422 -20.344 1 84.12 67 TYR B O 1
ATOM 5661 N N . ARG B 1 68 ? -14.938 -25.984 -19.141 1 83.5 68 ARG B N 1
ATOM 5662 C CA . ARG B 1 68 ? -15.031 -26.938 -20.25 1 83.5 68 ARG B CA 1
ATOM 5663 C C . ARG B 1 68 ? -15.891 -26.375 -21.375 1 83.5 68 ARG B C 1
ATOM 5665 O O . ARG B 1 68 ? -15.547 -26.516 -22.547 1 83.5 68 ARG B O 1
ATOM 5672 N N . GLN B 1 69 ? -16.938 -25.797 -20.984 1 83.81 69 GLN B N 1
ATOM 5673 C CA . GLN B 1 69 ? -17.812 -25.188 -21.969 1 83.81 69 GLN B CA 1
ATOM 5674 C C . GLN B 1 69 ? -17.125 -24.047 -22.703 1 83.81 69 GLN B C 1
ATOM 5676 O O . GLN B 1 69 ? -17.281 -23.875 -23.906 1 83.81 69 GLN B O 1
ATOM 5681 N N . GLN B 1 70 ? -16.391 -23.25 -21.875 1 81.31 70 GLN B N 1
ATOM 5682 C CA . GLN B 1 70 ? -15.594 -22.172 -22.422 1 81.31 70 GLN B CA 1
ATOM 5683 C C . GLN B 1 70 ? -14.586 -22.703 -23.453 1 81.31 70 GLN B C 1
ATOM 5685 O O . GLN B 1 70 ? -14.43 -22.125 -24.531 1 81.31 70 GLN B O 1
ATOM 5690 N N . GLN B 1 71 ? -13.953 -23.781 -23.188 1 77.06 71 GLN B N 1
ATOM 5691 C CA . GLN B 1 71 ? -12.969 -24.375 -24.094 1 77.06 71 GLN B CA 1
ATOM 5692 C C . GLN B 1 71 ? -13.641 -24.922 -25.344 1 77.06 71 GLN B C 1
ATOM 5694 O O . GLN B 1 71 ? -13.094 -24.812 -26.453 1 77.06 71 GLN B O 1
ATOM 5699 N N . GLN B 1 72 ? -14.789 -25.484 -25.188 1 77.5 72 GLN B N 1
ATOM 5700 C CA . GLN B 1 72 ? -15.531 -26.031 -26.312 1 77.5 72 GLN B CA 1
ATOM 5701 C C . GLN B 1 72 ? -15.977 -24.922 -27.281 1 77.5 72 GLN B C 1
ATOM 5703 O O . GLN B 1 72 ? -15.883 -25.078 -28.5 1 77.5 72 GLN B O 1
ATOM 5708 N N . ARG B 1 73 ? -16.438 -23.891 -26.703 1 75.94 73 ARG B N 1
ATOM 5709 C CA . ARG B 1 73 ? -16.875 -22.766 -27.516 1 75.94 73 ARG B CA 1
ATOM 5710 C C . ARG B 1 73 ? -15.695 -22.156 -28.281 1 75.94 73 ARG B C 1
ATOM 5712 O O . ARG B 1 73 ? -15.836 -21.797 -29.453 1 75.94 73 ARG B O 1
ATOM 5719 N N . ALA B 1 74 ? -14.602 -22.031 -27.594 1 70.25 74 ALA B N 1
ATOM 5720 C CA . ALA B 1 74 ? -13.406 -21.484 -28.25 1 70.25 74 ALA B CA 1
ATOM 5721 C C . ALA B 1 74 ? -12.938 -22.391 -29.375 1 70.25 74 ALA B C 1
ATOM 5723 O O . ALA B 1 74 ? -12.531 -21.922 -30.438 1 70.25 74 ALA B O 1
ATOM 5724 N N . ALA B 1 75 ? -13.016 -23.672 -29.266 1 67.25 75 ALA B N 1
ATOM 5725 C CA . ALA B 1 75 ? -12.617 -24.641 -30.281 1 67.25 75 ALA B CA 1
ATOM 5726 C C . ALA B 1 75 ? -13.539 -24.562 -31.5 1 67.25 75 ALA B C 1
ATOM 5728 O O . ALA B 1 75 ? -13.078 -24.656 -32.656 1 67.25 75 ALA B O 1
ATOM 5729 N N . ILE B 1 76 ? -14.734 -24.344 -31.219 1 68 76 ILE B N 1
ATOM 5730 C CA . ILE B 1 76 ? -15.711 -24.234 -32.281 1 68 76 ILE B CA 1
ATOM 5731 C C . ILE B 1 76 ? -15.469 -22.953 -33.094 1 68 76 ILE B C 1
ATOM 5733 O O . ILE B 1 76 ? -15.508 -22.953 -34.312 1 68 76 ILE B O 1
ATOM 5737 N N . GLN B 1 77 ? -15.188 -21.875 -32.344 1 63.81 77 GLN B N 1
ATOM 5738 C CA . GLN B 1 77 ? -14.93 -20.594 -33 1 63.81 77 GLN B CA 1
ATOM 5739 C C . GLN B 1 77 ? -13.656 -20.656 -33.844 1 63.81 77 GLN B C 1
ATOM 5741 O O . GLN B 1 77 ? -13.594 -20.078 -34.906 1 63.81 77 GLN B O 1
ATOM 5746 N N . LEU B 1 78 ? -12.633 -21.266 -33.312 1 57.25 78 LEU B N 1
ATOM 5747 C CA . LEU B 1 78 ? -11.375 -21.422 -34.031 1 57.25 78 LEU B CA 1
ATOM 5748 C C . LEU B 1 78 ? -11.57 -22.266 -35.312 1 57.25 78 LEU B C 1
ATOM 5750 O O . LEU B 1 78 ? -10.977 -21.984 -36.344 1 57.25 78 LEU B O 1
ATOM 5754 N N . LYS B 1 79 ? -12.367 -23.266 -35.375 1 58 79 LYS B N 1
ATOM 5755 C CA . LYS B 1 79 ? -12.68 -24.109 -36.531 1 58 79 LYS B CA 1
ATOM 5756 C C . LYS B 1 79 ? -13.484 -23.328 -37.562 1 58 79 LYS B C 1
ATOM 5758 O O . LYS B 1 79 ? -13.25 -23.469 -38.75 1 58 79 LYS B O 1
ATOM 5763 N N . GLN B 1 80 ? -14.344 -22.516 -37.031 1 55.16 80 GLN B N 1
ATOM 5764 C CA . GLN B 1 80 ? -15.148 -21.703 -37.938 1 55.16 80 GLN B CA 1
ATOM 5765 C C . GLN B 1 80 ? -14.328 -20.594 -38.594 1 55.16 80 GLN B C 1
ATOM 5767 O O . GLN B 1 80 ? -14.547 -20.234 -39.75 1 55.16 80 GLN B O 1
ATOM 5772 N N . SER B 1 81 ? -13.516 -19.953 -37.719 1 48.69 81 SER B N 1
ATOM 5773 C CA . SER B 1 81 ? -12.641 -18.922 -38.281 1 48.69 81 SER B CA 1
ATOM 5774 C C . SER B 1 81 ? -11.68 -19.5 -39.312 1 48.69 81 SER B C 1
ATOM 5776 O O . SER B 1 81 ? -11.281 -18.812 -40.25 1 48.69 81 SER B O 1
ATOM 5778 N N . HIS B 1 82 ? -11.195 -20.656 -39.125 1 44.22 82 HIS B N 1
ATOM 5779 C CA . HIS B 1 82 ? -10.359 -21.281 -40.156 1 44.22 82 HIS B CA 1
ATOM 5780 C C . HIS B 1 82 ? -11.148 -21.531 -41.438 1 44.22 82 HIS B C 1
ATOM 5782 O O . HIS B 1 82 ? -10.57 -21.688 -42.5 1 44.22 82 HIS B O 1
ATOM 5788 N N . THR B 1 83 ? -12.43 -21.781 -41.312 1 37.91 83 THR B N 1
ATOM 5789 C CA . THR B 1 83 ? -13.211 -21.922 -42.531 1 37.91 83 THR B CA 1
ATOM 5790 C C . THR B 1 83 ? -13.562 -20.562 -43.125 1 37.91 83 THR B C 1
ATOM 5792 O O . THR B 1 83 ? -13.773 -20.422 -44.312 1 37.91 83 THR B O 1
ATOM 5795 N N . GLU B 1 84 ? -14.102 -19.625 -42.281 1 36.53 84 GLU B N 1
ATOM 5796 C CA . GLU B 1 84 ? -14.523 -18.328 -42.844 1 36.53 84 GLU B CA 1
ATOM 5797 C C . GLU B 1 84 ? -13.367 -17.344 -42.906 1 36.53 84 GLU B C 1
ATOM 5799 O O . GLU B 1 84 ? -12.68 -17.125 -41.906 1 36.53 84 GLU B O 1
ATOM 5804 N N . SER B 1 85 ? -12.695 -17.109 -44.094 1 35.22 85 SER B N 1
ATOM 5805 C CA . SER B 1 85 ? -11.617 -16.188 -44.438 1 35.22 85 SER B CA 1
ATOM 5806 C C . SER B 1 85 ? -11.758 -14.875 -43.688 1 35.22 85 SER B C 1
ATOM 5808 O O . SER B 1 85 ? -10.758 -14.227 -43.375 1 35.22 85 SER B O 1
ATOM 5810 N N . ASN B 1 86 ? -12.961 -14.047 -43.844 1 31.44 86 ASN B N 1
ATOM 5811 C CA . ASN B 1 86 ? -13.133 -12.609 -43.625 1 31.44 86 ASN B CA 1
ATOM 5812 C C . ASN B 1 86 ? -13.461 -12.281 -42.188 1 31.44 86 ASN B C 1
ATOM 5814 O O . ASN B 1 86 ? -14.359 -11.477 -41.906 1 31.44 86 ASN B O 1
ATOM 5818 N N . SER B 1 87 ? -13.328 -13.039 -41.25 1 30.14 87 SER B N 1
ATOM 5819 C CA . SER B 1 87 ? -13.938 -12.945 -39.938 1 30.14 87 SER B CA 1
ATOM 5820 C C . SER B 1 87 ? -13.25 -11.883 -39.062 1 30.14 87 SER B C 1
ATOM 5822 O O . SER B 1 87 ? -13.344 -11.906 -37.844 1 30.14 87 SER B O 1
ATOM 5824 N N . ILE B 1 88 ? -12.602 -10.914 -39.656 1 31.8 88 ILE B N 1
ATOM 5825 C CA . ILE B 1 88 ? -12.039 -9.781 -38.906 1 31.8 88 ILE B CA 1
ATOM 5826 C C . ILE B 1 88 ? -13.148 -9.07 -38.156 1 31.8 88 ILE B C 1
ATOM 5828 O O . ILE B 1 88 ? -12.875 -8.367 -37.188 1 31.8 88 ILE B O 1
ATOM 5832 N N . ASP B 1 89 ? -14.438 -9.25 -38.625 1 32.5 89 ASP B N 1
ATOM 5833 C CA . ASP B 1 89 ? -15.508 -8.359 -38.188 1 32.5 89 ASP B CA 1
ATOM 5834 C C . ASP B 1 89 ? -16.031 -8.75 -36.812 1 32.5 89 ASP B C 1
ATOM 5836 O O . ASP B 1 89 ? -16.578 -7.914 -36.094 1 32.5 89 ASP B O 1
ATOM 5840 N N . VAL B 1 90 ? -15.977 -9.984 -36.438 1 31.59 90 VAL B N 1
ATOM 5841 C CA . VAL B 1 90 ? -16.703 -10.359 -35.25 1 31.59 90 VAL B CA 1
ATOM 5842 C C . VAL B 1 90 ? -15.938 -9.875 -34 1 31.59 90 VAL B C 1
ATOM 5844 O O . VAL B 1 90 ? -16.547 -9.453 -33.031 1 31.59 90 VAL B O 1
ATOM 5847 N N . LEU B 1 91 ? -14.648 -9.891 -34.062 1 30.86 91 LEU B N 1
ATOM 5848 C CA . LEU B 1 91 ? -13.93 -9.477 -32.875 1 30.86 91 LEU B CA 1
ATOM 5849 C C . LEU B 1 91 ? -14.117 -7.984 -32.594 1 30.86 91 LEU B C 1
ATOM 5851 O O . LEU B 1 91 ? -14.055 -7.539 -31.453 1 30.86 91 LEU B O 1
ATOM 5855 N N . SER B 1 92 ? -14.453 -7.234 -33.75 1 30.08 92 SER B N 1
ATOM 5856 C CA . SER B 1 92 ? -14.688 -5.805 -33.594 1 30.08 92 SER B CA 1
ATOM 5857 C C . SER B 1 92 ? -16 -5.547 -32.844 1 30.08 92 SER B C 1
ATOM 5859 O O . SER B 1 92 ? -16.094 -4.609 -32.062 1 30.08 92 SER B O 1
ATOM 5861 N N . ARG B 1 93 ? -16.984 -6.402 -33.125 1 31.38 93 ARG B N 1
ATOM 5862 C CA . ARG B 1 93 ? -18.312 -6.156 -32.562 1 31.38 93 ARG B CA 1
ATOM 5863 C C . ARG B 1 93 ? -18.344 -6.496 -31.078 1 31.38 93 ARG B C 1
ATOM 5865 O O . ARG B 1 93 ? -19.141 -5.93 -30.328 1 31.38 93 ARG B O 1
ATOM 5872 N N . MET B 1 94 ? -17.719 -7.539 -30.703 1 28.81 94 MET B N 1
ATOM 5873 C CA . MET B 1 94 ? -17.734 -7.844 -29.281 1 28.81 94 MET B CA 1
ATOM 5874 C C . MET B 1 94 ? -17.047 -6.742 -28.484 1 28.81 94 MET B C 1
ATOM 5876 O O . MET B 1 94 ? -17.344 -6.543 -27.297 1 28.81 94 MET B O 1
ATOM 5880 N N . TRP B 1 95 ? -16.156 -6.074 -29.156 1 30.53 95 TRP B N 1
ATOM 5881 C CA . TRP B 1 95 ? -15.477 -4.961 -28.484 1 30.53 95 TRP B CA 1
ATOM 5882 C C . TRP B 1 95 ? -16.422 -3.779 -28.312 1 30.53 95 TRP B C 1
ATOM 5884 O O . TRP B 1 95 ? -16.375 -3.074 -27.312 1 30.53 95 TRP B O 1
ATOM 5894 N N . THR B 1 96 ? -17.344 -3.594 -29.328 1 31.25 96 THR B N 1
ATOM 5895 C CA . THR B 1 96 ? -18.266 -2.467 -29.203 1 31.25 96 THR B CA 1
ATOM 5896 C C . THR B 1 96 ? -19.203 -2.668 -28.016 1 31.25 96 THR B C 1
ATOM 5898 O O . THR B 1 96 ? -19.641 -1.701 -27.391 1 31.25 96 THR B O 1
ATOM 5901 N N . ALA B 1 97 ? -19.609 -3.885 -27.781 1 30.28 97 ALA B N 1
ATOM 5902 C CA . ALA B 1 97 ? -20.578 -4.066 -26.688 1 30.28 97 ALA B CA 1
ATOM 5903 C C . ALA B 1 97 ? -19.922 -3.826 -25.344 1 30.28 97 ALA B C 1
ATOM 5905 O O . ALA B 1 97 ? -20.578 -3.355 -24.406 1 30.28 97 ALA B O 1
ATOM 5906 N N . VAL B 1 98 ? -18.672 -4.211 -25.234 1 30.59 98 VAL B N 1
ATOM 5907 C CA . VAL B 1 98 ? -18.047 -3.967 -23.938 1 30.59 98 VAL B CA 1
ATOM 5908 C C . VAL B 1 98 ? -17.766 -2.475 -23.781 1 30.59 98 VAL B C 1
ATOM 5910 O O . VAL B 1 98 ? -17.844 -1.945 -22.656 1 30.59 98 VAL B O 1
ATOM 5913 N N . SER B 1 99 ? -17.531 -1.747 -24.891 1 29.69 99 SER B N 1
ATOM 5914 C CA . SER B 1 99 ? -17.281 -0.315 -24.75 1 29.69 99 SER B CA 1
ATOM 5915 C C . SER B 1 99 ? -18.562 0.422 -24.344 1 29.69 99 SER B C 1
ATOM 5917 O O . SER B 1 99 ? -18.5 1.49 -23.734 1 29.69 99 SER B O 1
ATOM 5919 N N . ALA B 1 100 ? -19.703 0.077 -24.891 1 29.5 100 ALA B N 1
ATOM 5920 C CA . ALA B 1 100 ? -20.922 0.856 -24.672 1 29.5 100 ALA B CA 1
ATOM 5921 C C . ALA B 1 100 ? -21.438 0.672 -23.25 1 29.5 100 ALA B C 1
ATOM 5923 O O . ALA B 1 100 ? -22.234 1.484 -22.75 1 29.5 100 ALA B O 1
ATOM 5924 N N . ALA B 1 101 ? -21.438 -0.581 -22.812 1 28.81 101 ALA B N 1
ATOM 5925 C CA . ALA B 1 101 ? -22.094 -0.757 -21.531 1 28.81 101 ALA B CA 1
ATOM 5926 C C . ALA B 1 101 ? -21.234 -0.185 -20.391 1 28.81 101 ALA B C 1
ATOM 5928 O O . ALA B 1 101 ? -21.625 -0.251 -19.219 1 28.81 101 ALA B O 1
ATOM 5929 N N . LEU B 1 102 ? -19.906 -0.059 -20.594 1 29.45 102 LEU B N 1
ATOM 5930 C CA . LEU B 1 102 ? -19.312 0.614 -19.453 1 29.45 102 LEU B CA 1
ATOM 5931 C C . LEU B 1 102 ? -19.797 2.057 -19.359 1 29.45 102 LEU B C 1
ATOM 5933 O O . LEU B 1 102 ? -19.516 2.871 -20.234 1 29.45 102 LEU B O 1
ATOM 5937 N N . PRO B 1 103 ? -20.984 2.25 -18.891 1 26.39 103 PRO B N 1
ATOM 5938 C CA . PRO B 1 103 ? -21.266 3.67 -18.688 1 26.39 103 PRO B CA 1
ATOM 5939 C C . PRO B 1 103 ? -20.031 4.461 -18.234 1 26.39 103 PRO B C 1
ATOM 5941 O O . PRO B 1 103 ? -19.125 3.9 -17.625 1 26.39 103 PRO B O 1
ATOM 5944 N N . SER B 1 104 ? -19.734 5.516 -18.984 1 27.66 104 SER B N 1
ATOM 5945 C CA . SER B 1 104 ? -18.812 6.598 -18.641 1 27.66 104 SER B CA 1
ATOM 5946 C C . SER B 1 104 ? -18.859 6.891 -17.141 1 27.66 104 SER B C 1
ATOM 5948 O O . SER B 1 104 ? -18.734 8.047 -16.719 1 27.66 104 SER B O 1
ATOM 5950 N N . GLN B 1 105 ? -19.547 6.066 -16.438 1 26.64 105 GLN B N 1
ATOM 5951 C CA . GLN B 1 105 ? -19.344 6.699 -15.133 1 26.64 105 GLN B CA 1
ATOM 5952 C C . GLN B 1 105 ? -17.859 6.875 -14.828 1 26.64 105 GLN B C 1
ATOM 5954 O O . GLN B 1 105 ? -17.094 5.922 -14.914 1 26.64 105 GLN B O 1
ATOM 5959 N N . GLN B 1 106 ? -17.328 8.117 -14.867 1 28.73 106 GLN B N 1
ATOM 5960 C CA . GLN B 1 106 ? -16.031 8.797 -14.875 1 28.73 106 GLN B CA 1
ATOM 5961 C C . GLN B 1 106 ? -15.055 8.125 -13.914 1 28.73 106 GLN B C 1
ATOM 5963 O O . GLN B 1 106 ? -13.844 8.234 -14.086 1 28.73 106 GLN B O 1
ATOM 5968 N N . GLY B 1 107 ? -15.539 7.707 -12.75 1 28.91 107 GLY B N 1
ATOM 5969 C CA . GLY B 1 107 ? -14.547 7.367 -11.75 1 28.91 107 GLY B CA 1
ATOM 5970 C C . GLY B 1 107 ? -13.852 6.043 -12.016 1 28.91 107 GLY B C 1
ATOM 5971 O O . GLY B 1 107 ? -12.656 5.895 -11.75 1 28.91 107 GLY B O 1
ATOM 5972 N N . ILE B 1 108 ? -14.672 5.027 -12.25 1 30.09 108 ILE B N 1
ATOM 5973 C CA . ILE B 1 108 ? -14.148 3.666 -12.312 1 30.09 108 ILE B CA 1
ATOM 5974 C C . ILE B 1 108 ? -13.406 3.457 -13.633 1 30.09 108 ILE B C 1
ATOM 5976 O O . ILE B 1 108 ? -12.414 2.73 -13.68 1 30.09 108 ILE B O 1
ATOM 5980 N N . GLY B 1 109 ? -13.938 4.031 -14.703 1 30.16 109 GLY B N 1
ATOM 5981 C CA . GLY B 1 109 ? -13.516 3.811 -16.078 1 30.16 109 GLY B CA 1
ATOM 5982 C C . GLY B 1 109 ? -12.117 4.324 -16.359 1 30.16 109 GLY B C 1
ATOM 5983 O O . GLY B 1 109 ? -11.477 3.902 -17.328 1 30.16 109 GLY B O 1
ATOM 5984 N N . SER B 1 110 ? -11.82 5.469 -15.688 1 32.25 110 SER B N 1
ATOM 5985 C CA . SER B 1 110 ? -10.602 6.117 -16.172 1 32.25 110 SER B CA 1
ATOM 5986 C C . SER B 1 110 ? -9.375 5.258 -15.906 1 32.25 110 SER B C 1
ATOM 5988 O O . SER B 1 110 ? -8.477 5.164 -16.75 1 32.25 110 SER B O 1
ATOM 5990 N N . THR B 1 111 ? -9.352 4.707 -14.664 1 31.09 111 THR B N 1
ATOM 5991 C CA . THR B 1 111 ? -8.094 4.012 -14.43 1 31.09 111 THR B CA 1
ATOM 5992 C C . THR B 1 111 ? -8.062 2.688 -15.188 1 31.09 111 THR B C 1
ATOM 5994 O O . THR B 1 111 ? -7.027 2.32 -15.758 1 31.09 111 THR B O 1
ATOM 5997 N N . LEU B 1 112 ? -9.141 1.961 -15.172 1 30.86 112 LEU B N 1
ATOM 5998 C CA . LEU B 1 112 ? -9.109 0.745 -15.977 1 30.86 112 LEU B CA 1
ATOM 5999 C C . LEU B 1 112 ? -9.18 1.075 -17.469 1 30.86 112 LEU B C 1
ATOM 6001 O O . LEU B 1 112 ? -8.57 0.387 -18.281 1 30.86 112 LEU B O 1
ATOM 6005 N N . ALA B 1 113 ? -10.016 2.043 -17.875 1 31.34 113 ALA B N 1
ATOM 6006 C CA . ALA B 1 113 ? -10.148 2.48 -19.266 1 31.34 113 ALA B CA 1
ATOM 6007 C C . ALA B 1 113 ? -8.836 3.053 -19.797 1 31.34 113 ALA B C 1
ATOM 6009 O O . ALA B 1 113 ? -8.547 2.979 -20.984 1 31.34 113 ALA B O 1
ATOM 6010 N N . SER B 1 114 ? -8.109 3.773 -18.906 1 32.75 114 SER B N 1
ATOM 6011 C CA . SER B 1 114 ? -6.832 4.25 -19.422 1 32.75 114 SER B CA 1
ATOM 6012 C C . SER B 1 114 ? -5.941 3.092 -19.844 1 32.75 114 SER B C 1
ATOM 6014 O O . SER B 1 114 ? -4.898 3.301 -20.469 1 32.75 114 SER B O 1
ATOM 6016 N N . TYR B 1 115 ? -6.309 2.029 -19.266 1 31.44 115 TYR B N 1
ATOM 6017 C CA . TYR B 1 115 ? -5.395 0.943 -19.594 1 31.44 115 TYR B CA 1
ATOM 6018 C C . TYR B 1 115 ? -5.703 0.372 -20.969 1 31.44 115 TYR B C 1
ATOM 6020 O O . TYR B 1 115 ? -4.879 -0.342 -21.547 1 31.44 115 TYR B O 1
ATOM 6028 N N . VAL B 1 116 ? -7.004 0.522 -21.438 1 29.59 116 VAL B N 1
ATOM 6029 C CA . VAL B 1 116 ? -7.277 -0.121 -22.719 1 29.59 116 VAL B CA 1
ATOM 6030 C C . VAL B 1 116 ? -6.941 0.836 -23.859 1 29.59 116 VAL B C 1
ATOM 6032 O O . VAL B 1 116 ? -7.699 1.771 -24.141 1 29.59 116 VAL B O 1
ATOM 6035 N N . GLU B 1 117 ? -5.809 1.342 -24 1 29.02 117 GLU B N 1
ATOM 6036 C CA . GLU B 1 117 ? -5.516 1.902 -25.312 1 29.02 117 GLU B CA 1
ATOM 6037 C C . GLU B 1 117 ? -5.855 0.913 -26.422 1 29.02 117 GLU B C 1
ATOM 6039 O O . GLU B 1 117 ? -5.281 -0.177 -26.5 1 29.02 117 GLU B O 1
ATOM 6044 N N . TYR B 1 118 ? -7.066 0.908 -26.797 1 26.8 118 TYR B N 1
ATOM 6045 C CA . TYR B 1 118 ? -7.441 0.058 -27.922 1 26.8 118 TYR B CA 1
ATOM 6046 C C . TYR B 1 118 ? -6.609 0.385 -29.156 1 26.8 118 TYR B C 1
ATOM 6048 O O . TYR B 1 118 ? -6.574 1.533 -29.609 1 26.8 118 TYR B O 1
ATOM 6056 N N . ILE B 1 119 ? -5.504 -0.251 -29.344 1 28.05 119 ILE B N 1
ATOM 6057 C CA . ILE B 1 119 ? -4.805 -0.192 -30.625 1 28.05 119 ILE B CA 1
ATOM 6058 C C . ILE B 1 119 ? -5.66 -0.84 -31.703 1 28.05 119 ILE B C 1
ATOM 6060 O O . ILE B 1 119 ? -6.266 -1.89 -31.484 1 28.05 119 ILE B O 1
ATOM 6064 N N . THR B 1 120 ? -6.039 -0.095 -32.625 1 25.84 120 THR B N 1
ATOM 6065 C CA . THR B 1 120 ? -6.527 -0.505 -33.938 1 25.84 120 THR B CA 1
ATOM 6066 C C . THR B 1 120 ? -5.645 -1.602 -34.5 1 25.84 120 THR B C 1
ATOM 6068 O O . THR B 1 120 ? -4.414 -1.511 -34.469 1 25.84 120 THR B O 1
ATOM 6071 N N . VAL B 1 121 ? -6.102 -2.809 -34.594 1 28.31 121 VAL B N 1
ATOM 6072 C CA . VAL B 1 121 ? -5.551 -4.039 -35.156 1 28.31 121 VAL B CA 1
ATOM 6073 C C . VAL B 1 121 ? -5.227 -3.83 -36.625 1 28.31 121 VAL B C 1
ATOM 6075 O O . VAL B 1 121 ? -6.125 -3.643 -37.438 1 28.31 121 VAL B O 1
ATOM 6078 N N . ASP B 1 122 ? -4.109 -3.133 -36.969 1 27.02 122 ASP B N 1
ATOM 6079 C CA . ASP B 1 122 ? -3.75 -3.217 -38.375 1 27.02 122 ASP B CA 1
ATOM 6080 C C . ASP B 1 122 ? -3.385 -4.648 -38.75 1 27.02 122 ASP B C 1
ATOM 6082 O O . ASP B 1 122 ? -3.039 -5.461 -37.906 1 27.02 122 ASP B O 1
ATOM 6086 N N . ALA B 1 123 ? -3.152 -4.969 -40.094 1 29.86 123 ALA B N 1
ATOM 6087 C CA . ALA B 1 123 ? -2.934 -6.137 -40.969 1 29.86 123 ALA B CA 1
ATOM 6088 C C . ALA B 1 123 ? -1.693 -6.91 -40.531 1 29.86 123 ALA B C 1
ATOM 6090 O O . ALA B 1 123 ? -0.616 -6.332 -40.375 1 29.86 123 ALA B O 1
ATOM 6091 N N . ILE B 1 124 ? -1.812 -8.102 -39.969 1 32.56 124 ILE B N 1
ATOM 6092 C CA . ILE B 1 124 ? -0.959 -9.195 -39.5 1 32.56 124 ILE B CA 1
ATOM 6093 C C . ILE B 1 124 ? 0.028 -9.562 -40.625 1 32.56 124 ILE B C 1
ATOM 6095 O O . ILE B 1 124 ? -0.376 -9.891 -41.75 1 32.56 124 ILE B O 1
ATOM 6099 N N . SER B 1 125 ? 1.206 -9.109 -40.656 1 32.91 125 SER B N 1
ATOM 6100 C CA . SER B 1 125 ? 2.201 -9.641 -41.594 1 32.91 125 SER B CA 1
ATOM 6101 C C . SER B 1 125 ? 2.307 -11.164 -41.469 1 32.91 125 SER B C 1
ATOM 6103 O O . SER B 1 125 ? 2.174 -11.711 -40.375 1 32.91 125 SER B O 1
ATOM 6105 N N . PRO B 1 126 ? 2.363 -11.953 -42.5 1 35.94 126 PRO B N 1
ATOM 6106 C CA . PRO B 1 126 ? 2.445 -13.414 -42.5 1 35.94 126 PRO B CA 1
ATOM 6107 C C . PRO B 1 126 ? 3.645 -13.945 -41.719 1 35.94 126 PRO B C 1
ATOM 6109 O O . PRO B 1 126 ? 4.781 -13.531 -41.969 1 35.94 126 PRO B O 1
ATOM 6112 N N . ASN B 1 127 ? 3.508 -14.258 -40.469 1 46.28 127 ASN B N 1
ATOM 6113 C CA . ASN B 1 127 ? 4.504 -14.82 -39.562 1 46.28 127 ASN B CA 1
ATOM 6114 C C . ASN B 1 127 ? 5.109 -16.109 -40.125 1 46.28 127 ASN B C 1
ATOM 6116 O O . ASN B 1 127 ? 4.438 -16.844 -40.844 1 46.28 127 ASN B O 1
ATOM 6120 N N . LYS B 1 128 ? 6.398 -16.391 -40.125 1 52.28 128 LYS B N 1
ATOM 6121 C CA . LYS B 1 128 ? 7.137 -17.609 -40.438 1 52.28 128 LYS B CA 1
ATOM 6122 C C . LYS B 1 128 ? 6.559 -18.828 -39.719 1 52.28 128 LYS B C 1
ATOM 6124 O O . LYS B 1 128 ? 6.328 -18.766 -38.5 1 52.28 128 LYS B O 1
ATOM 6129 N N . LYS B 1 129 ? 5.973 -19.828 -40.375 1 54.34 129 LYS B N 1
ATOM 6130 C CA . LYS B 1 129 ? 5.406 -21.047 -39.844 1 54.34 129 LYS B CA 1
ATOM 6131 C C . LYS B 1 129 ? 6.504 -22.016 -39.406 1 54.34 129 LYS B C 1
ATOM 6133 O O . LYS B 1 129 ? 7.492 -22.203 -40.125 1 54.34 129 LYS B O 1
ATOM 6138 N N . SER B 1 130 ? 6.68 -22.469 -38.094 1 58.88 130 SER B N 1
ATOM 6139 C CA . SER B 1 130 ? 7.562 -23.531 -37.656 1 58.88 130 SER B CA 1
ATOM 6140 C C . SER B 1 130 ? 7.316 -24.812 -38.438 1 58.88 130 SER B C 1
ATOM 6142 O O . SER B 1 130 ? 6.172 -25.125 -38.781 1 58.88 130 SER B O 1
ATOM 6144 N N . LYS B 1 131 ? 8.383 -25.469 -39 1 65.56 131 LYS B N 1
ATOM 6145 C CA . LYS B 1 131 ? 8.242 -26.781 -39.625 1 65.56 131 LYS B CA 1
ATOM 6146 C C . LYS B 1 131 ? 7.582 -27.766 -38.656 1 65.56 131 LYS B C 1
ATOM 6148 O O . LYS B 1 131 ? 6.828 -28.641 -39.094 1 65.56 131 LYS B O 1
ATOM 6153 N N . HIS B 1 132 ? 7.883 -27.516 -37.406 1 79.31 132 HIS B N 1
ATOM 6154 C CA . HIS B 1 132 ? 7.301 -28.344 -36.344 1 79.31 132 HIS B CA 1
ATOM 6155 C C . HIS B 1 132 ? 6.055 -27.688 -35.75 1 79.31 132 HIS B C 1
ATOM 6157 O O . HIS B 1 132 ? 6.027 -26.484 -35.562 1 79.31 132 HIS B O 1
ATOM 6163 N N . ASP B 1 133 ? 5.043 -28.594 -35.562 1 86.06 133 ASP B N 1
ATOM 6164 C CA . ASP B 1 133 ? 3.844 -28.141 -34.875 1 86.06 133 ASP B CA 1
ATOM 6165 C C . ASP B 1 133 ? 4.117 -27.938 -33.406 1 86.06 133 ASP B C 1
ATOM 6167 O O . ASP B 1 133 ? 4.328 -28.906 -32.656 1 86.06 133 ASP B O 1
ATOM 6171 N N . ILE B 1 134 ? 4.062 -26.75 -32.906 1 91.31 134 ILE B N 1
ATOM 6172 C CA . ILE B 1 134 ? 4.445 -26.422 -31.531 1 91.31 134 ILE B CA 1
ATOM 6173 C C . ILE B 1 134 ? 3.451 -27.047 -30.547 1 91.31 134 ILE B C 1
ATOM 6175 O O . ILE B 1 134 ? 3.691 -27.078 -29.344 1 91.31 134 ILE B O 1
ATOM 6179 N N . LYS B 1 135 ? 2.33 -27.578 -31.094 1 90.88 135 LYS B N 1
ATOM 6180 C CA . LYS B 1 135 ? 1.319 -28.203 -30.25 1 90.88 135 LYS B CA 1
ATOM 6181 C C . LYS B 1 135 ? 1.576 -29.703 -30.094 1 90.88 135 LYS B C 1
ATOM 6183 O O . LYS B 1 135 ? 0.909 -30.375 -29.312 1 90.88 135 LYS B O 1
ATOM 6188 N N . GLU B 1 136 ? 2.516 -30.203 -30.875 1 93.44 136 GLU B N 1
ATOM 6189 C CA . GLU B 1 136 ? 2.893 -31.609 -30.75 1 93.44 136 GLU B CA 1
ATOM 6190 C C . GLU B 1 136 ? 3.92 -31.812 -29.641 1 93.44 136 GLU B C 1
ATOM 6192 O O . GLU B 1 136 ? 5.008 -31.234 -29.688 1 93.44 136 GLU B O 1
ATOM 6197 N N . PRO B 1 137 ? 3.59 -32.688 -28.688 1 95.44 137 PRO B N 1
ATOM 6198 C CA . PRO B 1 137 ? 4.496 -32.812 -27.547 1 95.44 137 PRO B CA 1
ATOM 6199 C C . PRO B 1 137 ? 5.684 -33.719 -27.844 1 95.44 137 PRO B C 1
ATOM 6201 O O . PRO B 1 137 ? 5.617 -34.562 -28.75 1 95.44 137 PRO B O 1
ATOM 6204 N N . ALA B 1 138 ? 6.75 -33.531 -27.219 1 96.62 138 ALA B N 1
ATOM 6205 C CA . ALA B 1 138 ? 7.875 -34.469 -27.031 1 96.62 138 ALA B CA 1
ATOM 6206 C C . ALA B 1 138 ? 8.008 -34.875 -25.562 1 96.62 138 ALA B C 1
ATOM 6208 O O . ALA B 1 138 ? 7.32 -34.344 -24.688 1 96.62 138 ALA B O 1
ATOM 6209 N N . TYR B 1 139 ? 8.812 -35.938 -25.328 1 97.19 139 TYR B N 1
ATOM 6210 C CA . TYR B 1 139 ? 8.883 -36.5 -23.969 1 97.19 139 TYR B CA 1
ATOM 6211 C C . TYR B 1 139 ? 10.32 -36.781 -23.578 1 97.19 139 TYR B C 1
ATOM 6213 O O . TYR B 1 139 ? 11.156 -37.094 -24.422 1 97.19 139 TYR B O 1
ATOM 6221 N N . HIS B 1 140 ? 10.586 -36.594 -22.359 1 97.81 140 HIS B N 1
ATOM 6222 C CA . HIS B 1 140 ? 11.828 -37 -21.703 1 97.81 140 HIS B CA 1
ATOM 6223 C C . HIS B 1 140 ? 11.562 -37.906 -20.5 1 97.81 140 HIS B C 1
ATOM 6225 O O . HIS B 1 140 ? 10.781 -37.562 -19.609 1 97.81 140 HIS B O 1
ATOM 6231 N N . ARG B 1 141 ? 12.188 -39.062 -20.516 1 97.81 141 ARG B N 1
ATOM 6232 C CA . ARG B 1 141 ? 11.961 -40 -19.422 1 97.81 141 ARG B CA 1
ATOM 6233 C C . ARG B 1 141 ? 12.703 -39.594 -18.156 1 97.81 141 ARG B C 1
ATOM 6235 O O . ARG B 1 141 ? 13.906 -39.312 -18.203 1 97.81 141 ARG B O 1
ATOM 6242 N N . GLN B 1 142 ? 11.969 -39.531 -17 1 98 142 GLN B N 1
ATOM 6243 C CA . GLN B 1 142 ? 12.508 -39.062 -15.734 1 98 142 GLN B CA 1
ATOM 6244 C C . GLN B 1 142 ? 12.344 -40.094 -14.648 1 98 142 GLN B C 1
ATOM 6246 O O . GLN B 1 142 ? 11.312 -40.781 -14.578 1 98 142 GLN B O 1
ATOM 6251 N N . PRO B 1 143 ? 13.414 -40.281 -13.797 1 98 143 PRO B N 1
ATOM 6252 C CA . PRO B 1 143 ? 13.125 -41 -12.555 1 98 143 PRO B CA 1
ATOM 6253 C C . PRO B 1 143 ? 12.227 -40.219 -11.617 1 98 143 PRO B C 1
ATOM 6255 O O . PRO B 1 143 ? 12.312 -38.969 -11.555 1 98 143 PRO B O 1
ATOM 6258 N N . LEU B 1 144 ? 11.422 -40.875 -10.844 1 98.31 144 LEU B N 1
ATOM 6259 C CA . LEU B 1 144 ? 10.555 -40.219 -9.883 1 98.31 144 LEU B CA 1
ATOM 6260 C C . LEU B 1 144 ? 11.352 -39.75 -8.672 1 98.31 144 LEU B C 1
ATOM 6262 O O . LEU B 1 144 ? 11.023 -38.719 -8.07 1 98.31 144 LEU B O 1
ATOM 6266 N N . ASP B 1 145 ? 12.305 -40.438 -8.281 1 98.31 145 ASP B N 1
ATOM 6267 C CA . ASP B 1 145 ? 13.211 -40.094 -7.199 1 98.31 145 ASP B CA 1
ATOM 6268 C C . ASP B 1 145 ? 14.648 -39.969 -7.707 1 98.31 145 ASP B C 1
ATOM 6270 O O . ASP B 1 145 ? 15.312 -40.969 -7.961 1 98.31 145 ASP B O 1
ATOM 6274 N N . HIS B 1 146 ? 15.172 -38.781 -7.773 1 98.06 146 HIS B N 1
ATOM 6275 C CA . HIS B 1 146 ? 16.5 -38.5 -8.305 1 98.06 146 HIS B CA 1
ATOM 6276 C C . HIS B 1 146 ? 17.578 -38.781 -7.258 1 98.06 146 HIS B C 1
ATOM 6278 O O . HIS B 1 146 ? 18.766 -38.875 -7.59 1 98.06 146 HIS B O 1
ATOM 6284 N N . PHE B 1 147 ? 17.297 -38.906 -6.031 1 97.5 147 PHE B N 1
ATOM 6285 C CA . PHE B 1 147 ? 18.328 -38.719 -5.016 1 97.5 147 PHE B CA 1
ATOM 6286 C C . PHE B 1 147 ? 18.469 -39.969 -4.145 1 97.5 147 PHE B C 1
ATOM 6288 O O . PHE B 1 147 ? 19.578 -40.375 -3.799 1 97.5 147 PHE B O 1
ATOM 6295 N N . ASP B 1 148 ? 17.312 -40.625 -3.715 1 95.75 148 ASP B N 1
ATOM 6296 C CA . ASP B 1 148 ? 17.391 -41.562 -2.59 1 95.75 148 ASP B CA 1
ATOM 6297 C C . ASP B 1 148 ? 17.016 -42.969 -3.01 1 95.75 148 ASP B C 1
ATOM 6299 O O . ASP B 1 148 ? 16.953 -43.875 -2.178 1 95.75 148 ASP B O 1
ATOM 6303 N N . ASN B 1 149 ? 16.641 -43.25 -4.234 1 95.31 149 ASN B N 1
ATOM 6304 C CA . ASN B 1 149 ? 16.281 -44.531 -4.77 1 95.31 149 ASN B CA 1
ATOM 6305 C C . ASN B 1 149 ? 15.164 -45.188 -3.953 1 95.31 149 ASN B C 1
ATOM 6307 O O . ASN B 1 149 ? 15.219 -46.375 -3.662 1 95.31 149 ASN B O 1
ATOM 6311 N N . THR B 1 150 ? 14.25 -44.406 -3.488 1 95.81 150 THR B N 1
ATOM 6312 C CA . THR B 1 150 ? 13.133 -44.906 -2.689 1 95.81 150 THR B CA 1
ATOM 6313 C C . THR B 1 150 ? 12.102 -45.594 -3.576 1 95.81 150 THR B C 1
ATOM 6315 O O . THR B 1 150 ? 11.227 -46.312 -3.08 1 95.81 150 THR B O 1
ATOM 6318 N N . THR B 1 151 ? 12.172 -45.406 -4.879 1 96.38 151 THR B N 1
ATOM 6319 C CA . THR B 1 151 ? 11.305 -46.031 -5.875 1 96.38 151 THR B CA 1
ATOM 6320 C C . THR B 1 151 ? 12.031 -46.188 -7.207 1 96.38 151 THR B C 1
ATOM 6322 O O . THR B 1 151 ? 13.031 -45.5 -7.457 1 96.38 151 THR B O 1
ATOM 6325 N N . GLN B 1 152 ? 11.523 -47.094 -8.031 1 95.69 152 GLN B N 1
ATOM 6326 C CA . GLN B 1 152 ? 12.062 -47.25 -9.375 1 95.69 152 GLN B CA 1
ATOM 6327 C C . GLN B 1 152 ? 11.109 -46.688 -10.422 1 95.69 152 GLN B C 1
ATOM 6329 O O . GLN B 1 152 ? 11.352 -46.781 -11.625 1 95.69 152 GLN B O 1
ATOM 6334 N N . ALA B 1 153 ? 10.07 -46.062 -9.875 1 97.5 153 ALA B N 1
ATOM 6335 C CA . ALA B 1 153 ? 9.086 -45.469 -10.773 1 97.5 153 ALA B CA 1
ATOM 6336 C C . ALA B 1 153 ? 9.711 -44.375 -11.633 1 97.5 153 ALA B C 1
ATOM 6338 O O . ALA B 1 153 ? 10.617 -43.656 -11.188 1 97.5 153 ALA B O 1
ATOM 6339 N N . GLN B 1 154 ? 9.219 -44.344 -12.883 1 97.81 154 GLN B N 1
ATOM 6340 C CA . GLN B 1 154 ? 9.586 -43.312 -13.844 1 97.81 154 GLN B CA 1
ATOM 6341 C C . GLN B 1 154 ? 8.352 -42.656 -14.469 1 97.81 154 GLN B C 1
ATOM 6343 O O . GLN B 1 154 ? 7.234 -43.156 -14.289 1 97.81 154 GLN B O 1
ATOM 6348 N N . PHE B 1 155 ? 8.523 -41.594 -15.062 1 98.19 155 PHE B N 1
ATOM 6349 C CA . PHE B 1 155 ? 7.438 -40.969 -15.805 1 98.19 155 PHE B CA 1
ATOM 6350 C C . PHE B 1 155 ? 7.973 -40.219 -17.031 1 98.19 155 PHE B C 1
ATOM 6352 O O . PHE B 1 155 ? 9.164 -39.906 -17.094 1 98.19 155 PHE B O 1
ATOM 6359 N N . ASP B 1 156 ? 7.16 -40.062 -18.031 1 98.06 156 ASP B N 1
ATOM 6360 C CA . ASP B 1 156 ? 7.492 -39.281 -19.219 1 98.06 156 ASP B CA 1
ATOM 6361 C C . ASP B 1 156 ? 7.156 -37.781 -19 1 98.06 156 ASP B C 1
ATOM 6363 O O . ASP B 1 156 ? 5.984 -37.438 -18.906 1 98.06 156 ASP B O 1
ATOM 6367 N N . GLN B 1 157 ? 8.164 -37 -18.938 1 98.44 157 GLN B N 1
ATOM 6368 C CA . GLN B 1 157 ? 7.957 -35.562 -18.812 1 98.44 157 GLN B CA 1
ATOM 6369 C C . GLN B 1 157 ? 7.695 -34.938 -20.172 1 98.44 157 GLN B C 1
ATOM 6371 O O . GLN B 1 157 ? 8.531 -35.031 -21.078 1 98.44 157 GLN B O 1
ATOM 6376 N N . ARG B 1 158 ? 6.574 -34.281 -20.297 1 98.38 158 ARG B N 1
ATOM 6377 C CA . ARG B 1 158 ? 6.113 -33.719 -21.562 1 98.38 158 ARG B CA 1
ATOM 6378 C C . ARG B 1 158 ? 6.707 -32.312 -21.781 1 98.38 158 ARG B C 1
ATOM 6380 O O . ARG B 1 158 ? 6.812 -31.531 -20.828 1 98.38 158 ARG B O 1
ATOM 6387 N N . PHE B 1 159 ? 7.117 -32.031 -23 1 97.88 159 PHE B N 1
ATOM 6388 C CA . PHE B 1 159 ? 7.527 -30.688 -23.328 1 97.88 159 PHE B CA 1
ATOM 6389 C C . PHE B 1 159 ? 7.129 -30.328 -24.75 1 97.88 159 PHE B C 1
ATOM 6391 O O . PHE B 1 159 ? 6.883 -31.203 -25.578 1 97.88 159 PHE B O 1
ATOM 6398 N N . PHE B 1 160 ? 6.91 -29.031 -25.016 1 97.56 160 PHE B N 1
ATOM 6399 C CA . PHE B 1 160 ? 6.645 -28.438 -26.328 1 97.56 160 PHE B CA 1
ATOM 6400 C C . PHE B 1 160 ? 7.773 -27.5 -26.734 1 97.56 160 PHE B C 1
ATOM 6402 O O . PHE B 1 160 ? 8.477 -26.953 -25.875 1 97.56 160 PHE B O 1
ATOM 6409 N N . TYR B 1 161 ? 8.023 -27.359 -28.016 1 97.38 161 TYR B N 1
ATOM 6410 C CA . TYR B 1 161 ? 9.125 -26.516 -28.453 1 97.38 161 TYR B CA 1
ATOM 6411 C C . TYR B 1 161 ? 8.805 -25.844 -29.781 1 97.38 161 TYR B C 1
ATOM 6413 O O . TYR B 1 161 ? 7.906 -26.297 -30.5 1 97.38 161 TYR B O 1
ATOM 6421 N N . SER B 1 162 ? 9.414 -24.734 -30.031 1 96.62 162 SER B N 1
ATOM 6422 C CA . SER B 1 162 ? 9.32 -24.031 -31.312 1 96.62 162 SER B CA 1
ATOM 6423 C C . SER B 1 162 ? 10.703 -23.781 -31.906 1 96.62 162 SER B C 1
ATOM 6425 O O . SER B 1 162 ? 11.586 -23.25 -31.234 1 96.62 162 SER B O 1
ATOM 6427 N N . THR B 1 163 ? 10.883 -24.188 -33.156 1 95.38 163 THR B N 1
ATOM 6428 C CA . THR B 1 163 ? 12.125 -23.938 -33.875 1 95.38 163 THR B CA 1
ATOM 6429 C C . THR B 1 163 ? 11.938 -22.859 -34.938 1 95.38 163 THR B C 1
ATOM 6431 O O . THR B 1 163 ? 12.734 -22.766 -35.875 1 95.38 163 THR B O 1
ATOM 6434 N N . ARG B 1 164 ? 10.883 -22.078 -34.719 1 93.81 164 ARG B N 1
ATOM 6435 C CA . ARG B 1 164 ? 10.508 -21.062 -35.688 1 93.81 164 ARG B CA 1
ATOM 6436 C C . ARG B 1 164 ? 11.656 -20.094 -35.969 1 93.81 164 ARG B C 1
ATOM 6438 O O . ARG B 1 164 ? 11.867 -19.672 -37.094 1 93.81 164 ARG B O 1
ATOM 6445 N N . HIS B 1 165 ? 12.422 -19.797 -35 1 95.12 165 HIS B N 1
ATOM 6446 C CA . HIS B 1 165 ? 13.445 -18.766 -35.125 1 95.12 165 HIS B CA 1
ATOM 6447 C C . HIS B 1 165 ? 14.844 -19.359 -34.969 1 95.12 165 HIS B C 1
ATOM 6449 O O . HIS B 1 165 ? 15.828 -18.625 -34.875 1 95.12 165 HIS B O 1
ATOM 6455 N N . TYR B 1 166 ? 14.914 -20.656 -34.969 1 96.12 166 TYR B N 1
ATOM 6456 C CA . TYR B 1 166 ? 16.156 -21.391 -34.688 1 96.12 166 TYR B CA 1
ATOM 6457 C C . TYR B 1 166 ? 17.203 -21.094 -35.75 1 96.12 166 TYR B C 1
ATOM 6459 O O . TYR B 1 166 ? 16.969 -21.281 -36.938 1 96.12 166 TYR B O 1
ATOM 6467 N N . LYS B 1 167 ? 18.328 -20.547 -35.281 1 96.44 167 LYS B N 1
ATOM 6468 C CA . LYS B 1 167 ? 19.547 -20.406 -36.062 1 96.44 167 LYS B CA 1
ATOM 6469 C C . LYS B 1 167 ? 20.625 -21.391 -35.594 1 96.44 167 LYS B C 1
ATOM 6471 O O . LYS B 1 167 ? 21.219 -21.203 -34.531 1 96.44 167 LYS B O 1
ATOM 6476 N N . PRO B 1 168 ? 20.906 -22.391 -36.375 1 95.5 168 PRO B N 1
ATOM 6477 C CA . PRO B 1 168 ? 21.922 -23.375 -35.969 1 95.5 168 PRO B CA 1
ATOM 6478 C C . PRO B 1 168 ? 23.312 -22.766 -35.844 1 95.5 168 PRO B C 1
ATOM 6480 O O . PRO B 1 168 ? 23.547 -21.656 -36.312 1 95.5 168 PRO B O 1
ATOM 6483 N N . ALA B 1 169 ? 24.094 -23.547 -35.188 1 93.94 169 ALA B N 1
ATOM 6484 C CA . ALA B 1 169 ? 25.469 -23.109 -35 1 93.94 169 ALA B CA 1
ATOM 6485 C C . ALA B 1 169 ? 26.125 -22.719 -36.312 1 93.94 169 ALA B C 1
ATOM 6487 O O . ALA B 1 169 ? 26.938 -21.781 -36.344 1 93.94 169 ALA B O 1
ATOM 6488 N N . SER B 1 170 ? 25.812 -23.391 -37.344 1 91.94 170 SER B N 1
ATOM 6489 C CA . SER B 1 170 ? 26.422 -23.156 -38.656 1 91.94 170 SER B CA 1
ATOM 6490 C C . SER B 1 170 ? 26.047 -21.781 -39.188 1 91.94 170 SER B C 1
ATOM 6492 O O . SER B 1 170 ? 26.734 -21.25 -40.062 1 91.94 170 SER B O 1
ATOM 6494 N N . ALA B 1 171 ? 25.047 -21.219 -38.688 1 94.38 171 ALA B N 1
ATOM 6495 C CA . ALA B 1 171 ? 24.562 -19.922 -39.156 1 94.38 171 ALA B CA 1
ATOM 6496 C C . ALA B 1 171 ? 24.922 -18.812 -38.188 1 94.38 171 ALA B C 1
ATOM 6498 O O . ALA B 1 171 ? 24.391 -17.703 -38.281 1 94.38 171 ALA B O 1
ATOM 6499 N N . ARG B 1 172 ? 25.719 -19.156 -37.094 1 94.12 172 ARG B N 1
ATOM 6500 C CA . ARG B 1 172 ? 26.141 -18.203 -36.094 1 94.12 172 ARG B CA 1
ATOM 6501 C C . ARG B 1 172 ? 27.641 -17.922 -36.156 1 94.12 172 ARG B C 1
ATOM 6503 O O . ARG B 1 172 ? 28.359 -18.609 -36.906 1 94.12 172 ARG B O 1
ATOM 6510 N N . ASN B 1 173 ? 28.031 -16.719 -35.5 1 91.62 173 ASN B N 1
ATOM 6511 C CA . ASN B 1 173 ? 29.469 -16.5 -35.375 1 91.62 173 ASN B CA 1
ATOM 6512 C C . ASN B 1 173 ? 30.156 -17.656 -34.656 1 91.62 173 ASN B C 1
ATOM 6514 O O . ASN B 1 173 ? 29.547 -18.328 -33.812 1 91.62 173 ASN B O 1
ATOM 6518 N N . LYS B 1 174 ? 31.422 -17.859 -35.094 1 88.38 174 LYS B N 1
ATOM 6519 C CA . LYS B 1 174 ? 32.188 -18.984 -34.562 1 88.38 174 LYS B CA 1
ATOM 6520 C C . LYS B 1 174 ? 32.188 -18.953 -33.031 1 88.38 174 LYS B C 1
ATOM 6522 O O . LYS B 1 174 ? 32.5 -17.922 -32.438 1 88.38 174 LYS B O 1
ATOM 6527 N N . GLY B 1 175 ? 31.688 -20 -32.469 1 87.94 175 GLY B N 1
ATOM 6528 C CA . GLY B 1 175 ? 31.734 -20.141 -31.031 1 87.94 175 GLY B CA 1
ATOM 6529 C C . GLY B 1 175 ? 30.484 -19.641 -30.344 1 87.94 175 GLY B C 1
ATOM 6530 O O . GLY B 1 175 ? 30.312 -19.859 -29.141 1 87.94 175 GLY B O 1
ATOM 6531 N N . GLU B 1 176 ? 29.625 -19.031 -31.031 1 93.62 176 GLU B N 1
ATOM 6532 C CA . GLU B 1 176 ? 28.406 -18.5 -30.422 1 93.62 176 GLU B CA 1
ATOM 6533 C C . GLU B 1 176 ? 27.422 -19.625 -30.109 1 93.62 176 GLU B C 1
ATOM 6535 O O . GLU B 1 176 ? 27.172 -20.5 -30.953 1 93.62 176 GLU B O 1
ATOM 6540 N N . ALA B 1 177 ? 26.906 -19.578 -28.938 1 96.38 177 ALA B N 1
ATOM 6541 C CA . ALA B 1 177 ? 25.969 -20.625 -28.516 1 96.38 177 ALA B CA 1
ATOM 6542 C C . ALA B 1 177 ? 24.562 -20.344 -29.016 1 96.38 177 ALA B C 1
ATOM 6544 O O . ALA B 1 177 ? 24.203 -19.188 -29.234 1 96.38 177 ALA B O 1
ATOM 6545 N N . VAL B 1 178 ? 23.828 -21.406 -29.25 1 97.44 178 VAL B N 1
ATOM 6546 C CA . VAL B 1 178 ? 22.406 -21.281 -29.531 1 97.44 178 VAL B CA 1
ATOM 6547 C C . VAL B 1 178 ? 21.641 -21.125 -28.219 1 97.44 178 VAL B C 1
ATOM 6549 O O . VAL B 1 178 ? 21.703 -21.984 -27.344 1 97.44 178 VAL B O 1
ATOM 6552 N N . PRO B 1 179 ? 20.938 -20.016 -28.031 1 98.25 179 PRO B N 1
ATOM 6553 C CA . PRO B 1 179 ? 20.156 -19.859 -26.797 1 98.25 179 PRO B CA 1
ATOM 6554 C C . PRO B 1 179 ? 18.922 -20.766 -26.766 1 98.25 179 PRO B C 1
ATOM 6556 O O . PRO B 1 179 ? 18.219 -20.875 -27.766 1 98.25 179 PRO B O 1
ATOM 6559 N N . ILE B 1 180 ? 18.719 -21.438 -25.719 1 98.56 180 ILE B N 1
ATOM 6560 C CA . ILE B 1 180 ? 17.516 -22.219 -25.453 1 98.56 180 ILE B CA 1
ATOM 6561 C C . ILE B 1 180 ? 16.734 -21.594 -24.312 1 98.56 180 ILE B C 1
ATOM 6563 O O . ILE B 1 180 ? 17.281 -21.359 -23.219 1 98.56 180 ILE B O 1
ATOM 6567 N N . TYR B 1 181 ? 15.508 -21.25 -24.578 1 98.75 181 TYR B N 1
ATOM 6568 C CA . TYR B 1 181 ? 14.625 -20.672 -23.562 1 98.75 181 TYR B CA 1
ATOM 6569 C C . TYR B 1 181 ? 13.641 -21.719 -23.031 1 98.75 181 TYR B C 1
ATOM 6571 O O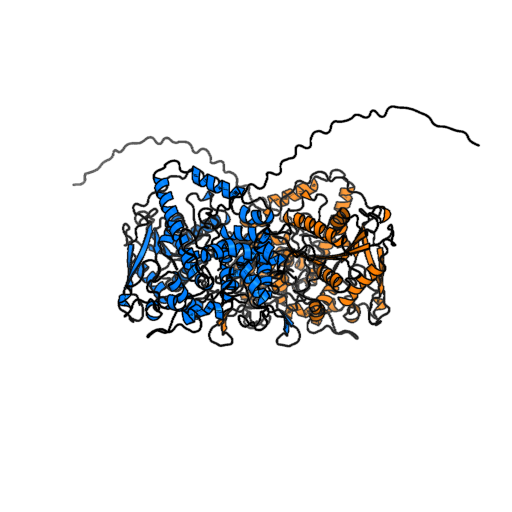 . TYR B 1 181 ? 12.766 -22.172 -23.781 1 98.75 181 TYR B O 1
ATOM 6579 N N . ILE B 1 182 ? 13.742 -22.078 -21.781 1 98.75 182 ILE B N 1
ATOM 6580 C CA . ILE B 1 182 ? 12.891 -23.109 -21.188 1 98.75 182 ILE B CA 1
ATOM 6581 C C . ILE B 1 182 ? 11.93 -22.469 -20.188 1 98.75 182 ILE B C 1
ATOM 6583 O O . ILE B 1 182 ? 12.359 -21.891 -19.188 1 98.75 182 ILE B O 1
ATOM 6587 N N . LEU B 1 183 ? 10.695 -22.531 -20.5 1 98.31 183 LEU B N 1
ATOM 6588 C CA . LEU B 1 183 ? 9.664 -22.047 -19.578 1 98.31 183 LEU B CA 1
ATOM 6589 C C . LEU B 1 183 ? 9.031 -23.219 -18.828 1 98.31 183 LEU B C 1
ATOM 6591 O O . LEU B 1 183 ? 8.492 -24.141 -19.453 1 98.31 183 LEU B O 1
ATOM 6595 N N . ASP B 1 184 ? 9.125 -23.109 -17.516 1 96.12 184 ASP B N 1
ATOM 6596 C CA . ASP B 1 184 ? 8.484 -24.062 -16.625 1 96.12 184 ASP B CA 1
ATOM 6597 C C . ASP B 1 184 ? 6.977 -23.828 -16.562 1 96.12 184 ASP B C 1
ATOM 6599 O O . ASP B 1 184 ? 6.523 -22.703 -16.281 1 96.12 184 ASP B O 1
ATOM 6603 N N . SER B 1 185 ? 6.195 -24.906 -16.75 1 94.19 185 SER B N 1
ATOM 6604 C CA . SER B 1 185 ? 4.754 -24.719 -16.859 1 94.19 185 SER B CA 1
ATOM 6605 C C . SER B 1 185 ? 4.117 -24.547 -15.484 1 94.19 185 SER B C 1
ATOM 6607 O O . SER B 1 185 ? 2.998 -24.031 -15.367 1 94.19 185 SER B O 1
ATOM 6609 N N . GLY B 1 186 ? 4.762 -25.031 -14.5 1 93.62 186 GLY B N 1
ATOM 6610 C CA . GLY B 1 186 ? 4.266 -24.859 -13.141 1 93.62 186 GLY B CA 1
ATOM 6611 C C . GLY B 1 186 ? 3.012 -25.672 -12.859 1 93.62 186 GLY B C 1
ATOM 6612 O O . GLY B 1 186 ? 2.936 -26.859 -13.203 1 93.62 186 GLY B O 1
ATOM 6613 N N . GLU B 1 187 ? 1.968 -25.078 -12.188 1 91.62 187 GLU B N 1
ATOM 6614 C CA . GLU B 1 187 ? 0.823 -25.75 -11.57 1 91.62 187 GLU B CA 1
ATOM 6615 C C . GLU B 1 187 ? -0.31 -25.938 -12.57 1 91.62 187 GLU B C 1
ATOM 6617 O O . GLU B 1 187 ? -1.48 -25.734 -12.242 1 91.62 187 GLU B O 1
ATOM 6622 N N . ALA B 1 188 ? 0.105 -26.203 -13.844 1 87.06 188 ALA B N 1
ATOM 6623 C CA . ALA B 1 188 ? -0.915 -26.359 -14.875 1 87.06 188 ALA B CA 1
ATOM 6624 C C . ALA B 1 188 ? -0.438 -27.312 -15.961 1 87.06 188 ALA B C 1
ATOM 6626 O O . ALA B 1 188 ? 0.745 -27.656 -16.031 1 87.06 188 ALA B O 1
ATOM 6627 N N . ASP B 1 189 ? -1.461 -27.734 -16.766 1 91.25 189 ASP B N 1
ATOM 6628 C CA . ASP B 1 189 ? -1.135 -28.438 -18 1 91.25 189 ASP B CA 1
ATOM 6629 C C . ASP B 1 189 ? -0.302 -27.547 -18.938 1 91.25 189 ASP B C 1
ATOM 6631 O O . ASP B 1 189 ? -0.623 -26.375 -19.141 1 91.25 189 ASP B O 1
ATOM 6635 N N . ALA B 1 190 ? 0.739 -28.125 -19.438 1 95.12 190 ALA B N 1
ATOM 6636 C CA . ALA B 1 190 ? 1.703 -27.344 -20.219 1 95.12 190 ALA B CA 1
ATOM 6637 C C . ALA B 1 190 ? 1.041 -26.719 -21.438 1 95.12 190 ALA B C 1
ATOM 6639 O O . ALA B 1 190 ? 1.535 -25.734 -21.984 1 95.12 190 ALA B O 1
ATOM 6640 N N . THR B 1 191 ? -0.068 -27.297 -21.906 1 91.81 191 THR B N 1
ATOM 6641 C CA . THR B 1 191 ? -0.744 -26.75 -23.078 1 91.81 191 THR B CA 1
ATOM 6642 C C . THR B 1 191 ? -1.213 -25.328 -22.828 1 91.81 191 THR B C 1
ATOM 6644 O O . THR B 1 191 ? -1.33 -24.531 -23.766 1 91.81 191 THR B O 1
ATOM 6647 N N . ALA B 1 192 ? -1.409 -25 -21.547 1 86.44 192 ALA B N 1
ATOM 6648 C CA . ALA B 1 192 ? -1.858 -23.656 -21.172 1 86.44 192 ALA B CA 1
ATOM 6649 C C . ALA B 1 192 ? -0.756 -22.625 -21.391 1 86.44 192 ALA B C 1
ATOM 6651 O O . ALA B 1 192 ? -1.019 -21.422 -21.406 1 86.44 192 ALA B O 1
ATOM 6652 N N . ARG B 1 193 ? 0.484 -23.078 -21.625 1 91.81 193 ARG B N 1
ATOM 6653 C CA . ARG B 1 193 ? 1.617 -22.172 -21.766 1 91.81 193 ARG B CA 1
ATOM 6654 C C . ARG B 1 193 ? 2.047 -22.062 -23.234 1 91.81 193 ARG B C 1
ATOM 6656 O O . ARG B 1 193 ? 2.941 -21.281 -23.562 1 91.81 193 ARG B O 1
ATOM 6663 N N . ILE B 1 194 ? 1.405 -22.734 -24.156 1 91.62 194 ILE B N 1
ATOM 6664 C CA . ILE B 1 194 ? 1.763 -22.75 -25.578 1 91.62 194 ILE B CA 1
ATOM 6665 C C . ILE B 1 194 ? 1.674 -21.344 -26.156 1 91.62 194 ILE B C 1
ATOM 6667 O O . ILE B 1 194 ? 2.479 -20.969 -27 1 91.62 194 ILE B O 1
ATOM 6671 N N . PRO B 1 195 ? 0.745 -20.469 -25.641 1 88.31 195 PRO B N 1
ATOM 6672 C CA . PRO B 1 195 ? 0.688 -19.109 -26.156 1 88.31 195 PRO B CA 1
ATOM 6673 C C . PRO B 1 195 ? 1.984 -18.328 -25.922 1 88.31 195 PRO B C 1
ATOM 6675 O O . PRO B 1 195 ? 2.334 -17.453 -26.719 1 88.31 195 PRO B O 1
ATOM 6678 N N . PHE B 1 196 ? 2.713 -18.672 -24.906 1 91.81 196 PHE B N 1
ATOM 6679 C CA . PHE B 1 196 ? 3.988 -18 -24.656 1 91.81 196 PHE B CA 1
ATOM 6680 C C . PHE B 1 196 ? 5.02 -18.406 -25.703 1 91.81 196 PHE B C 1
ATOM 6682 O O . PHE B 1 196 ? 5.949 -17.656 -26 1 91.81 196 PHE B O 1
ATOM 6689 N N . LEU B 1 197 ? 4.852 -19.625 -26.25 1 92.81 197 LEU B N 1
ATOM 6690 C CA . LEU B 1 197 ? 5.703 -20.141 -27.312 1 92.81 197 LEU B CA 1
ATOM 6691 C C . LEU B 1 197 ? 5.344 -19.5 -28.656 1 92.81 197 LEU B C 1
ATOM 6693 O O . LEU B 1 197 ? 6.211 -19.328 -29.516 1 92.81 197 LEU B O 1
ATOM 6697 N N . ASP B 1 198 ? 4.16 -19.172 -28.797 1 91.25 198 ASP B N 1
ATOM 6698 C CA . ASP B 1 198 ? 3.641 -18.734 -30.078 1 91.25 198 ASP B CA 1
ATOM 6699 C C . ASP B 1 198 ? 3.863 -17.234 -30.281 1 91.25 198 ASP B C 1
ATOM 6701 O O . ASP B 1 198 ? 4.449 -16.812 -31.281 1 91.25 198 ASP B O 1
ATOM 6705 N N . THR B 1 199 ? 3.373 -16.469 -29.281 1 90.62 199 THR B N 1
ATOM 6706 C CA . THR B 1 199 ? 3.463 -15.023 -29.453 1 90.62 199 THR B CA 1
ATOM 6707 C C . THR B 1 199 ? 4.043 -14.352 -28.203 1 90.62 199 THR B C 1
ATOM 6709 O O . THR B 1 199 ? 4.363 -13.164 -28.234 1 90.62 199 THR B O 1
ATOM 6712 N N . GLY B 1 200 ? 4.18 -15.086 -27.125 1 93.81 200 GLY B N 1
ATOM 6713 C CA . GLY B 1 200 ? 4.605 -14.508 -25.859 1 93.81 200 GLY B CA 1
ATOM 6714 C C . GLY B 1 200 ? 6.113 -14.375 -25.734 1 93.81 200 GLY B C 1
ATOM 6715 O O . GLY B 1 200 ? 6.805 -14.188 -26.75 1 93.81 200 GLY B O 1
ATOM 6716 N N . ILE B 1 201 ? 6.551 -14.375 -24.531 1 95.5 201 ILE B N 1
ATOM 6717 C CA . ILE B 1 201 ? 7.914 -13.992 -24.172 1 95.5 201 ILE B CA 1
ATOM 6718 C C . ILE B 1 201 ? 8.906 -14.961 -24.828 1 95.5 201 ILE B C 1
ATOM 6720 O O . ILE B 1 201 ? 10 -14.562 -25.219 1 95.5 201 ILE B O 1
ATOM 6724 N N . LEU B 1 202 ? 8.539 -16.281 -24.969 1 97.38 202 LEU B N 1
ATOM 6725 C CA . LEU B 1 202 ? 9.445 -17.25 -25.578 1 97.38 202 LEU B CA 1
ATOM 6726 C C . LEU B 1 202 ? 9.664 -16.953 -27.047 1 97.38 202 LEU B C 1
ATOM 6728 O O . LEU B 1 202 ? 10.766 -17.109 -27.562 1 97.38 202 LEU B O 1
ATOM 6732 N N . ASP B 1 203 ? 8.602 -16.578 -27.719 1 96 203 ASP B N 1
ATOM 6733 C CA . ASP B 1 203 ? 8.719 -16.188 -29.125 1 96 203 ASP B CA 1
ATOM 6734 C C . ASP B 1 203 ? 9.516 -14.898 -29.266 1 96 203 ASP B C 1
ATOM 6736 O O . ASP B 1 203 ? 10.352 -14.781 -30.172 1 96 203 ASP B O 1
ATOM 6740 N N . ILE B 1 204 ? 9.273 -13.945 -28.375 1 96.62 204 ILE B N 1
ATOM 6741 C CA . ILE B 1 204 ? 9.938 -12.648 -28.406 1 96.62 204 ILE B CA 1
ATOM 6742 C C . ILE B 1 204 ? 11.438 -12.828 -28.234 1 96.62 204 ILE B C 1
ATOM 6744 O O . ILE B 1 204 ? 12.227 -12.305 -29.031 1 96.62 204 ILE B O 1
ATOM 6748 N N . LEU B 1 205 ? 11.82 -13.578 -27.266 1 98.12 205 LEU B N 1
ATOM 6749 C CA . LEU B 1 205 ? 13.234 -13.812 -26.984 1 98.12 205 LEU B CA 1
ATOM 6750 C C . LEU B 1 205 ? 13.883 -14.625 -28.109 1 98.12 205 LEU B C 1
ATOM 6752 O O . LEU B 1 205 ? 14.984 -14.305 -28.562 1 98.12 205 LEU B O 1
ATOM 6756 N N . SER B 1 206 ? 13.227 -15.711 -28.609 1 97.5 206 SER B N 1
ATOM 6757 C CA . SER B 1 206 ? 13.766 -16.578 -29.641 1 97.5 206 SER B CA 1
ATOM 6758 C C . SER B 1 206 ? 13.945 -15.812 -30.953 1 97.5 206 SER B C 1
ATOM 6760 O O . SER B 1 206 ? 14.938 -15.992 -31.656 1 97.5 206 SER B O 1
ATOM 6762 N N . LYS B 1 207 ? 12.953 -14.961 -31.234 1 96.5 207 LYS B N 1
ATOM 6763 C CA . LYS B 1 207 ? 13.016 -14.156 -32.438 1 96.5 207 LYS B CA 1
ATOM 6764 C C . LYS B 1 207 ? 14.219 -13.219 -32.406 1 96.5 207 LYS B C 1
ATOM 6766 O O . LYS B 1 207 ? 14.938 -13.086 -33.406 1 96.5 207 LYS B O 1
ATOM 6771 N N . ALA B 1 208 ? 14.422 -12.664 -31.297 1 97.06 208 ALA B N 1
ATOM 6772 C CA . ALA B 1 208 ? 15.453 -11.633 -31.172 1 97.06 208 ALA B CA 1
ATOM 6773 C C . ALA B 1 208 ? 16.844 -12.258 -31.172 1 97.06 208 ALA B C 1
ATOM 6775 O O . ALA B 1 208 ? 17.828 -11.594 -31.516 1 97.06 208 ALA B O 1
ATOM 6776 N N . THR B 1 209 ? 17.016 -13.578 -30.797 1 97.75 209 THR B N 1
ATOM 6777 C CA . THR B 1 209 ? 18.344 -14.133 -30.562 1 97.75 209 THR B CA 1
ATOM 6778 C C . THR B 1 209 ? 18.578 -15.344 -31.453 1 97.75 209 THR B C 1
ATOM 6780 O O . THR B 1 209 ? 19.672 -15.922 -31.438 1 97.75 209 THR B O 1
ATOM 6783 N N . GLY B 1 210 ? 17.578 -15.758 -32.219 1 97.25 210 GLY B N 1
ATOM 6784 C CA . GLY B 1 210 ? 17.703 -16.969 -33.031 1 97.25 210 GLY B CA 1
ATOM 6785 C C . GLY B 1 210 ? 17.703 -18.234 -32.188 1 97.25 210 GLY B C 1
ATOM 6786 O O . GLY B 1 210 ? 18.453 -19.172 -32.469 1 97.25 210 GLY B O 1
ATOM 6787 N N . GLY B 1 211 ? 16.953 -18.188 -31.172 1 97.62 211 GLY B N 1
ATOM 6788 C CA . GLY B 1 211 ? 16.953 -19.297 -30.234 1 97.62 211 GLY B CA 1
ATOM 6789 C C . GLY B 1 211 ? 15.781 -20.25 -30.422 1 97.62 211 GLY B C 1
ATOM 6790 O O . GLY B 1 211 ? 15.141 -20.234 -31.484 1 97.62 211 GLY B O 1
ATOM 6791 N N . ILE B 1 212 ? 15.648 -21.156 -29.453 1 97.44 212 ILE B N 1
ATOM 6792 C CA . ILE B 1 212 ? 14.578 -22.141 -29.391 1 97.44 212 ILE B CA 1
ATOM 6793 C C . ILE B 1 212 ? 13.805 -22 -28.078 1 97.44 212 ILE B C 1
ATOM 6795 O O . ILE B 1 212 ? 14.406 -21.891 -27.016 1 97.44 212 ILE B O 1
ATOM 6799 N N . GLY B 1 213 ? 12.477 -21.891 -28.203 1 97.88 213 GLY B N 1
ATOM 6800 C CA . GLY B 1 213 ? 11.633 -21.891 -27.016 1 97.88 213 GLY B CA 1
ATOM 6801 C C . GLY B 1 213 ? 11.102 -23.266 -26.656 1 97.88 213 GLY B C 1
ATOM 6802 O O . GLY B 1 213 ? 10.734 -24.047 -27.531 1 97.88 213 GLY B O 1
ATOM 6803 N N . ILE B 1 214 ? 11.086 -23.578 -25.406 1 98.38 214 ILE B N 1
ATOM 6804 C CA . ILE B 1 214 ? 10.586 -24.844 -24.891 1 98.38 214 ILE B CA 1
ATOM 6805 C C . ILE B 1 214 ? 9.641 -24.594 -23.719 1 98.38 214 ILE B C 1
ATOM 6807 O O . ILE B 1 214 ? 9.938 -23.766 -22.844 1 98.38 214 ILE B O 1
ATOM 6811 N N . VAL B 1 215 ? 8.469 -25.188 -23.688 1 98.12 215 VAL B N 1
ATOM 6812 C CA . VAL B 1 215 ? 7.617 -25.281 -22.516 1 98.12 215 VAL B CA 1
ATOM 6813 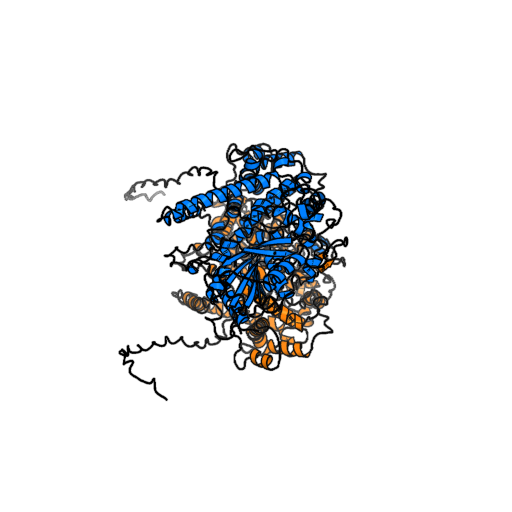C C . VAL B 1 215 ? 7.773 -26.672 -21.875 1 98.12 215 VAL B C 1
ATOM 6815 O O . VAL B 1 215 ? 7.512 -27.688 -22.516 1 98.12 215 VAL B O 1
ATOM 6818 N N . LEU B 1 216 ? 8.234 -26.703 -20.672 1 98.5 216 LEU B N 1
ATOM 6819 C CA . LEU B 1 216 ? 8.5 -27.953 -19.953 1 98.5 216 LEU B CA 1
ATOM 6820 C C . LEU B 1 216 ? 7.453 -28.188 -18.875 1 98.5 216 LEU B C 1
ATOM 6822 O O . LEU B 1 216 ? 7.262 -27.344 -18 1 98.5 216 LEU B O 1
ATOM 6826 N N . GLU B 1 217 ? 6.809 -29.297 -18.922 1 98.44 217 GLU B N 1
ATOM 6827 C CA . GLU B 1 217 ? 5.746 -29.594 -17.969 1 98.44 217 GLU B CA 1
ATOM 6828 C C . GLU B 1 217 ? 6.312 -30.031 -16.625 1 98.44 217 GLU B C 1
ATOM 6830 O O . GLU B 1 217 ? 7.316 -30.734 -16.562 1 98.44 217 GLU B O 1
ATOM 6835 N N . HIS B 1 218 ? 5.715 -29.609 -15.562 1 97.94 218 HIS B N 1
ATOM 6836 C CA . HIS B 1 218 ? 6.105 -29.906 -14.195 1 97.94 218 HIS B CA 1
ATOM 6837 C C . HIS B 1 218 ? 5.656 -31.312 -13.781 1 97.94 218 HIS B C 1
ATOM 6839 O O . HIS B 1 218 ? 4.574 -31.75 -14.18 1 97.94 218 HIS B O 1
ATOM 6845 N N . ARG B 1 219 ? 6.473 -32.031 -13.016 1 98.31 219 ARG B N 1
ATOM 6846 C CA . ARG B 1 219 ? 6.023 -33.312 -12.5 1 98.31 219 ARG B CA 1
ATOM 6847 C C . ARG B 1 219 ? 4.68 -33.188 -11.789 1 98.31 219 ARG B C 1
ATOM 6849 O O . ARG B 1 219 ? 4.402 -32.156 -11.156 1 98.31 219 ARG B O 1
ATOM 6856 N N . TYR B 1 220 ? 3.814 -34.219 -11.914 1 97.56 220 TYR B N 1
ATOM 6857 C CA . TYR B 1 220 ? 2.539 -34.375 -11.219 1 97.56 220 TYR B CA 1
ATOM 6858 C C . TYR B 1 220 ? 1.505 -33.406 -11.75 1 97.56 220 TYR B C 1
ATOM 6860 O O . TYR B 1 220 ? 0.454 -33.188 -11.141 1 97.56 220 TYR B O 1
ATOM 6868 N N . TYR B 1 221 ? 1.789 -32.688 -12.844 1 95.81 221 TYR B N 1
ATOM 6869 C CA . TYR B 1 221 ? 0.814 -31.844 -13.531 1 95.81 221 TYR B CA 1
ATOM 6870 C C . TYR B 1 221 ? 0.652 -32.281 -14.984 1 95.81 221 TYR B C 1
ATOM 6872 O O . TYR B 1 221 ? 1.545 -32.906 -15.555 1 95.81 221 TYR B O 1
ATOM 6880 N N . GLY B 1 222 ? -0.491 -31.922 -15.57 1 94.5 222 GLY B N 1
ATOM 6881 C CA . GLY B 1 222 ? -0.739 -32.344 -16.938 1 94.5 222 GLY B CA 1
ATOM 6882 C C . GLY B 1 222 ? -0.658 -33.844 -17.125 1 94.5 222 GLY B C 1
ATOM 6883 O O . GLY B 1 222 ? -1.33 -34.594 -16.406 1 94.5 222 GLY B O 1
ATOM 6884 N N . THR B 1 223 ? 0.263 -34.25 -18.031 1 95.75 223 THR B N 1
ATOM 6885 C CA . THR B 1 223 ? 0.402 -35.688 -18.297 1 95.75 223 THR B CA 1
ATOM 6886 C C . THR B 1 223 ? 1.756 -36.188 -17.812 1 95.75 223 THR B C 1
ATOM 6888 O O . THR B 1 223 ? 2.1 -37.344 -18.016 1 95.75 223 THR B O 1
ATOM 6891 N N . SER B 1 224 ? 2.447 -35.281 -17.141 1 98 224 SER B N 1
ATOM 6892 C CA . SER B 1 224 ? 3.768 -35.656 -16.641 1 98 224 SER B CA 1
ATOM 6893 C C . SER B 1 224 ? 3.68 -36.281 -15.25 1 98 224 SER B C 1
ATOM 6895 O O . SER B 1 224 ? 4.148 -35.688 -14.273 1 98 224 SER B O 1
ATOM 6897 N N . LEU B 1 225 ? 3.115 -37.406 -15.102 1 95.56 225 LEU B N 1
ATOM 6898 C CA . LEU B 1 225 ? 2.938 -38.062 -13.812 1 95.56 225 LEU B CA 1
ATOM 6899 C C . LEU B 1 225 ? 3.221 -39.562 -13.93 1 95.56 225 LEU B C 1
ATOM 6901 O O . LEU B 1 225 ? 3.033 -40.156 -14.992 1 95.56 225 LEU B O 1
ATOM 6905 N N . PRO B 1 226 ? 3.723 -40.125 -12.891 1 96 226 PRO B N 1
ATOM 6906 C CA . PRO B 1 226 ? 3.941 -41.594 -12.875 1 96 226 PRO B CA 1
ATOM 6907 C C . PRO B 1 226 ? 2.641 -42.375 -12.945 1 96 226 PRO B C 1
ATOM 6909 O O . PRO B 1 226 ? 1.566 -41.844 -12.672 1 96 226 PRO B O 1
ATOM 6912 N N . ASN B 1 227 ? 2.869 -43.562 -13.336 1 95.38 227 ASN B N 1
ATOM 6913 C CA . ASN B 1 227 ? 1.714 -44.438 -13.242 1 95.38 227 ASN B CA 1
ATOM 6914 C C . ASN B 1 227 ? 1.322 -44.719 -11.797 1 95.38 227 ASN B C 1
ATOM 6916 O O . ASN B 1 227 ? 2.164 -45.094 -10.977 1 95.38 227 ASN B O 1
ATOM 6920 N N . ARG B 1 228 ? 0.055 -44.5 -11.562 1 95.56 228 ARG B N 1
ATOM 6921 C CA . ARG B 1 228 ? -0.443 -44.625 -10.195 1 95.56 228 ARG B CA 1
ATOM 6922 C C . ARG B 1 228 ? -0.137 -46.031 -9.633 1 95.56 228 ARG B C 1
ATOM 6924 O O . ARG B 1 228 ? 0.153 -46.156 -8.445 1 95.56 228 ARG B O 1
ATOM 6931 N N . THR B 1 229 ? -0.143 -47.062 -10.422 1 93.69 229 THR B N 1
ATOM 6932 C CA . THR B 1 229 ? 0.046 -48.438 -9.992 1 93.69 229 THR B CA 1
ATOM 6933 C C . THR B 1 229 ? 1.496 -48.688 -9.586 1 93.69 229 THR B C 1
ATOM 6935 O O . THR B 1 229 ? 1.787 -49.625 -8.844 1 93.69 229 THR B O 1
ATOM 6938 N N . ASP B 1 230 ? 2.367 -47.812 -10.047 1 95.38 230 ASP B N 1
ATOM 6939 C CA . ASP B 1 230 ? 3.779 -47.969 -9.703 1 95.38 230 ASP B CA 1
ATOM 6940 C C . ASP B 1 230 ? 4.059 -47.438 -8.297 1 95.38 230 ASP B C 1
ATOM 6942 O O . ASP B 1 230 ? 5.129 -47.688 -7.734 1 95.38 230 ASP B O 1
ATOM 6946 N N . LEU B 1 231 ? 3.1 -46.844 -7.676 1 96 231 LEU B N 1
ATOM 6947 C CA . LEU B 1 231 ? 3.346 -46.156 -6.418 1 96 231 LEU B CA 1
ATOM 6948 C C . LEU B 1 231 ? 2.674 -46.875 -5.258 1 96 231 LEU B C 1
ATOM 6950 O O . LEU B 1 231 ? 2.434 -46.281 -4.203 1 96 231 LEU B O 1
ATOM 6954 N N . GLY B 1 232 ? 2.35 -48.094 -5.457 1 91.88 232 GLY B N 1
ATOM 6955 C CA . GLY B 1 232 ? 1.743 -48.906 -4.402 1 91.88 232 GLY B CA 1
ATOM 6956 C C . GLY B 1 232 ? 0.301 -49.281 -4.695 1 91.88 232 GLY B C 1
ATOM 6957 O O . GLY B 1 232 ? -0.248 -48.906 -5.73 1 91.88 232 GLY B O 1
ATOM 6958 N N . PRO B 1 233 ? -0.302 -50 -3.779 1 92.31 233 PRO B N 1
ATOM 6959 C CA . PRO B 1 233 ? -1.668 -50.5 -4 1 92.31 233 PRO B CA 1
ATOM 6960 C C . PRO B 1 233 ? -2.711 -49.375 -3.863 1 92.31 233 PRO B C 1
ATOM 6962 O O . PRO B 1 233 ? -2.443 -48.344 -3.246 1 92.31 233 PRO B O 1
ATOM 6965 N N . GLY B 1 234 ? -3.842 -49.625 -4.523 1 93 234 GLY B N 1
ATOM 6966 C CA . GLY B 1 234 ? -4.941 -48.688 -4.445 1 93 234 GLY B CA 1
ATOM 6967 C C . GLY B 1 234 ? -4.984 -47.719 -5.617 1 93 234 GLY B C 1
ATOM 6968 O O . GLY B 1 234 ? -4.211 -47.844 -6.57 1 93 234 GLY B O 1
ATOM 6969 N N . ASP B 1 235 ? -5.945 -46.75 -5.512 1 94.75 235 ASP B N 1
ATOM 6970 C CA . ASP B 1 235 ? -6.145 -45.844 -6.648 1 94.75 235 ASP B CA 1
ATOM 6971 C C . ASP B 1 235 ? -6.059 -44.375 -6.215 1 94.75 235 ASP B C 1
ATOM 6973 O O . ASP B 1 235 ? -6.059 -43.469 -7.055 1 94.75 235 ASP B O 1
ATOM 6977 N N . THR B 1 236 ? -5.922 -44.188 -4.895 1 95.75 236 THR B N 1
ATOM 6978 C CA . THR B 1 236 ? -5.961 -42.844 -4.352 1 95.75 236 THR B CA 1
ATOM 6979 C C . THR B 1 236 ? -4.605 -42.156 -4.504 1 95.75 236 THR B C 1
ATOM 6981 O O . THR B 1 236 ? -3.562 -42.781 -4.32 1 95.75 236 THR B O 1
ATOM 6984 N N . TRP B 1 237 ? -4.605 -40.938 -4.898 1 97.12 237 TRP B N 1
ATOM 6985 C CA . TRP B 1 237 ? -3.406 -40.094 -4.852 1 97.12 237 TRP B CA 1
ATOM 6986 C C . TRP B 1 237 ? -3.232 -39.469 -3.469 1 97.12 237 TRP B C 1
ATOM 6988 O O . TRP B 1 237 ? -3.527 -38.281 -3.273 1 97.12 237 TRP B O 1
ATOM 6998 N N . GLY B 1 238 ? -2.789 -40.25 -2.488 1 96.62 238 GLY B N 1
ATOM 6999 C CA . GLY B 1 238 ? -2.555 -39.812 -1.119 1 96.62 238 GLY B CA 1
ATOM 7000 C C . GLY B 1 238 ? -1.155 -39.281 -0.896 1 96.62 238 GLY B C 1
ATOM 7001 O O . GLY B 1 238 ? -0.405 -39.062 -1.851 1 96.62 238 GLY B O 1
ATOM 7002 N N . VAL B 1 239 ? -0.782 -39.031 0.369 1 97.62 239 VAL B N 1
ATOM 7003 C CA . VAL B 1 239 ? 0.486 -38.406 0.722 1 97.62 239 VAL B CA 1
ATOM 7004 C C . VAL B 1 239 ? 1.646 -39.281 0.303 1 97.62 239 VAL B C 1
ATOM 7006 O O . VAL B 1 239 ? 2.705 -38.812 -0.098 1 97.62 239 VAL B O 1
ATOM 7009 N N . ASP B 1 240 ? 1.479 -40.656 0.339 1 97.44 240 ASP B N 1
ATOM 7010 C CA . ASP B 1 240 ? 2.537 -41.562 -0.041 1 97.44 240 ASP B CA 1
ATOM 7011 C C . ASP B 1 240 ? 2.828 -41.5 -1.537 1 97.44 240 ASP B C 1
ATOM 7013 O O . ASP B 1 240 ? 3.969 -41.688 -1.965 1 97.44 240 ASP B O 1
ATOM 7017 N N . GLN B 1 241 ? 1.82 -41.281 -2.311 1 97.44 241 GLN B N 1
ATOM 7018 C CA . GLN B 1 241 ? 1.963 -41.188 -3.762 1 97.44 241 GLN B CA 1
ATOM 7019 C C . GLN B 1 241 ? 2.455 -39.812 -4.199 1 97.44 241 GLN B C 1
ATOM 7021 O O . GLN B 1 241 ? 3.059 -39.688 -5.266 1 97.44 241 GLN B O 1
ATOM 7026 N N . LEU B 1 242 ? 2.229 -38.781 -3.32 1 98.06 242 LEU B N 1
ATOM 7027 C CA . LEU B 1 242 ? 2.543 -37.406 -3.689 1 98.06 242 LEU B CA 1
ATOM 7028 C C . LEU B 1 242 ? 3.869 -36.969 -3.076 1 98.06 242 LEU B C 1
ATOM 7030 O O . LEU B 1 242 ? 4.391 -35.906 -3.408 1 98.06 242 LEU B O 1
ATOM 7034 N N . ARG B 1 243 ? 4.52 -37.781 -2.289 1 97.44 243 ARG B N 1
ATOM 7035 C CA . ARG B 1 243 ? 5.637 -37.375 -1.439 1 97.44 243 ARG B CA 1
ATOM 7036 C C . ARG B 1 243 ? 6.848 -37 -2.277 1 97.44 243 ARG B C 1
ATOM 7038 O O . ARG B 1 243 ? 7.773 -36.344 -1.773 1 97.44 243 ARG B O 1
ATOM 7045 N N . TRP B 1 244 ? 6.898 -37.312 -3.615 1 97.94 244 TRP B N 1
ATOM 7046 C CA . TRP B 1 244 ? 8.023 -36.938 -4.457 1 97.94 244 TRP B CA 1
ATOM 7047 C C . TRP B 1 244 ? 7.742 -35.594 -5.176 1 97.94 244 TRP B C 1
ATOM 7049 O O . TRP B 1 244 ? 8.57 -35.125 -5.953 1 97.94 244 TRP B O 1
ATOM 7059 N N . LEU B 1 245 ? 6.562 -35 -4.945 1 98 245 LEU B N 1
ATOM 7060 C CA . LEU B 1 245 ? 6.254 -33.656 -5.43 1 98 245 LEU B CA 1
ATOM 7061 C C . LEU B 1 245 ? 6.891 -32.594 -4.543 1 98 245 LEU B C 1
ATOM 7063 O O . LEU B 1 245 ? 6.188 -31.875 -3.838 1 98 245 LEU B O 1
ATOM 7067 N N . THR B 1 246 ? 8.227 -32.562 -4.625 1 97.19 246 THR B N 1
ATOM 7068 C CA . THR B 1 246 ? 9.008 -31.594 -3.865 1 97.19 246 THR B CA 1
ATOM 7069 C C . THR B 1 246 ? 9.742 -30.641 -4.801 1 97.19 246 THR B C 1
ATOM 7071 O O . THR B 1 246 ? 9.922 -30.938 -5.984 1 97.19 246 THR B O 1
ATOM 7074 N N . ASN B 1 247 ? 10.109 -29.5 -4.27 1 97.19 247 ASN B N 1
ATOM 7075 C CA . ASN B 1 247 ? 10.883 -28.547 -5.047 1 97.19 247 ASN B CA 1
ATOM 7076 C C . ASN B 1 247 ? 12.211 -29.141 -5.504 1 97.19 247 ASN B C 1
ATOM 7078 O O . ASN B 1 247 ? 12.625 -28.922 -6.645 1 97.19 247 ASN B O 1
ATOM 7082 N N . LYS B 1 248 ? 12.844 -29.891 -4.652 1 97.12 248 LYS B N 1
ATOM 7083 C CA . LYS B 1 248 ? 14.141 -30.484 -4.938 1 97.12 248 LYS B CA 1
ATOM 7084 C C . LYS B 1 248 ? 14.055 -31.469 -6.102 1 97.12 248 LYS B C 1
ATOM 7086 O O . LYS B 1 248 ? 14.859 -31.422 -7.027 1 97.12 248 LYS B O 1
ATOM 7091 N N . GLN B 1 249 ? 13.07 -32.406 -6.113 1 97.94 249 GLN B N 1
ATOM 7092 C CA . GLN B 1 249 ? 12.875 -33.375 -7.188 1 97.94 249 GLN B CA 1
ATOM 7093 C C . GLN B 1 249 ? 12.539 -32.656 -8.5 1 97.94 249 GLN B C 1
ATOM 7095 O O . GLN B 1 249 ? 13.062 -33.031 -9.555 1 97.94 249 GLN B O 1
ATOM 7100 N N . ALA B 1 250 ? 11.68 -31.688 -8.375 1 98.12 250 ALA B N 1
ATOM 7101 C CA . ALA B 1 250 ? 11.242 -30.984 -9.578 1 98.12 250 ALA B CA 1
ATOM 7102 C C . ALA B 1 250 ? 12.391 -30.219 -10.219 1 98.12 250 ALA B C 1
ATOM 7104 O O . ALA B 1 250 ? 12.5 -30.156 -11.445 1 98.12 250 ALA B O 1
ATOM 7105 N N . LEU B 1 251 ? 13.234 -29.562 -9.391 1 98.56 251 LEU B N 1
ATOM 7106 C CA . LEU B 1 251 ? 14.406 -28.859 -9.922 1 98.56 251 LEU B CA 1
ATOM 7107 C C . LEU B 1 251 ? 15.352 -29.828 -10.617 1 98.56 251 LEU B C 1
ATOM 7109 O O . LEU B 1 251 ? 15.914 -29.516 -11.664 1 98.56 251 LEU B O 1
ATOM 7113 N N . GLU B 1 252 ? 15.453 -30.984 -10.023 1 98.69 252 GLU B N 1
ATOM 7114 C CA . GLU B 1 252 ? 16.344 -31.984 -10.625 1 98.69 252 GLU B CA 1
ATOM 7115 C C . GLU B 1 252 ? 15.75 -32.531 -11.922 1 98.69 252 GLU B C 1
ATOM 7117 O O . GLU B 1 252 ? 16.484 -32.906 -12.828 1 98.69 252 GLU B O 1
ATOM 7122 N N . ASP B 1 253 ? 14.422 -32.594 -12.055 1 98.69 253 ASP B N 1
ATOM 7123 C CA . ASP B 1 253 ? 13.82 -32.906 -13.352 1 98.69 253 ASP B CA 1
ATOM 7124 C C . ASP B 1 253 ? 14.359 -31.969 -14.43 1 98.69 253 ASP B C 1
ATOM 7126 O O . ASP B 1 253 ? 14.75 -32.406 -15.508 1 98.69 253 ASP B O 1
ATOM 7130 N N . SER B 1 254 ? 14.32 -30.688 -14.109 1 98.75 254 SER B N 1
ATOM 7131 C CA . SER B 1 254 ? 14.773 -29.672 -15.062 1 98.75 254 SER B CA 1
ATOM 7132 C C . SER B 1 254 ? 16.266 -29.828 -15.375 1 98.75 254 SER B C 1
ATOM 7134 O O . SER B 1 254 ? 16.672 -29.719 -16.531 1 98.75 254 SER B O 1
ATOM 7136 N N . ALA B 1 255 ? 17.047 -30.094 -14.352 1 98.81 255 ALA B N 1
ATOM 7137 C CA . ALA B 1 255 ? 18.484 -30.281 -14.547 1 98.81 255 ALA B CA 1
ATOM 7138 C C . ALA B 1 255 ? 18.75 -31.484 -15.438 1 98.81 255 ALA B C 1
ATOM 7140 O O . ALA B 1 255 ? 19.547 -31.406 -16.375 1 98.81 255 ALA B O 1
ATOM 7141 N N . ASP B 1 256 ? 18.094 -32.562 -15.148 1 98.69 256 ASP B N 1
ATOM 7142 C CA . ASP B 1 256 ? 18.266 -33.781 -15.93 1 98.69 256 ASP B CA 1
ATOM 7143 C C . ASP B 1 256 ? 17.812 -33.594 -17.375 1 98.69 256 ASP B C 1
ATOM 7145 O O . ASP B 1 256 ? 18.469 -34.062 -18.312 1 98.69 256 ASP B O 1
ATOM 7149 N N . PHE B 1 257 ? 16.703 -32.938 -17.578 1 98.62 257 PHE B N 1
ATOM 7150 C CA . PHE B 1 257 ? 16.203 -32.594 -18.906 1 98.62 257 PHE B CA 1
ATOM 7151 C C . PHE B 1 257 ? 17.25 -31.828 -19.703 1 98.62 257 PHE B C 1
ATOM 7153 O O . PHE B 1 257 ? 17.5 -32.156 -20.859 1 98.62 257 PHE B O 1
ATOM 7160 N N . ILE B 1 258 ? 17.859 -30.812 -19.031 1 98.56 258 ILE B N 1
ATOM 7161 C CA . ILE B 1 258 ? 18.844 -29.953 -19.688 1 98.56 258 ILE B CA 1
ATOM 7162 C C . ILE B 1 258 ? 20.094 -30.781 -20.031 1 98.56 258 ILE B C 1
ATOM 7164 O O . ILE B 1 258 ? 20.609 -30.656 -21.141 1 98.56 258 ILE B O 1
ATOM 7168 N N . ARG B 1 259 ? 20.562 -31.688 -19.172 1 97.81 259 ARG B N 1
ATOM 7169 C CA . ARG B 1 259 ? 21.766 -32.5 -19.391 1 97.81 259 ARG B CA 1
ATOM 7170 C C . ARG B 1 259 ? 21.578 -33.406 -20.578 1 97.81 259 ARG B C 1
ATOM 7172 O O . ARG B 1 259 ? 22.547 -33.719 -21.281 1 97.81 259 ARG B O 1
ATOM 7179 N N . HIS B 1 260 ? 20.328 -33.75 -20.859 1 97.06 260 HIS B N 1
ATOM 7180 C CA . HIS B 1 260 ? 20.062 -34.75 -21.906 1 97.06 260 HIS B CA 1
ATOM 7181 C C . HIS B 1 260 ? 19.203 -34.156 -23.016 1 97.06 260 HIS B C 1
ATOM 7183 O O . HIS B 1 260 ? 18.5 -34.875 -23.719 1 97.06 260 HIS B O 1
ATOM 7189 N N . LEU B 1 261 ? 19.25 -32.906 -23.047 1 95.88 261 LEU B N 1
ATOM 7190 C CA . LEU B 1 261 ? 18.359 -32.188 -23.953 1 95.88 261 LEU B CA 1
ATOM 7191 C C . LEU B 1 261 ? 18.578 -32.625 -25.391 1 95.88 261 LEU B C 1
ATOM 7193 O O . LEU B 1 261 ? 19.688 -32.531 -25.922 1 95.88 261 LEU B O 1
ATOM 7197 N N . SER B 1 262 ? 17.562 -33.188 -25.969 1 94.19 262 SER B N 1
ATOM 7198 C CA . SER B 1 262 ? 17.5 -33.531 -27.375 1 94.19 262 SER B CA 1
ATOM 7199 C C . SER B 1 262 ? 16.25 -32.969 -28.047 1 94.19 262 SER B C 1
ATOM 7201 O O . SER B 1 262 ? 15.125 -33.375 -27.719 1 94.19 262 SER B O 1
ATOM 7203 N N . ILE B 1 263 ? 16.453 -32.031 -28.953 1 94.81 263 ILE B N 1
ATOM 7204 C CA . ILE B 1 263 ? 15.344 -31.391 -29.625 1 94.81 263 ILE B CA 1
ATOM 7205 C C . ILE B 1 263 ? 15.242 -31.891 -31.062 1 94.81 263 ILE B C 1
ATOM 7207 O O . ILE B 1 263 ? 16.125 -31.625 -31.891 1 94.81 263 ILE B O 1
ATOM 7211 N N . PRO B 1 264 ? 14.188 -32.562 -31.375 1 91.56 264 PRO B N 1
ATOM 7212 C CA . PRO B 1 264 ? 14.039 -33.062 -32.75 1 91.56 264 PRO B CA 1
ATOM 7213 C C . PRO B 1 264 ? 14.148 -31.969 -33.812 1 91.56 264 PRO B C 1
ATOM 7215 O O . PRO B 1 264 ? 13.625 -30.875 -33.594 1 91.56 264 PRO B O 1
ATOM 7218 N N . GLY B 1 265 ? 14.844 -32.25 -34.781 1 89.5 265 GLY B N 1
ATOM 7219 C CA . GLY B 1 265 ? 14.945 -31.328 -35.906 1 89.5 265 GLY B CA 1
ATOM 7220 C C . GLY B 1 265 ? 16.047 -30.297 -35.719 1 89.5 265 GLY B C 1
ATOM 7221 O O . GLY B 1 265 ? 16.219 -29.406 -36.562 1 89.5 265 GLY B O 1
ATOM 7222 N N . THR B 1 266 ? 16.828 -30.422 -34.625 1 93.38 266 THR B N 1
ATOM 7223 C CA . THR B 1 266 ? 17.922 -29.516 -34.375 1 93.38 266 THR B CA 1
ATOM 7224 C C . THR B 1 266 ? 19.234 -30.281 -34.219 1 93.38 266 THR B C 1
ATOM 7226 O O . THR B 1 266 ? 19.234 -31.5 -34.094 1 93.38 266 THR B O 1
ATOM 7229 N N . ASP B 1 267 ? 20.375 -29.578 -34.375 1 93 267 ASP B N 1
ATOM 7230 C CA . ASP B 1 267 ? 21.672 -30.156 -34.094 1 93 267 ASP B CA 1
ATOM 7231 C C . ASP B 1 267 ? 21.938 -30.203 -32.594 1 93 267 ASP B C 1
ATOM 7233 O O . ASP B 1 267 ? 22.266 -29.188 -31.984 1 93 267 ASP B O 1
ATOM 7237 N N . ASN B 1 268 ? 21.844 -31.344 -32 1 92.12 268 ASN B N 1
ATOM 7238 C CA . ASN B 1 268 ? 21.922 -31.484 -30.562 1 92.12 268 ASN B CA 1
ATOM 7239 C C . ASN B 1 268 ? 23.375 -31.531 -30.078 1 92.12 268 ASN B C 1
ATOM 7241 O O . ASN B 1 268 ? 23.625 -31.609 -28.875 1 92.12 268 ASN B O 1
ATOM 7245 N N . SER B 1 269 ? 24.344 -31.359 -31 1 91 269 SER B N 1
ATOM 7246 C CA . SER B 1 269 ? 25.766 -31.328 -30.641 1 91 269 SER B CA 1
ATOM 7247 C C . SER B 1 269 ? 26.266 -29.906 -30.5 1 91 269 SER B C 1
ATOM 7249 O O . SER B 1 269 ? 27.375 -29.688 -30 1 91 269 SER B O 1
ATOM 7251 N N . GLU B 1 270 ? 25.484 -29 -30.859 1 93.25 270 GLU B N 1
ATOM 7252 C CA . GLU B 1 270 ? 25.891 -27.609 -30.828 1 93.25 270 GLU B CA 1
ATOM 7253 C C . GLU B 1 270 ? 25.984 -27.078 -29.391 1 93.25 270 GLU B C 1
ATOM 7255 O O . GLU B 1 270 ? 25.359 -27.641 -28.484 1 93.25 270 GLU B O 1
ATOM 7260 N N . LYS B 1 271 ? 26.844 -26.031 -29.234 1 94.5 271 LYS B N 1
ATOM 7261 C CA . LYS B 1 271 ? 26.906 -25.344 -27.938 1 94.5 271 LYS B CA 1
ATOM 7262 C C . LYS B 1 271 ? 25.609 -24.609 -27.656 1 94.5 271 LYS B C 1
ATOM 7264 O O . LYS B 1 271 ? 25.094 -23.891 -28.516 1 94.5 271 LYS B O 1
ATOM 7269 N N . ARG B 1 272 ? 25.141 -24.812 -26.484 1 96.88 272 ARG B N 1
ATOM 7270 C CA . ARG B 1 272 ? 23.875 -24.188 -26.094 1 96.88 272 ARG B CA 1
ATOM 7271 C C . ARG B 1 272 ? 24.016 -23.406 -24.797 1 96.88 272 ARG B C 1
ATOM 7273 O O . ARG B 1 272 ? 24.859 -23.734 -23.969 1 96.88 272 ARG B O 1
ATOM 7280 N N . LYS B 1 273 ? 23.297 -22.344 -24.625 1 98.06 273 LYS B N 1
ATOM 7281 C CA . LYS B 1 273 ? 23.125 -21.609 -23.375 1 98.06 273 LYS B CA 1
ATOM 7282 C C . LYS B 1 273 ? 21.641 -21.578 -22.969 1 98.06 273 LYS B C 1
ATOM 7284 O O . LYS B 1 273 ? 20.781 -21.203 -23.781 1 98.06 273 LYS B O 1
ATOM 7289 N N . ILE B 1 274 ? 21.453 -22 -21.781 1 98.75 274 ILE B N 1
ATOM 7290 C CA . ILE B 1 274 ? 20.078 -22.109 -21.297 1 98.75 274 ILE B CA 1
ATOM 7291 C C . ILE B 1 274 ? 19.688 -20.844 -20.531 1 98.75 274 ILE B C 1
ATOM 7293 O O . ILE B 1 274 ? 20.391 -20.438 -19.609 1 98.75 274 ILE B O 1
ATOM 7297 N N . ILE B 1 275 ? 18.625 -20.188 -20.938 1 98.88 275 ILE B N 1
ATOM 7298 C CA . ILE B 1 275 ? 17.922 -19.188 -20.141 1 98.88 275 ILE B CA 1
ATOM 7299 C C . ILE B 1 275 ? 16.609 -19.75 -19.625 1 98.88 275 ILE B C 1
ATOM 7301 O O . ILE B 1 275 ? 15.703 -20.062 -20.406 1 98.88 275 ILE B O 1
ATOM 7305 N N . TYR B 1 276 ? 16.547 -19.938 -18.344 1 98.75 276 TYR B N 1
ATOM 7306 C CA . TYR B 1 276 ? 15.352 -20.516 -17.719 1 98.75 276 TYR B CA 1
ATOM 7307 C C . TYR B 1 276 ? 14.336 -19.422 -17.375 1 98.75 276 TYR B C 1
ATOM 7309 O O . TYR B 1 276 ? 14.703 -18.344 -16.938 1 98.75 276 TYR B O 1
ATOM 7317 N N . TYR B 1 277 ? 13.078 -19.672 -17.672 1 98.38 277 TYR B N 1
ATOM 7318 C CA . TYR B 1 277 ? 12 -18.703 -17.469 1 98.38 277 TYR B CA 1
ATOM 7319 C C . TYR B 1 277 ? 10.852 -19.328 -16.688 1 98.38 277 TYR B C 1
ATOM 7321 O O . TYR B 1 277 ? 10.555 -20.516 -16.844 1 98.38 277 TYR B O 1
ATOM 7329 N N . GLY B 1 278 ? 10.227 -18.531 -15.828 1 97.5 278 GLY B N 1
ATOM 7330 C CA . GLY B 1 278 ? 9.023 -18.953 -15.133 1 97.5 278 GLY B CA 1
ATOM 7331 C C . GLY B 1 278 ? 8.227 -17.797 -14.555 1 97.5 278 GLY B C 1
ATOM 7332 O O . GLY B 1 278 ? 8.781 -16.734 -14.297 1 97.5 278 GLY B O 1
ATOM 7333 N N . GLY B 1 279 ? 6.949 -18 -14.383 1 96.38 279 GLY B N 1
ATOM 7334 C CA . GLY B 1 279 ? 6.055 -17.062 -13.742 1 96.38 279 GLY B CA 1
ATOM 7335 C C . GLY B 1 279 ? 5.383 -17.609 -12.5 1 96.38 279 GLY B C 1
ATOM 7336 O O . GLY B 1 279 ? 4.922 -18.766 -12.5 1 96.38 279 GLY B O 1
ATOM 7337 N N . SER B 1 280 ? 5.328 -16.781 -11.477 1 96 280 SER B N 1
ATOM 7338 C CA . SER B 1 280 ? 4.668 -17.203 -10.25 1 96 280 SER B CA 1
ATOM 7339 C C . SER B 1 280 ? 5.465 -18.297 -9.547 1 96 280 SER B C 1
ATOM 7341 O O . SER B 1 280 ? 6.656 -18.141 -9.289 1 96 280 SER B O 1
ATOM 7343 N N . TYR B 1 281 ? 4.824 -19.469 -9.266 1 96.5 281 TYR B N 1
ATOM 7344 C CA . TYR B 1 281 ? 5.516 -20.609 -8.695 1 96.5 281 TYR B CA 1
ATOM 7345 C C . TYR B 1 281 ? 6.656 -21.062 -9.594 1 96.5 281 TYR B C 1
ATOM 7347 O O . TYR B 1 281 ? 7.793 -21.219 -9.133 1 96.5 281 TYR B O 1
ATOM 7355 N N . PRO B 1 282 ? 6.445 -21.203 -10.867 1 97.38 282 PRO B N 1
ATOM 7356 C CA . PRO B 1 282 ? 7.578 -21.531 -11.734 1 97.38 282 PRO B CA 1
ATOM 7357 C C . PRO B 1 282 ? 8.625 -20.406 -11.773 1 97.38 282 PRO B C 1
ATOM 7359 O O . PRO B 1 282 ? 9.781 -20.672 -12.109 1 97.38 282 PRO B O 1
ATOM 7362 N N . GLY B 1 283 ? 8.172 -19.141 -11.492 1 98.31 283 GLY B N 1
ATOM 7363 C CA . GLY B 1 283 ? 9.156 -18.078 -11.344 1 98.31 283 GLY B CA 1
ATOM 7364 C C . GLY B 1 283 ? 10.164 -18.344 -10.242 1 98.31 283 GLY B C 1
ATOM 7365 O O . GLY B 1 283 ? 11.367 -18.156 -10.43 1 98.31 283 GLY B O 1
ATOM 7366 N N . ALA B 1 284 ? 9.633 -18.766 -9.102 1 98.62 284 ALA B N 1
ATOM 7367 C CA . ALA B 1 284 ? 10.516 -19.156 -8.008 1 98.62 284 ALA B CA 1
ATOM 7368 C C . ALA B 1 284 ? 11.461 -20.266 -8.438 1 98.62 284 ALA B C 1
ATOM 7370 O O . ALA B 1 284 ? 12.656 -20.234 -8.133 1 98.62 284 ALA B O 1
ATOM 7371 N N . ARG B 1 285 ? 10.969 -21.203 -9.164 1 98.38 285 ARG B N 1
ATOM 7372 C CA . ARG B 1 285 ? 11.781 -22.328 -9.609 1 98.38 285 ARG B CA 1
ATOM 7373 C C . ARG B 1 285 ? 12.859 -21.875 -10.594 1 98.38 285 ARG B C 1
ATOM 7375 O O . ARG B 1 285 ? 13.977 -22.391 -10.586 1 98.38 285 ARG B O 1
ATOM 7382 N N . SER B 1 286 ? 12.469 -20.922 -11.422 1 98.62 286 SER B N 1
ATOM 7383 C CA . SER B 1 286 ? 13.484 -20.391 -12.336 1 98.62 286 SER B CA 1
ATOM 7384 C C . SER B 1 286 ? 14.641 -19.766 -11.562 1 98.62 286 SER B C 1
ATOM 7386 O O . SER B 1 286 ? 15.805 -19.953 -11.922 1 98.62 286 SER B O 1
ATOM 7388 N N . ALA B 1 287 ? 14.297 -19.016 -10.531 1 98.88 287 ALA B N 1
ATOM 7389 C CA . ALA B 1 287 ? 15.328 -18.422 -9.688 1 98.88 287 ALA B CA 1
ATOM 7390 C C . ALA B 1 287 ? 16.156 -19.484 -8.992 1 98.88 287 ALA B C 1
ATOM 7392 O O . ALA B 1 287 ? 17.391 -19.391 -8.93 1 98.88 287 ALA B O 1
ATOM 7393 N N . HIS B 1 288 ? 15.516 -20.531 -8.523 1 98.88 288 HIS B N 1
ATOM 7394 C CA . HIS B 1 288 ? 16.188 -21.625 -7.832 1 98.88 288 HIS B CA 1
ATOM 7395 C C . HIS B 1 288 ? 17.078 -22.406 -8.789 1 98.88 288 HIS B C 1
ATOM 7397 O O . HIS B 1 288 ? 18.156 -22.875 -8.398 1 98.88 288 HIS B O 1
ATOM 7403 N N . MET B 1 289 ? 16.625 -22.578 -10.039 1 98.81 289 MET B N 1
ATOM 7404 C CA . MET B 1 289 ? 17.453 -23.25 -11.039 1 98.81 289 MET B CA 1
ATOM 7405 C C . MET B 1 289 ? 18.75 -22.484 -11.273 1 98.81 289 MET B C 1
ATOM 7407 O O . MET B 1 289 ? 19.828 -23.078 -11.336 1 98.81 289 MET B O 1
ATOM 7411 N N . ARG B 1 290 ? 18.641 -21.156 -11.398 1 98.81 290 ARG B N 1
ATOM 7412 C CA . ARG B 1 290 ? 19.844 -20.344 -11.609 1 98.81 290 ARG B CA 1
ATOM 7413 C C . ARG B 1 290 ? 20.766 -20.422 -10.398 1 98.81 290 ARG B C 1
ATOM 7415 O O . ARG B 1 290 ? 21.984 -20.453 -10.555 1 98.81 290 ARG B O 1
ATOM 7422 N N . LEU B 1 291 ? 20.188 -20.422 -9.227 1 98.81 291 LEU B N 1
ATOM 7423 C CA . LEU B 1 291 ? 20.938 -20.422 -7.984 1 98.81 291 LEU B CA 1
ATOM 7424 C C . LEU B 1 291 ? 21.688 -21.75 -7.801 1 98.81 291 LEU B C 1
ATOM 7426 O O . LEU B 1 291 ? 22.875 -21.766 -7.473 1 98.81 291 LEU B O 1
ATOM 7430 N N . LEU B 1 292 ? 21.031 -22.875 -8.047 1 98.62 292 LEU B N 1
ATOM 7431 C CA . LEU B 1 292 ? 21.516 -24.188 -7.629 1 98.62 292 LEU B CA 1
ATOM 7432 C C . LEU B 1 292 ? 22.25 -24.891 -8.773 1 98.62 292 LEU B C 1
ATOM 7434 O O . LEU B 1 292 ? 23.078 -25.766 -8.539 1 98.62 292 LEU B O 1
ATOM 7438 N N . TYR B 1 293 ? 21.922 -24.531 -10.039 1 98.56 293 TYR B N 1
ATOM 7439 C CA . TYR B 1 293 ? 22.516 -25.188 -11.195 1 98.56 293 TYR B CA 1
ATOM 7440 C C . TYR B 1 293 ? 23.125 -24.156 -12.148 1 98.56 293 TYR B C 1
ATOM 7442 O O . TYR B 1 293 ? 22.828 -24.156 -13.344 1 98.56 293 TYR B O 1
ATOM 7450 N N . PRO B 1 294 ? 24.031 -23.328 -11.648 1 97.88 294 PRO B N 1
ATOM 7451 C CA . PRO B 1 294 ? 24.594 -22.281 -12.492 1 97.88 294 PRO B CA 1
ATOM 7452 C C . PRO B 1 294 ? 25.391 -22.828 -13.664 1 97.88 294 PRO B C 1
ATOM 7454 O O . PRO B 1 294 ? 25.578 -22.141 -14.672 1 97.88 294 PRO B O 1
ATOM 7457 N N . GLU B 1 295 ? 25.875 -24.078 -13.625 1 97.62 295 GLU B N 1
ATOM 7458 C CA . GLU B 1 295 ? 26.625 -24.688 -14.703 1 97.62 295 GLU B CA 1
ATOM 7459 C C . GLU B 1 295 ? 25.719 -25.094 -15.859 1 97.62 295 GLU B C 1
ATOM 7461 O O . GLU B 1 295 ? 26.188 -25.234 -17 1 97.62 295 GLU B O 1
ATOM 7466 N N . LEU B 1 296 ? 24.422 -25.297 -15.578 1 98.56 296 LEU B N 1
ATOM 7467 C CA . LEU B 1 296 ? 23.453 -25.719 -16.594 1 98.56 296 LEU B CA 1
ATOM 7468 C C . LEU B 1 296 ? 22.625 -24.531 -17.078 1 98.56 296 LEU B C 1
ATOM 7470 O O . LEU B 1 296 ? 22.219 -24.5 -18.25 1 98.56 296 LEU B O 1
ATOM 7474 N N . VAL B 1 297 ? 22.359 -23.625 -16.141 1 98.81 297 VAL B N 1
ATOM 7475 C CA . VAL B 1 297 ? 21.5 -22.5 -16.438 1 98.81 297 VAL B CA 1
ATOM 7476 C C . VAL B 1 297 ? 22.328 -21.219 -16.531 1 98.81 297 VAL B C 1
ATOM 7478 O O . VAL B 1 297 ? 22.703 -20.641 -15.508 1 98.81 297 VAL B O 1
ATOM 7481 N N . HIS B 1 298 ? 22.453 -20.75 -17.734 1 98.69 298 HIS B N 1
ATOM 7482 C CA . HIS B 1 298 ? 23.281 -19.578 -18 1 98.69 298 HIS B CA 1
ATOM 7483 C C . HIS B 1 298 ? 22.656 -18.328 -17.406 1 98.69 298 HIS B C 1
ATOM 7485 O O . HIS B 1 298 ? 23.375 -17.453 -16.906 1 98.69 298 HIS B O 1
ATOM 7491 N N . GLY B 1 299 ? 21.406 -18.172 -17.453 1 98.81 299 GLY B N 1
ATOM 7492 C CA . GLY B 1 299 ? 20.625 -17.094 -16.859 1 98.81 299 GLY B CA 1
ATOM 7493 C C . GLY B 1 299 ? 19.172 -17.484 -16.625 1 98.81 299 GLY B C 1
ATOM 7494 O O . GLY B 1 299 ? 18.734 -18.547 -17.078 1 98.81 299 GLY B O 1
ATOM 7495 N N . ALA B 1 300 ? 18.453 -16.641 -15.914 1 98.94 300 ALA B N 1
ATOM 7496 C CA . ALA B 1 300 ? 17.047 -16.922 -15.641 1 98.94 300 ALA B CA 1
ATOM 7497 C C . ALA B 1 300 ? 16.25 -15.641 -15.508 1 98.94 300 ALA B C 1
ATOM 7499 O O . ALA B 1 300 ? 16.766 -14.617 -15.047 1 98.94 300 ALA B O 1
ATOM 7500 N N . ILE B 1 301 ? 15.062 -15.648 -15.922 1 98.88 301 ILE B N 1
ATOM 7501 C CA . ILE B 1 301 ? 14.086 -14.586 -15.719 1 98.88 301 ILE B CA 1
ATOM 7502 C C . ILE B 1 301 ? 12.938 -15.102 -14.852 1 98.88 301 ILE B C 1
ATOM 7504 O O . ILE B 1 301 ? 12.234 -16.047 -15.234 1 98.88 301 ILE B O 1
ATOM 7508 N N . ALA B 1 302 ? 12.82 -14.523 -13.719 1 98.75 302 ALA B N 1
ATOM 7509 C CA . ALA B 1 302 ? 11.805 -14.891 -12.734 1 98.75 302 ALA B CA 1
ATOM 7510 C C . ALA B 1 302 ? 10.688 -13.852 -12.688 1 98.75 302 ALA B C 1
ATOM 7512 O O . ALA B 1 302 ? 10.828 -12.812 -12.039 1 98.75 302 ALA B O 1
ATOM 7513 N N . SER B 1 303 ? 9.539 -14.172 -13.305 1 98.38 303 SER B N 1
ATOM 7514 C CA . SER B 1 303 ? 8.391 -13.281 -13.391 1 98.38 303 SER B CA 1
ATOM 7515 C C . SER B 1 303 ? 7.383 -13.57 -12.289 1 98.38 303 SER B C 1
ATOM 7517 O O . SER B 1 303 ? 6.969 -14.711 -12.102 1 98.38 303 SER B O 1
ATOM 7519 N N . SER B 1 304 ? 6.961 -12.5 -11.555 1 97.88 304 SER B N 1
ATOM 7520 C CA . SER B 1 304 ? 6.035 -12.68 -10.445 1 97.88 304 SER B CA 1
ATOM 7521 C C . SER B 1 304 ? 6.453 -13.852 -9.562 1 97.88 304 SER B C 1
ATOM 7523 O O . SER B 1 304 ? 5.613 -14.672 -9.164 1 97.88 304 SER B O 1
ATOM 7525 N N . ALA B 1 305 ? 7.766 -13.969 -9.289 1 98.56 305 ALA B N 1
ATOM 7526 C CA . ALA B 1 305 ? 8.359 -15.156 -8.68 1 98.56 305 ALA B CA 1
ATOM 7527 C C . ALA B 1 305 ? 8.133 -15.164 -7.168 1 98.56 305 ALA B C 1
ATOM 7529 O O . ALA B 1 305 ? 8.68 -14.328 -6.445 1 98.56 305 ALA B O 1
ATOM 7530 N N . VAL B 1 306 ? 7.387 -16.062 -6.695 1 98.12 306 VAL B N 1
ATOM 7531 C CA . VAL B 1 306 ? 7.156 -16.203 -5.262 1 98.12 306 VAL B CA 1
ATOM 7532 C C . VAL B 1 306 ? 8.305 -16.984 -4.625 1 98.12 306 VAL B C 1
ATOM 7534 O O . VAL B 1 306 ? 8.102 -18.094 -4.125 1 98.12 306 VAL B O 1
ATOM 7537 N N . VAL B 1 307 ? 9.484 -16.359 -4.531 1 98.5 307 VAL B N 1
ATOM 7538 C CA . VAL B 1 307 ? 10.711 -17 -4.066 1 98.5 307 VAL B CA 1
ATOM 7539 C C . VAL B 1 307 ? 10.656 -17.172 -2.551 1 98.5 307 VAL B C 1
ATOM 7541 O O . VAL B 1 307 ? 11.531 -17.812 -1.962 1 98.5 307 VAL B O 1
ATOM 7544 N N . THR B 1 308 ? 9.648 -16.672 -1.895 1 98.5 308 THR B N 1
ATOM 7545 C CA . THR B 1 308 ? 9.5 -16.781 -0.448 1 98.5 308 THR B CA 1
ATOM 7546 C C . THR B 1 308 ? 8.227 -17.547 -0.098 1 98.5 308 THR B C 1
ATOM 7548 O O . THR B 1 308 ? 7.129 -17.156 -0.495 1 98.5 308 THR B O 1
ATOM 7551 N N . ALA B 1 309 ? 8.414 -18.672 0.599 1 98.5 309 ALA B N 1
ATOM 7552 C CA . ALA B 1 309 ? 7.277 -19.375 1.187 1 98.5 309 ALA B CA 1
ATOM 7553 C C . ALA B 1 309 ? 6.777 -18.656 2.441 1 98.5 309 ALA B C 1
ATOM 7555 O O . ALA B 1 309 ? 7.578 -18.156 3.234 1 98.5 309 ALA B O 1
ATOM 7556 N N . VAL B 1 310 ? 5.512 -18.516 2.549 1 98 310 VAL B N 1
ATOM 7557 C CA . VAL B 1 310 ? 4.871 -17.812 3.656 1 98 310 VAL B CA 1
ATOM 7558 C C . VAL B 1 310 ? 3.77 -18.672 4.254 1 98 310 VAL B C 1
ATOM 7560 O O . VAL B 1 310 ? 2.836 -19.078 3.551 1 98 310 VAL B O 1
ATOM 7563 N N . ASP B 1 311 ? 3.832 -19 5.516 1 97.75 311 ASP B N 1
ATOM 7564 C CA . ASP B 1 311 ? 2.871 -19.891 6.164 1 97.75 311 ASP B CA 1
ATOM 7565 C C . ASP B 1 311 ? 1.466 -19.297 6.137 1 97.75 311 ASP B C 1
ATOM 7567 O O . ASP B 1 311 ? 0.646 -19.656 5.293 1 97.75 311 ASP B O 1
ATOM 7571 N N . GLU B 1 312 ? 1.191 -18.234 6.914 1 96.56 312 GLU B N 1
ATOM 7572 C CA . GLU B 1 312 ? -0.051 -17.469 6.895 1 96.56 312 GLU B CA 1
ATOM 7573 C C . GLU B 1 312 ? 0.089 -16.219 6.035 1 96.56 312 GLU B C 1
ATOM 7575 O O . GLU B 1 312 ? 1.008 -15.422 6.238 1 96.56 312 GLU B O 1
ATOM 7580 N N . PHE B 1 313 ? -0.871 -16.031 5.059 1 97.12 313 PHE B N 1
ATOM 7581 C CA . PHE B 1 313 ? -0.597 -15.086 3.986 1 97.12 313 PHE B CA 1
ATOM 7582 C C . PHE B 1 313 ? -1.79 -14.164 3.762 1 97.12 313 PHE B C 1
ATOM 7584 O O . PHE B 1 313 ? -2.354 -14.125 2.666 1 97.12 313 PHE B O 1
ATOM 7591 N N . PRO B 1 314 ? -2.188 -13.297 4.781 1 97.06 314 PRO B N 1
ATOM 7592 C CA . PRO B 1 314 ? -3.23 -12.297 4.543 1 97.06 314 PRO B CA 1
ATOM 7593 C C . PRO B 1 314 ? -2.83 -11.266 3.492 1 97.06 314 PRO B C 1
ATOM 7595 O O . PRO B 1 314 ? -3.695 -10.656 2.859 1 97.06 314 PRO B O 1
ATOM 7598 N N . GLU B 1 315 ? -1.523 -11.156 3.193 1 97.19 315 GLU B N 1
ATOM 7599 C CA . GLU B 1 315 ? -0.966 -10.102 2.354 1 97.19 315 GLU B CA 1
ATOM 7600 C C . GLU B 1 315 ? -1.33 -10.312 0.887 1 97.19 315 GLU B C 1
ATOM 7602 O O . GLU B 1 315 ? -1.19 -9.398 0.069 1 97.19 315 GLU B O 1
ATOM 7607 N N . TYR B 1 316 ? -1.862 -11.523 0.532 1 97.38 316 TYR B N 1
ATOM 7608 C CA . TYR B 1 316 ? -2.34 -11.766 -0.825 1 97.38 316 TYR B CA 1
ATOM 7609 C C . TYR B 1 316 ? -3.35 -10.703 -1.245 1 97.38 316 TYR B C 1
ATOM 7611 O O . TYR B 1 316 ? -3.389 -10.305 -2.41 1 97.38 316 TYR B O 1
ATOM 7619 N N . PHE B 1 317 ? -4.148 -10.18 -0.356 1 97.62 317 PHE B N 1
ATOM 7620 C CA . PHE B 1 317 ? -5.281 -9.32 -0.68 1 97.62 317 PHE B CA 1
ATOM 7621 C C . PHE B 1 317 ? -4.871 -7.852 -0.662 1 97.62 317 PHE B C 1
ATOM 7623 O O . PHE B 1 317 ? -5.621 -6.984 -1.111 1 97.62 317 PHE B O 1
ATOM 7630 N N . TYR B 1 318 ? -3.664 -7.547 -0.181 1 97.19 318 TYR B N 1
ATOM 7631 C CA . TYR B 1 318 ? -3.268 -6.156 0.005 1 97.19 318 TYR B CA 1
ATOM 7632 C C . TYR B 1 318 ? -3.121 -5.445 -1.336 1 97.19 318 TYR B C 1
ATOM 7634 O O . TYR B 1 318 ? -3.674 -4.363 -1.535 1 97.19 318 TYR B O 1
ATOM 7642 N N . PRO B 1 319 ? -2.416 -6.086 -2.348 1 97.38 319 PRO B N 1
ATOM 7643 C CA . PRO B 1 319 ? -2.328 -5.41 -3.645 1 97.38 319 PRO B CA 1
ATOM 7644 C C . PRO B 1 319 ? -3.686 -5.254 -4.324 1 97.38 319 PRO B C 1
ATOM 7646 O O . PRO B 1 319 ? -3.887 -4.324 -5.109 1 97.38 319 PRO B O 1
ATOM 7649 N N . VAL B 1 320 ? -4.629 -6.148 -4.016 1 97.38 320 VAL B N 1
ATOM 7650 C CA . VAL B 1 320 ? -5.977 -6.031 -4.566 1 97.38 320 VAL B CA 1
ATOM 7651 C C . VAL B 1 320 ? -6.633 -4.75 -4.066 1 97.38 320 VAL B C 1
ATOM 7653 O O . VAL B 1 320 ? -7.207 -3.99 -4.852 1 97.38 320 VAL B O 1
ATOM 7656 N N . ALA B 1 321 ? -6.504 -4.527 -2.807 1 97.5 321 ALA B N 1
ATOM 7657 C CA . ALA B 1 321 ? -7.062 -3.314 -2.215 1 97.5 321 ALA B CA 1
ATOM 7658 C C . ALA B 1 321 ? -6.395 -2.068 -2.789 1 97.5 321 ALA B C 1
ATOM 7660 O O . ALA B 1 321 ? -7.07 -1.082 -3.098 1 97.5 321 ALA B O 1
ATOM 7661 N N . ARG B 1 322 ? -5.109 -2.094 -2.959 1 96.12 322 ARG B N 1
ATOM 7662 C CA . ARG B 1 322 ? -4.324 -0.935 -3.371 1 96.12 322 ARG B CA 1
ATOM 7663 C C . ARG B 1 322 ? -4.512 -0.649 -4.855 1 96.12 322 ARG B C 1
ATOM 7665 O O . ARG B 1 322 ? -4.465 0.507 -5.281 1 96.12 322 ARG B O 1
ATOM 7672 N N . GLY B 1 323 ? -4.715 -1.717 -5.617 1 96.25 323 GLY B N 1
ATOM 7673 C CA . GLY B 1 323 ? -4.773 -1.571 -7.062 1 96.25 323 GLY B CA 1
ATOM 7674 C C . GLY B 1 323 ? -6.184 -1.36 -7.582 1 96.25 323 GLY B C 1
ATOM 7675 O O . GLY B 1 323 ? -6.371 -0.914 -8.719 1 96.25 323 GLY B O 1
ATOM 7676 N N . ALA B 1 324 ? -7.219 -1.663 -6.777 1 96.44 324 ALA B N 1
ATOM 7677 C CA . ALA B 1 324 ? -8.609 -1.426 -7.156 1 96.44 324 ALA B CA 1
ATOM 7678 C C . ALA B 1 324 ? -8.938 0.064 -7.129 1 96.44 324 ALA B C 1
ATOM 7680 O O . ALA B 1 324 ? -8.281 0.838 -6.43 1 96.44 324 ALA B O 1
ATOM 7681 N N . PRO B 1 325 ? -9.977 0.428 -7.949 1 94.31 325 PRO B N 1
ATOM 7682 C CA . PRO B 1 325 ? -10.461 1.792 -7.73 1 94.31 325 PRO B CA 1
ATOM 7683 C C . PRO B 1 325 ? -10.797 2.068 -6.266 1 94.31 325 PRO B C 1
ATOM 7685 O O . PRO B 1 325 ? -11.328 1.194 -5.574 1 94.31 325 PRO B O 1
ATOM 7688 N N . THR B 1 326 ? -10.477 3.291 -5.777 1 94.31 326 THR B N 1
ATOM 7689 C CA . THR B 1 326 ? -10.578 3.609 -4.359 1 94.31 326 THR B CA 1
ATOM 7690 C C . THR B 1 326 ? -12.008 3.396 -3.857 1 94.31 326 THR B C 1
ATOM 7692 O O . THR B 1 326 ? -12.219 2.879 -2.758 1 94.31 326 THR B O 1
ATOM 7695 N N . ASN B 1 327 ? -13 3.801 -4.66 1 94 327 ASN B N 1
ATOM 7696 C CA . ASN B 1 327 ? -14.383 3.648 -4.215 1 94 327 ASN B CA 1
ATOM 7697 C C . ASN B 1 327 ? -14.789 2.18 -4.141 1 94 327 ASN B C 1
ATOM 7699 O O . ASN B 1 327 ? -15.562 1.789 -3.27 1 94 327 ASN B O 1
ATOM 7703 N N . CYS B 1 328 ? -14.297 1.354 -5.031 1 96.75 328 CYS B N 1
ATOM 7704 C CA . CYS B 1 328 ? -14.578 -0.077 -4.996 1 96.75 328 CYS B CA 1
ATOM 7705 C C . CYS B 1 328 ? -13.922 -0.732 -3.785 1 96.75 328 CYS B C 1
ATOM 7707 O O . CYS B 1 328 ? -14.562 -1.499 -3.066 1 96.75 328 CYS B O 1
ATOM 7709 N N . SER B 1 329 ? -12.625 -0.437 -3.609 1 96.94 329 SER B N 1
ATOM 7710 C CA . SER B 1 329 ? -11.922 -0.967 -2.443 1 96.94 329 SER B CA 1
ATOM 7711 C C . SER B 1 329 ? -12.648 -0.599 -1.15 1 96.94 329 SER B C 1
ATOM 7713 O O . SER B 1 329 ? -12.812 -1.441 -0.266 1 96.94 329 SER B O 1
ATOM 7715 N N . GLN B 1 330 ? -13.078 0.649 -0.998 1 96.44 330 GLN B N 1
ATOM 7716 C CA . GLN B 1 330 ? -13.812 1.099 0.183 1 96.44 330 GLN B CA 1
ATOM 7717 C C . GLN B 1 330 ? -15.133 0.351 0.331 1 96.44 330 GLN B C 1
ATOM 7719 O O . GLN B 1 330 ? -15.523 -0.011 1.441 1 96.44 330 GLN B O 1
ATOM 7724 N N . ALA B 1 331 ? -15.812 0.145 -0.793 1 97.12 331 ALA B N 1
ATOM 7725 C CA . ALA B 1 331 ? -17.094 -0.555 -0.757 1 97.12 331 ALA B CA 1
ATOM 7726 C C . ALA B 1 331 ? -16.922 -1.999 -0.296 1 97.12 331 ALA B C 1
ATOM 7728 O O . ALA B 1 331 ? -17.719 -2.51 0.486 1 97.12 331 ALA B O 1
ATOM 7729 N N . ILE B 1 332 ? -15.883 -2.689 -0.793 1 98.38 332 ILE B N 1
ATOM 7730 C CA . ILE B 1 332 ? -15.602 -4.059 -0.377 1 98.38 332 ILE B CA 1
ATOM 7731 C C . ILE B 1 332 ? -15.344 -4.102 1.127 1 98.38 332 ILE B C 1
ATOM 7733 O O . ILE B 1 332 ? -15.922 -4.922 1.841 1 98.38 332 ILE B O 1
ATOM 7737 N N . GLN B 1 333 ? -14.508 -3.191 1.591 1 97.81 333 GLN B N 1
ATOM 7738 C CA . GLN B 1 333 ? -14.133 -3.166 3.002 1 97.81 333 GLN B CA 1
ATOM 7739 C C . GLN B 1 333 ? -15.336 -2.842 3.883 1 97.81 333 GLN B C 1
ATOM 7741 O O . GLN B 1 333 ? -15.5 -3.422 4.957 1 97.81 333 GLN B O 1
ATOM 7746 N N . ALA B 1 334 ? -16.172 -1.907 3.443 1 97.62 334 ALA B N 1
ATOM 7747 C CA . ALA B 1 334 ? -17.391 -1.584 4.172 1 97.62 334 ALA B CA 1
ATOM 7748 C C . ALA B 1 334 ? -18.328 -2.791 4.246 1 97.62 334 ALA B C 1
ATOM 7750 O O . ALA B 1 334 ? -18.922 -3.062 5.293 1 97.62 334 ALA B O 1
ATOM 7751 N N . ALA B 1 335 ? -18.469 -3.473 3.131 1 98.44 335 ALA B N 1
ATOM 7752 C CA . ALA B 1 335 ? -19.344 -4.648 3.092 1 98.44 335 ALA B CA 1
ATOM 7753 C C . ALA B 1 335 ? -18.844 -5.727 4.055 1 98.44 335 ALA B C 1
ATOM 7755 O O . ALA B 1 335 ? -19.625 -6.285 4.824 1 98.44 335 ALA B O 1
ATOM 7756 N N . ILE B 1 336 ? -17.578 -6.016 4.039 1 98.31 336 ILE B N 1
ATOM 7757 C CA . ILE B 1 336 ? -17 -7.047 4.891 1 98.31 336 ILE B CA 1
ATOM 7758 C C . ILE B 1 336 ? -17.141 -6.648 6.359 1 98.31 336 ILE B C 1
ATOM 7760 O O . ILE B 1 336 ? -17.469 -7.488 7.207 1 98.31 336 ILE B O 1
ATOM 7764 N N . ALA B 1 337 ? -16.922 -5.352 6.629 1 97.12 337 ALA B N 1
ATOM 7765 C CA . ALA B 1 337 ? -17.125 -4.875 7.996 1 97.12 337 ALA B CA 1
ATOM 7766 C C . ALA B 1 337 ? -18.547 -5.121 8.461 1 97.12 337 ALA B C 1
ATOM 7768 O O . ALA B 1 337 ? -18.781 -5.57 9.586 1 97.12 337 ALA B O 1
ATOM 7769 N N . GLY B 1 338 ? -19.531 -4.777 7.594 1 97.62 338 GLY B N 1
ATOM 7770 C CA . GLY B 1 338 ? -20.922 -5 7.926 1 97.62 338 GLY B CA 1
ATOM 7771 C C . GLY B 1 338 ? -21.266 -6.465 8.102 1 97.62 338 GLY B C 1
ATOM 7772 O O . GLY B 1 338 ? -22.031 -6.824 9 1 97.62 338 GLY B O 1
ATOM 7773 N N . ILE B 1 339 ? -20.719 -7.285 7.277 1 98.5 339 ILE B N 1
ATOM 7774 C CA . ILE B 1 339 ? -20.922 -8.727 7.371 1 98.5 339 ILE B CA 1
ATOM 7775 C C . ILE B 1 339 ? -20.344 -9.25 8.688 1 98.5 339 ILE B C 1
ATOM 7777 O O . ILE B 1 339 ? -21 -9.992 9.414 1 98.5 339 ILE B O 1
ATOM 7781 N N . ASP B 1 340 ? -19.156 -8.852 9.039 1 97.25 340 ASP B N 1
ATOM 7782 C CA . ASP B 1 340 ? -18.469 -9.32 10.242 1 97.25 340 ASP B CA 1
ATOM 7783 C C . ASP B 1 340 ? -19.219 -8.875 11.508 1 97.25 340 ASP B C 1
ATOM 7785 O O . ASP B 1 340 ? -19.188 -9.57 12.523 1 97.25 340 ASP B O 1
ATOM 7789 N N . GLU B 1 341 ? -19.875 -7.723 11.445 1 96.75 341 GLU B N 1
ATOM 7790 C CA . GLU B 1 341 ? -20.688 -7.289 12.594 1 96.75 341 GLU B CA 1
ATOM 7791 C C . GLU B 1 341 ? -21.719 -8.344 12.969 1 96.75 341 GLU B C 1
ATOM 7793 O O . GLU B 1 341 ? -22.094 -8.469 14.141 1 96.75 341 GLU B O 1
ATOM 7798 N N . ILE B 1 342 ? -22.109 -9.07 11.977 1 97.81 342 ILE B N 1
ATOM 7799 C CA . ILE B 1 342 ? -23.156 -10.055 12.195 1 97.81 342 ILE B CA 1
ATOM 7800 C C . ILE B 1 342 ? -22.531 -11.43 12.438 1 97.81 342 ILE B C 1
ATOM 7802 O O . ILE B 1 342 ? -22.797 -12.07 13.461 1 97.81 342 ILE B O 1
ATOM 7806 N N . VAL B 1 343 ? -21.594 -11.867 11.609 1 98 343 VAL B N 1
ATOM 7807 C CA . VAL B 1 343 ? -21.172 -13.266 11.633 1 98 343 VAL B CA 1
ATOM 7808 C C . VAL B 1 343 ? -19.953 -13.43 12.547 1 98 343 VAL B C 1
ATOM 7810 O O . VAL B 1 343 ? -19.672 -14.531 13.016 1 98 343 VAL B O 1
ATOM 7813 N N . ALA B 1 344 ? -19.25 -12.383 12.805 1 97.31 344 ALA B N 1
ATOM 7814 C CA . ALA B 1 344 ? -18.062 -12.398 13.648 1 97.31 344 ALA B CA 1
ATOM 7815 C C . ALA B 1 344 ? -17.984 -11.148 14.516 1 97.31 344 ALA B C 1
ATOM 7817 O O . ALA B 1 344 ? -17 -10.406 14.469 1 97.31 344 ALA B O 1
ATOM 7818 N N . PRO B 1 345 ? -18.922 -11.016 15.445 1 96.12 345 PRO B N 1
ATOM 7819 C CA . PRO B 1 345 ? -18.984 -9.789 16.25 1 96.12 345 PRO B CA 1
ATOM 7820 C C . PRO B 1 345 ? -17.75 -9.617 17.141 1 96.12 345 PRO B C 1
ATOM 7822 O O . PRO B 1 345 ? -17.406 -8.492 17.516 1 96.12 345 PRO B O 1
ATOM 7825 N N . ASN B 1 346 ? -17.078 -10.703 17.516 1 95.31 346 ASN B N 1
ATOM 7826 C CA . ASN B 1 346 ? -15.789 -10.633 18.203 1 95.31 346 ASN B CA 1
ATOM 7827 C C . ASN B 1 346 ? -14.641 -11 17.281 1 95.31 346 ASN B C 1
ATOM 7829 O O . ASN B 1 346 ? -14.352 -12.18 17.078 1 95.31 346 ASN B O 1
ATOM 7833 N N . PRO B 1 347 ? -13.953 -10.008 16.766 1 91.75 347 PRO B N 1
ATOM 7834 C CA . PRO B 1 347 ? -12.938 -10.289 15.758 1 91.75 347 PRO B CA 1
ATOM 7835 C C . PRO B 1 347 ? -11.727 -11.031 16.328 1 91.75 347 PRO B C 1
ATOM 7837 O O . PRO B 1 347 ? -10.883 -11.516 15.562 1 91.75 347 PRO B O 1
ATOM 7840 N N . LEU B 1 348 ? -11.602 -11.211 17.641 1 92.25 348 LEU B N 1
ATOM 7841 C CA . LEU B 1 348 ? -10.414 -11.766 18.266 1 92.25 348 LEU B CA 1
ATOM 7842 C C . LEU B 1 348 ? -10.555 -13.266 18.469 1 92.25 348 LEU B C 1
ATOM 7844 O O . LEU B 1 348 ? -9.586 -13.945 18.828 1 92.25 348 LEU B O 1
ATOM 7848 N N . THR B 1 349 ? -11.781 -13.797 18.141 1 92.81 349 THR B N 1
ATOM 7849 C CA . THR B 1 349 ? -11.992 -15.18 18.531 1 92.81 349 THR B CA 1
ATOM 7850 C C . THR B 1 349 ? -12.273 -16.047 17.297 1 92.81 349 THR B C 1
ATOM 7852 O O . THR B 1 349 ? -12.797 -17.156 17.438 1 92.81 349 THR B O 1
ATOM 7855 N N . GLY B 1 350 ? -12.031 -15.578 16.125 1 89.25 350 GLY B N 1
ATOM 7856 C CA . GLY B 1 350 ? -12.18 -16.359 14.906 1 89.25 350 GLY B CA 1
ATOM 7857 C C . GLY B 1 350 ? -13.555 -16.984 14.766 1 89.25 350 GLY B C 1
ATOM 7858 O O . GLY B 1 350 ? -14.57 -16.281 14.898 1 89.25 350 GLY B O 1
ATOM 7859 N N . GLY B 1 351 ? -13.625 -18.266 14.531 1 90.06 351 GLY B N 1
ATOM 7860 C CA . GLY B 1 351 ? -14.867 -18.984 14.312 1 90.06 351 GLY B CA 1
ATOM 7861 C C . GLY B 1 351 ? -15.695 -19.156 15.57 1 90.06 351 GLY B C 1
ATOM 7862 O O . GLY B 1 351 ? -16.891 -19.453 15.5 1 90.06 351 GLY B O 1
ATOM 7863 N N . ASP B 1 352 ? -15.102 -18.922 16.719 1 93 352 ASP B N 1
ATOM 7864 C CA . ASP B 1 352 ? -15.812 -19.078 17.984 1 93 352 ASP B CA 1
ATOM 7865 C C . ASP B 1 352 ? -16.547 -17.781 18.344 1 93 352 ASP B C 1
ATOM 7867 O O . ASP B 1 352 ? -15.969 -16.891 18.953 1 93 352 ASP B O 1
ATOM 7871 N N . GLN B 1 353 ? -17.875 -17.828 18.031 1 95.75 353 GLN B N 1
ATOM 7872 C CA . GLN B 1 353 ? -18.703 -16.625 18.188 1 95.75 353 GLN B CA 1
ATOM 7873 C C . GLN B 1 353 ? -19.938 -16.922 19.031 1 95.75 353 GLN B C 1
ATOM 7875 O O . GLN B 1 353 ? -21.062 -16.922 18.516 1 95.75 353 GLN B O 1
ATOM 7880 N N . PRO B 1 354 ? -19.766 -17.047 20.359 1 93.5 354 PRO B N 1
ATOM 7881 C CA . PRO B 1 354 ? -20.922 -17.438 21.188 1 93.5 354 PRO B CA 1
ATOM 7882 C C . PRO B 1 354 ? -22 -16.359 21.25 1 93.5 354 PRO B C 1
ATOM 7884 O O . PRO B 1 354 ? -23.172 -16.656 21.484 1 93.5 354 PRO B O 1
ATOM 7887 N N . ASP B 1 355 ? -21.672 -15.07 21 1 93.56 355 ASP B N 1
ATOM 7888 C CA . ASP B 1 355 ? -22.609 -13.977 21.156 1 93.56 355 ASP B CA 1
ATOM 7889 C C . ASP B 1 355 ? -23.234 -13.578 19.828 1 93.56 355 ASP B C 1
ATOM 7891 O O . ASP B 1 355 ? -23.938 -12.57 19.719 1 93.56 355 ASP B O 1
ATOM 7895 N N . ARG B 1 356 ? -23.031 -14.375 18.812 1 96.12 356 ARG B N 1
ATOM 7896 C CA . ARG B 1 356 ? -23.562 -14.078 17.484 1 96.12 356 ARG B CA 1
ATOM 7897 C C . ARG B 1 356 ? -25.078 -14.094 17.484 1 96.12 356 ARG B C 1
ATOM 7899 O O . ARG B 1 356 ? -25.703 -14.984 18.078 1 96.12 356 ARG B O 1
ATOM 7906 N N . ASP B 1 357 ? -25.688 -13.109 16.828 1 96.5 357 ASP B N 1
ATOM 7907 C CA . ASP B 1 357 ? -27.141 -13.023 16.703 1 96.5 357 ASP B CA 1
ATOM 7908 C C . ASP B 1 357 ? -27.656 -13.992 15.641 1 96.5 357 ASP B C 1
ATOM 7910 O O . ASP B 1 357 ? -27.469 -13.781 14.445 1 96.5 357 ASP B O 1
ATOM 7914 N N . ALA B 1 358 ? -28.406 -14.992 16.062 1 95.62 358 ALA B N 1
ATOM 7915 C CA . ALA B 1 358 ? -28.859 -16.062 15.18 1 95.62 358 ALA B CA 1
ATOM 7916 C C . ALA B 1 358 ? -29.844 -15.531 14.148 1 95.62 358 ALA B C 1
ATOM 7918 O O . ALA B 1 358 ? -29.828 -15.953 12.992 1 95.62 358 ALA B O 1
ATOM 7919 N N . ASN B 1 359 ? -30.734 -14.672 14.562 1 96.19 359 ASN B N 1
ATOM 7920 C CA . ASN B 1 359 ? -31.734 -14.133 13.656 1 96.19 359 ASN B CA 1
ATOM 7921 C C 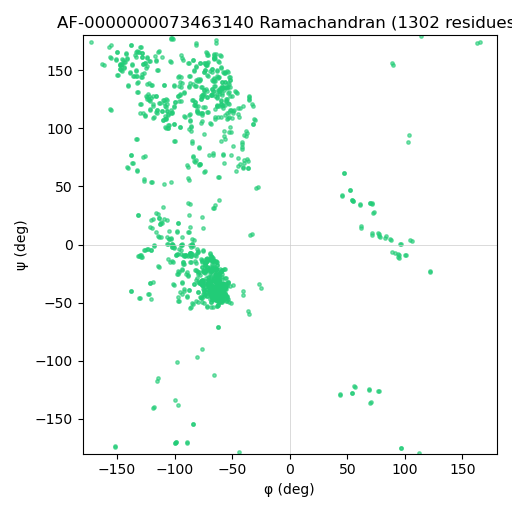. ASN B 1 359 ? -31.109 -13.273 12.562 1 96.19 359 ASN B C 1
ATOM 7923 O O . ASN B 1 359 ? -31.438 -13.414 11.383 1 96.19 359 ASN B O 1
ATOM 7927 N N . ARG B 1 360 ? -30.203 -12.367 12.961 1 97.06 360 ARG B N 1
ATOM 7928 C CA . ARG B 1 360 ? -29.516 -11.523 11.977 1 97.06 360 ARG B CA 1
ATOM 7929 C C . ARG B 1 360 ? -28.672 -12.367 11.023 1 97.06 360 ARG B C 1
ATOM 7931 O O . ARG B 1 360 ? -28.562 -12.062 9.836 1 97.06 360 ARG B O 1
ATOM 7938 N N . THR B 1 361 ? -28.094 -13.422 11.602 1 97.81 361 THR B N 1
ATOM 7939 C CA . THR B 1 361 ? -27.297 -14.328 10.781 1 97.81 361 THR B CA 1
ATOM 7940 C C . THR B 1 361 ? -28.172 -15.008 9.734 1 97.81 361 THR B C 1
ATOM 7942 O O . THR B 1 361 ? -27.781 -15.102 8.562 1 97.81 361 THR B O 1
ATOM 7945 N N . GLN B 1 362 ? -29.359 -15.477 10.117 1 97.44 362 GLN B N 1
ATOM 7946 C CA . GLN B 1 362 ? -30.281 -16.125 9.188 1 97.44 362 GLN B CA 1
ATOM 7947 C C . GLN B 1 362 ? -30.719 -15.148 8.094 1 97.44 362 GLN B C 1
ATOM 7949 O O . GLN B 1 362 ? -30.797 -15.523 6.926 1 97.44 362 GLN B O 1
ATOM 7954 N N . GLN B 1 363 ? -30.984 -13.906 8.477 1 98.06 363 GLN B N 1
ATOM 7955 C CA . GLN B 1 363 ? -31.375 -12.891 7.508 1 98.06 363 GLN B CA 1
ATOM 7956 C C . GLN B 1 363 ? -30.25 -12.609 6.516 1 98.06 363 GLN B C 1
ATOM 7958 O O . GLN B 1 363 ? -30.5 -12.438 5.32 1 98.06 363 GLN B O 1
ATOM 7963 N N . LEU B 1 364 ? -29 -12.516 7.047 1 98.56 364 LEU B N 1
ATOM 7964 C CA . LEU B 1 364 ? -27.844 -12.297 6.172 1 98.56 364 LEU B CA 1
ATOM 7965 C C . LEU B 1 364 ? -27.688 -13.453 5.188 1 98.56 364 LEU B C 1
ATOM 7967 O O . LEU B 1 364 ? -27.422 -13.234 4.004 1 98.56 364 LEU B O 1
ATOM 7971 N N . LEU B 1 365 ? -27.844 -14.727 5.676 1 98.69 365 LEU B N 1
ATOM 7972 C CA . LEU B 1 365 ? -27.734 -15.898 4.805 1 98.69 365 LEU B CA 1
ATOM 7973 C C . LEU B 1 365 ? -28.828 -15.875 3.74 1 98.69 365 LEU B C 1
ATOM 7975 O O . LEU B 1 365 ? -28.594 -16.266 2.594 1 98.69 365 LEU B O 1
ATOM 7979 N N . GLU B 1 366 ? -30.016 -15.453 4.109 1 98.44 366 GLU B N 1
ATOM 7980 C CA . GLU B 1 366 ? -31.078 -15.297 3.125 1 98.44 366 GLU B CA 1
ATOM 7981 C C . GLU B 1 366 ? -30.703 -14.258 2.07 1 98.44 366 GLU B C 1
ATOM 7983 O O . GLU B 1 366 ? -30.969 -14.453 0.882 1 98.44 366 GLU B O 1
ATOM 7988 N N . LEU B 1 367 ? -30.109 -13.117 2.51 1 98.69 367 LEU B N 1
ATOM 7989 C CA . LEU B 1 367 ? -29.688 -12.062 1.598 1 98.69 367 LEU B CA 1
ATOM 7990 C C . LEU B 1 367 ? -28.719 -12.602 0.551 1 98.69 367 LEU B C 1
ATOM 7992 O O . LEU B 1 367 ? -28.781 -12.211 -0.616 1 98.69 367 LEU B O 1
ATOM 7996 N N . PHE B 1 368 ? -27.844 -13.57 0.958 1 98.81 368 PHE B N 1
ATOM 7997 C CA . PHE B 1 368 ? -26.844 -14.172 0.079 1 98.81 368 PHE B CA 1
ATOM 7998 C C . PHE B 1 368 ? -27.453 -15.352 -0.68 1 98.81 368 PHE B C 1
ATOM 8000 O O . PHE B 1 368 ? -26.812 -15.922 -1.564 1 98.81 368 PHE B O 1
ATOM 8007 N N . GLY B 1 369 ? -28.703 -15.781 -0.362 1 98.31 369 GLY B N 1
ATOM 8008 C CA . GLY B 1 369 ? -29.297 -16.969 -0.941 1 98.31 369 GLY B CA 1
ATOM 8009 C C . GLY B 1 369 ? -28.688 -18.25 -0.402 1 98.31 369 GLY B C 1
ATOM 8010 O O . GLY B 1 369 ? -28.641 -19.266 -1.102 1 98.31 369 GLY B O 1
ATOM 8011 N N . LEU B 1 370 ? -28.188 -18.203 0.801 1 98.62 370 LEU B N 1
ATOM 8012 C CA . LEU B 1 370 ? -27.422 -19.312 1.364 1 98.62 370 LEU B CA 1
ATOM 8013 C C . LEU B 1 370 ? -28.141 -19.906 2.57 1 98.62 370 LEU B C 1
ATOM 8015 O O . LEU B 1 370 ? -27.5 -20.375 3.514 1 98.62 370 LEU B O 1
ATOM 8019 N N . GLU B 1 371 ? -29.453 -19.781 2.584 1 96.88 371 GLU B N 1
ATOM 8020 C CA . GLU B 1 371 ? -30.203 -20.406 3.662 1 96.88 371 GLU B CA 1
ATOM 8021 C C . GLU B 1 371 ? -29.828 -21.875 3.803 1 96.88 371 GLU B C 1
ATOM 8023 O O . GLU B 1 371 ? -29.797 -22.625 2.814 1 96.88 371 GLU B O 1
ATOM 8028 N N . GLY B 1 372 ? -29.469 -22.25 5.062 1 94.94 372 GLY B N 1
ATOM 8029 C CA . GLY B 1 372 ? -29.125 -23.641 5.305 1 94.94 372 GLY B CA 1
ATOM 8030 C C . GLY B 1 372 ? -27.625 -23.891 5.359 1 94.94 372 GLY B C 1
ATOM 8031 O O . GLY B 1 372 ? -27.188 -24.969 5.73 1 94.94 372 GLY B O 1
ATOM 8032 N N . LEU B 1 373 ? -26.812 -22.891 4.996 1 97.94 373 LEU B N 1
ATOM 8033 C CA . LEU B 1 373 ? -25.359 -23.031 5.125 1 97.94 373 LEU B CA 1
ATOM 8034 C C . LEU B 1 373 ? -24.969 -23.234 6.582 1 97.94 373 LEU B C 1
ATOM 8036 O O . LEU B 1 373 ? -25.328 -22.438 7.445 1 97.94 373 LEU B O 1
ATOM 8040 N N . THR B 1 374 ? -24.188 -24.234 6.871 1 96.5 374 THR B N 1
ATOM 8041 C CA . THR B 1 374 ? -23.922 -24.641 8.25 1 96.5 374 THR B CA 1
ATOM 8042 C C . THR B 1 374 ? -22.656 -23.984 8.773 1 96.5 374 THR B C 1
ATOM 8044 O O . THR B 1 374 ? -22.562 -23.656 9.953 1 96.5 374 THR B O 1
ATOM 8047 N N . ASN B 1 375 ? -21.609 -23.922 7.973 1 96.94 375 ASN B N 1
ATOM 8048 C CA . ASN B 1 375 ? -20.328 -23.328 8.359 1 96.94 375 ASN B CA 1
ATOM 8049 C C . ASN B 1 375 ? -20.156 -21.938 7.762 1 96.94 375 ASN B C 1
ATOM 8051 O O . ASN B 1 375 ? -19.922 -21.797 6.562 1 96.94 375 ASN B O 1
ATOM 8055 N N . LEU B 1 376 ? -20.141 -20.891 8.609 1 98 376 LEU B N 1
ATOM 8056 C CA . LEU B 1 376 ? -20.094 -19.516 8.141 1 98 376 LEU B CA 1
ATOM 8057 C C . LEU B 1 376 ? -18.703 -19.172 7.598 1 98 376 LEU B C 1
ATOM 8059 O O . LEU B 1 376 ? -18.531 -18.172 6.895 1 98 376 LEU B O 1
ATOM 8063 N N . GLY B 1 377 ? -17.656 -20 7.91 1 97.94 377 GLY B N 1
ATOM 8064 C CA . GLY B 1 377 ? -16.375 -19.891 7.227 1 97.94 377 GLY B CA 1
ATOM 8065 C C . GLY B 1 377 ? -16.484 -20.078 5.727 1 97.94 377 GLY B C 1
ATOM 8066 O O . GLY B 1 377 ? -15.695 -19.5 4.965 1 97.94 377 GLY B O 1
ATOM 8067 N N . ASP B 1 378 ? -17.516 -20.875 5.277 1 98.12 378 ASP B N 1
ATOM 8068 C CA . ASP B 1 378 ? -17.734 -21.094 3.854 1 98.12 378 ASP B CA 1
ATOM 8069 C C . ASP B 1 378 ? -18.266 -19.828 3.176 1 98.12 378 ASP B C 1
ATOM 8071 O O . ASP B 1 378 ? -17.969 -19.578 2.008 1 98.12 378 ASP B O 1
ATOM 8075 N N . LEU B 1 379 ? -19.078 -19.047 3.916 1 98.5 379 LEU B N 1
ATOM 8076 C CA . LEU B 1 379 ? -19.484 -17.734 3.396 1 98.5 379 LEU B CA 1
ATOM 8077 C C . LEU B 1 379 ? -18.281 -16.828 3.217 1 98.5 379 LEU B C 1
ATOM 8079 O O . LEU B 1 379 ? -18.156 -16.156 2.188 1 98.5 379 LEU B O 1
ATOM 8083 N N . ALA B 1 380 ? -17.422 -16.781 4.27 1 98.44 380 ALA B N 1
ATOM 8084 C CA . ALA B 1 380 ? -16.203 -15.977 4.207 1 98.44 380 ALA B CA 1
ATOM 8085 C C . ALA B 1 380 ? -15.336 -16.391 3.029 1 98.44 380 ALA B C 1
ATOM 8087 O O . ALA B 1 380 ? -14.805 -15.547 2.309 1 98.44 380 ALA B O 1
ATOM 8088 N N . ASN B 1 381 ? -15.188 -17.688 2.816 1 98.12 381 ASN B N 1
ATOM 8089 C CA . ASN B 1 381 ? -14.414 -18.25 1.718 1 98.12 381 ASN B CA 1
ATOM 8090 C C . ASN B 1 381 ? -15.016 -17.906 0.363 1 98.12 381 ASN B C 1
ATOM 8092 O O . ASN B 1 381 ? -14.312 -17.469 -0.547 1 98.12 381 ASN B O 1
ATOM 8096 N N . LEU B 1 382 ? -16.312 -18.062 0.214 1 97.94 382 LEU B N 1
ATOM 8097 C CA . LEU B 1 382 ? -17.031 -17.75 -1.02 1 97.94 382 LEU B CA 1
ATOM 8098 C C . LEU B 1 382 ? -16.859 -16.281 -1.4 1 97.94 382 LEU B C 1
ATOM 8100 O O . LEU B 1 382 ? -16.688 -15.961 -2.578 1 97.94 382 LEU B O 1
ATOM 8104 N N . ASN B 1 383 ? -16.859 -15.43 -0.414 1 98.25 383 ASN B N 1
ATOM 8105 C CA . ASN B 1 383 ? -16.766 -13.992 -0.636 1 98.25 383 ASN B CA 1
ATOM 8106 C C . ASN B 1 383 ? -15.406 -13.594 -1.208 1 98.25 383 ASN B C 1
ATOM 8108 O O . ASN B 1 383 ? -15.227 -12.477 -1.689 1 98.25 383 ASN B O 1
ATOM 8112 N N . THR B 1 384 ? -14.422 -14.477 -1.222 1 97.69 384 THR B N 1
ATOM 8113 C CA . THR B 1 384 ? -13.109 -14.156 -1.766 1 97.69 384 THR B CA 1
ATOM 8114 C C . THR B 1 384 ? -13.07 -14.398 -3.271 1 97.69 384 THR B C 1
ATOM 8116 O O . THR B 1 384 ? -12.156 -13.945 -3.959 1 97.69 384 THR B O 1
ATOM 8119 N N . PHE B 1 385 ? -14.047 -15.125 -3.82 1 96 385 PHE B N 1
ATOM 8120 C CA . PHE B 1 385 ? -13.953 -15.617 -5.188 1 96 385 PHE B CA 1
ATOM 8121 C C . PHE B 1 385 ? -13.805 -14.461 -6.172 1 96 385 PHE B C 1
ATOM 8123 O O . PHE B 1 385 ? -12.922 -14.477 -7.027 1 96 385 PHE B O 1
ATOM 8130 N N . PRO B 1 386 ? -14.633 -13.375 -6.062 1 95.88 386 PRO B N 1
ATOM 8131 C CA . PRO B 1 386 ? -14.461 -12.281 -7.02 1 95.88 386 PRO B CA 1
ATOM 8132 C C . PRO B 1 386 ? -13.117 -11.57 -6.871 1 95.88 386 PRO B C 1
ATOM 8134 O O . PRO B 1 386 ? -12.609 -10.992 -7.836 1 95.88 386 PRO B O 1
ATOM 8137 N N . LEU B 1 387 ? -12.562 -11.562 -5.641 1 96.75 387 LEU B N 1
ATOM 8138 C CA . LEU B 1 387 ? -11.273 -10.922 -5.406 1 96.75 387 LEU B CA 1
ATOM 8139 C C . LEU B 1 387 ? -10.164 -11.617 -6.188 1 96.75 387 LEU B C 1
ATOM 8141 O O . LEU B 1 387 ? -9.234 -10.969 -6.672 1 96.75 387 LEU B O 1
ATOM 8145 N N . GLY B 1 388 ? -10.344 -12.945 -6.344 1 93.31 388 GLY B N 1
ATOM 8146 C CA . GLY B 1 388 ? -9.375 -13.719 -7.098 1 93.31 388 GLY B CA 1
ATOM 8147 C C . GLY B 1 388 ? -9.305 -13.328 -8.562 1 93.31 388 GLY B C 1
ATOM 8148 O O . GLY B 1 388 ? -8.297 -13.562 -9.227 1 93.31 388 GLY B O 1
ATOM 8149 N N . SER B 1 389 ? -10.383 -12.695 -9.086 1 92.94 389 SER B N 1
ATOM 8150 C CA . SER B 1 389 ? -10.406 -12.305 -10.492 1 92.94 389 SER B CA 1
ATOM 8151 C C . SER B 1 389 ? -9.492 -11.109 -10.75 1 92.94 389 SER B C 1
ATOM 8153 O O . SER B 1 389 ? -9.156 -10.812 -11.898 1 92.94 389 SER B O 1
ATOM 8155 N N . PHE B 1 390 ? -9.086 -10.438 -9.664 1 94.69 390 PHE B N 1
ATOM 8156 C CA . PHE B 1 390 ? -8.141 -9.344 -9.82 1 94.69 390 PHE B CA 1
ATOM 8157 C C . PHE B 1 390 ? -6.824 -9.836 -10.414 1 94.69 390 PHE B C 1
ATOM 8159 O O . PHE B 1 390 ? -6.207 -9.156 -11.227 1 94.69 390 PHE B O 1
ATOM 8166 N N . GLN B 1 391 ? -6.395 -11 -10.016 1 92.44 391 GLN B N 1
ATOM 8167 C CA . GLN B 1 391 ? -5.176 -11.609 -10.531 1 92.44 391 GLN B CA 1
ATOM 8168 C C . GLN B 1 391 ? -5.328 -11.961 -12.008 1 92.44 391 GLN B C 1
ATOM 8170 O O . GLN B 1 391 ? -4.332 -12.117 -12.719 1 92.44 391 GLN B O 1
ATOM 8175 N N . SER B 1 392 ? -6.574 -12.117 -12.484 1 89.38 392 SER B N 1
ATOM 8176 C CA . SER B 1 392 ? -6.855 -12.492 -13.867 1 89.38 392 SER B CA 1
ATOM 8177 C C . SER B 1 392 ? -6.879 -11.266 -14.773 1 89.38 392 SER B C 1
ATOM 8179 O O . SER B 1 392 ? -7.125 -11.383 -15.977 1 89.38 392 SER B O 1
ATOM 8181 N N . LEU B 1 393 ? -6.637 -10.094 -14.188 1 90.81 393 LEU B N 1
ATOM 8182 C CA . LEU B 1 393 ? -6.469 -8.906 -15.016 1 90.81 393 LEU B CA 1
ATOM 8183 C C . LEU B 1 393 ? -5.195 -9 -15.852 1 90.81 393 LEU B C 1
ATOM 8185 O O . LEU B 1 393 ? -4.199 -9.578 -15.406 1 90.81 393 LEU B O 1
ATOM 8189 N N . ASN B 1 394 ? -5.312 -8.531 -17.094 1 89.62 394 ASN B N 1
ATOM 8190 C CA . ASN B 1 394 ? -4.207 -8.523 -18.047 1 89.62 394 ASN B CA 1
ATOM 8191 C C . ASN B 1 394 ? -4.293 -7.328 -18.984 1 89.62 394 ASN B C 1
ATOM 8193 O O . ASN B 1 394 ? -5.375 -6.781 -19.203 1 89.62 394 ASN B O 1
ATOM 8197 N N . TRP B 1 395 ? -3.145 -6.879 -19.438 1 90.06 395 TRP B N 1
ATOM 8198 C CA . TRP B 1 395 ? -3.131 -5.773 -20.391 1 90.06 395 TRP B CA 1
ATOM 8199 C C . TRP B 1 395 ? -3.621 -6.234 -21.766 1 90.06 395 TRP B C 1
ATOM 8201 O O . TRP B 1 395 ? -4.039 -5.414 -22.594 1 90.06 395 TRP B O 1
ATOM 8211 N N . ASP B 1 396 ? -3.543 -7.551 -22.016 1 84.88 396 ASP B N 1
ATOM 8212 C CA . ASP B 1 396 ? -4.043 -8.141 -23.25 1 84.88 396 ASP B CA 1
ATOM 8213 C C . ASP B 1 396 ? -5.559 -8.336 -23.203 1 84.88 396 ASP B C 1
ATOM 8215 O O . ASP B 1 396 ? -6.055 -9.164 -22.438 1 84.88 396 ASP B O 1
ATOM 8219 N N . PRO B 1 397 ? -6.281 -7.652 -24.031 1 81.5 397 PRO B N 1
ATOM 8220 C CA . PRO B 1 397 ? -7.742 -7.742 -23.984 1 81.5 397 PRO B CA 1
ATOM 8221 C C . PRO B 1 397 ? -8.258 -9.141 -24.312 1 81.5 397 PRO B C 1
ATOM 8223 O O . PRO B 1 397 ? -9.391 -9.484 -23.969 1 81.5 397 PRO B O 1
ATOM 8226 N N . ALA B 1 398 ? -7.449 -9.953 -24.984 1 74.62 398 ALA B N 1
ATOM 8227 C CA . ALA B 1 398 ? -7.883 -11.289 -25.375 1 74.62 398 ALA B CA 1
ATOM 8228 C C . ALA B 1 398 ? -7.93 -12.234 -24.172 1 74.62 398 ALA B C 1
ATOM 8230 O O . ALA B 1 398 ? -8.609 -13.258 -24.203 1 74.62 398 ALA B O 1
ATOM 8231 N N . VAL B 1 399 ? -7.262 -11.836 -23.109 1 79.69 399 VAL B N 1
ATOM 8232 C CA . VAL B 1 399 ? -7.148 -12.812 -22.031 1 79.69 399 VAL B CA 1
ATOM 8233 C C . VAL B 1 399 ? -7.566 -12.172 -20.719 1 79.69 399 VAL B C 1
ATOM 8235 O O . VAL B 1 399 ? -7.762 -12.875 -19.719 1 79.69 399 VAL B O 1
ATOM 8238 N N . THR B 1 400 ? -7.789 -10.914 -20.641 1 85.56 400 THR B N 1
ATOM 8239 C CA . THR B 1 400 ? -8.125 -10.273 -19.375 1 85.56 400 THR B CA 1
ATOM 8240 C C . THR B 1 400 ? -9.539 -10.641 -18.938 1 85.56 400 THR B C 1
ATOM 8242 O O . THR B 1 400 ? -10.438 -10.789 -19.781 1 85.56 400 THR B O 1
ATOM 8245 N N . SER B 1 401 ? -9.719 -10.758 -17.641 1 87 401 SER B N 1
ATOM 8246 C CA . SER B 1 401 ? -11.039 -11 -17.078 1 87 401 SER B CA 1
ATOM 8247 C C . SER B 1 401 ? -11.789 -9.695 -16.828 1 87 401 SER B C 1
ATOM 8249 O O . SER B 1 401 ? -11.188 -8.703 -16.391 1 87 401 SER B O 1
ATOM 8251 N N . THR B 1 402 ? -13.07 -9.672 -17 1 89.19 402 THR B N 1
ATOM 8252 C CA . THR B 1 402 ? -13.898 -8.508 -16.719 1 89.19 402 THR B CA 1
ATOM 8253 C C . THR B 1 402 ? -14.633 -8.68 -15.391 1 89.19 402 THR B C 1
ATOM 8255 O O . THR B 1 402 ? -15.383 -7.793 -14.977 1 89.19 402 THR B O 1
ATOM 8258 N N . GLU B 1 403 ? -14.445 -9.773 -14.805 1 92.06 403 GLU B N 1
ATOM 8259 C CA . GLU B 1 403 ? -15.195 -10.148 -13.617 1 92.06 403 GLU B CA 1
ATOM 8260 C C . GLU B 1 403 ? -15 -9.133 -12.492 1 92.06 403 GLU B C 1
ATOM 8262 O O . GLU B 1 403 ? -15.969 -8.703 -11.867 1 92.06 403 GLU B O 1
ATOM 8267 N N . PHE B 1 404 ? -13.844 -8.711 -12.172 1 94.88 404 PHE B N 1
ATOM 8268 C CA . PHE B 1 404 ? -13.57 -7.781 -11.078 1 94.88 404 PHE B CA 1
ATOM 8269 C C . PHE B 1 404 ? -14.227 -6.43 -11.344 1 94.88 404 PHE B C 1
ATOM 8271 O O . PHE B 1 404 ? -14.75 -5.805 -10.422 1 94.88 404 PHE B O 1
ATOM 8278 N N . GLY B 1 405 ? -14.117 -6.02 -12.594 1 94.25 405 GLY B N 1
ATOM 8279 C CA . GLY B 1 405 ? -14.773 -4.773 -12.953 1 94.25 405 GLY B CA 1
ATOM 8280 C C . GLY B 1 405 ? -16.266 -4.805 -12.75 1 94.25 405 GLY B C 1
ATOM 8281 O O . GLY B 1 405 ? -16.859 -3.838 -12.258 1 94.25 405 GLY B O 1
ATOM 8282 N N . GLN B 1 406 ? -16.875 -5.871 -13.086 1 94.81 406 GLN B N 1
ATOM 8283 C CA . GLN B 1 406 ? -18.312 -6.027 -12.883 1 94.81 406 GLN B CA 1
ATOM 8284 C C . GLN B 1 406 ? -18.672 -6.051 -11.398 1 94.81 406 GLN B C 1
ATOM 8286 O O . GLN B 1 406 ? -19.672 -5.457 -10.977 1 94.81 406 GLN B O 1
ATOM 8291 N N . PHE B 1 407 ? -17.891 -6.762 -10.719 1 97.44 407 PHE B N 1
ATOM 8292 C CA . PHE B 1 407 ? -18.047 -6.805 -9.266 1 97.44 407 PHE B CA 1
ATOM 8293 C C . PHE B 1 407 ? -18 -5.402 -8.68 1 97.44 407 PHE B C 1
ATOM 8295 O O . PHE B 1 407 ? -18.891 -5.02 -7.91 1 97.44 407 PHE B O 1
ATOM 8302 N N . CYS B 1 408 ? -17.016 -4.617 -9.07 1 97.5 408 CYS B N 1
ATOM 8303 C CA . CYS B 1 408 ? -16.859 -3.248 -8.594 1 97.5 408 CYS B CA 1
ATOM 8304 C C . CYS B 1 408 ? -18.062 -2.393 -9.008 1 97.5 408 CYS B C 1
ATOM 8306 O O . CYS B 1 408 ? -18.531 -1.563 -8.234 1 97.5 408 CYS B O 1
ATOM 8308 N N . GLN B 1 409 ? -18.484 -2.625 -10.242 1 96.12 409 GLN B N 1
ATOM 8309 C CA . GLN B 1 409 ? -19.641 -1.862 -10.727 1 96.12 409 GLN B CA 1
ATOM 8310 C C . GLN B 1 409 ? -20.859 -2.094 -9.852 1 96.12 409 GLN B C 1
ATOM 8312 O O . GLN B 1 409 ? -21.531 -1.143 -9.453 1 96.12 409 GLN B O 1
ATOM 8317 N N . VAL B 1 410 ? -21.109 -3.297 -9.547 1 97.5 410 VAL B N 1
ATOM 8318 C CA . VAL B 1 410 ? -22.266 -3.621 -8.727 1 97.5 410 VAL B CA 1
ATOM 8319 C C . VAL B 1 410 ? -22.094 -3.043 -7.324 1 97.5 410 VAL B C 1
ATOM 8321 O O . VAL B 1 410 ? -23.016 -2.426 -6.781 1 97.5 410 VAL B O 1
ATOM 8324 N N . LEU B 1 411 ? -20.922 -3.213 -6.75 1 97.62 411 LEU B N 1
ATOM 8325 C CA . LEU B 1 411 ? -20.672 -2.77 -5.383 1 97.62 411 LEU B CA 1
ATOM 8326 C C . LEU B 1 411 ? -20.844 -1.26 -5.258 1 97.62 411 LEU B C 1
ATOM 8328 O O . LEU B 1 411 ? -21.25 -0.762 -4.211 1 97.62 411 LEU B O 1
ATOM 8332 N N . THR B 1 412 ? -20.562 -0.536 -6.312 1 95.38 412 THR B N 1
ATOM 8333 C CA . THR B 1 412 ? -20.531 0.918 -6.211 1 95.38 412 THR B CA 1
ATOM 8334 C C . THR B 1 412 ? -21.844 1.52 -6.727 1 95.38 412 THR B C 1
ATOM 8336 O O . THR B 1 412 ? -22.094 2.711 -6.543 1 95.38 412 THR B O 1
ATOM 8339 N N . THR B 1 413 ? -22.797 0.706 -7.395 1 95.12 413 THR B N 1
ATOM 8340 C CA . THR B 1 413 ? -23.969 1.307 -8.008 1 95.12 413 THR B CA 1
ATOM 8341 C C . THR B 1 413 ? -25.25 0.713 -7.418 1 95.12 413 THR B C 1
ATOM 8343 O O . THR B 1 413 ? -26.281 1.379 -7.371 1 95.12 413 THR B O 1
ATOM 8346 N N . TYR B 1 414 ? -25.219 -0.521 -7.059 1 96.62 414 TYR B N 1
ATOM 8347 C CA . TYR B 1 414 ? -26.422 -1.185 -6.566 1 96.62 414 TYR B CA 1
ATOM 8348 C C . TYR B 1 414 ? -26.969 -0.484 -5.328 1 96.62 414 TYR B C 1
ATOM 8350 O O . TYR B 1 414 ? -26.25 -0.329 -4.332 1 96.62 414 TYR B O 1
ATOM 8358 N N . GLY B 1 415 ? -28.188 -0.026 -5.422 1 94.31 415 GLY B N 1
ATOM 8359 C CA . GLY B 1 415 ? -28.844 0.634 -4.297 1 94.31 415 GLY B CA 1
ATOM 8360 C C . GLY B 1 415 ? -28.391 2.07 -4.109 1 94.31 415 GLY B C 1
ATOM 8361 O O . GLY B 1 415 ? -28.734 2.707 -3.109 1 94.31 415 GLY B O 1
ATOM 8362 N N . ALA B 1 416 ? -27.609 2.639 -4.973 1 88.75 416 ALA B N 1
ATOM 8363 C CA . ALA B 1 416 ? -27.031 3.969 -4.82 1 88.75 416 ALA B CA 1
ATOM 8364 C C . ALA B 1 416 ? -28.094 5.047 -4.871 1 88.75 416 ALA B C 1
ATOM 8366 O O . ALA B 1 416 ? -27.922 6.145 -4.332 1 88.75 416 ALA B O 1
ATOM 8367 N N . GLY B 1 417 ? -29.219 4.715 -5.445 1 86.06 417 GLY B N 1
ATOM 8368 C CA . GLY B 1 417 ? -30.328 5.668 -5.516 1 86.06 417 GLY B CA 1
ATOM 8369 C C . GLY B 1 417 ? -31.172 5.688 -4.258 1 86.06 417 GLY B C 1
ATOM 8370 O O . GLY B 1 417 ? -32.156 6.441 -4.176 1 86.06 417 GLY B O 1
ATOM 8371 N N . GLY B 1 418 ? -30.875 4.898 -3.301 1 86.75 418 GLY B N 1
ATOM 8372 C CA . GLY B 1 418 ? -31.562 4.922 -2.02 1 86.75 418 GLY B CA 1
ATOM 8373 C C . GLY B 1 418 ? -32.688 3.891 -1.917 1 86.75 418 GLY B C 1
ATOM 8374 O O . GLY B 1 418 ? -33.406 3.844 -0.918 1 86.75 418 GLY B O 1
ATOM 8375 N N . SER B 1 419 ? -32.812 3.166 -3.002 1 89.62 419 SER B N 1
ATOM 8376 C CA . SER B 1 419 ? -33.844 2.123 -2.971 1 89.62 419 SER B CA 1
ATOM 8377 C C . SER B 1 419 ? -33.406 0.906 -3.785 1 89.62 419 SER B C 1
ATOM 8379 O O . SER B 1 419 ? -32.5 0.988 -4.59 1 89.62 419 SER B O 1
ATOM 8381 N N . TYR B 1 420 ? -34 -0.187 -3.396 1 95.56 420 TYR B N 1
ATOM 8382 C CA . TYR B 1 420 ? -33.75 -1.417 -4.148 1 95.56 420 TYR B CA 1
ATOM 8383 C C . TYR B 1 420 ? -34.969 -1.737 -5.039 1 95.56 420 TYR B C 1
ATOM 8385 O O . TYR B 1 420 ? -36.094 -1.302 -4.766 1 95.56 420 TYR B O 1
ATOM 8393 N N . GLU B 1 421 ? -34.781 -2.514 -6.094 1 94.06 421 GLU B N 1
ATOM 8394 C CA . GLU B 1 421 ? -35.844 -2.906 -7.008 1 94.06 421 GLU B CA 1
ATOM 8395 C C . GLU B 1 421 ? -36.938 -3.639 -6.266 1 94.06 421 GLU B C 1
ATOM 8397 O O . GLU B 1 421 ? -36.688 -4.461 -5.387 1 94.06 421 GLU B O 1
ATOM 8402 N N . GLN B 1 422 ? -38.219 -3.299 -6.684 1 94 422 GLN B N 1
ATOM 8403 C CA . GLN B 1 422 ? -39.375 -3.969 -6.086 1 94 422 GLN B CA 1
ATOM 8404 C C . GLN B 1 422 ? -39.312 -5.477 -6.305 1 94 422 GLN B C 1
ATOM 8406 O O . GLN B 1 422 ? -39.031 -5.938 -7.418 1 94 422 GLN B O 1
ATOM 8411 N N . GLY B 1 423 ? -39.469 -6.176 -5.234 1 94.75 423 GLY B N 1
ATOM 8412 C CA . GLY B 1 423 ? -39.469 -7.629 -5.332 1 94.75 423 GLY B CA 1
ATOM 8413 C C . GLY B 1 423 ? -38.094 -8.242 -5.148 1 94.75 423 GLY B C 1
ATOM 8414 O O . GLY B 1 423 ? -37.969 -9.461 -5.074 1 94.75 423 GLY B O 1
ATOM 8415 N N . SER B 1 424 ? -37.125 -7.406 -5.078 1 96.62 424 SER B N 1
ATOM 8416 C CA . SER B 1 424 ? -35.781 -7.926 -4.883 1 96.62 424 SER B CA 1
ATOM 8417 C C . SER B 1 424 ? -35.594 -8.477 -3.471 1 96.62 424 SER B C 1
ATOM 8419 O O . SER B 1 424 ? -36.344 -8.141 -2.566 1 96.62 424 SER B O 1
ATOM 8421 N N . VAL B 1 425 ? -34.656 -9.328 -3.35 1 97.69 425 VAL B N 1
ATOM 8422 C CA . VAL B 1 425 ? -34.344 -9.898 -2.043 1 97.69 425 VAL B CA 1
ATOM 8423 C C . VAL B 1 425 ? -33.938 -8.781 -1.073 1 97.69 425 VAL B C 1
ATOM 8425 O O . VAL B 1 425 ? -34.375 -8.789 0.09 1 97.69 425 VAL B O 1
ATOM 8428 N N . SER B 1 426 ? -33.156 -7.793 -1.511 1 97.75 426 SER B N 1
ATOM 8429 C CA . SER B 1 426 ? -32.719 -6.664 -0.693 1 97.75 426 SER B CA 1
ATOM 8430 C C . SER B 1 426 ? -33.938 -5.875 -0.162 1 97.75 426 SER B C 1
ATOM 8432 O O . SER B 1 426 ? -33.969 -5.547 1.025 1 97.75 426 SER B O 1
ATOM 8434 N N . GLU B 1 427 ? -34.875 -5.617 -1.102 1 96.81 427 GLU B N 1
ATOM 8435 C CA . GLU B 1 427 ? -36.062 -4.883 -0.691 1 96.81 427 GLU B CA 1
ATOM 8436 C C . GLU B 1 427 ? -36.844 -5.66 0.359 1 96.81 427 GLU B C 1
ATOM 8438 O O . GLU B 1 427 ? -37.281 -5.086 1.355 1 96.81 427 GLU B O 1
ATOM 8443 N N . HIS B 1 428 ? -37.031 -6.867 0.123 1 97.25 428 HIS B N 1
ATOM 8444 C CA . HIS B 1 428 ? -37.781 -7.738 1.017 1 97.25 428 HIS B CA 1
ATOM 8445 C C . HIS B 1 428 ? -37.156 -7.777 2.406 1 97.25 428 HIS B C 1
ATOM 8447 O O . HIS B 1 428 ? -37.844 -7.594 3.41 1 97.25 428 HIS B O 1
ATOM 8453 N N . LEU B 1 429 ? -35.844 -8 2.477 1 97.25 429 LEU B N 1
ATOM 8454 C CA . LEU B 1 429 ? -35.188 -8.172 3.768 1 97.25 429 LEU B CA 1
ATOM 8455 C C . LEU B 1 429 ? -35.094 -6.836 4.504 1 97.25 429 LEU B C 1
ATOM 8457 O O . LEU B 1 429 ? -35.156 -6.797 5.734 1 97.25 429 LEU B O 1
ATOM 8461 N N . GLU B 1 430 ? -34.844 -5.809 3.766 1 94.75 430 GLU B N 1
ATOM 8462 C CA . GLU B 1 430 ? -34.906 -4.496 4.402 1 94.75 430 GLU B CA 1
ATOM 8463 C C . GLU B 1 430 ? -36.25 -4.262 5.062 1 94.75 430 GLU B C 1
ATOM 8465 O O . GLU B 1 430 ? -36.312 -3.732 6.176 1 94.75 430 GLU B O 1
ATOM 8470 N N . SER B 1 431 ? -37.312 -4.609 4.367 1 94.56 431 SER B N 1
ATOM 8471 C CA . SER B 1 431 ? -38.656 -4.453 4.898 1 94.56 431 SER B CA 1
ATOM 8472 C C . SER B 1 431 ? -38.875 -5.328 6.129 1 94.56 431 SER B C 1
ATOM 8474 O O . SER B 1 431 ? -39.688 -5.008 6.992 1 94.56 431 SER B O 1
ATOM 8476 N N . LYS B 1 432 ? -38.156 -6.395 6.23 1 95 432 LYS B N 1
ATOM 8477 C CA . LYS B 1 432 ? -38.25 -7.305 7.363 1 95 432 LYS B CA 1
ATOM 8478 C C . LYS B 1 432 ? -37.344 -6.871 8.516 1 95 432 LYS B C 1
ATOM 8480 O O . LYS B 1 432 ? -37.25 -7.57 9.523 1 95 432 LYS B O 1
ATOM 8485 N N . GLY B 1 433 ? -36.625 -5.789 8.328 1 93.31 433 GLY B N 1
ATOM 8486 C CA . GLY B 1 433 ? -35.906 -5.199 9.453 1 93.31 433 GLY B CA 1
ATOM 8487 C C . GLY B 1 433 ? -34.438 -5.461 9.414 1 93.31 433 GLY B C 1
ATOM 8488 O O . GLY B 1 433 ? -33.719 -5.145 10.359 1 93.31 433 GLY B O 1
ATOM 8489 N N . LEU B 1 434 ? -33.875 -6.129 8.359 1 95.38 434 LEU B N 1
ATOM 8490 C CA . LEU B 1 434 ? -32.438 -6.266 8.25 1 95.38 434 LEU B CA 1
ATOM 8491 C C . LEU B 1 434 ? -31.766 -4.906 8.062 1 95.38 434 LEU B C 1
ATOM 8493 O O . LEU B 1 434 ? -31.922 -4.281 7.004 1 95.38 434 LEU B O 1
ATOM 8497 N N . ASN B 1 435 ? -31.109 -4.484 9.086 1 93.62 435 ASN B N 1
ATOM 8498 C CA . ASN B 1 435 ? -30.438 -3.189 9.047 1 93.62 435 ASN B CA 1
ATOM 8499 C C . ASN B 1 435 ? -28.938 -3.342 8.766 1 93.62 435 ASN B C 1
ATOM 8501 O O . ASN B 1 435 ? -28.141 -3.424 9.695 1 93.62 435 ASN B O 1
ATOM 8505 N N . VAL B 1 436 ? -28.516 -3.357 7.551 1 96.62 436 VAL B N 1
ATOM 8506 C CA . VAL B 1 436 ? -27.125 -3.391 7.102 1 96.62 436 VAL B CA 1
ATOM 8507 C C . VAL B 1 436 ? -26.906 -2.324 6.031 1 96.62 436 VAL B C 1
ATOM 8509 O O . VAL B 1 436 ? -27.875 -1.761 5.496 1 96.62 436 VAL B O 1
ATOM 8512 N N . SER B 1 437 ? -25.672 -2.035 5.738 1 96.19 437 SER B N 1
ATOM 8513 C CA . SER B 1 437 ? -25.344 -0.972 4.801 1 96.19 437 SER B CA 1
ATOM 8514 C C . SER B 1 437 ? -25.672 -1.371 3.367 1 96.19 437 SER B C 1
ATOM 8516 O O . SER B 1 437 ? -25.859 -2.553 3.074 1 96.19 437 SER B O 1
ATOM 8518 N N . ARG B 1 438 ? -25.75 -0.385 2.486 1 96.56 438 A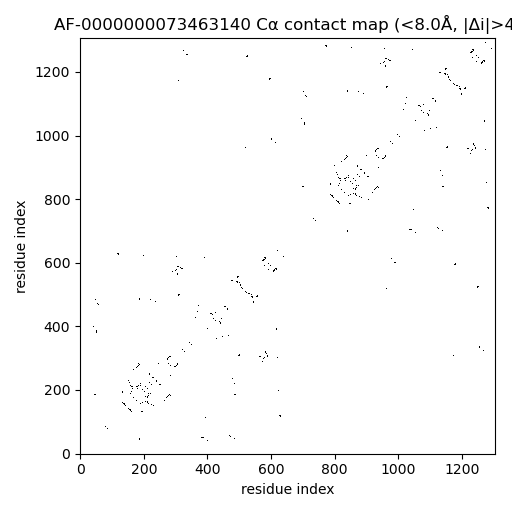RG B N 1
ATOM 8519 C CA . ARG B 1 438 ? -25.969 -0.606 1.06 1 96.56 438 ARG B CA 1
ATOM 8520 C C . ARG B 1 438 ? -24.891 -1.517 0.479 1 96.56 438 ARG B C 1
ATOM 8522 O O . ARG B 1 438 ? -25.172 -2.342 -0.393 1 96.56 438 ARG B O 1
ATOM 8529 N N . GLU B 1 439 ? -23.625 -1.354 0.976 1 97.69 439 GLU B N 1
ATOM 8530 C CA . GLU B 1 439 ? -22.484 -2.133 0.483 1 97.69 439 GLU B CA 1
ATOM 8531 C C . GLU B 1 439 ? -22.672 -3.619 0.776 1 97.69 439 GLU B C 1
ATOM 8533 O O . GLU B 1 439 ? -22.281 -4.469 -0.03 1 97.69 439 GLU B O 1
ATOM 8538 N N . VAL B 1 440 ? -23.281 -3.957 1.943 1 98.56 440 VAL B N 1
ATOM 8539 C CA . VAL B 1 440 ? -23.562 -5.352 2.262 1 98.56 440 VAL B CA 1
ATOM 8540 C C . VAL B 1 440 ? -24.594 -5.906 1.284 1 98.56 440 VAL B C 1
ATOM 8542 O O . VAL B 1 440 ? -24.422 -7.008 0.759 1 98.56 440 VAL B O 1
ATOM 8545 N N . HIS B 1 441 ? -25.703 -5.121 1.032 1 98.56 441 HIS B N 1
ATOM 8546 C CA . HIS B 1 441 ? -26.719 -5.531 0.069 1 98.56 441 HIS B CA 1
ATOM 8547 C C . HIS B 1 441 ? -26.109 -5.758 -1.311 1 98.56 441 HIS B C 1
ATOM 8549 O O . HIS B 1 441 ? -26.438 -6.738 -1.985 1 98.56 441 HIS B O 1
ATOM 8555 N N . ALA B 1 442 ? -25.203 -4.824 -1.729 1 98.56 442 ALA B N 1
ATOM 8556 C CA . ALA B 1 442 ? -24.594 -4.906 -3.051 1 98.56 442 ALA B CA 1
ATOM 8557 C C . ALA B 1 442 ? -23.703 -6.141 -3.166 1 98.56 442 ALA B C 1
ATOM 8559 O O . ALA B 1 442 ? -23.75 -6.859 -4.168 1 98.56 442 ALA B O 1
ATOM 8560 N N . TYR B 1 443 ? -22.875 -6.359 -2.125 1 98.69 443 TYR B N 1
ATOM 8561 C CA . TYR B 1 443 ? -21.984 -7.516 -2.105 1 98.69 443 TYR B CA 1
ATOM 8562 C C . TYR B 1 443 ? -22.781 -8.812 -2.186 1 98.69 443 TYR B C 1
ATOM 8564 O O . TYR B 1 443 ? -22.469 -9.688 -3.002 1 98.69 443 TYR B O 1
ATOM 8572 N N . ALA B 1 444 ? -23.812 -8.93 -1.361 1 98.81 444 ALA B N 1
ATOM 8573 C CA . ALA B 1 444 ? -24.656 -10.125 -1.318 1 98.81 444 ALA B CA 1
ATOM 8574 C C . ALA B 1 444 ? -25.359 -10.336 -2.648 1 98.81 444 ALA B C 1
ATOM 8576 O O . ALA B 1 444 ? -25.469 -11.469 -3.127 1 98.81 444 ALA B O 1
ATOM 8577 N N . HIS B 1 445 ? -25.859 -9.227 -3.219 1 98.5 445 HIS B N 1
ATOM 8578 C CA . HIS B 1 445 ? -26.547 -9.305 -4.504 1 98.5 445 HIS B CA 1
ATOM 8579 C C . HIS B 1 445 ? -25.641 -9.906 -5.574 1 98.5 445 HIS B C 1
ATOM 8581 O O . HIS B 1 445 ? -26.047 -10.789 -6.324 1 98.5 445 HIS B O 1
ATOM 8587 N N . TYR B 1 446 ? -24.438 -9.398 -5.641 1 98.56 446 TYR B N 1
ATOM 8588 C CA . TYR B 1 446 ? -23.5 -9.891 -6.645 1 98.56 446 TYR B CA 1
ATOM 8589 C C . TYR B 1 446 ? -23.203 -11.375 -6.434 1 98.56 446 TYR B C 1
ATOM 8591 O O . TYR B 1 446 ? -23.25 -12.164 -7.379 1 98.56 446 TYR B O 1
ATOM 8599 N N . ILE B 1 447 ? -22.859 -11.781 -5.188 1 98.5 447 ILE B N 1
ATOM 8600 C CA . ILE B 1 447 ? -22.5 -13.156 -4.859 1 98.5 447 ILE B CA 1
ATOM 8601 C C . ILE B 1 447 ? -23.688 -14.078 -5.145 1 98.5 447 ILE B C 1
ATOM 8603 O O . ILE B 1 447 ? -23.516 -15.141 -5.746 1 98.5 447 ILE B O 1
ATOM 8607 N N . ARG B 1 448 ? -24.844 -13.664 -4.746 1 98.25 448 ARG B N 1
ATOM 8608 C CA . ARG B 1 448 ? -26.047 -14.477 -4.902 1 98.25 448 ARG B CA 1
ATOM 8609 C C . ARG B 1 448 ? -26.344 -14.742 -6.375 1 98.25 448 ARG B C 1
ATOM 8611 O O . ARG B 1 448 ? -26.547 -15.891 -6.777 1 98.25 448 ARG B O 1
ATOM 8618 N N . THR B 1 449 ? -26.281 -13.719 -7.18 1 96.88 449 THR B N 1
ATOM 8619 C CA . THR B 1 449 ? -26.75 -13.805 -8.562 1 96.88 449 THR B CA 1
ATOM 8620 C C . THR B 1 449 ? -25.688 -14.484 -9.438 1 96.88 449 THR B C 1
ATOM 8622 O O . THR B 1 449 ? -26.031 -15.211 -10.375 1 96.88 449 THR B O 1
ATOM 8625 N N . ASN B 1 450 ? -24.438 -14.281 -9.094 1 95.19 450 ASN B N 1
ATOM 8626 C CA . ASN B 1 450 ? -23.391 -14.742 -10.008 1 95.19 450 ASN B CA 1
ATOM 8627 C C . ASN B 1 450 ? -22.859 -16.109 -9.609 1 95.19 450 ASN B C 1
ATOM 8629 O O . ASN B 1 450 ? -22.312 -16.828 -10.445 1 95.19 450 ASN B O 1
ATOM 8633 N N . TYR B 1 451 ? -23 -16.5 -8.305 1 95.81 451 TYR B N 1
ATOM 8634 C CA . TYR B 1 451 ? -22.328 -17.719 -7.867 1 95.81 451 TYR B CA 1
ATOM 8635 C C . TYR B 1 451 ? -23.297 -18.641 -7.129 1 95.81 451 TYR B C 1
ATOM 8637 O O . TYR B 1 451 ? -23.344 -19.844 -7.398 1 95.81 451 TYR B O 1
ATOM 8645 N N . VAL B 1 452 ? -24.078 -18.094 -6.227 1 97.94 452 VAL B N 1
ATOM 8646 C CA . VAL B 1 452 ? -24.906 -18.922 -5.348 1 97.94 452 VAL B CA 1
ATOM 8647 C C . VAL B 1 452 ? -26.047 -19.531 -6.145 1 97.94 452 VAL B C 1
ATOM 8649 O O . VAL B 1 452 ? -26.219 -20.75 -6.156 1 97.94 452 VAL B O 1
ATOM 8652 N N . GLN B 1 453 ? -26.812 -18.734 -6.832 1 96.75 453 GLN B N 1
ATOM 8653 C CA . GLN B 1 453 ? -28 -19.219 -7.539 1 96.75 453 GLN B CA 1
ATOM 8654 C C . GLN B 1 453 ? -27.625 -20.219 -8.617 1 96.75 453 GLN B C 1
ATOM 8656 O O . GLN B 1 453 ? -28.234 -21.297 -8.719 1 96.75 453 GLN B O 1
ATOM 8661 N N . PRO B 1 454 ? -26.578 -19.906 -9.383 1 95 454 PRO B N 1
ATOM 8662 C CA . PRO B 1 454 ? -26.203 -20.906 -10.383 1 95 454 PRO B CA 1
ATOM 8663 C C . PRO B 1 454 ? -25.828 -22.266 -9.766 1 95 454 PRO B C 1
ATOM 8665 O O . PRO B 1 454 ? -26.078 -23.312 -10.367 1 95 454 PRO B O 1
ATOM 8668 N N . CYS B 1 455 ? -25.234 -22.266 -8.594 1 95.81 455 CYS B N 1
ATOM 8669 C CA . CYS B 1 455 ? -24.812 -23.5 -7.945 1 95.81 455 CYS B CA 1
ATOM 8670 C C . CYS B 1 455 ? -26 -24.188 -7.277 1 95.81 455 CYS B C 1
ATOM 8672 O O . CYS B 1 455 ? -26.156 -25.406 -7.387 1 95.81 455 CYS B O 1
ATOM 8674 N N . THR B 1 456 ? -26.875 -23.438 -6.641 1 96.88 456 THR B N 1
ATOM 8675 C CA . THR B 1 456 ? -27.938 -24 -5.824 1 96.88 456 THR B CA 1
ATOM 8676 C C . THR B 1 456 ? -29.172 -24.281 -6.668 1 96.88 456 THR B C 1
ATOM 8678 O O . THR B 1 456 ? -29.984 -25.141 -6.328 1 96.88 456 THR B O 1
ATOM 8681 N N . GLN B 1 457 ? -29.375 -23.562 -7.746 1 94.81 457 GLN B N 1
ATOM 8682 C CA . GLN B 1 457 ? -30.531 -23.75 -8.602 1 94.81 457 GLN B CA 1
ATOM 8683 C C . GLN B 1 457 ? -30.172 -24.547 -9.852 1 94.81 457 GLN B C 1
ATOM 8685 O O . GLN B 1 457 ? -31.062 -25.094 -10.531 1 94.81 457 GLN B O 1
ATOM 8690 N N . GLY B 1 458 ? -28.906 -24.641 -10.07 1 92.25 458 GLY B N 1
ATOM 8691 C CA . GLY B 1 458 ? -28.438 -25.312 -11.266 1 92.25 458 GLY B CA 1
ATOM 8692 C C . GLY B 1 458 ? -28.297 -24.391 -12.461 1 92.25 458 GLY B C 1
ATOM 8693 O O . GLY B 1 458 ? -28.844 -23.297 -12.469 1 92.25 458 GLY B O 1
ATOM 8694 N N . GLU B 1 459 ? -27.453 -24.797 -13.375 1 88.94 459 GLU B N 1
ATOM 8695 C CA . GLU B 1 459 ? -27.281 -24.062 -14.633 1 88.94 459 GLU B CA 1
ATOM 8696 C C . GLU B 1 459 ? -26.969 -25.016 -15.781 1 88.94 459 GLU B C 1
ATOM 8698 O O . GLU B 1 459 ? -26.484 -26.141 -15.555 1 88.94 459 GLU B O 1
ATOM 8703 N N . ASP B 1 460 ? -27.359 -24.672 -16.953 1 83.56 460 ASP B N 1
ATOM 8704 C CA . ASP B 1 460 ? -27.047 -25.406 -18.172 1 83.56 460 ASP B CA 1
ATOM 8705 C C . ASP B 1 460 ? -27.453 -26.875 -18.047 1 83.56 460 ASP B C 1
ATOM 8707 O O . ASP B 1 460 ? -26.656 -27.766 -18.375 1 83.56 460 ASP B O 1
ATOM 8711 N N . GLY B 1 461 ? -28.547 -27.188 -17.422 1 85.5 461 GLY B N 1
ATOM 8712 C CA . GLY B 1 461 ? -29.109 -28.516 -17.359 1 85.5 461 GLY B CA 1
ATOM 8713 C C . GLY B 1 461 ? -28.688 -29.281 -16.125 1 85.5 461 GLY B C 1
ATOM 8714 O O . GLY B 1 461 ? -29.156 -30.406 -15.891 1 85.5 461 GLY B O 1
ATOM 8715 N N . GLU B 1 462 ? -27.75 -28.812 -15.383 1 89.38 462 GLU B N 1
ATOM 8716 C CA . GLU B 1 462 ? -27.328 -29.453 -14.141 1 89.38 462 GLU B CA 1
ATOM 8717 C C . GLU B 1 462 ? -28.266 -29.094 -12.984 1 89.38 462 GLU B C 1
ATOM 8719 O O . GLU B 1 462 ? -28.719 -27.969 -12.883 1 89.38 462 GLU B O 1
ATOM 8724 N N . ARG B 1 463 ? -28.516 -30.016 -12.164 1 91.62 463 ARG B N 1
ATOM 8725 C CA . ARG B 1 463 ? -29.391 -29.812 -11.016 1 91.62 463 ARG B CA 1
ATOM 8726 C C . ARG B 1 463 ? -28.672 -29 -9.938 1 91.62 463 ARG B C 1
ATOM 8728 O O . ARG B 1 463 ? -27.453 -29.109 -9.766 1 91.62 463 ARG B O 1
ATOM 8735 N N . GLY B 1 464 ? -29.438 -28.281 -9.273 1 93 464 GLY B N 1
ATOM 8736 C CA . GLY B 1 464 ? -28.906 -27.516 -8.148 1 93 464 GLY B CA 1
ATOM 8737 C C . GLY B 1 464 ? -28.578 -28.391 -6.953 1 93 464 GLY B C 1
ATOM 8738 O O . GLY B 1 464 ? -28.891 -29.578 -6.934 1 93 464 GLY B O 1
ATOM 8739 N N . ALA B 1 465 ? -27.844 -27.844 -6.047 1 95.44 465 ALA B N 1
ATOM 8740 C CA . ALA B 1 465 ? -27.453 -28.516 -4.812 1 95.44 465 ALA B CA 1
ATOM 8741 C C . ALA B 1 465 ? -27.656 -27.609 -3.602 1 95.44 465 ALA B C 1
ATOM 8743 O O . ALA B 1 465 ? -27.906 -26.422 -3.75 1 95.44 465 ALA B O 1
ATOM 8744 N N . SER B 1 466 ? -27.609 -28.203 -2.414 1 97.31 466 SER B N 1
ATOM 8745 C CA . SER B 1 466 ? -27.734 -27.406 -1.193 1 97.31 466 SER B CA 1
ATOM 8746 C C . SER B 1 466 ? -26.547 -26.469 -1.016 1 97.31 466 SER B C 1
ATOM 8748 O O . SER B 1 466 ? -25.484 -26.688 -1.61 1 97.31 466 SER B O 1
ATOM 8750 N N . PRO B 1 467 ? -26.703 -25.438 -0.2 1 97.81 467 PRO B N 1
ATOM 8751 C CA . PRO B 1 467 ? -25.578 -24.547 0.064 1 97.81 467 PRO B CA 1
ATOM 8752 C C . PRO B 1 467 ? -24.359 -25.281 0.615 1 97.81 467 PRO B C 1
ATOM 8754 O O . PRO B 1 467 ? -23.219 -25 0.208 1 97.81 467 PRO B O 1
ATOM 8757 N N . ASP B 1 468 ? -24.531 -26.25 1.46 1 97.88 468 ASP B N 1
ATOM 8758 C CA . ASP B 1 468 ? -23.422 -27.016 2.006 1 97.88 468 ASP B CA 1
ATOM 8759 C C . ASP B 1 468 ? -22.734 -27.859 0.92 1 97.88 468 ASP B C 1
ATOM 8761 O O . ASP B 1 468 ? -21.516 -27.969 0.898 1 97.88 468 ASP B O 1
ATOM 8765 N N . ASP B 1 469 ? -23.547 -28.422 0.002 1 96.81 469 ASP B N 1
ATOM 8766 C CA . ASP B 1 469 ? -22.984 -29.219 -1.083 1 96.81 469 ASP B CA 1
ATOM 8767 C C . ASP B 1 469 ? -22.219 -28.344 -2.078 1 96.81 469 ASP B C 1
ATOM 8769 O O . ASP B 1 469 ? -21.234 -28.781 -2.668 1 96.81 469 ASP B O 1
ATOM 8773 N N . CYS B 1 470 ? -22.703 -27.141 -2.227 1 96.62 470 CYS B N 1
ATOM 8774 C CA . CYS B 1 470 ? -22.094 -26.203 -3.172 1 96.62 470 CYS B CA 1
ATOM 8775 C C . CYS B 1 470 ? -20.812 -25.609 -2.605 1 96.62 470 CYS B C 1
ATOM 8777 O O . CYS B 1 470 ? -19.797 -25.562 -3.297 1 96.62 470 CYS B O 1
ATOM 8779 N N . PHE B 1 471 ? -20.844 -25.188 -1.335 1 97.5 471 PHE B N 1
ATOM 8780 C CA . PHE B 1 471 ? -19.797 -24.266 -0.891 1 97.5 471 PHE B CA 1
ATOM 8781 C C . PHE B 1 471 ? -19.016 -24.859 0.272 1 97.5 471 PHE B C 1
ATOM 8783 O O . PHE B 1 471 ? -18.031 -24.266 0.727 1 97.5 471 PHE B O 1
ATOM 8790 N N . GLY B 1 472 ? -19.422 -26.031 0.778 1 96.5 472 GLY B N 1
ATOM 8791 C CA . GLY B 1 472 ? -18.625 -26.75 1.752 1 96.5 472 GLY B CA 1
ATOM 8792 C C . GLY B 1 472 ? -17.5 -27.562 1.123 1 96.5 472 GLY B C 1
ATOM 8793 O O . GLY B 1 472 ? -17.375 -27.609 -0.102 1 96.5 472 GLY B O 1
ATOM 8794 N N . THR B 1 473 ? -16.656 -28.141 1.968 1 95.88 473 THR B N 1
ATOM 8795 C CA . THR B 1 473 ? -15.57 -29.016 1.528 1 95.88 473 THR B CA 1
ATOM 8796 C C . THR B 1 473 ? -15.867 -30.469 1.9 1 95.88 473 THR B C 1
ATOM 8798 O O . THR B 1 473 ? -16.125 -30.766 3.066 1 95.88 473 THR B O 1
ATOM 8801 N N . ASP B 1 474 ? -15.906 -31.297 0.947 1 95.38 474 ASP B N 1
ATOM 8802 C CA . ASP B 1 474 ? -16 -32.719 1.185 1 95.38 474 ASP B CA 1
ATOM 8803 C C . ASP B 1 474 ? -14.633 -33.344 1.418 1 95.38 474 ASP B C 1
ATOM 8805 O O . ASP B 1 474 ? -14.047 -33.938 0.506 1 95.38 474 ASP B O 1
ATOM 8809 N N . PHE B 1 475 ? -14.234 -33.344 2.654 1 96.12 475 PHE B N 1
ATOM 8810 C CA . PHE B 1 475 ? -12.883 -33.75 3.025 1 96.12 475 PHE B CA 1
ATOM 8811 C C . PHE B 1 475 ? -12.656 -35.219 2.668 1 96.12 475 PHE B C 1
ATOM 8813 O O . PHE B 1 475 ? -11.57 -35.594 2.227 1 96.12 475 PHE B O 1
ATOM 8820 N N . ASP B 1 476 ? -13.672 -36.031 2.824 1 95.81 476 ASP B N 1
ATOM 8821 C CA . ASP B 1 476 ? -13.539 -37.469 2.527 1 95.81 476 ASP B CA 1
ATOM 8822 C C . ASP B 1 476 ? -13.359 -37.688 1.028 1 95.81 476 ASP B C 1
ATOM 8824 O O . ASP B 1 476 ? -12.508 -38.5 0.617 1 95.81 476 ASP B O 1
ATOM 8828 N N . ALA B 1 477 ? -14.172 -36.969 0.305 1 94.25 477 ALA B N 1
ATOM 8829 C CA . ALA B 1 477 ? -14.039 -37.094 -1.145 1 94.25 477 ALA B CA 1
ATOM 8830 C C . ALA B 1 477 ? -12.68 -36.594 -1.617 1 94.25 477 ALA B C 1
ATOM 8832 O O . ALA B 1 477 ? -12.047 -37.219 -2.486 1 94.25 477 ALA B O 1
ATOM 8833 N N . PHE B 1 478 ? -12.273 -35.5 -1.1 1 94.5 478 PHE B N 1
ATOM 8834 C CA . PHE B 1 478 ? -10.977 -34.906 -1.459 1 94.5 478 PHE B CA 1
ATOM 8835 C C . PHE B 1 478 ? -9.844 -35.875 -1.077 1 94.5 478 PHE B C 1
ATOM 8837 O O . PHE B 1 478 ? -8.914 -36.062 -1.854 1 94.5 478 PHE B O 1
ATOM 8844 N N . ALA B 1 479 ? -9.945 -36.5 0.073 1 95.81 479 ALA B N 1
ATOM 8845 C CA . ALA B 1 479 ? -8.914 -37.375 0.591 1 95.81 479 ALA B CA 1
ATOM 8846 C C . ALA B 1 479 ? -8.828 -38.656 -0.235 1 95.81 479 ALA B C 1
ATOM 8848 O O . ALA B 1 479 ? -7.797 -39.344 -0.246 1 95.81 479 ALA B O 1
ATOM 8849 N N . SER B 1 480 ? -9.875 -39 -0.996 1 95.12 480 SER B N 1
ATOM 8850 C CA . SER B 1 480 ? -9.953 -40.281 -1.692 1 95.12 480 SER B CA 1
ATOM 8851 C C . SER B 1 480 ? -9.891 -40.094 -3.203 1 95.12 480 SER B C 1
ATOM 8853 O O . SER B 1 480 ? -10.273 -41 -3.963 1 95.12 480 SER B O 1
ATOM 8855 N N . GLU B 1 481 ? -9.453 -39 -3.617 1 93.75 481 GLU B N 1
ATOM 8856 C CA . GLU B 1 481 ? -9.422 -38.719 -5.051 1 93.75 481 GLU B CA 1
ATOM 8857 C C . GLU B 1 481 ? -8.547 -39.719 -5.789 1 93.75 481 GLU B C 1
ATOM 8859 O O . GLU B 1 481 ? -7.414 -40 -5.379 1 93.75 481 GLU B O 1
ATOM 8864 N N . THR B 1 482 ? -9.078 -40.25 -6.918 1 95.5 482 THR B N 1
ATOM 8865 C CA . THR B 1 482 ? -8.383 -41.281 -7.668 1 95.5 482 THR B CA 1
ATOM 8866 C C . THR B 1 482 ? -7.754 -40.688 -8.93 1 95.5 482 THR B C 1
ATOM 8868 O O . THR B 1 482 ? -6.941 -41.375 -9.586 1 95.5 482 THR B O 1
ATOM 8871 N N . LYS B 1 483 ? -8.125 -39.562 -9.297 1 93.12 483 LYS B N 1
ATOM 8872 C CA . LYS B 1 483 ? -7.469 -38.812 -10.359 1 93.12 483 LYS B CA 1
ATOM 8873 C C . LYS B 1 483 ? -6.711 -37.625 -9.797 1 93.12 483 LYS B C 1
ATOM 8875 O O . LYS B 1 483 ? -7.195 -36.938 -8.891 1 93.12 483 LYS B O 1
ATOM 8880 N N . LEU B 1 484 ? -5.551 -37.438 -10.305 1 94.69 484 LEU B N 1
ATOM 8881 C CA . LEU B 1 484 ? -4.754 -36.312 -9.805 1 94.69 484 LEU B CA 1
ATOM 8882 C C . LEU B 1 484 ? -5.09 -35.031 -10.555 1 94.69 484 LEU B C 1
ATOM 8884 O O . LEU B 1 484 ? -4.723 -34.875 -11.719 1 94.69 484 LEU B O 1
ATOM 8888 N N . SER B 1 485 ? -5.797 -34.125 -9.898 1 89.06 485 SER B N 1
ATOM 8889 C CA . SER B 1 485 ? -6.07 -32.812 -10.461 1 89.06 485 SER B CA 1
ATOM 8890 C C . SER B 1 485 ? -4.965 -31.828 -10.109 1 89.06 485 SER B C 1
ATOM 8892 O O . SER B 1 485 ? -4.191 -32.062 -9.172 1 89.06 485 SER B O 1
ATOM 8894 N N . ALA B 1 486 ? -4.816 -30.781 -10.914 1 90.38 486 ALA B N 1
ATOM 8895 C CA . ALA B 1 486 ? -3.869 -29.703 -10.594 1 90.38 486 ALA B CA 1
ATOM 8896 C C . ALA B 1 486 ? -4.145 -29.125 -9.203 1 90.38 486 ALA B C 1
ATOM 8898 O O . ALA B 1 486 ? -3.213 -28.781 -8.477 1 90.38 486 ALA B O 1
ATOM 8899 N N . ASP B 1 487 ? -5.395 -29.062 -8.844 1 90.19 487 ASP B N 1
ATOM 8900 C CA . ASP B 1 487 ? -5.801 -28.531 -7.543 1 90.19 487 ASP B CA 1
ATOM 8901 C C . ASP B 1 487 ? -5.277 -29.391 -6.406 1 90.19 487 ASP B C 1
ATOM 8903 O O . ASP B 1 487 ? -4.812 -28.891 -5.383 1 90.19 487 ASP B O 1
ATOM 8907 N N . ARG B 1 488 ? -5.434 -30.688 -6.559 1 92.88 488 ARG B N 1
ATOM 8908 C CA . ARG B 1 488 ? -4.957 -31.578 -5.512 1 92.88 488 ARG B CA 1
ATOM 8909 C C . ARG B 1 488 ? -3.439 -31.5 -5.375 1 92.88 488 ARG B C 1
ATOM 8911 O O . ARG B 1 488 ? -2.912 -31.453 -4.262 1 92.88 488 ARG B O 1
ATOM 8918 N N . ALA B 1 489 ? -2.74 -31.484 -6.543 1 95.81 489 ALA B N 1
ATOM 8919 C CA . ALA B 1 489 ? -1.283 -31.391 -6.52 1 95.81 489 ALA B CA 1
ATOM 8920 C C . ALA B 1 489 ? -0.828 -30.109 -5.84 1 95.81 489 ALA B C 1
ATOM 8922 O O . ALA B 1 489 ? 0.055 -30.125 -4.977 1 95.81 489 ALA B O 1
ATOM 8923 N N . TRP B 1 490 ? -1.443 -29 -6.172 1 95.44 490 TRP B N 1
ATOM 8924 C CA . TRP B 1 490 ? -1.065 -27.719 -5.594 1 95.44 490 TRP B CA 1
ATOM 8925 C C . TRP B 1 490 ? -1.398 -27.656 -4.105 1 95.44 490 TRP B C 1
ATOM 8927 O O . TRP B 1 490 ? -0.635 -27.109 -3.311 1 95.44 490 TRP B O 1
ATOM 8937 N N . THR B 1 491 ? -2.566 -28.219 -3.703 1 96.19 491 THR B N 1
ATOM 8938 C CA . THR B 1 491 ? -2.93 -28.266 -2.291 1 96.19 491 THR B CA 1
ATOM 8939 C C . THR B 1 491 ? -1.879 -29.031 -1.487 1 96.19 491 THR B C 1
ATOM 8941 O O . THR B 1 491 ? -1.517 -28.609 -0.383 1 96.19 491 THR B O 1
ATOM 8944 N N . PHE B 1 492 ? -1.404 -30.156 -2.07 1 97.25 492 PHE B N 1
ATOM 8945 C CA . PHE B 1 492 ? -0.345 -30.906 -1.401 1 97.25 492 PHE B CA 1
ATOM 8946 C C . PHE B 1 492 ? 0.895 -30.047 -1.219 1 97.25 492 PHE B C 1
ATOM 8948 O O . PHE B 1 492 ? 1.505 -30.031 -0.147 1 97.25 492 PHE B O 1
ATOM 8955 N N . GLN B 1 493 ? 1.238 -29.25 -2.24 1 97.62 493 GLN B N 1
ATOM 8956 C CA . GLN B 1 493 ? 2.451 -28.438 -2.223 1 97.62 493 GLN B CA 1
ATOM 8957 C C . GLN B 1 493 ? 2.344 -27.312 -1.199 1 97.62 493 GLN B C 1
ATOM 8959 O O . GLN B 1 493 ? 3.287 -27.062 -0.448 1 97.62 493 GLN B O 1
ATOM 8964 N N . TYR B 1 494 ? 1.211 -26.531 -1.15 1 96.75 494 TYR B N 1
ATOM 8965 C CA . TYR B 1 494 ? 1.161 -25.422 -0.219 1 96.75 494 TYR B CA 1
ATOM 8966 C C . TYR B 1 494 ? 0.975 -25.906 1.213 1 96.75 494 TYR B C 1
ATOM 8968 O O . TYR B 1 494 ? 1.369 -25.219 2.162 1 96.75 494 TYR B O 1
ATOM 8976 N N . CYS B 1 495 ? 0.411 -27.172 1.388 1 97.56 495 CYS B N 1
ATOM 8977 C CA . CYS B 1 495 ? 0.266 -27.75 2.721 1 97.56 495 CYS B CA 1
ATOM 8978 C C . CYS B 1 495 ? 1.603 -28.266 3.24 1 97.56 495 CYS B C 1
ATOM 8980 O O . CYS B 1 495 ? 1.855 -28.234 4.445 1 97.56 495 CYS B O 1
ATOM 8982 N N . SER B 1 496 ? 2.432 -28.734 2.33 1 98 496 SER B N 1
ATOM 8983 C CA . SER B 1 496 ? 3.654 -29.406 2.77 1 98 496 SER B CA 1
ATOM 8984 C C . SER B 1 496 ? 4.812 -28.422 2.877 1 98 496 SER B C 1
ATOM 8986 O O . SER B 1 496 ? 5.621 -28.5 3.803 1 98 496 SER B O 1
ATOM 8988 N N . THR B 1 497 ? 4.906 -27.453 1.929 1 97.5 497 THR B N 1
ATOM 8989 C CA . THR B 1 497 ? 6.184 -26.75 1.85 1 97.5 497 THR B CA 1
ATOM 8990 C C . THR B 1 497 ? 5.973 -25.25 1.646 1 97.5 497 THR B C 1
ATOM 8992 O O . THR B 1 497 ? 6.707 -24.438 2.203 1 97.5 497 THR B O 1
ATOM 8995 N N . TRP B 1 498 ? 5.039 -24.75 0.851 1 97.62 498 TRP B N 1
ATOM 8996 C CA . TRP B 1 498 ? 5.008 -23.375 0.349 1 97.62 498 TRP B CA 1
ATOM 8997 C C . TRP B 1 498 ? 4.168 -22.484 1.258 1 97.62 498 TRP B C 1
ATOM 8999 O O . TRP B 1 498 ? 4.477 -21.297 1.43 1 97.62 498 TRP B O 1
ATOM 9009 N N . GLY B 1 499 ? 3.102 -23.125 1.866 1 97.56 499 GLY B N 1
ATOM 9010 C CA . GLY B 1 499 ? 2.191 -22.328 2.678 1 97.56 499 GLY B CA 1
ATOM 9011 C C . GLY B 1 499 ? 1.221 -21.516 1.853 1 97.56 499 GLY B C 1
ATOM 9012 O O . GLY B 1 499 ? 0.522 -22.047 0.989 1 97.56 499 GLY B O 1
ATOM 9013 N N . TYR B 1 500 ? 1.19 -20.234 2.098 1 97.44 500 TYR B N 1
ATOM 9014 C CA . TYR B 1 500 ? 0.28 -19.312 1.434 1 97.44 500 TYR B CA 1
ATOM 9015 C C . TYR B 1 500 ? -1.159 -19.547 1.875 1 97.44 500 TYR B C 1
ATOM 9017 O O . TYR B 1 500 ? -2.076 -19.547 1.051 1 97.44 500 TYR B O 1
ATOM 9025 N N . ILE B 1 501 ? -1.303 -19.906 3.168 1 97.56 501 ILE B N 1
ATOM 9026 C CA . ILE B 1 501 ? -2.641 -20 3.738 1 97.56 501 ILE B CA 1
ATOM 9027 C C . ILE B 1 501 ? -3.266 -18.609 3.844 1 97.56 501 ILE B C 1
ATOM 9029 O O . ILE B 1 501 ? -2.912 -17.828 4.734 1 97.56 501 ILE B O 1
ATOM 9033 N N . MET B 1 502 ? -4.164 -18.312 2.947 1 97.38 502 MET B N 1
ATOM 9034 C CA . MET B 1 502 ? -4.734 -16.984 2.842 1 97.38 502 MET B CA 1
ATOM 9035 C C . MET B 1 502 ? -5.77 -16.734 3.934 1 97.38 502 MET B C 1
ATOM 9037 O O . MET B 1 502 ? -6.695 -17.531 4.102 1 97.38 502 MET B O 1
ATOM 9041 N N . THR B 1 503 ? -5.633 -15.695 4.719 1 97.19 503 THR B N 1
ATOM 9042 C CA . THR B 1 503 ? -6.52 -15.383 5.836 1 97.19 503 THR B CA 1
ATOM 9043 C C . THR B 1 503 ? -6.824 -13.883 5.879 1 97.19 503 THR B C 1
ATOM 9045 O O . THR B 1 503 ? -6.336 -13.125 5.047 1 97.19 503 THR B O 1
ATOM 9048 N N . ALA B 1 504 ? -7.777 -13.492 6.766 1 96.69 504 ALA B N 1
ATOM 9049 C CA . ALA B 1 504 ? -7.98 -12.086 7.086 1 96.69 504 ALA B CA 1
ATOM 9050 C C . ALA B 1 504 ? -6.742 -11.492 7.754 1 96.69 504 ALA B C 1
ATOM 9052 O O . ALA B 1 504 ? -5.957 -12.211 8.375 1 96.69 504 ALA B O 1
ATOM 9053 N N . PRO B 1 505 ? -6.512 -10.172 7.543 1 95.94 505 PRO B N 1
ATOM 9054 C CA . PRO B 1 505 ? -5.363 -9.562 8.219 1 95.94 505 PRO B CA 1
ATOM 9055 C C . PRO B 1 505 ? -5.52 -9.539 9.742 1 95.94 505 PRO B C 1
ATOM 9057 O O . PRO B 1 505 ? -6.625 -9.742 10.258 1 95.94 505 PRO B O 1
ATOM 9060 N N . PRO B 1 506 ? -4.445 -9.32 10.445 1 92.62 506 PRO B N 1
ATOM 9061 C CA . PRO B 1 506 ? -4.535 -9.219 11.906 1 92.62 506 PRO B CA 1
ATOM 9062 C C . PRO B 1 506 ? -5.508 -8.133 12.367 1 92.62 506 PRO B C 1
ATOM 9064 O O . PRO B 1 506 ? -5.641 -7.102 11.703 1 92.62 506 PRO B O 1
ATOM 9067 N N . VAL B 1 507 ? -6.113 -8.414 13.492 1 91.81 507 VAL B N 1
ATOM 9068 C CA . VAL B 1 507 ? -7.043 -7.441 14.062 1 91.81 507 VAL B CA 1
ATOM 9069 C C . VAL B 1 507 ? -6.266 -6.246 14.609 1 91.81 507 VAL B C 1
ATOM 9071 O O . VAL B 1 507 ? -5.27 -6.418 15.312 1 91.81 507 VAL B O 1
ATOM 9074 N N . SER B 1 508 ? -6.688 -5.039 14.156 1 86.88 508 SER B N 1
ATOM 9075 C CA . SER B 1 508 ? -6.07 -3.84 14.711 1 86.88 508 SER B CA 1
ATOM 9076 C C . SER B 1 508 ? -6.355 -3.713 16.203 1 86.88 508 SER B C 1
ATOM 9078 O O . SER B 1 508 ? -7.48 -3.963 16.641 1 86.88 508 SER B O 1
ATOM 9080 N N . ARG B 1 509 ? -5.328 -3.553 17.062 1 91.75 509 ARG B N 1
ATOM 9081 C CA . ARG B 1 509 ? -5.434 -3.389 18.516 1 91.75 509 ARG B CA 1
ATOM 9082 C C . ARG B 1 509 ? -4.559 -2.24 19 1 91.75 509 ARG B C 1
ATOM 9084 O O . ARG B 1 509 ? -3.553 -1.909 18.375 1 91.75 509 ARG B O 1
ATOM 9091 N N . TYR B 1 510 ? -5.02 -1.582 19.953 1 95.81 510 TYR B N 1
ATOM 9092 C CA . TYR B 1 510 ? -4.312 -0.519 20.656 1 95.81 510 TYR B CA 1
ATOM 9093 C C . TYR B 1 510 ? -3.742 -1.024 21.969 1 95.81 510 TYR B C 1
ATOM 9095 O O . TYR B 1 510 ? -4.484 -1.259 22.922 1 95.81 510 TYR B O 1
ATOM 9103 N N . LEU B 1 511 ? -2.344 -1.294 22.062 1 96.06 511 LEU B N 1
ATOM 9104 C CA . LEU B 1 511 ? -1.72 -2.008 23.156 1 96.06 511 LEU B CA 1
ATOM 9105 C C . LEU B 1 511 ? -0.597 -1.179 23.781 1 96.06 511 LEU B C 1
ATOM 9107 O O . LEU B 1 511 ? -0.023 -0.312 23.109 1 96.06 511 LEU B O 1
ATOM 9111 N N . PRO B 1 512 ? -0.304 -1.368 25.031 1 95.69 512 PRO B N 1
ATOM 9112 C CA . PRO B 1 512 ? 0.848 -0.703 25.641 1 95.69 512 PRO B CA 1
ATOM 9113 C C . PRO B 1 512 ? 2.178 -1.164 25.062 1 95.69 512 PRO B C 1
ATOM 9115 O O . PRO B 1 512 ? 2.32 -2.332 24.688 1 95.69 512 PRO B O 1
ATOM 9118 N N . THR B 1 513 ? 3.062 -0.25 24.891 1 92.81 513 THR B N 1
ATOM 9119 C CA . THR B 1 513 ? 4.418 -0.648 24.531 1 92.81 513 THR B CA 1
ATOM 9120 C C . THR B 1 513 ? 5.02 -1.559 25.594 1 92.81 513 THR B C 1
ATOM 9122 O O . THR B 1 513 ? 4.539 -1.596 26.734 1 92.81 513 THR B O 1
ATOM 9125 N N . ARG B 1 514 ? 6.09 -2.281 25.25 1 87.62 514 ARG B N 1
ATOM 9126 C CA . ARG B 1 514 ? 6.715 -3.236 26.156 1 87.62 514 ARG B CA 1
ATOM 9127 C C . ARG B 1 514 ? 7.199 -2.545 27.422 1 87.62 514 ARG B C 1
ATOM 9129 O O . ARG B 1 514 ? 7.113 -3.113 28.516 1 87.62 514 ARG B O 1
ATOM 9136 N N . ASP B 1 515 ? 7.664 -1.248 27.312 1 88.25 515 ASP B N 1
ATOM 9137 C CA . ASP B 1 515 ? 8.203 -0.511 28.453 1 88.25 515 ASP B CA 1
ATOM 9138 C C . ASP B 1 515 ? 7.086 0.176 29.234 1 88.25 515 ASP B C 1
ATOM 9140 O O . ASP B 1 515 ? 7.332 0.771 30.297 1 88.25 515 ASP B O 1
ATOM 9144 N N . GLY B 1 516 ? 5.871 0.151 28.719 1 90.44 516 GLY B N 1
ATOM 9145 C CA . GLY B 1 516 ? 4.715 0.694 29.406 1 90.44 516 GLY B CA 1
ATOM 9146 C C . GLY B 1 516 ? 4.645 2.209 29.359 1 90.44 516 GLY B C 1
ATOM 9147 O O . GLY B 1 516 ? 3.803 2.818 30.016 1 90.44 516 GLY B O 1
ATOM 9148 N N . LYS B 1 517 ? 5.492 2.84 28.562 1 90.56 517 LYS B N 1
ATOM 9149 C CA . LYS B 1 517 ? 5.594 4.297 28.578 1 90.56 517 LYS B CA 1
ATOM 9150 C C . LYS B 1 517 ? 4.688 4.926 27.531 1 90.56 517 LYS B C 1
ATOM 9152 O O . LYS B 1 517 ? 4.469 6.141 27.531 1 90.56 517 LYS B O 1
ATOM 9157 N N . SER B 1 518 ? 4.254 4.141 26.656 1 94.81 518 SER B N 1
ATOM 9158 C CA . SER B 1 518 ? 3.34 4.57 25.594 1 94.81 518 SER B CA 1
ATOM 9159 C C . SER B 1 518 ? 2.455 3.422 25.125 1 94.81 518 SER B C 1
ATOM 9161 O O . SER B 1 518 ? 2.359 2.391 25.797 1 94.81 518 SER B O 1
ATOM 9163 N N . LYS B 1 519 ? 1.706 3.643 24.141 1 96.25 519 LYS B N 1
ATOM 9164 C CA . LYS B 1 519 ? 0.908 2.625 23.453 1 96.25 519 LYS B CA 1
ATOM 9165 C C . LYS B 1 519 ? 1.154 2.648 21.953 1 96.25 519 LYS B C 1
ATOM 9167 O O . LYS B 1 519 ? 1.807 3.559 21.438 1 96.25 519 LYS B O 1
ATOM 9172 N N . TYR B 1 520 ? 0.82 1.615 21.297 1 94.62 520 TYR B N 1
ATOM 9173 C CA . TYR B 1 520 ? 0.964 1.519 19.844 1 94.62 520 TYR B CA 1
ATOM 9174 C C . TYR B 1 520 ? -0.193 0.739 19.234 1 94.62 520 TYR B C 1
ATOM 9176 O O . TYR B 1 520 ? -0.914 0.029 19.938 1 94.62 520 TYR B O 1
ATOM 9184 N N . PHE B 1 521 ? -0.433 0.966 17.984 1 93.94 521 PHE B N 1
ATOM 9185 C CA . PHE B 1 521 ? -1.416 0.201 17.219 1 93.94 521 PHE B CA 1
ATOM 9186 C C . PHE B 1 521 ? -0.759 -0.984 16.531 1 93.94 521 PHE B C 1
ATOM 9188 O O . PHE B 1 521 ? 0.295 -0.838 15.906 1 93.94 521 PHE B O 1
ATOM 9195 N N . VAL B 1 522 ? -1.361 -2.156 16.703 1 91.75 522 VAL B N 1
ATOM 9196 C CA . VAL B 1 522 ? -0.908 -3.34 15.969 1 91.75 522 VAL B CA 1
ATOM 9197 C C . VAL B 1 522 ? -1.209 -3.178 14.484 1 91.75 522 VAL B C 1
ATOM 9199 O O . VAL B 1 522 ? -2.34 -2.869 14.102 1 91.75 522 VAL B O 1
ATOM 9202 N N . SER B 1 523 ? -0.17 -3.402 13.695 1 91.25 523 SER B N 1
ATOM 9203 C CA . SER B 1 523 ? -0.334 -3.258 12.258 1 91.25 523 SER B CA 1
ATOM 9204 C C . SER B 1 523 ? -1.262 -4.332 11.695 1 91.25 523 SER B C 1
ATOM 9206 O O . SER B 1 523 ? -1.135 -5.508 12.031 1 91.25 523 SER B O 1
ATOM 9208 N N . SER B 1 524 ? -2.143 -3.961 10.914 1 92.81 524 SER B N 1
ATOM 9209 C CA . SER B 1 524 ? -3.049 -4.844 10.188 1 92.81 524 SER B CA 1
ATOM 9210 C C . SER B 1 524 ? -2.803 -4.77 8.688 1 92.81 524 SER B C 1
ATOM 9212 O O . SER B 1 524 ? -1.699 -5.059 8.219 1 92.81 524 SER B O 1
ATOM 9214 N N . GLY B 1 525 ? -3.59 -4.344 7.809 1 94.19 525 GLY B N 1
ATOM 9215 C CA . GLY B 1 525 ? -3.695 -4.125 6.375 1 94.19 52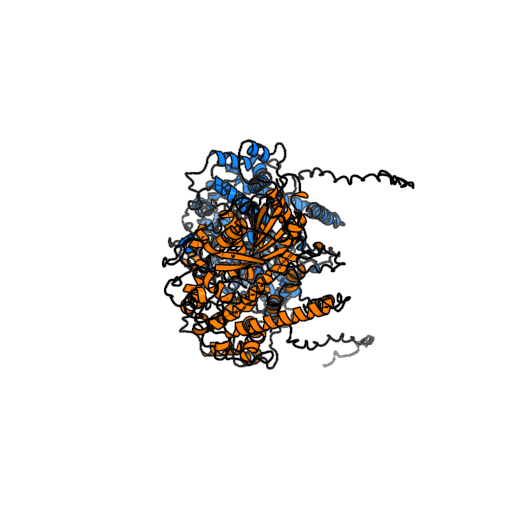5 GLY B CA 1
ATOM 9216 C C . GLY B 1 525 ? -5.125 -3.945 5.902 1 94.19 525 GLY B C 1
ATOM 9217 O O . GLY B 1 525 ? -6.062 -4.012 6.699 1 94.19 525 GLY B O 1
ATOM 9218 N N . PRO B 1 526 ? -5.203 -3.621 4.652 1 96.44 526 PRO B N 1
ATOM 9219 C CA . PRO B 1 526 ? -6.578 -3.553 4.148 1 96.44 526 PRO B CA 1
ATOM 9220 C C . PRO B 1 526 ? -7.328 -4.875 4.293 1 96.44 526 PRO B C 1
ATOM 9222 O O . PRO B 1 526 ? -6.742 -5.945 4.09 1 96.44 526 PRO B O 1
ATOM 9225 N N . LYS B 1 527 ? -8.516 -4.793 4.746 1 96.69 527 LYS B N 1
ATOM 9226 C CA . LYS B 1 527 ? -9.273 -6.004 5.047 1 96.69 527 LYS B CA 1
ATOM 9227 C C . LYS B 1 527 ? -10.383 -6.219 4.02 1 96.69 527 LYS B C 1
ATOM 9229 O O . LYS B 1 527 ? -11.492 -5.695 4.176 1 96.69 527 LYS B O 1
ATOM 9234 N N . LEU B 1 528 ? -10.117 -7.113 3.104 1 97.75 528 LEU B N 1
ATOM 9235 C CA . LEU B 1 528 ? -11.07 -7.414 2.041 1 97.75 528 LEU B CA 1
ATOM 9236 C C . LEU B 1 528 ? -11.812 -8.719 2.322 1 97.75 528 LEU B C 1
ATOM 9238 O O . LEU B 1 528 ? -12.695 -9.109 1.562 1 97.75 528 LEU B O 1
ATOM 9242 N N . VAL B 1 529 ? -11.492 -9.367 3.447 1 97.5 529 VAL B N 1
ATOM 9243 C CA . VAL B 1 529 ? -12.094 -10.664 3.721 1 97.5 529 VAL B CA 1
ATOM 9244 C C . VAL B 1 529 ? -12.523 -10.742 5.184 1 97.5 529 VAL B C 1
ATOM 9246 O O . VAL B 1 529 ? -11.953 -10.055 6.039 1 97.5 529 VAL B O 1
ATOM 9249 N N . SER B 1 530 ? -13.5 -11.586 5.492 1 97.88 530 SER B N 1
ATOM 9250 C CA . SER B 1 530 ? -14.055 -11.75 6.832 1 97.88 530 SER B CA 1
ATOM 9251 C C . SER B 1 530 ? -13.031 -12.375 7.777 1 97.88 530 SER B C 1
ATOM 9253 O O . SER B 1 530 ? -12.234 -13.227 7.363 1 97.88 530 SER B O 1
ATOM 9255 N N . THR B 1 531 ? -13.172 -12.039 9.047 1 96.06 531 THR B N 1
ATOM 9256 C CA . THR B 1 531 ? -12.32 -12.594 10.102 1 96.06 531 THR B CA 1
ATOM 9257 C C . THR B 1 531 ? -12.547 -14.094 10.234 1 96.06 531 THR B C 1
ATOM 9259 O O . THR B 1 531 ? -11.703 -14.812 10.781 1 96.06 531 THR B O 1
ATOM 9262 N N . LEU B 1 532 ? -13.609 -14.586 9.648 1 97.88 532 LEU B N 1
ATOM 9263 C CA . LEU B 1 532 ? -13.906 -16.016 9.734 1 97.88 532 LEU B CA 1
ATOM 9264 C C . LEU B 1 532 ? -13.008 -16.812 8.797 1 97.88 532 LEU B C 1
ATOM 9266 O O . LEU B 1 532 ? -12.922 -18.031 8.914 1 97.88 532 LEU B O 1
ATOM 9270 N N . LEU B 1 533 ? -12.438 -16.141 7.824 1 97.69 533 LEU B N 1
ATOM 9271 C CA . LEU B 1 533 ? -11.375 -16.766 7.051 1 97.69 533 LEU B CA 1
ATOM 9272 C C . LEU B 1 533 ? -10.062 -16.75 7.82 1 97.69 533 LEU B C 1
ATOM 9274 O O . LEU B 1 533 ? -9.125 -16.047 7.453 1 97.69 533 LEU B O 1
ATOM 9278 N N . ASP B 1 534 ? -9.961 -17.5 8.859 1 96.38 534 ASP B N 1
ATOM 9279 C CA . ASP B 1 534 ? -8.766 -17.562 9.703 1 96.38 534 ASP B CA 1
ATOM 9280 C C . ASP B 1 534 ? -7.949 -18.812 9.398 1 96.38 534 ASP B C 1
ATOM 9282 O O . ASP B 1 534 ? -8.297 -19.594 8.508 1 96.38 534 ASP B O 1
ATOM 9286 N N . TYR B 1 535 ? -6.828 -18.984 10.039 1 95.81 535 TYR B N 1
ATOM 9287 C CA . TYR B 1 535 ? -5.883 -20.062 9.758 1 95.81 535 TYR B CA 1
ATOM 9288 C C . TYR B 1 535 ? -6.52 -21.422 9.992 1 95.81 535 TYR B C 1
ATOM 9290 O O . TYR B 1 535 ? -6.324 -22.344 9.203 1 95.81 535 TYR B O 1
ATOM 9298 N N . ALA B 1 536 ? -7.305 -21.578 11.094 1 95.62 536 ALA B N 1
ATOM 9299 C CA . ALA B 1 536 ? -7.945 -22.844 11.398 1 95.62 536 ALA B CA 1
ATOM 9300 C C . ALA B 1 536 ? -8.875 -23.281 10.273 1 95.62 536 ALA B C 1
ATOM 9302 O O . ALA B 1 536 ? -8.859 -24.438 9.859 1 95.62 536 ALA B O 1
ATOM 9303 N N . TYR B 1 537 ? -9.633 -22.375 9.758 1 97 537 TYR B N 1
ATOM 9304 C CA . TYR B 1 537 ? -10.562 -22.672 8.672 1 97 537 TYR B CA 1
ATOM 9305 C C . TYR B 1 537 ? -9.812 -23.031 7.395 1 97 537 TYR B C 1
ATOM 9307 O O . TYR B 1 537 ? -10.055 -24.078 6.797 1 97 537 TYR B O 1
ATOM 9315 N N . ALA B 1 538 ? -8.906 -22.156 6.977 1 96.75 538 ALA B N 1
ATOM 9316 C CA . ALA B 1 538 ? -8.266 -22.281 5.672 1 96.75 538 ALA B CA 1
ATOM 9317 C C . ALA B 1 538 ? -7.312 -23.469 5.641 1 96.75 538 ALA B C 1
ATOM 9319 O O . ALA B 1 538 ? -7.141 -24.109 4.602 1 96.75 538 ALA B O 1
ATOM 9320 N N . HIS B 1 539 ? -6.707 -23.797 6.77 1 96.81 539 HIS B N 1
ATOM 9321 C CA . HIS B 1 539 ? -5.695 -24.844 6.855 1 96.81 539 HIS B CA 1
ATOM 9322 C C . HIS B 1 539 ? -6.336 -26.219 7.051 1 96.81 539 HIS B C 1
ATOM 9324 O O . HIS B 1 539 ? -5.676 -27.25 6.875 1 96.81 539 HIS B O 1
ATOM 9330 N N . GLU B 1 540 ? -7.602 -26.297 7.305 1 96.75 540 GLU B N 1
ATOM 9331 C CA . GLU B 1 540 ? -8.281 -27.547 7.645 1 96.75 540 GLU B CA 1
ATOM 9332 C C . GLU B 1 540 ? -8.133 -28.578 6.527 1 96.75 540 GLU B C 1
ATOM 9334 O O . GLU B 1 540 ? -8.039 -29.781 6.789 1 96.75 540 GLU B O 1
ATOM 9339 N N . ILE B 1 541 ? -8.102 -28.156 5.297 1 97 541 ILE B N 1
ATOM 9340 C CA . ILE B 1 541 ? -8 -29.078 4.16 1 97 541 ILE B CA 1
ATOM 9341 C C . ILE B 1 541 ? -6.633 -29.766 4.176 1 97 541 ILE B C 1
ATOM 9343 O O . ILE B 1 541 ? -6.488 -30.875 3.676 1 97 541 ILE B O 1
ATOM 9347 N N . CYS B 1 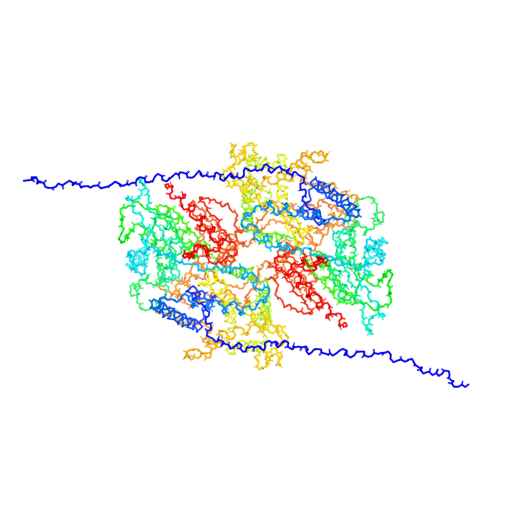542 ? -5.59 -29.109 4.684 1 97.25 542 CYS B N 1
ATOM 9348 C CA . CYS B 1 542 ? -4.266 -29.703 4.801 1 97.25 542 CYS B CA 1
ATOM 9349 C C . CYS B 1 542 ? -4.258 -30.828 5.82 1 97.25 542 CYS B C 1
ATOM 9351 O O . CYS B 1 542 ? -3.5 -31.797 5.684 1 97.25 542 CYS B O 1
ATOM 9353 N N . GLU B 1 543 ? -5.078 -30.703 6.785 1 96 543 GLU B N 1
ATOM 9354 C CA . GLU B 1 543 ? -5.172 -31.703 7.844 1 96 543 GLU B CA 1
ATOM 9355 C C . GLU B 1 543 ? -6.082 -32.844 7.434 1 96 543 GLU B C 1
ATOM 9357 O O . GLU B 1 543 ? -5.676 -34.031 7.465 1 96 543 GLU B O 1
ATOM 9362 N N . LYS B 1 544 ? -7.262 -32.531 6.984 1 97 544 LYS B N 1
ATOM 9363 C CA . LYS B 1 544 ? -8.281 -33.562 6.734 1 97 544 LYS B CA 1
ATOM 9364 C C . LYS B 1 544 ? -8.18 -34.094 5.312 1 97 544 LYS B C 1
ATOM 9366 O O . LYS B 1 544 ? -8.602 -35.219 5.043 1 97 544 LYS B O 1
ATOM 9371 N N . GLY B 1 545 ? -7.645 -33.375 4.414 1 96.81 545 GLY B N 1
ATOM 9372 C CA . GLY B 1 545 ? -7.562 -33.75 3.02 1 96.81 545 GLY B CA 1
ATOM 9373 C C . GLY B 1 545 ? -6.398 -34.688 2.732 1 96.81 545 GLY B C 1
ATOM 9374 O O . GLY B 1 545 ? -6.352 -35.344 1.68 1 96.81 545 GLY B O 1
ATOM 9375 N N . PHE B 1 546 ? -5.516 -34.875 3.68 1 97.75 546 PHE B N 1
ATOM 9376 C CA . PHE B 1 546 ? -4.32 -35.688 3.488 1 97.75 546 PHE B CA 1
ATOM 9377 C C . PHE B 1 546 ? -4.07 -36.562 4.703 1 97.75 546 PHE B C 1
ATOM 9379 O O . PHE B 1 546 ? -3.117 -36.344 5.453 1 97.75 546 PHE B O 1
ATOM 9386 N N . PRO B 1 547 ? -4.824 -37.625 4.836 1 97.12 547 PRO B N 1
ATOM 9387 C CA . PRO B 1 547 ? -4.578 -38.531 5.945 1 97.12 547 PRO B CA 1
ATOM 9388 C C . PRO B 1 547 ? -3.176 -39.125 5.914 1 97.12 547 PRO B C 1
ATOM 9390 O O . PRO B 1 547 ? -2.594 -39.312 4.84 1 97.12 547 PRO B O 1
ATOM 9393 N N . ALA B 1 548 ? -2.705 -39.469 7.066 1 97.75 548 ALA B N 1
ATOM 9394 C CA . ALA B 1 548 ? -1.355 -40.031 7.199 1 97.75 548 ALA B CA 1
ATOM 9395 C C . ALA B 1 548 ? -1.195 -41.281 6.375 1 97.75 548 ALA B C 1
ATOM 9397 O O . ALA B 1 548 ? -2.102 -42.125 6.328 1 97.75 548 ALA B O 1
ATOM 9398 N N . GLY B 1 549 ? -0.072 -41.406 5.645 1 96.75 549 GLY B N 1
ATOM 9399 C CA . GLY B 1 549 ? 0.283 -42.594 4.918 1 96.75 549 GLY B CA 1
ATOM 9400 C C . GLY B 1 549 ? 1.27 -43.469 5.664 1 96.75 549 GLY B C 1
ATOM 9401 O O . GLY B 1 549 ? 1.441 -43.344 6.879 1 96.75 549 GLY B O 1
ATOM 9402 N N . LYS B 1 550 ? 1.756 -44.438 4.949 1 96.69 550 LYS B N 1
ATOM 9403 C CA . LYS B 1 550 ? 2.762 -45.344 5.508 1 96.69 550 LYS B CA 1
ATOM 9404 C C . LYS B 1 550 ? 4.133 -44.656 5.559 1 96.69 550 LYS B C 1
ATOM 9406 O O . LYS B 1 550 ? 4.914 -44.906 6.477 1 96.69 550 LYS B O 1
ATOM 9411 N N . PHE B 1 551 ? 4.41 -43.812 4.559 1 96.5 551 PHE B N 1
ATOM 9412 C CA . PHE B 1 551 ? 5.762 -43.312 4.379 1 96.5 551 PHE B CA 1
ATOM 9413 C C . PHE B 1 551 ? 5.812 -41.812 4.625 1 96.5 551 PHE B C 1
ATOM 9415 O O . PHE B 1 551 ? 6.891 -41.25 4.824 1 96.5 551 PHE B O 1
ATOM 9422 N N . PHE B 1 552 ? 4.668 -41.156 4.57 1 97.25 552 PHE B N 1
ATOM 9423 C CA . PHE B 1 552 ? 4.641 -39.688 4.672 1 97.25 552 PHE B CA 1
ATOM 9424 C C . PHE B 1 552 ? 3.455 -39.219 5.512 1 97.25 552 PHE B C 1
ATOM 9426 O O . PHE B 1 552 ? 2.363 -39.781 5.418 1 97.25 552 PHE B O 1
ATOM 9433 N N . THR B 1 553 ? 3.652 -38.281 6.379 1 97.94 553 THR B N 1
ATOM 9434 C CA . THR B 1 553 ? 2.623 -37.562 7.141 1 97.94 553 THR B CA 1
ATOM 9435 C C . THR B 1 553 ? 2.684 -36.062 6.879 1 97.94 553 THR B C 1
ATOM 9437 O O . THR B 1 553 ? 3.746 -35.469 6.996 1 97.94 553 THR B O 1
ATOM 9440 N N . MET B 1 554 ? 1.546 -35.562 6.434 1 97.81 554 MET B N 1
ATOM 9441 C CA . MET B 1 554 ? 1.479 -34.125 6.215 1 97.81 554 MET B CA 1
ATOM 9442 C C . MET B 1 554 ? 1.876 -33.375 7.473 1 97.81 554 MET B C 1
ATOM 9444 O O . MET B 1 554 ? 1.379 -33.656 8.562 1 97.81 554 MET B O 1
ATOM 9448 N N . PRO B 1 555 ? 2.861 -32.469 7.375 1 96.25 555 PRO B N 1
ATOM 9449 C CA . PRO B 1 555 ? 3.227 -31.719 8.57 1 96.25 555 PRO B CA 1
ATOM 9450 C C . PRO B 1 555 ? 2.08 -30.859 9.094 1 96.25 555 PRO B C 1
ATOM 9452 O O . PRO B 1 555 ? 1.189 -30.484 8.328 1 96.25 555 PRO B O 1
ATOM 9455 N N . ALA B 1 556 ? 2.162 -30.516 10.422 1 95.25 556 ALA B N 1
ATOM 9456 C CA . ALA B 1 556 ? 1.119 -29.703 11.047 1 95.25 556 ALA B CA 1
ATOM 9457 C C . ALA B 1 556 ? 1.038 -28.328 10.406 1 95.25 556 ALA B C 1
ATOM 9459 O O . ALA B 1 556 ? -0.045 -27.734 10.305 1 95.25 556 ALA B O 1
ATOM 9460 N N . ARG B 1 557 ? 2.17 -27.781 10.031 1 96.69 557 ARG B N 1
ATOM 9461 C CA . ARG B 1 557 ? 2.328 -26.562 9.25 1 96.69 557 ARG B CA 1
ATOM 9462 C C . ARG B 1 557 ? 3.344 -26.75 8.125 1 96.69 557 ARG B C 1
ATOM 9464 O O . ARG B 1 557 ? 4.246 -27.594 8.242 1 96.69 557 ARG B O 1
ATOM 9471 N N . PRO B 1 558 ? 3.148 -26.062 7.078 1 97.38 558 PRO B N 1
ATOM 9472 C CA . PRO B 1 558 ? 4.098 -26.25 5.98 1 97.38 558 PRO B CA 1
ATOM 9473 C C . PRO B 1 558 ? 5.543 -26 6.395 1 97.38 558 PRO B C 1
ATOM 9475 O O . PRO B 1 558 ? 5.812 -25.062 7.164 1 97.38 558 PRO B O 1
ATOM 9478 N N . ASP B 1 559 ? 6.422 -26.812 5.918 1 97.25 559 ASP B N 1
ATOM 9479 C CA . ASP B 1 559 ? 7.852 -26.609 6.145 1 97.25 559 ASP B CA 1
ATOM 9480 C C . ASP B 1 559 ? 8.406 -25.531 5.211 1 97.25 559 ASP B C 1
ATOM 9482 O O . ASP B 1 559 ? 9.094 -25.844 4.234 1 97.25 559 ASP B O 1
ATOM 9486 N N . ILE B 1 560 ? 8.258 -24.266 5.578 1 98.25 560 ILE B N 1
ATOM 9487 C CA . ILE B 1 560 ? 8.578 -23.156 4.695 1 98.25 560 ILE B CA 1
ATOM 9488 C C . ILE B 1 560 ? 10.094 -22.969 4.629 1 98.25 560 ILE B C 1
ATOM 9490 O O . ILE B 1 560 ? 10.602 -22.297 3.723 1 98.25 560 ILE B O 1
ATOM 9494 N N . ASP B 1 561 ? 10.891 -23.562 5.477 1 97.25 561 ASP B N 1
ATOM 9495 C CA . ASP B 1 561 ? 12.344 -23.453 5.473 1 97.25 561 ASP B CA 1
ATOM 9496 C C . ASP B 1 561 ? 12.945 -24.141 4.246 1 97.25 561 ASP B C 1
ATOM 9498 O O . ASP B 1 561 ? 14.023 -23.75 3.781 1 97.25 561 ASP B O 1
ATOM 9502 N N . GLU B 1 562 ? 12.211 -25.156 3.723 1 96.44 562 GLU B N 1
ATOM 9503 C CA . GLU B 1 562 ? 12.695 -25.844 2.521 1 96.44 562 GLU B CA 1
ATOM 9504 C C . GLU B 1 562 ? 12.914 -24.844 1.381 1 96.44 562 GLU B C 1
ATOM 9506 O O . GLU B 1 562 ? 13.875 -24.969 0.618 1 96.44 562 GLU B O 1
ATOM 9511 N N . VAL B 1 563 ? 12.055 -23.906 1.29 1 98.12 563 VAL B N 1
ATOM 9512 C CA . VAL B 1 563 ? 12.125 -22.922 0.223 1 98.12 563 VAL B CA 1
ATOM 9513 C C . VAL B 1 563 ? 12.992 -21.734 0.664 1 98.12 563 VAL B C 1
ATOM 9515 O O . VAL B 1 563 ? 13.867 -21.297 -0.083 1 98.12 563 VAL B O 1
ATOM 9518 N N . ASN B 1 564 ? 12.766 -21.266 1.915 1 98.19 564 ASN B N 1
ATOM 9519 C CA . ASN B 1 564 ? 13.32 -19.984 2.352 1 98.19 564 ASN B CA 1
ATOM 9520 C C . ASN B 1 564 ? 14.828 -20.078 2.561 1 98.19 564 ASN B C 1
ATOM 9522 O O . ASN B 1 564 ? 15.516 -19.047 2.535 1 98.19 564 ASN B O 1
ATOM 9526 N N . LYS B 1 565 ? 15.391 -21.297 2.764 1 97.56 565 LYS B N 1
ATOM 9527 C CA . LYS B 1 565 ? 16.828 -21.453 2.895 1 97.56 565 LYS B CA 1
ATOM 9528 C C . LYS B 1 565 ? 17.547 -21.125 1.584 1 97.56 565 LYS B C 1
ATOM 9530 O O . LYS B 1 565 ? 18.766 -20.922 1.563 1 97.56 565 LYS B O 1
ATOM 9535 N N . LEU B 1 566 ? 16.766 -21.031 0.495 1 98.25 566 LEU B N 1
ATOM 9536 C CA . LEU B 1 566 ? 17.344 -20.766 -0.817 1 98.25 566 LEU B CA 1
ATOM 9537 C C . LEU B 1 566 ? 17.453 -19.266 -1.066 1 98.25 566 LEU B C 1
ATOM 9539 O O . LEU B 1 566 ? 17.672 -18.828 -2.199 1 98.25 566 LEU B O 1
ATOM 9543 N N . GLY B 1 567 ? 17.25 -18.469 -0.075 1 96.75 567 GLY B N 1
ATOM 9544 C CA . GLY B 1 567 ? 17.516 -17.047 -0.208 1 96.75 567 GLY B CA 1
ATOM 9545 C C . GLY B 1 567 ? 16.297 -16.188 0.067 1 96.75 567 GLY B C 1
ATOM 9546 O O . GLY B 1 567 ? 16.422 -15.016 0.412 1 96.75 567 GLY B O 1
ATOM 9547 N N . ASN B 1 568 ? 15.039 -16.719 -0.068 1 97.06 568 ASN B N 1
ATOM 9548 C CA . ASN B 1 568 ? 13.797 -15.992 0.168 1 97.06 568 ASN B CA 1
ATOM 9549 C C . ASN B 1 568 ? 13.836 -14.594 -0.439 1 97.06 568 ASN B C 1
ATOM 9551 O O . ASN B 1 568 ? 14.18 -14.43 -1.611 1 97.06 568 ASN B O 1
ATOM 9555 N N . PHE B 1 569 ? 13.516 -13.477 0.296 1 96.69 569 PHE B N 1
ATOM 9556 C CA . PHE B 1 569 ? 13.422 -12.117 -0.219 1 96.69 569 PHE B CA 1
ATOM 9557 C C . PHE B 1 569 ? 14.797 -11.594 -0.626 1 96.69 569 PHE B C 1
ATOM 9559 O O . PHE B 1 569 ? 14.898 -10.602 -1.349 1 96.69 569 PHE B O 1
ATOM 9566 N N . GLU B 1 570 ? 15.867 -12.258 -0.248 1 95.06 570 GLU B N 1
ATOM 9567 C CA . GLU B 1 570 ? 17.219 -11.75 -0.448 1 95.06 570 GLU B CA 1
ATOM 9568 C C . GLU B 1 570 ? 17.891 -12.438 -1.632 1 95.06 570 GLU B C 1
ATOM 9570 O O . GLU B 1 570 ? 19.031 -12.125 -1.969 1 95.06 570 GLU B O 1
ATOM 9575 N N . LEU B 1 571 ? 17.188 -13.352 -2.289 1 97.75 571 LEU B N 1
ATOM 9576 C CA . LEU B 1 571 ? 17.766 -14.094 -3.396 1 97.75 571 LEU B CA 1
ATOM 9577 C C . LEU B 1 571 ? 18.281 -13.148 -4.484 1 97.75 571 LEU B C 1
ATOM 9579 O O . LEU B 1 571 ? 17.516 -12.32 -4.988 1 97.75 571 LEU B O 1
ATOM 9583 N N . SER B 1 572 ? 19.562 -13.234 -4.738 1 96.75 572 SER B N 1
ATOM 9584 C CA . SER B 1 572 ? 20.219 -12.391 -5.73 1 96.75 572 SER B CA 1
ATOM 9585 C C . SER B 1 572 ? 21.484 -13.047 -6.262 1 96.75 572 SER B C 1
ATOM 9587 O O . SER B 1 572 ? 22.422 -13.32 -5.496 1 96.75 572 SER B O 1
ATOM 9589 N N . VAL B 1 573 ? 21.547 -13.375 -7.508 1 98.12 573 VAL B N 1
ATOM 9590 C CA . VAL B 1 573 ? 22.734 -13.906 -8.18 1 98.12 573 VAL B CA 1
ATOM 9591 C C . VAL B 1 573 ? 22.844 -13.32 -9.586 1 98.12 573 VAL B C 1
ATOM 9593 O O . VAL B 1 573 ? 21.875 -12.781 -10.117 1 98.12 573 VAL B O 1
ATOM 9596 N N . ASP B 1 574 ? 24.031 -13.359 -10.164 1 98.25 574 ASP B N 1
ATOM 9597 C CA . ASP B 1 574 ? 24.266 -12.82 -11.5 1 98.25 574 ASP B CA 1
ATOM 9598 C C . ASP B 1 574 ? 23.422 -13.555 -12.539 1 98.25 574 ASP B C 1
ATOM 9600 O O . ASP B 1 574 ? 23.203 -14.766 -12.438 1 98.25 574 ASP B O 1
ATOM 9604 N N . ARG B 1 575 ? 22.938 -12.852 -13.531 1 98.81 575 ARG B N 1
ATOM 9605 C CA . ARG B 1 575 ? 22.141 -13.305 -14.672 1 98.81 575 ARG B CA 1
ATOM 9606 C C . ARG B 1 575 ? 20.828 -13.93 -14.203 1 98.81 575 ARG B C 1
ATOM 9608 O O . ARG B 1 575 ? 20.422 -14.984 -14.711 1 98.81 575 ARG B O 1
ATOM 9615 N N . LEU B 1 576 ? 20.297 -13.375 -13.133 1 98.88 576 LEU B N 1
ATOM 9616 C CA . LEU B 1 576 ? 18.953 -13.664 -12.656 1 98.88 576 LEU B CA 1
ATOM 9617 C C . LEU B 1 576 ? 18.125 -12.383 -12.602 1 98.88 576 LEU B C 1
ATOM 9619 O O . LEU B 1 576 ? 18.453 -11.453 -11.859 1 98.88 576 LEU B O 1
ATOM 9623 N N . ALA B 1 577 ? 17.078 -12.32 -13.391 1 98.81 577 ALA B N 1
ATOM 9624 C CA . ALA B 1 577 ? 16.188 -11.164 -13.438 1 98.81 577 ALA B CA 1
ATOM 9625 C C . ALA B 1 577 ? 14.914 -11.422 -12.641 1 98.81 577 ALA B C 1
ATOM 9627 O O . ALA B 1 577 ? 14.359 -12.531 -12.68 1 98.81 577 ALA B O 1
ATOM 9628 N N . PHE B 1 578 ? 14.5 -10.484 -11.906 1 98.62 578 PHE B N 1
ATOM 9629 C CA . PHE B 1 578 ? 13.18 -10.477 -11.297 1 98.62 578 PHE B CA 1
ATOM 9630 C C . PHE B 1 578 ? 12.289 -9.422 -11.945 1 98.62 578 PHE B C 1
ATOM 9632 O O . PHE B 1 578 ? 12.68 -8.258 -12.055 1 98.62 578 PHE B O 1
ATOM 9639 N N . VAL B 1 579 ? 11.125 -9.82 -12.445 1 98.44 579 VAL B N 1
ATOM 9640 C CA . VAL B 1 579 ? 10.141 -8.945 -13.07 1 98.44 579 VAL B CA 1
ATOM 9641 C C . VAL B 1 579 ? 8.789 -9.117 -12.383 1 98.44 579 VAL B C 1
ATOM 9643 O O . VAL B 1 579 ? 8.156 -10.164 -12.484 1 98.44 579 VAL B O 1
ATOM 9646 N N . ASP B 1 580 ? 8.336 -8.109 -11.672 1 97.81 580 ASP B N 1
ATOM 9647 C CA . ASP B 1 580 ? 7.098 -8.195 -10.891 1 97.81 580 ASP B CA 1
ATOM 9648 C C . ASP B 1 580 ? 6.133 -7.074 -11.266 1 97.81 580 ASP B C 1
ATOM 9650 O O . ASP B 1 580 ? 6.531 -6.082 -11.875 1 97.81 580 ASP B O 1
ATOM 9654 N N . GLY B 1 581 ? 4.852 -7.281 -11.039 1 97.44 581 GLY B N 1
ATOM 9655 C CA . GLY B 1 581 ? 3.834 -6.266 -11.25 1 97.44 581 GLY B CA 1
ATOM 9656 C C . GLY B 1 581 ? 3.471 -5.508 -9.984 1 97.44 581 GLY B C 1
ATOM 9657 O O . GLY B 1 581 ? 3.402 -6.094 -8.906 1 97.44 581 GLY B O 1
ATOM 9658 N N . GLN B 1 582 ? 3.189 -4.262 -10.133 1 97.12 582 GLN B N 1
ATOM 9659 C CA . GLN B 1 582 ? 2.928 -3.371 -9.008 1 97.12 582 GLN B CA 1
ATOM 9660 C C . GLN B 1 582 ? 1.728 -3.85 -8.195 1 97.12 582 GLN B C 1
ATOM 9662 O O . GLN B 1 582 ? 1.742 -3.793 -6.965 1 97.12 582 GLN B O 1
ATOM 9667 N N . TYR B 1 583 ? 0.724 -4.32 -8.875 1 97.56 583 TYR B N 1
ATOM 9668 C CA . TYR B 1 583 ? -0.512 -4.691 -8.188 1 97.56 583 TYR B CA 1
ATOM 9669 C C . TYR B 1 583 ? -0.752 -6.191 -8.273 1 97.56 583 TYR B C 1
ATOM 9671 O O . TYR B 1 583 ? -1.898 -6.645 -8.258 1 97.56 583 TYR B O 1
ATOM 9679 N N . ASP B 1 584 ? 0.324 -6.984 -8.492 1 97.31 584 ASP B N 1
ATOM 9680 C CA . ASP B 1 584 ? 0.265 -8.438 -8.422 1 97.31 584 ASP B CA 1
ATOM 9681 C C . ASP B 1 584 ? -0.105 -8.906 -7.016 1 97.31 584 ASP B C 1
ATOM 9683 O O . ASP B 1 584 ? 0.63 -8.656 -6.059 1 97.31 584 ASP B O 1
ATOM 9687 N N . PRO B 1 585 ? -1.229 -9.625 -6.871 1 97.12 585 PRO B N 1
ATOM 9688 C CA . PRO B 1 585 ? -1.598 -10.117 -5.543 1 97.12 585 PRO B CA 1
ATOM 9689 C C . PRO B 1 585 ? -0.504 -10.969 -4.902 1 97.12 585 PRO B C 1
ATOM 9691 O O . PRO B 1 585 ? -0.435 -11.07 -3.674 1 97.12 585 PRO B O 1
ATOM 9694 N N . TRP B 1 586 ? 0.39 -11.516 -5.684 1 97.75 586 TRP B N 1
ATOM 9695 C CA . TRP B 1 586 ? 1.447 -12.383 -5.176 1 97.75 586 TRP B CA 1
ATOM 9696 C C . TRP B 1 586 ? 2.717 -11.586 -4.895 1 97.75 586 TRP B C 1
ATOM 9698 O O . TRP B 1 586 ? 3.697 -12.125 -4.379 1 97.75 586 TRP B O 1
ATOM 9708 N N . ARG B 1 587 ? 2.764 -10.266 -5.129 1 97.75 587 ARG B N 1
ATOM 9709 C CA . ARG B 1 587 ? 3.936 -9.422 -4.93 1 97.75 587 ARG B CA 1
ATOM 9710 C C . ARG B 1 587 ? 4.453 -9.531 -3.5 1 97.75 587 ARG B C 1
ATOM 9712 O O . ARG B 1 587 ? 5.664 -9.562 -3.271 1 97.75 587 ARG B O 1
ATOM 9719 N N . PRO B 1 588 ? 3.598 -9.68 -2.473 1 97.75 588 PRO B N 1
ATOM 9720 C CA . PRO B 1 588 ? 4.098 -9.758 -1.099 1 97.75 588 PRO B CA 1
ATOM 9721 C C . PRO B 1 588 ? 4.98 -10.977 -0.855 1 97.75 588 PRO B C 1
ATOM 9723 O O . PRO B 1 588 ? 5.684 -11.047 0.156 1 97.75 588 PRO B O 1
ATOM 9726 N N . ALA B 1 589 ? 4.961 -11.953 -1.731 1 98.06 589 ALA B N 1
ATOM 9727 C CA . ALA B 1 589 ? 5.801 -13.141 -1.578 1 98.06 589 ALA B CA 1
ATOM 9728 C C . ALA B 1 589 ? 7.008 -13.086 -2.512 1 98.06 589 ALA B C 1
ATOM 9730 O O . ALA B 1 589 ? 7.75 -14.062 -2.635 1 98.06 589 ALA B O 1
ATOM 9731 N N . THR B 1 590 ? 7.215 -11.984 -3.244 1 98.12 590 THR B N 1
ATOM 9732 C CA . THR B 1 590 ? 8.32 -11.797 -4.176 1 98.12 590 THR B CA 1
ATOM 9733 C C . THR B 1 590 ? 9.391 -10.898 -3.568 1 98.12 590 THR B C 1
ATOM 9735 O O . THR B 1 590 ? 9.203 -10.344 -2.482 1 98.12 590 THR B O 1
ATOM 9738 N N . VAL B 1 591 ? 10.438 -10.703 -4.309 1 97.62 591 VAL B N 1
ATOM 9739 C CA . VAL B 1 591 ? 11.562 -9.891 -3.848 1 97.62 591 VAL B CA 1
ATOM 9740 C C . VAL B 1 591 ? 11.156 -8.414 -3.828 1 97.62 591 VAL B C 1
ATOM 9742 O O . VAL B 1 591 ? 11.852 -7.582 -3.242 1 97.62 591 VAL B O 1
ATOM 9745 N N . HIS B 1 592 ? 10.039 -8.039 -4.414 1 97.5 592 HIS B N 1
ATOM 9746 C CA . HIS B 1 592 ? 9.523 -6.676 -4.402 1 97.5 592 HIS B CA 1
ATOM 9747 C C . HIS B 1 592 ? 8.469 -6.496 -3.311 1 97.5 592 HIS B C 1
ATOM 9749 O O . HIS B 1 592 ? 7.695 -5.539 -3.342 1 97.5 592 HIS B O 1
ATOM 9755 N N . SER B 1 593 ? 8.43 -7.375 -2.324 1 97.31 593 SER B N 1
ATOM 9756 C CA . SER B 1 593 ? 7.453 -7.293 -1.239 1 97.31 593 SER B CA 1
ATOM 9757 C C . SER B 1 593 ? 7.582 -5.973 -0.485 1 97.31 593 SER B C 1
ATOM 9759 O O . SER B 1 593 ? 8.656 -5.641 0.021 1 97.31 593 SER B O 1
ATOM 9761 N N . GLU B 1 594 ? 6.5 -5.242 -0.417 1 94.88 594 GLU B N 1
ATOM 9762 C CA . GLU B 1 594 ? 6.465 -4.035 0.403 1 94.88 594 GLU B CA 1
ATOM 9763 C C . GLU B 1 594 ? 6.473 -4.379 1.891 1 94.88 594 GLU B C 1
ATOM 9765 O O . GLU B 1 594 ? 7.082 -3.67 2.693 1 94.88 594 GLU B O 1
ATOM 9770 N N . GLU B 1 595 ? 5.867 -5.453 2.24 1 95.25 595 GLU B N 1
ATOM 9771 C CA . GLU B 1 595 ? 5.602 -5.84 3.621 1 95.25 595 GLU B CA 1
ATOM 9772 C C . GLU B 1 595 ? 6.844 -6.434 4.277 1 95.25 595 GLU B C 1
ATOM 9774 O O . GLU B 1 595 ? 7.082 -6.23 5.469 1 95.25 595 GLU B O 1
ATOM 9779 N N . PHE B 1 596 ? 7.676 -7.152 3.406 1 96 596 PHE B N 1
ATOM 9780 C CA . PHE B 1 596 ? 8.688 -7.965 4.066 1 96 596 PHE B CA 1
ATOM 9781 C C . PHE B 1 596 ? 10.07 -7.688 3.484 1 96 596 PHE B C 1
ATOM 9783 O O . PHE B 1 596 ? 11.086 -8.109 4.051 1 96 596 PHE B O 1
ATOM 9790 N N . ALA B 1 597 ? 10.109 -6.949 2.342 1 95.06 597 ALA B N 1
ATOM 9791 C CA . ALA B 1 597 ? 11.375 -6.695 1.66 1 95.06 597 ALA B CA 1
ATOM 9792 C C . ALA B 1 597 ? 11.523 -5.215 1.316 1 95.06 597 ALA B C 1
ATOM 9794 O O . ALA B 1 597 ? 12.133 -4.867 0.301 1 95.06 597 ALA B O 1
ATOM 9795 N N . TYR B 1 598 ? 10.867 -4.312 2.039 1 92.25 598 TYR B N 1
ATOM 9796 C CA . TYR B 1 598 ? 10.953 -2.861 1.936 1 92.25 598 TYR B CA 1
ATOM 9797 C C . TYR B 1 598 ? 10.492 -2.385 0.561 1 92.25 598 TYR B C 1
ATOM 9799 O O . TYR B 1 598 ? 10.906 -1.314 0.102 1 92.25 598 TYR B O 1
ATOM 9807 N N . GLY B 1 599 ? 9.781 -3.225 -0.26 1 85.69 599 GLY B N 1
ATOM 9808 C CA . GLY B 1 599 ? 9.367 -2.873 -1.607 1 85.69 599 GLY B CA 1
ATOM 9809 C C . GLY B 1 599 ? 10.453 -3.082 -2.643 1 85.69 599 GLY B C 1
ATOM 9810 O O . GLY B 1 599 ? 10.281 -2.729 -3.812 1 85.69 599 GLY B O 1
ATOM 9811 N N . GLY B 1 600 ? 11.562 -3.639 -2.289 1 82.5 600 GLY B N 1
ATOM 9812 C CA . GLY B 1 600 ? 12.711 -3.861 -3.156 1 82.5 600 GLY B CA 1
ATOM 9813 C C . GLY B 1 600 ? 13.836 -2.877 -2.92 1 82.5 600 GLY B C 1
ATOM 9814 O O . GLY B 1 600 ? 13.836 -1.779 -3.482 1 82.5 600 GLY B O 1
ATOM 9815 N N . ASN B 1 601 ? 14.812 -3.162 -2.125 1 87.06 601 ASN B N 1
ATOM 9816 C CA . ASN B 1 601 ? 15.891 -2.266 -1.721 1 87.06 601 ASN B CA 1
ATOM 9817 C C . ASN B 1 601 ? 17.219 -2.674 -2.344 1 87.06 601 ASN B C 1
ATOM 9819 O O . ASN B 1 601 ? 18.219 -2.801 -1.644 1 87.06 601 ASN B O 1
ATOM 9823 N N . ARG B 1 602 ? 17.188 -2.838 -3.727 1 94.06 602 ARG B N 1
ATOM 9824 C CA . ARG B 1 602 ? 18.406 -3.191 -4.438 1 94.06 602 ARG B CA 1
ATOM 9825 C C . ARG B 1 602 ? 18.453 -2.52 -5.805 1 94.06 602 ARG B C 1
ATOM 9827 O O . ARG B 1 602 ? 17.422 -2.125 -6.348 1 94.06 602 ARG B O 1
ATOM 9834 N N . PRO B 1 603 ? 19.641 -2.385 -6.395 1 94.31 603 PRO B N 1
ATOM 9835 C CA . PRO B 1 603 ? 19.766 -1.718 -7.695 1 94.31 603 PRO B CA 1
ATOM 9836 C C . PRO B 1 603 ? 19.25 -2.576 -8.844 1 94.31 603 PRO B C 1
ATOM 9838 O O . PRO B 1 603 ? 19.203 -3.805 -8.734 1 94.31 603 PRO B O 1
ATOM 9841 N N . ASP B 1 604 ? 18.781 -1.938 -9.812 1 94.81 604 ASP B N 1
ATOM 9842 C CA . ASP B 1 604 ? 18.438 -2.533 -11.102 1 94.81 604 ASP B CA 1
ATOM 9843 C C . ASP B 1 604 ? 19.625 -2.459 -12.07 1 94.81 604 ASP B C 1
ATOM 9845 O O . ASP B 1 604 ? 19.984 -1.377 -12.539 1 94.81 604 ASP B O 1
ATOM 9849 N N . THR B 1 605 ? 20.25 -3.604 -12.398 1 95.12 605 THR B N 1
ATOM 9850 C CA . THR B 1 605 ? 21.438 -3.648 -13.258 1 95.12 605 THR B CA 1
ATOM 9851 C C . THR B 1 605 ? 21.25 -4.676 -14.375 1 95.12 605 THR B C 1
ATOM 9853 O O . THR B 1 605 ? 20.328 -5.496 -14.328 1 95.12 605 THR B O 1
ATOM 9856 N N . ILE B 1 606 ? 22.141 -4.684 -15.336 1 95.94 606 ILE B N 1
ATOM 9857 C CA . ILE B 1 606 ? 22.125 -5.648 -16.438 1 95.94 606 ILE B CA 1
ATOM 9858 C C . ILE B 1 606 ? 22.422 -7.047 -15.891 1 95.94 606 ILE B C 1
ATOM 9860 O O . ILE B 1 606 ? 21.844 -8.031 -16.344 1 95.94 606 ILE B O 1
ATOM 9864 N N . GLN B 1 607 ? 23.281 -7.188 -14.922 1 97.25 607 GLN B N 1
ATOM 9865 C CA . GLN B 1 607 ? 23.688 -8.477 -14.383 1 97.25 607 GLN B CA 1
ATOM 9866 C C . GLN B 1 607 ? 22.609 -9.039 -13.445 1 97.25 607 GLN B C 1
ATOM 9868 O O . GLN B 1 607 ? 22.469 -10.258 -13.312 1 97.25 607 GLN B O 1
ATOM 9873 N N . ARG B 1 608 ? 21.922 -8.141 -12.789 1 97.88 608 ARG B N 1
ATOM 9874 C CA . ARG B 1 608 ? 20.844 -8.516 -11.867 1 97.88 608 ARG B CA 1
ATOM 9875 C C . ARG B 1 608 ? 19.641 -7.605 -12.047 1 97.88 608 ARG B C 1
ATOM 9877 O O . ARG B 1 608 ? 19.312 -6.805 -11.164 1 97.88 608 ARG B O 1
ATOM 9884 N N . PRO B 1 609 ? 18.953 -7.781 -13.211 1 97.94 609 PRO B N 1
ATOM 9885 C CA . PRO B 1 609 ? 17.797 -6.91 -13.477 1 97.94 609 PRO B CA 1
ATOM 9886 C C . PRO B 1 609 ? 16.719 -7.012 -12.398 1 97.94 609 PRO B C 1
ATOM 9888 O O . PRO B 1 609 ? 16.438 -8.102 -11.898 1 97.94 609 PRO B O 1
ATOM 9891 N N . PHE B 1 610 ? 16.203 -5.977 -11.938 1 97.56 610 PHE B N 1
ATOM 9892 C CA . PHE B 1 610 ? 15.227 -5.801 -10.875 1 97.56 610 PHE B CA 1
ATOM 9893 C C . PHE B 1 610 ? 14.117 -4.852 -11.305 1 97.56 610 PHE B C 1
ATOM 9895 O O . PHE B 1 610 ? 14.203 -3.643 -11.078 1 97.56 610 PHE B O 1
ATOM 9902 N N . LYS B 1 611 ? 12.984 -5.453 -11.922 1 97.69 611 LYS B N 1
ATOM 9903 C CA . LYS B 1 611 ? 11.992 -4.68 -12.656 1 97.69 611 LYS B CA 1
ATOM 9904 C C . LYS B 1 611 ? 10.625 -4.754 -11.977 1 97.69 611 LYS B C 1
ATOM 9906 O O . LYS B 1 611 ? 10.156 -5.84 -11.633 1 97.69 611 LYS B O 1
ATOM 9911 N N . LEU B 1 612 ? 10.008 -3.635 -11.703 1 97 612 LEU B N 1
ATOM 9912 C CA . LEU B 1 612 ? 8.625 -3.533 -11.242 1 97 612 LEU B CA 1
ATOM 9913 C C . LEU B 1 612 ? 7.762 -2.801 -12.266 1 97 612 LEU B C 1
ATOM 9915 O O . LEU B 1 612 ? 7.977 -1.614 -12.531 1 97 612 LEU B O 1
ATOM 9919 N N . ILE B 1 613 ? 6.82 -3.455 -12.883 1 97.06 613 ILE B N 1
ATOM 9920 C CA . ILE B 1 613 ? 5.984 -2.896 -13.938 1 97.06 613 ILE B CA 1
ATOM 9921 C C . ILE B 1 613 ? 4.844 -2.088 -13.328 1 97.06 613 ILE B C 1
ATOM 9923 O O . ILE B 1 613 ? 4.035 -2.621 -12.562 1 97.06 613 ILE B O 1
ATOM 9927 N N . PRO B 1 614 ? 4.758 -0.804 -13.625 1 95.06 614 PRO B N 1
ATOM 9928 C CA . PRO B 1 614 ? 3.652 -0.006 -13.086 1 95.06 614 PRO B CA 1
ATOM 9929 C C . PRO B 1 614 ? 2.293 -0.438 -13.633 1 95.06 614 PRO B C 1
ATOM 9931 O O . PRO B 1 614 ? 2.18 -0.796 -14.812 1 95.06 614 PRO B O 1
ATOM 9934 N N . ASP B 1 615 ? 1.307 -0.405 -12.812 1 92.69 615 ASP B N 1
ATOM 9935 C CA . ASP B 1 615 ? -0.074 -0.694 -13.188 1 92.69 615 ASP B CA 1
ATOM 9936 C C . ASP B 1 615 ? -0.178 -2.035 -13.906 1 92.69 615 ASP B C 1
ATOM 9938 O O . ASP B 1 615 ? -0.73 -2.111 -15.008 1 92.69 615 ASP B O 1
ATOM 9942 N N . CYS B 1 616 ? 0.452 -2.982 -13.32 1 95.75 616 CYS B N 1
ATOM 9943 C CA . CYS B 1 616 ? 0.427 -4.328 -13.883 1 95.75 616 CYS B CA 1
ATOM 9944 C C . CYS B 1 616 ? 0.156 -5.363 -12.797 1 95.75 616 CYS B C 1
ATOM 9946 O O . CYS B 1 616 ? 0.263 -5.062 -11.602 1 95.75 616 CYS B O 1
ATOM 9948 N N . TRP B 1 617 ? -0.231 -6.523 -13.234 1 95.5 617 TRP B N 1
ATOM 9949 C CA . TRP B 1 617 ? -0.698 -7.59 -12.359 1 95.5 617 TRP B CA 1
ATOM 9950 C C . TRP B 1 617 ? 0.193 -8.82 -12.477 1 95.5 617 TRP B C 1
ATOM 9952 O O . TRP B 1 617 ? 1.42 -8.703 -12.516 1 95.5 617 TRP B O 1
ATOM 9962 N N . HIS B 1 618 ? -0.384 -9.984 -12.469 1 93.44 618 HIS B N 1
ATOM 9963 C CA . HIS B 1 618 ? 0.337 -11.25 -12.344 1 93.44 618 HIS B CA 1
ATOM 9964 C C . HIS B 1 618 ? 1.012 -11.625 -13.664 1 93.44 618 HIS B C 1
ATOM 9966 O O . HIS B 1 618 ? 0.34 -11.797 -14.68 1 93.44 618 HIS B O 1
ATOM 9972 N N . HIS B 1 619 ? 2.375 -11.625 -13.688 1 87.81 619 HIS B N 1
ATOM 9973 C CA . HIS B 1 619 ? 3.303 -11.984 -14.758 1 87.81 619 HIS B CA 1
ATOM 9974 C C . HIS B 1 619 ? 2.902 -11.328 -16.078 1 87.81 619 HIS B C 1
ATOM 9976 O O . HIS B 1 619 ? 2.717 -12.016 -17.078 1 87.81 619 HIS B O 1
ATOM 9982 N N . CYS B 1 620 ? 2.902 -10.047 -16.047 1 92 620 CYS B N 1
ATOM 9983 C CA . CYS B 1 620 ? 2.469 -9.211 -17.156 1 92 620 CYS B CA 1
ATOM 9984 C C . CYS B 1 620 ? 3.43 -9.328 -18.344 1 92 620 CYS B C 1
ATOM 9986 O O . CYS B 1 620 ? 3.043 -9.102 -19.484 1 92 620 CYS B O 1
ATOM 9988 N N . ASP B 1 621 ? 4.609 -9.727 -18.141 1 95.12 621 ASP B N 1
ATOM 9989 C CA . ASP B 1 621 ? 5.633 -9.711 -19.188 1 95.12 621 ASP B CA 1
ATOM 9990 C C . ASP B 1 621 ? 5.605 -10.992 -20 1 95.12 621 ASP B C 1
ATOM 9992 O O . ASP B 1 621 ? 6.238 -11.078 -21.062 1 95.12 621 ASP B O 1
ATOM 9996 N N . GLU B 1 622 ? 4.84 -12 -19.578 1 93.88 622 GLU B N 1
ATOM 9997 C CA . GLU B 1 622 ? 4.855 -13.289 -20.266 1 93.88 622 GLU B CA 1
ATOM 9998 C C . GLU B 1 622 ? 4.059 -13.234 -21.562 1 93.88 622 GLU B C 1
ATOM 10000 O O . GLU B 1 622 ? 4.402 -13.906 -22.531 1 93.88 622 GLU B O 1
ATOM 10005 N N . ASN B 1 623 ? 3.053 -12.414 -21.562 1 89.44 623 ASN B N 1
ATOM 10006 C CA . ASN B 1 623 ? 2.182 -12.328 -22.719 1 89.44 623 ASN B CA 1
ATOM 10007 C C . ASN B 1 623 ? 2.82 -11.516 -23.844 1 89.44 623 ASN B C 1
ATOM 10009 O O . ASN B 1 623 ? 3.742 -10.734 -23.594 1 89.44 623 ASN B O 1
ATOM 10013 N N . GLY B 1 624 ? 2.357 -11.805 -24.969 1 89.06 624 GLY B N 1
ATOM 10014 C CA . GLY B 1 624 ? 2.709 -11.055 -26.156 1 89.06 624 GLY B CA 1
ATOM 10015 C C . GLY B 1 624 ? 1.662 -11.148 -27.25 1 89.06 624 GLY B C 1
ATOM 10016 O O . GLY B 1 624 ? 0.79 -12.016 -27.219 1 89.06 624 GLY B O 1
ATOM 10017 N N . VAL B 1 625 ? 1.791 -10.18 -28.109 1 88.12 625 VAL B N 1
ATOM 10018 C CA . VAL B 1 625 ? 0.904 -10.172 -29.266 1 88.12 625 VAL B CA 1
ATOM 10019 C C . VAL B 1 625 ? 1.729 -10.062 -30.547 1 88.12 625 VAL B C 1
ATOM 10021 O O . VAL B 1 625 ? 2.883 -9.633 -30.516 1 88.12 625 VAL B O 1
ATOM 10024 N N . LYS B 1 626 ? 1.132 -10.539 -31.578 1 84.25 626 LYS B N 1
ATOM 10025 C CA . LYS B 1 626 ? 1.853 -10.555 -32.844 1 84.25 626 LYS B CA 1
ATOM 10026 C C . LYS B 1 626 ? 2.297 -9.148 -33.25 1 84.25 626 LYS B C 1
ATOM 10028 O O . LYS B 1 626 ? 3.43 -8.953 -33.688 1 84.25 626 LYS B O 1
ATOM 10033 N N . ASP B 1 627 ? 1.398 -8.18 -33.031 1 86.69 627 ASP B N 1
ATOM 10034 C CA . ASP B 1 627 ? 1.706 -6.777 -33.281 1 86.69 627 ASP B CA 1
ATOM 10035 C C . ASP B 1 627 ? 2.166 -6.078 -32 1 86.69 627 ASP B C 1
ATOM 10037 O O . ASP B 1 627 ? 1.342 -5.602 -31.219 1 86.69 627 ASP B O 1
ATOM 10041 N N . ASP B 1 628 ? 3.414 -5.918 -31.906 1 84.12 628 ASP B N 1
ATOM 10042 C CA . ASP B 1 628 ? 4.02 -5.395 -30.688 1 84.12 628 ASP B CA 1
ATOM 10043 C C . ASP B 1 628 ? 3.533 -3.975 -30.391 1 84.12 628 ASP B C 1
ATOM 10045 O O . ASP B 1 628 ? 3.615 -3.502 -29.266 1 84.12 628 ASP B O 1
ATOM 10049 N N . THR B 1 629 ? 3.119 -3.258 -31.359 1 85.62 629 THR B N 1
ATOM 10050 C CA . THR B 1 629 ? 2.67 -1.882 -31.172 1 85.62 629 THR B CA 1
ATOM 10051 C C . THR B 1 629 ? 1.385 -1.84 -30.344 1 85.62 629 THR B C 1
ATOM 10053 O O . THR B 1 629 ? 1.017 -0.791 -29.812 1 85.62 629 THR B O 1
ATOM 10056 N N . LYS B 1 630 ? 0.79 -2.99 -30.219 1 87.38 630 LYS B N 1
ATOM 10057 C CA . LYS B 1 630 ? -0.445 -3.078 -29.438 1 87.38 630 LYS B CA 1
ATOM 10058 C C . LYS B 1 630 ? -0.154 -3.406 -27.984 1 87.38 630 LYS B C 1
ATOM 10060 O O . LYS B 1 630 ? -1.061 -3.398 -27.141 1 87.38 630 LYS B O 1
ATOM 10065 N N . THR B 1 631 ? 1.061 -3.711 -27.75 1 91 631 THR B N 1
ATOM 10066 C CA . THR B 1 631 ? 1.489 -3.902 -26.375 1 91 631 THR B CA 1
ATOM 10067 C C . THR B 1 631 ? 1.649 -2.561 -25.656 1 91 631 THR B C 1
ATOM 10069 O O . THR B 1 631 ? 2.293 -1.649 -26.188 1 91 631 THR B O 1
ATOM 10072 N N . PRO B 1 632 ? 0.996 -2.371 -24.469 1 92.19 632 PRO B N 1
ATOM 10073 C CA . PRO B 1 632 ? 1.176 -1.101 -23.766 1 92.19 632 PRO B CA 1
ATOM 10074 C C . PRO B 1 632 ? 2.645 -0.76 -23.531 1 92.19 632 PRO B C 1
ATOM 10076 O O . PRO B 1 632 ? 3.459 -1.655 -23.281 1 92.19 632 PRO B O 1
ATOM 10079 N N . GLN B 1 633 ? 2.949 0.517 -23.516 1 92.5 633 GLN B N 1
ATOM 10080 C CA . GLN B 1 633 ? 4.324 1.004 -23.438 1 92.5 633 GLN B CA 1
ATOM 10081 C C . GLN B 1 633 ? 5.039 0.433 -22.203 1 92.5 633 GLN B C 1
ATOM 10083 O O . GLN B 1 633 ? 6.211 0.059 -22.281 1 92.5 633 GLN B O 1
ATOM 10088 N N . ARG B 1 634 ? 4.371 0.384 -21.062 1 92.56 634 ARG B N 1
ATOM 10089 C CA . ARG B 1 634 ? 4.98 -0.071 -19.812 1 92.56 634 ARG B CA 1
ATOM 10090 C C . ARG B 1 634 ? 5.43 -1.524 -19.922 1 92.56 634 ARG B C 1
ATOM 10092 O O . ARG B 1 634 ? 6.445 -1.911 -19.344 1 92.56 634 ARG B O 1
ATOM 10099 N N . VAL B 1 635 ? 4.758 -2.367 -20.703 1 95.62 635 VAL B N 1
ATOM 10100 C CA . VAL B 1 635 ? 5.105 -3.77 -20.891 1 95.62 635 VAL B CA 1
ATOM 10101 C C . VAL B 1 635 ? 6.121 -3.902 -22.031 1 95.62 635 VAL B C 1
ATOM 10103 O O . VAL B 1 635 ? 7.062 -4.695 -21.938 1 95.62 635 VAL B O 1
ATOM 10106 N N . ARG B 1 636 ? 5.93 -3.121 -23.062 1 95.06 636 ARG B N 1
ATOM 10107 C CA . ARG B 1 636 ? 6.871 -3.125 -24.188 1 95.06 636 ARG B CA 1
ATOM 10108 C C . ARG B 1 636 ? 8.281 -2.77 -23.719 1 95.06 636 ARG B C 1
ATOM 10110 O O . ARG B 1 636 ? 9.258 -3.367 -24.156 1 95.06 636 ARG B O 1
ATOM 10117 N N . LEU B 1 637 ? 8.328 -1.78 -22.875 1 94.81 637 LEU B N 1
ATOM 10118 C CA . LEU B 1 637 ? 9.617 -1.383 -22.328 1 94.81 637 LEU B CA 1
ATOM 10119 C C . LEU B 1 637 ? 10.273 -2.545 -21.578 1 94.81 637 LEU B C 1
ATOM 10121 O O . LEU B 1 637 ? 11.492 -2.725 -21.656 1 94.81 637 LEU B O 1
ATOM 10125 N N . ILE B 1 638 ? 9.531 -3.303 -20.859 1 96.94 638 ILE B N 1
ATOM 10126 C CA . ILE B 1 638 ? 10.055 -4.453 -20.141 1 96.94 638 ILE B CA 1
ATOM 10127 C C . ILE B 1 638 ? 10.555 -5.504 -21.125 1 96.94 638 ILE B C 1
ATOM 10129 O O . ILE B 1 638 ? 11.617 -6.094 -20.922 1 96.94 638 ILE B O 1
ATOM 10133 N N . HIS B 1 639 ? 9.789 -5.797 -22.203 1 97 639 HIS B N 1
ATOM 10134 C CA . HIS B 1 639 ? 10.242 -6.711 -23.25 1 97 639 HIS B CA 1
ATOM 10135 C C . HIS B 1 639 ? 11.578 -6.266 -23.828 1 97 639 HIS B C 1
ATOM 10137 O O . HIS B 1 639 ? 12.484 -7.078 -24 1 97 639 HIS B O 1
ATOM 10143 N N . GLU B 1 640 ? 11.664 -4.965 -24.109 1 96.81 640 GLU B N 1
ATOM 10144 C CA . GLU B 1 640 ? 12.898 -4.414 -24.656 1 96.81 640 GLU B CA 1
ATOM 10145 C C . GLU B 1 640 ? 14.062 -4.59 -23.672 1 96.81 640 GLU B C 1
ATOM 10147 O O . GLU B 1 640 ? 15.172 -4.93 -24.094 1 96.81 640 GLU B O 1
ATOM 10152 N N . GLN B 1 641 ? 13.789 -4.375 -22.469 1 97.25 641 GLN B N 1
ATOM 10153 C CA . GLN B 1 641 ? 14.82 -4.527 -21.438 1 97.25 641 GLN B CA 1
ATOM 10154 C C . GLN B 1 641 ? 15.219 -5.992 -21.281 1 97.25 641 GLN B C 1
ATOM 10156 O O . GLN B 1 641 ? 16.391 -6.305 -21.062 1 97.25 641 GLN B O 1
ATOM 10161 N N . GLN B 1 642 ? 14.266 -6.871 -21.312 1 98.31 642 GLN B N 1
ATOM 10162 C CA . GLN B 1 642 ? 14.562 -8.305 -21.266 1 98.31 642 GLN B CA 1
ATOM 10163 C C . GLN B 1 642 ? 15.477 -8.711 -22.422 1 98.31 642 GLN B C 1
ATOM 10165 O O . GLN B 1 642 ? 16.406 -9.492 -22.234 1 98.31 642 GLN B O 1
ATOM 10170 N N . LEU B 1 643 ? 15.211 -8.211 -23.641 1 98.25 643 LEU B N 1
ATOM 10171 C CA . LEU B 1 643 ? 16.078 -8.477 -24.781 1 98.25 643 LEU B CA 1
ATOM 10172 C C . LEU B 1 643 ? 17.484 -7.945 -24.531 1 98.25 643 LEU B C 1
ATOM 10174 O O . LEU B 1 643 ? 18.484 -8.617 -24.828 1 98.25 643 LEU B O 1
ATOM 10178 N N . GLU B 1 644 ? 17.516 -6.754 -23.953 1 97.62 644 GLU B N 1
ATOM 10179 C CA . GLU B 1 644 ? 18.797 -6.105 -23.703 1 97.62 644 GLU B CA 1
ATOM 10180 C C . GLU B 1 644 ? 19.656 -6.922 -22.75 1 97.62 644 GLU B C 1
ATOM 10182 O O . GLU B 1 644 ? 20.797 -7.254 -23.062 1 97.62 644 GLU B O 1
ATOM 10187 N N . PHE B 1 645 ? 19.156 -7.309 -21.594 1 98.06 645 PHE B N 1
ATOM 10188 C CA . PHE B 1 645 ? 20.016 -7.973 -20.609 1 98.06 645 PHE B CA 1
ATOM 10189 C C . PHE B 1 645 ? 20.266 -9.422 -21.016 1 98.06 645 PHE B C 1
ATOM 10191 O O . PHE B 1 645 ? 21.328 -9.969 -20.75 1 98.06 645 PHE B O 1
ATOM 10198 N N . VAL B 1 646 ? 19.328 -10.078 -21.703 1 98.69 646 VAL B N 1
ATOM 10199 C CA . VAL B 1 646 ? 19.562 -11.445 -22.156 1 98.69 646 VAL B CA 1
ATOM 10200 C C . VAL B 1 646 ? 20.688 -11.453 -23.203 1 98.69 646 VAL B C 1
ATOM 10202 O O . VAL B 1 646 ? 21.578 -12.305 -23.141 1 98.69 646 VAL B O 1
ATOM 10205 N N . LYS B 1 647 ? 20.656 -10.531 -24.156 1 98.19 647 LYS B N 1
ATOM 10206 C CA . LYS B 1 647 ? 21.703 -10.438 -25.156 1 98.19 647 LYS B CA 1
ATOM 10207 C C . LYS B 1 647 ? 23.062 -10.18 -24.484 1 98.19 647 LYS B C 1
ATOM 10209 O O . LYS B 1 647 ? 24.078 -10.734 -24.922 1 98.19 647 LYS B O 1
ATOM 10214 N N . ALA B 1 648 ? 23 -9.352 -23.484 1 98 648 ALA B N 1
ATOM 10215 C CA . ALA B 1 648 ? 24.234 -9.102 -22.734 1 98 648 ALA B CA 1
ATOM 10216 C C . ALA B 1 648 ? 24.734 -10.367 -22.047 1 98 648 ALA B C 1
ATOM 10218 O O . ALA B 1 648 ? 25.938 -10.656 -22.047 1 98 648 ALA B O 1
ATOM 10219 N N . TRP B 1 649 ? 23.859 -11.148 -21.438 1 98.62 649 TRP B N 1
ATOM 10220 C CA . TRP B 1 649 ? 24.203 -12.391 -20.766 1 98.62 649 TRP B CA 1
ATOM 10221 C C . TRP B 1 649 ? 24.812 -13.391 -21.734 1 98.62 649 TRP B C 1
ATOM 10223 O O . TRP B 1 649 ? 25.766 -14.102 -21.406 1 98.62 649 TRP B O 1
ATOM 10233 N N . LEU B 1 650 ? 24.219 -13.453 -22.922 1 97.81 650 LEU B N 1
ATOM 10234 C CA . LEU B 1 650 ? 24.594 -14.461 -23.906 1 97.81 650 LEU B CA 1
ATOM 10235 C C . LEU B 1 650 ? 26.016 -14.219 -24.406 1 97.81 650 LEU B C 1
ATOM 10237 O O . LEU B 1 650 ? 26.641 -15.117 -24.969 1 97.81 650 LEU B O 1
ATOM 10241 N N . LYS B 1 651 ? 26.562 -13.016 -24.203 1 96.12 651 LYS B N 1
ATOM 10242 C CA . LYS B 1 651 ? 27.938 -12.688 -24.594 1 96.12 651 LYS B CA 1
ATOM 10243 C C . LYS B 1 651 ? 28.938 -13.109 -23.516 1 96.12 651 LYS B C 1
ATOM 10245 O O . LYS B 1 651 ? 30.141 -13.117 -23.75 1 96.12 651 LYS B O 1
ATOM 10250 N N . GLN B 1 652 ? 28.422 -13.508 -22.438 1 95.44 652 GLN B N 1
ATOM 10251 C CA . GLN B 1 652 ? 29.266 -13.914 -21.328 1 95.44 652 GLN B CA 1
ATOM 10252 C C . GLN B 1 652 ? 29.531 -15.414 -21.359 1 95.44 652 GLN B C 1
ATOM 10254 O O . GLN B 1 652 ? 28.766 -16.172 -21.969 1 95.44 652 GLN B O 1
ATOM 10259 N N . ASP B 1 653 ? 30.703 -15.805 -20.625 1 87.88 653 ASP B N 1
ATOM 10260 C CA . ASP B 1 653 ? 31 -17.234 -20.531 1 87.88 653 ASP B CA 1
ATOM 10261 C C . ASP B 1 653 ? 30.328 -17.844 -19.297 1 87.88 653 ASP B C 1
ATOM 10263 O O . ASP B 1 653 ? 30.156 -17.172 -18.281 1 87.88 653 ASP B O 1
#

pLDDT: mean 85.23, std 23.62, range [13.63, 98.94]

Foldseek 3Di:
DDDDDDDDDDDPDPPPPDDPDPPPPPPPDPPPPPCPVPPPWDDAPVCLQPQFLADFPLLSVVVVVSNVVVVVVVVVVVVVCVVVVPPPPPVVVVVVVVVVPPPPPPFQCCLVVVLQPPPDDDDQDDQQDFPDDQLDKDWDKAALDPPDPPFRWIWTWIKGKGQRLADAPVRDPPPFAAEEEEEECPLEALSSQSQLRVFWLQVLQCNLRNHMYMYTYFELYHRGYTDPVRQDDDQFCFCSNLVSLDLVNRLVVVVVCLVPPDDPPGDPPTHYAYEYEYFECSLLSQLLNCLPPVVRHLFYERELYLLFFDAEAQLLLQLLLVLHRVLLSVLLLQLQVQVCVAQPVPLVPANDDPPHDPVLNQLLCVLLVQRPADRCLLVLRLLCSLSSLVQQAASDPVRRTCSVVVLSVLLNPACPVVDHDPPDSVRVSVVVPNDTDSSNSSSSVCNNVPRVCCQQPHDPPDHHDHSCSRRNDPLVCLLGDSDRHSNNSVLLVCQAERHHSHAFWDDWDWAADPVNPGIDIDDTHRGSTHSNSDCCSSNVSSVSNHDDDPPDDRDPTYRHCSSVVSQFLHSWDFNYEYEYEPSASSCCSHVCRVVPNVRHDDDADLRYHYYYQYSGYGRRQSHGDSDNVSPDPSNSVVSVSVSVSVVVSSPDD/DDDPDDDDPDDPDCPPPDDPPPPPPPPPPPPPPPCPVPPPWDDAPVCLQPQFLADFPLLSVVVVVSNVVVVVVVVVVVVVCVVVVPPPPPVVVVVVVVVVPPPPPPQQCCVVVVLCPPPDDPDQDPQQDFPDDQLDKDWDKAALDPPDPPFRWIWTWIKGKGQRLADAPVRDPPPFAAEEEEEECPLEALSSQSQLRVFWLQVLQCNLRNHMYMYTYFELYHRGYTDPVRQDDDQFCFCSRLVSLDLVNRLVVVVVCLVPPDDPPGDPPTHYAYEYEYFECSLLSQLLNCLPPVVRHLFYERELYLLFFDAEAQLLLQLLLVLHRVLLSVLLLQLQVQVCVAQPVPLVPANDDPPHDPVLNQLLCVLLVQRPADRCLLVLRLLCSLSSLVQQAASDPVRRTCSVVVLSVLLNPACPVVDHDPPDSVRVSVVVPNDTDSSNSSSSVCNNVPRVCCQQPHDPPDHHDHSCSRRNDDLVCLLGDSDRHSNNSVLLVCQAERHHSHAFWDDWDWAADPVNPGIDIDDTHRGSTHSNSDCCSSNVSSVSNHDDDPPDDRDPTYRHCSSVVSQFLHSWDFNYEYEYEPSASSCCSYVCRVVPNVRHDDDADLRYHYYYQYSGYGRRQSHGDSDNVSPDPSNSVVSVSVSVSVVVSSPDD

InterPro domains:
  IPR008758 Peptidase S28 [PF05577] (142-343)
  IPR029058 Alpha/Beta hydrolase fold [G3DSA:3.40.50.1820] (135-376)
  IPR029058 Alpha/Beta hydrolase fold [G3DSA:3.40.50.1820] (416-653)
  IPR029058 Alpha/Beta hydrolase fold [SSF53474] (164-315)